Protein AF-0000000072533567 (afdb_homodimer)

Foldseek 3Di:
DDQDDPDDPVVVVLVVVLVVVLVVLVVVLVVVVVPQQQDDDDPVSSLVRDPLQVQLVVLQVVLVVQPPDLRDLSSVLSNLSSQLSSQLSVLSSVLVVLCVVQASVVSVCCVVPQVVQLVVLVVVLSVLSVVLVVLVVVLVVLVVVLPDPPDDNVVSVVVSVVSVVVNVVSVVVSVVSNVSSVVSSVVSVVCVVVNVVSVVSNVVSVVVSVVSSVVSNVVSVVVSVCSVQLRQLAFQFLDALVSNCRSVVHLAHPLLLLLLVLCVPAPLQAACALNDAFDPVLLVVQSVCRRRVNHDCVVCSNPNRSSSNNNLNSQLRHPAFLLGQVLQVQLLVLLPDDLVRSLVSCLVSLVPGDSSSNSNVLSNLLSLLSSQVNCVRRVCHLLNVLLSRQLSRDDHDPDSDDDPVNSSSSSSSSSSCSVPVCVNPPDDDPPSPPPD/DDQDDDDDPVLVVLVVVLVVVLVVLVVVLVVVVVPQQQDDDDPVSSLVRDPLQVQLVVLQVVLVVQPPDLPDLSSVLSNLSSQLSSQLSVLSSVLVVLCVVQASVVSVCCVVPQVVQLVVLVVQLSVLSVVLVVLVVVLVVLVVVLPDPPDDNVVSVVVSVVSVVVNVVSVVVSVVSNVSSSVSSVVSVVCVVVNVVSVVSNVVSVVVSVVSSVVSNVVSVVVSVVSVQLRQLAFQFLDALVSNCRSVVHLAHPLLLLLLVLCVPAPLQAACALNDAFDPVLLVVQSVCRRRVNDDCVVCSNPNNSSSNNNLNSQLRHPAFLLGQVLQVQLLVLLPDDLVRSLVSVLVSLVPGDSSSNSNVLLNLLSLLSSQVNCVRRVCHLLNCLLSRQLSRDDHDPDSDDDPVNSSSSSSSSSSCSVPVCVNPPDDDPPSPPPD

Solvent-accessible surface area (backbone atoms only — not comparable to full-atom values): 44970 Å² total; per-residue (Å²): 130,84,78,79,84,79,71,50,71,66,54,50,54,51,51,52,50,53,51,49,53,51,50,39,53,50,52,48,48,51,44,56,58,69,51,59,66,60,55,66,93,44,72,67,52,15,44,64,57,31,51,39,32,53,39,15,50,50,24,41,50,38,9,56,74,54,30,71,59,95,73,22,71,47,14,40,41,26,38,51,49,15,50,39,26,42,49,41,34,53,42,50,47,52,39,51,51,46,42,47,60,59,28,47,42,59,58,48,42,44,64,71,55,60,45,51,56,40,52,51,32,50,54,50,37,55,53,36,46,52,52,27,52,52,34,47,49,51,36,54,50,40,53,57,56,49,71,41,90,89,56,58,62,69,62,37,50,52,51,38,50,52,38,45,52,51,28,52,50,30,48,53,48,37,53,49,36,48,46,51,31,50,26,47,49,22,49,55,58,32,40,42,65,59,56,36,47,34,56,50,45,45,53,50,48,52,35,52,36,25,50,53,38,29,54,53,38,60,65,43,49,59,57,48,50,49,54,62,70,53,41,55,69,53,45,54,74,58,35,47,66,65,57,54,25,61,39,57,72,42,71,54,54,66,63,56,50,53,34,50,55,50,31,70,74,54,27,51,66,38,65,39,65,59,69,45,77,34,58,65,70,58,30,52,31,52,52,23,22,48,19,40,65,64,65,60,67,75,80,44,53,88,36,41,30,26,41,38,42,42,42,46,48,47,39,52,39,28,74,54,30,59,58,36,57,88,45,41,63,62,52,56,56,33,40,72,45,53,85,84,50,26,56,71,53,42,47,63,58,57,68,66,43,56,67,59,40,35,49,39,48,50,55,49,37,56,51,50,36,58,41,33,74,35,20,91,63,9,64,33,38,48,64,58,46,12,62,61,48,22,74,30,34,47,59,57,86,90,48,84,70,80,49,75,76,54,45,55,40,39,17,50,44,40,21,49,44,36,73,38,37,58,76,75,51,67,72,75,76,72,64,80,69,73,80,121,130,84,78,79,83,82,72,50,73,67,55,49,53,50,52,50,49,51,52,49,52,52,50,38,53,50,51,48,47,52,46,55,58,69,52,58,65,61,55,66,95,44,72,67,53,15,46,64,57,30,53,38,34,52,39,15,51,51,24,40,50,38,9,56,74,54,30,71,58,95,74,23,72,45,15,40,43,27,38,51,50,14,49,37,27,41,51,41,34,52,44,51,48,50,40,52,52,47,42,46,60,60,28,46,42,59,57,49,43,44,64,73,52,59,46,51,57,43,52,52,32,51,52,49,36,54,53,38,46,52,50,26,53,53,34,49,51,52,37,54,52,41,54,58,57,51,70,40,90,90,56,59,60,71,62,36,52,52,51,39,50,53,38,45,52,50,29,53,51,30,49,51,48,35,53,51,36,48,45,52,33,50,27,46,49,22,49,55,57,33,40,42,64,58,56,37,48,36,55,50,45,46,54,50,48,51,34,50,35,26,50,53,36,29,53,52,36,61,66,43,49,60,57,49,50,48,52,62,70,52,41,58,68,53,46,53,72,57,33,47,66,65,57,54,25,61,40,58,72,41,72,54,54,67,64,57,49,56,35,50,55,50,31,70,74,57,27,50,62,41,66,39,65,59,69,46,78,34,56,66,70,57,30,52,31,54,52,22,22,48,18,40,67,66,64,59,68,75,81,46,52,88,34,42,31,25,42,40,42,42,42,46,48,45,38,52,39,27,74,55,31,58,58,36,57,87,44,40,64,61,53,56,57,32,38,71,45,55,86,85,49,25,56,71,53,42,47,64,58,57,69,64,43,55,67,60,38,35,49,39,47,50,56,50,36,54,51,52,35,57,40,32,73,35,20,92,64,10,63,33,38,47,63,59,45,12,62,60,47,24,73,30,33,48,58,57,85,90,47,83,70,82,49,74,76,55,44,54,39,37,18,50,45,41,22,50,45,36,72,40,36,58,75,74,52,68,72,75,75,70,62,81,68,72,81,122

Organism: Lottia gigantea (NCBI:txid225164)

InterPro domains:
  IPR000198 Rho GTPase-activating protein domain [PF00620] (255-397)
  IPR000198 Rho GTPase-activating protein domain [PS50238] (239-425)
  IPR000198 Rho GTPase-activating protein domain [SM00324] (250-422)
  IPR004148 BAR domain [PF03114] (2-225)
  IPR004148 BAR domain [PS51021] (1-233)
  IPR004148 BAR domain [SM00721] (1-226)
  IPR008936 Rho GTPase activation protein [G3DSA:1.10.555.10] (231-426)
  IPR008936 Rho GTPase activation protein [SSF48350] (233-425)
  IPR027267 AH/BAR domain superfamily [G3DSA:1.20.1270.60] (2-230)
  IPR027267 AH/BAR domain superfamily [SSF103657] (2-225)
  IPR047165 Rho GTPase-activating protein 17/44/SH3BP1-like [PTHR14130] (1-428)

Nearest PDB structures (foldseek):
  2ngr-assembly1_B  TM=9.290E-01  e=1.891E-09  Homo sapiens
  1tx4-assembly1_A  TM=9.270E-01  e=2.424E-09  Homo sapiens
  5m6x-assembly1_A  TM=9.356E-01  e=3.375E-09  Homo sapiens
  1ow3-assembly1_A  TM=9.213E-01  e=3.982E-09  Homo sapiens
  1rgp-assembly1_A  TM=8.751E-01  e=3.238E-09  Homo sapiens

Structure (mmCIF, N/CA/C/O backbone):
data_AF-0000000072533567-model_v1
#
loop_
_entity.id
_entity.type
_entity.pdbx_description
1 polymer 'Rho-GAP domain-containing protein'
#
loop_
_atom_site.group_PDB
_atom_site.id
_atom_site.type_symbol
_atom_site.label_atom_id
_atom_site.label_alt_id
_atom_site.label_comp_id
_atom_site.label_asym_id
_atom_site.label_entity_id
_atom_site.label_seq_id
_atom_site.pdbx_PDB_ins_code
_atom_site.Cartn_x
_atom_site.Cartn_y
_atom_site.Cartn_z
_atom_site.occupancy
_atom_site.B_iso_or_equiv
_atom_site.auth_seq_id
_atom_site.auth_comp_id
_atom_site.auth_asym_id
_atom_site.auth_atom_id
_atom_site.pdbx_PDB_model_num
ATOM 1 N N . SER A 1 1 ? 29.344 36.969 39.281 1 41.91 1 SER A N 1
ATOM 2 C CA . SER A 1 1 ? 28.188 37.875 39.344 1 41.91 1 SER A CA 1
ATOM 3 C C . SER A 1 1 ? 26.906 37.156 38.906 1 41.91 1 SER A C 1
ATOM 5 O O . SER A 1 1 ? 26.891 36.5 37.875 1 41.91 1 SER A O 1
ATOM 7 N N . GLU A 1 2 ? 26.125 36.844 39.75 1 60.03 2 GLU A N 1
ATOM 8 C CA . GLU A 1 2 ? 24.922 36.031 39.594 1 60.03 2 GLU A CA 1
ATOM 9 C C . GLU A 1 2 ? 23.984 36.625 38.562 1 60.03 2 GLU A C 1
ATOM 11 O O . GLU A 1 2 ? 23.609 37.812 38.656 1 60.03 2 GLU A O 1
ATOM 16 N N . LYS A 1 3 ? 23.891 36.031 37.438 1 68.88 3 LYS A N 1
ATOM 17 C CA . LYS A 1 3 ? 23.078 36.469 36.312 1 68.88 3 LYS A CA 1
ATOM 18 C C . LYS A 1 3 ? 21.625 36.656 36.719 1 68.88 3 LYS A C 1
ATOM 20 O O . LYS A 1 3 ? 21 35.75 37.25 1 68.88 3 LYS A O 1
ATOM 25 N N . SER A 1 4 ? 21.219 37.969 36.656 1 78.12 4 SER A N 1
ATOM 26 C CA . SER A 1 4 ? 19.828 38.281 37 1 78.12 4 SER A CA 1
ATOM 27 C C . SER A 1 4 ? 18.844 37.5 36.125 1 78.12 4 SER A C 1
ATOM 29 O O . SER A 1 4 ? 19.109 37.25 34.969 1 78.12 4 SER A O 1
ATOM 31 N N . GLU A 1 5 ? 17.797 37 36.844 1 78.94 5 GLU A N 1
ATOM 32 C CA . GLU A 1 5 ? 16.719 36.344 36.125 1 78.94 5 GLU A CA 1
ATOM 33 C C . GLU A 1 5 ? 15.703 37.344 35.594 1 78.94 5 GLU A C 1
ATOM 35 O O . GLU A 1 5 ? 15 38 36.375 1 78.94 5 GLU A O 1
ATOM 40 N N . VAL A 1 6 ? 15.758 37.5 34.281 1 85.38 6 VAL A N 1
ATOM 41 C CA . VAL A 1 6 ? 14.977 38.594 33.688 1 85.38 6 VAL A CA 1
ATOM 42 C C . VAL A 1 6 ? 13.695 38.031 33.094 1 85.38 6 VAL A C 1
ATOM 44 O O . VAL A 1 6 ? 12.742 38.75 32.844 1 85.38 6 VAL A O 1
ATOM 47 N N . LEU A 1 7 ? 13.633 36.75 32.906 1 85.94 7 LEU A N 1
ATOM 48 C CA . LEU A 1 7 ? 12.438 36.188 32.281 1 85.94 7 LEU A CA 1
ATOM 49 C C . LEU A 1 7 ? 11.359 35.906 33.312 1 85.94 7 LEU A C 1
ATOM 51 O O . LEU A 1 7 ? 11.664 35.438 34.406 1 85.94 7 LEU A O 1
ATOM 55 N N . THR A 1 8 ? 10.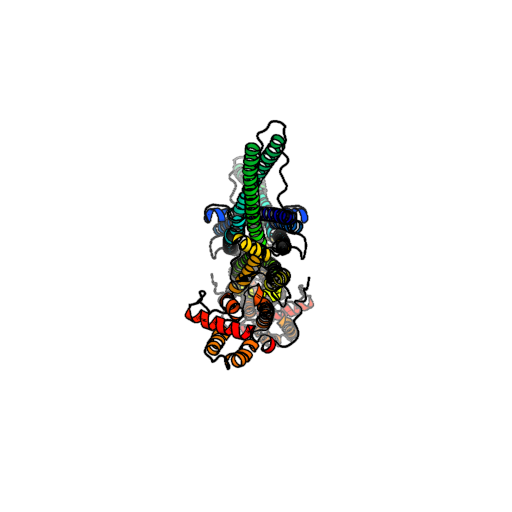141 36.219 32.938 1 84.12 8 THR A N 1
ATOM 56 C CA . THR A 1 8 ? 9 35.875 33.781 1 84.12 8 THR A CA 1
ATOM 57 C C . THR A 1 8 ? 8.75 34.375 33.75 1 84.12 8 THR A C 1
ATOM 59 O O . THR A 1 8 ? 9.258 33.656 32.875 1 84.12 8 THR A O 1
ATOM 62 N N . GLU A 1 9 ? 8.047 33.844 34.688 1 84.75 9 GLU A N 1
ATOM 63 C CA . GLU A 1 9 ? 7.703 32.438 34.75 1 84.75 9 GLU A CA 1
ATOM 64 C C . GLU A 1 9 ? 6.957 31.984 33.5 1 84.75 9 GLU A C 1
ATOM 66 O O . GLU A 1 9 ? 7.176 30.875 33 1 84.75 9 GLU A O 1
ATOM 71 N N . ASP A 1 10 ? 6.152 32.844 32.969 1 84.44 10 ASP A N 1
ATOM 72 C CA . ASP A 1 10 ? 5.379 32.531 31.766 1 84.44 10 ASP A CA 1
ATOM 73 C C . ASP A 1 10 ? 6.285 32.375 30.547 1 84.44 10 ASP A C 1
ATOM 75 O O . ASP A 1 10 ? 6.109 31.484 29.75 1 84.44 10 ASP A O 1
ATOM 79 N N . LEU A 1 11 ? 7.207 33.281 30.469 1 87.44 11 LEU A N 1
ATOM 80 C CA . LEU A 1 11 ? 8.133 33.219 29.344 1 87.44 11 LEU A CA 1
ATOM 81 C C . LEU A 1 11 ? 9.031 32 29.422 1 87.44 11 LEU A C 1
ATOM 83 O O . LEU A 1 11 ? 9.414 31.438 28.391 1 87.44 11 LEU A O 1
ATOM 87 N N . LEU A 1 12 ? 9.32 31.625 30.641 1 91.12 12 LEU A N 1
ATOM 88 C CA . LEU A 1 12 ? 10.117 30.422 30.828 1 91.12 12 LEU A CA 1
ATOM 89 C C . LEU A 1 12 ? 9.352 29.172 30.375 1 91.12 12 LEU A C 1
ATOM 91 O O . LEU A 1 12 ? 9.938 28.266 29.781 1 91.12 12 LEU A O 1
ATOM 95 N N . THR A 1 13 ? 8.102 29.156 30.672 1 90 13 THR A N 1
ATOM 96 C CA . THR A 1 13 ? 7.254 28.047 30.25 1 90 13 THR A CA 1
ATOM 97 C C . THR A 1 13 ? 7.184 27.969 28.734 1 90 13 THR A C 1
ATOM 99 O O . THR A 1 13 ? 7.227 26.875 28.156 1 90 13 THR A O 1
ATOM 102 N N . ILE A 1 14 ? 7.113 29.094 28.109 1 90.69 14 ILE A N 1
ATOM 103 C CA . ILE A 1 14 ? 7.047 29.156 26.656 1 90.69 14 ILE A CA 1
ATOM 104 C C . ILE A 1 14 ? 8.375 28.703 26.062 1 90.69 14 ILE A C 1
ATOM 106 O O . ILE A 1 14 ? 8.398 27.984 25.047 1 90.69 14 ILE A O 1
ATOM 110 N N . GLU A 1 15 ? 9.43 29.141 26.641 1 92.56 15 GLU A N 1
ATOM 111 C CA . GLU A 1 15 ? 10.75 28.734 26.172 1 92.56 15 GLU A CA 1
ATOM 112 C C . GLU A 1 15 ? 10.922 27.219 26.25 1 92.56 15 GLU A C 1
ATOM 114 O O . GLU A 1 15 ? 11.492 26.609 25.344 1 92.56 15 GLU A O 1
ATOM 119 N N . LYS A 1 16 ? 10.477 26.672 27.297 1 93.25 16 LYS A N 1
ATOM 120 C CA . LYS A 1 16 ? 10.531 25.219 27.453 1 93.25 16 LYS A CA 1
ATOM 121 C C . LYS A 1 16 ? 9.719 24.531 26.359 1 93.25 16 LYS A C 1
ATOM 123 O O . LYS A 1 16 ? 10.141 23.5 25.828 1 93.25 16 LYS A O 1
ATOM 128 N N . ARG A 1 17 ? 8.586 25.031 26.047 1 91.5 17 ARG A N 1
ATOM 129 C CA . ARG A 1 17 ? 7.738 24.469 25 1 91.5 17 ARG A CA 1
ATOM 130 C C . ARG A 1 17 ? 8.438 24.531 23.656 1 91.5 17 ARG A C 1
ATOM 132 O O . ARG A 1 17 ? 8.344 23.578 22.859 1 91.5 17 ARG A O 1
ATOM 139 N N . VAL A 1 18 ? 9.062 25.656 23.406 1 94.19 18 VAL A N 1
ATOM 140 C CA . VAL A 1 18 ? 9.805 25.812 22.172 1 94.19 18 VAL A CA 1
ATOM 141 C C . VAL A 1 18 ? 10.883 24.734 22.062 1 94.19 18 VAL A C 1
ATOM 143 O O . VAL A 1 18 ? 11.047 24.109 21.016 1 94.19 18 VAL A O 1
ATOM 146 N N . ASP A 1 19 ? 11.586 24.469 23.125 1 95.06 19 ASP A N 1
ATOM 147 C CA . ASP A 1 19 ? 12.656 23.484 23.141 1 95.06 19 ASP A CA 1
ATOM 148 C C . ASP A 1 19 ? 12.102 22.078 22.938 1 95.06 19 ASP A C 1
ATOM 150 O O . ASP A 1 19 ? 12.727 21.25 22.25 1 95.06 19 ASP A O 1
ATOM 154 N N . ILE A 1 20 ? 11 21.797 23.516 1 95.12 20 ILE A N 1
ATOM 155 C CA . ILE A 1 20 ? 10.367 20.5 23.359 1 95.12 20 ILE A CA 1
ATOM 156 C C . ILE A 1 20 ? 9.969 20.281 21.906 1 95.12 20 ILE A C 1
ATOM 158 O O . ILE A 1 20 ? 10.227 19.219 21.344 1 95.12 20 ILE A O 1
ATOM 162 N N . VAL A 1 21 ? 9.312 21.25 21.297 1 94.44 21 VAL A N 1
ATOM 163 C CA . VAL A 1 21 ? 8.875 21.141 19.906 1 94.44 21 VAL A CA 1
ATOM 164 C C . VAL A 1 21 ? 10.086 20.953 19 1 94.44 21 VAL A C 1
ATOM 166 O O . VAL A 1 21 ? 10.039 20.156 18.047 1 94.44 21 VAL A O 1
ATOM 169 N N . LYS A 1 22 ? 11.133 21.719 19.297 1 95.25 22 LYS A N 1
ATOM 170 C CA . LYS A 1 22 ? 12.383 21.562 18.547 1 95.25 22 LYS A CA 1
ATOM 171 C C . LYS A 1 22 ? 12.891 20.125 18.625 1 95.25 22 LYS A C 1
ATOM 173 O O . LYS A 1 22 ? 13.211 19.516 17.609 1 95.25 22 LYS A O 1
ATOM 178 N N . GLN A 1 23 ? 12.961 19.609 19.766 1 96.31 23 GLN A N 1
ATOM 179 C CA . GLN A 1 23 ? 13.453 18.25 20 1 96.31 23 GLN A CA 1
ATOM 180 C C . GLN A 1 23 ? 12.578 17.219 19.297 1 96.31 23 GLN A C 1
ATOM 182 O O . GLN A 1 23 ? 13.094 16.297 18.641 1 96.31 23 GLN A O 1
ATOM 187 N N . VAL A 1 24 ? 11.312 17.375 19.438 1 95.75 24 VAL A N 1
ATOM 188 C CA . VAL A 1 24 ? 10.344 16.438 18.859 1 95.75 24 VAL A CA 1
ATOM 189 C C . VAL A 1 24 ? 10.492 16.453 17.328 1 95.75 24 VAL A C 1
ATOM 191 O O . VAL A 1 24 ? 10.555 15.383 16.703 1 95.75 24 VAL A O 1
ATOM 194 N N . CYS A 1 25 ? 10.531 17.594 16.719 1 96.5 25 CYS A N 1
ATOM 195 C CA . CYS A 1 25 ? 10.641 17.703 15.266 1 96.5 25 CYS A CA 1
ATOM 196 C C . CYS A 1 25 ? 11.953 17.109 14.773 1 96.5 25 CYS A C 1
ATOM 198 O O . CYS A 1 25 ? 11.984 16.453 13.727 1 96.5 25 CYS A O 1
ATOM 200 N N . GLN A 1 26 ? 12.953 17.328 15.531 1 96.75 26 GLN A N 1
ATOM 201 C CA . GLN A 1 26 ? 14.258 16.781 15.172 1 96.75 26 GLN A CA 1
ATOM 202 C C . GLN A 1 26 ? 14.242 15.25 15.211 1 96.75 26 GLN A C 1
ATOM 204 O O . GLN A 1 26 ? 14.742 14.602 14.289 1 96.75 26 GLN A O 1
ATOM 209 N N . ASN A 1 27 ? 13.727 14.688 16.25 1 97.56 27 ASN A N 1
ATOM 210 C CA . ASN A 1 27 ? 13.648 13.242 16.406 1 97.56 27 ASN A CA 1
ATOM 211 C C . ASN A 1 27 ? 12.805 12.609 15.297 1 97.56 27 ASN A C 1
ATOM 213 O O . ASN A 1 27 ? 13.188 11.586 14.727 1 97.56 27 ASN A O 1
ATOM 217 N N . ILE A 1 28 ? 11.672 13.195 15.047 1 97.5 28 ILE A N 1
ATOM 218 C CA . ILE A 1 28 ? 10.766 12.672 14.023 1 97.5 28 ILE A CA 1
ATOM 219 C C . ILE A 1 28 ? 11.453 12.703 12.664 1 97.5 28 ILE A C 1
ATOM 221 O O . ILE A 1 28 ? 11.406 11.719 11.914 1 97.5 28 ILE A O 1
ATOM 225 N N . SER A 1 29 ? 12.07 13.852 12.352 1 97.62 29 SER A N 1
ATOM 226 C CA . SER A 1 29 ? 12.766 13.992 11.078 1 97.62 29 SER A CA 1
ATOM 227 C C . SER A 1 29 ? 13.859 12.938 10.922 1 97.62 29 SER A C 1
ATOM 229 O O . SER A 1 29 ? 14 12.336 9.859 1 97.62 29 SER A O 1
ATOM 231 N N . LYS A 1 30 ? 14.586 12.742 11.953 1 97.06 30 LYS A N 1
ATOM 232 C CA . LYS A 1 30 ? 15.68 11.773 11.93 1 97.06 30 LYS A CA 1
ATOM 233 C C . LYS A 1 30 ? 15.156 10.359 11.727 1 97.06 30 LYS A C 1
ATOM 235 O O . LYS A 1 30 ? 15.672 9.617 10.883 1 97.06 30 LYS A O 1
ATOM 240 N N . LYS A 1 31 ? 14.195 9.961 12.453 1 96.81 31 LYS A N 1
ATOM 241 C CA . LYS A 1 31 ? 13.633 8.617 12.352 1 96.81 31 LYS A CA 1
ATOM 242 C C . LYS A 1 31 ? 12.992 8.391 10.992 1 96.81 31 LYS A C 1
ATOM 244 O O . LYS A 1 31 ? 13.109 7.305 10.414 1 96.81 31 LYS A O 1
ATOM 249 N N . LEU A 1 32 ? 12.219 9.383 10.547 1 96.5 32 LEU A N 1
ATOM 250 C CA . LEU A 1 32 ? 11.578 9.289 9.242 1 96.5 32 LEU A CA 1
ATOM 251 C C . LEU A 1 32 ? 12.617 9.133 8.133 1 96.5 32 LEU A C 1
ATOM 253 O O . LEU A 1 32 ? 12.461 8.289 7.242 1 96.5 32 LEU A O 1
ATOM 257 N N . SER A 1 33 ? 13.688 9.883 8.195 1 96.25 33 SER A N 1
ATOM 258 C CA . SER A 1 33 ? 14.75 9.828 7.199 1 96.25 33 SER A CA 1
ATOM 259 C C . SER A 1 33 ? 15.453 8.484 7.215 1 96.25 33 SER A C 1
ATOM 261 O O . SER A 1 33 ? 15.828 7.957 6.16 1 96.25 33 SER A O 1
ATOM 263 N N . SER A 1 34 ? 15.641 7.926 8.352 1 94.56 34 SER A N 1
ATOM 264 C CA . SER A 1 34 ? 16.328 6.652 8.492 1 94.56 34 SER A CA 1
ATOM 265 C C . SER A 1 34 ? 15.5 5.504 7.938 1 94.56 34 SER A C 1
ATOM 267 O O . SER A 1 34 ? 16.031 4.445 7.602 1 94.56 34 SER A O 1
ATOM 269 N N . GLY A 1 35 ? 14.219 5.75 7.84 1 93 35 GLY A N 1
ATOM 270 C CA . GLY A 1 35 ? 13.328 4.711 7.355 1 93 35 GLY A CA 1
ATOM 271 C C . GLY A 1 35 ? 13.219 4.676 5.84 1 93 35 GLY A C 1
ATOM 272 O O . GLY A 1 35 ? 12.641 3.746 5.277 1 93 35 GLY A O 1
ATOM 273 N N . LEU A 1 36 ? 13.719 5.652 5.191 1 93.56 36 LEU A N 1
ATOM 274 C CA . LEU A 1 36 ? 13.695 5.699 3.732 1 93.56 36 LEU A CA 1
ATOM 275 C C . LEU A 1 36 ? 14.727 4.738 3.143 1 93.56 36 LEU A C 1
ATOM 277 O O . LEU A 1 36 ? 15.828 4.598 3.68 1 93.56 36 LEU A O 1
ATOM 281 N N . GLN A 1 37 ? 14.383 4.098 2.059 1 91.38 37 GLN A N 1
ATOM 282 C CA . GLN A 1 37 ? 15.211 3.021 1.523 1 91.38 37 GLN A CA 1
ATOM 283 C C . GLN A 1 37 ? 15.977 3.477 0.282 1 91.38 37 GLN A C 1
ATOM 285 O O . GLN A 1 37 ? 17.094 3.021 0.031 1 91.38 37 GLN A O 1
ATOM 290 N N . ALA A 1 38 ? 15.359 4.355 -0.533 1 90 38 ALA A N 1
ATOM 291 C CA . ALA A 1 38 ? 15.93 4.754 -1.815 1 90 38 ALA A CA 1
ATOM 292 C C . ALA A 1 38 ? 16.969 5.859 -1.633 1 90 38 ALA A C 1
ATOM 294 O O . ALA A 1 38 ? 16.625 7.047 -1.668 1 90 38 ALA A O 1
ATOM 295 N N . GLN A 1 39 ? 18.156 5.473 -1.413 1 86.06 39 GLN A N 1
ATOM 296 C CA . GLN A 1 39 ? 19.234 6.445 -1.218 1 86.06 39 GLN A CA 1
ATOM 297 C C . GLN A 1 39 ? 20.031 6.645 -2.498 1 86.06 39 GLN A C 1
ATOM 299 O O . GLN A 1 39 ? 20.234 5.699 -3.264 1 86.06 39 GLN A O 1
ATOM 304 N N . GLY A 1 40 ? 20.344 7.84 -2.773 1 87 40 GLY A N 1
ATOM 305 C CA . GLY A 1 40 ? 21.172 8.094 -3.943 1 87 40 GLY A CA 1
ATOM 306 C C . GLY A 1 40 ? 20.953 9.469 -4.543 1 87 40 GLY A C 1
ATOM 307 O O . GLY A 1 40 ? 19.984 10.156 -4.191 1 87 40 GLY A O 1
ATOM 308 N N . ASP A 1 41 ? 21.859 9.773 -5.492 1 89.75 41 ASP A N 1
ATOM 309 C CA . ASP A 1 41 ? 21.844 11.109 -6.074 1 89.75 41 ASP A CA 1
ATOM 310 C C . ASP A 1 41 ? 21.016 11.148 -7.355 1 89.75 41 ASP A C 1
ATOM 312 O O . ASP A 1 41 ? 20.641 12.227 -7.824 1 89.75 41 ASP A O 1
ATOM 316 N N . THR A 1 42 ? 20.953 9.922 -7.961 1 93.19 42 THR A N 1
ATOM 317 C CA . THR A 1 42 ? 20.172 9.836 -9.195 1 93.19 42 THR A CA 1
ATOM 318 C C . THR A 1 42 ? 18.984 8.906 -9.031 1 93.19 42 THR A C 1
ATOM 320 O O . THR A 1 42 ? 18.953 8.094 -8.102 1 93.19 42 THR A O 1
ATOM 323 N N . VAL A 1 43 ? 18.109 9.109 -9.898 1 93.69 43 VAL A N 1
ATOM 324 C CA . VAL A 1 43 ? 16.906 8.289 -9.891 1 93.69 43 VAL A CA 1
ATOM 325 C C . VAL A 1 43 ? 17.281 6.816 -10.055 1 93.69 43 VAL A C 1
ATOM 327 O O . VAL A 1 43 ? 16.75 5.949 -9.359 1 93.69 43 VAL A O 1
ATOM 330 N N . GLU A 1 44 ? 18.188 6.539 -10.906 1 94.25 44 GLU A N 1
ATOM 331 C CA . GLU A 1 44 ? 18.609 5.172 -11.203 1 94.25 44 GLU A CA 1
ATOM 332 C C . GLU A 1 44 ? 19.281 4.531 -9.992 1 94.25 44 GLU A C 1
ATOM 334 O O . GLU A 1 44 ? 19.031 3.369 -9.672 1 94.25 44 GLU A O 1
ATOM 339 N N . LYS A 1 45 ? 20.156 5.219 -9.391 1 95.19 45 LYS A N 1
ATOM 340 C CA . LYS A 1 45 ? 20.859 4.711 -8.219 1 95.19 45 LYS A CA 1
ATOM 341 C C . LYS A 1 45 ? 19.891 4.465 -7.062 1 95.19 45 LYS A C 1
ATOM 343 O O . LYS A 1 45 ? 20.031 3.49 -6.32 1 95.19 45 LYS A O 1
ATOM 348 N N . ARG A 1 46 ? 18.891 5.328 -6.957 1 96.19 46 ARG A N 1
ATOM 349 C CA . ARG A 1 46 ? 17.906 5.176 -5.898 1 96.19 46 ARG A CA 1
ATOM 350 C C . ARG A 1 46 ? 17.047 3.936 -6.129 1 96.19 46 ARG A C 1
ATOM 352 O O . ARG A 1 46 ? 16.781 3.172 -5.199 1 96.19 46 ARG A O 1
ATOM 359 N N . LEU A 1 47 ? 16.672 3.744 -7.344 1 96.44 47 LEU A N 1
ATOM 360 C CA . LEU A 1 47 ? 15.867 2.586 -7.691 1 96.44 47 LEU A CA 1
ATOM 361 C C . LEU A 1 47 ? 16.625 1.289 -7.426 1 96.44 47 LEU A C 1
ATOM 363 O O . LEU A 1 47 ? 16.031 0.304 -6.973 1 96.44 47 LEU A O 1
ATOM 367 N N . LYS A 1 48 ? 17.906 1.226 -7.691 1 95.12 48 LYS A N 1
ATOM 368 C CA . LYS A 1 48 ? 18.719 0.026 -7.555 1 95.12 48 LYS A CA 1
ATOM 369 C C . LYS A 1 48 ? 18.828 -0.411 -6.098 1 95.12 48 LYS A C 1
ATOM 371 O O . LYS A 1 48 ? 19.109 -1.575 -5.809 1 95.12 48 LYS A O 1
ATOM 376 N N . LYS A 1 49 ? 18.609 0.456 -5.203 1 94.69 49 LYS A N 1
ATOM 377 C CA . LYS A 1 49 ? 18.734 0.159 -3.777 1 94.69 49 LYS A CA 1
ATOM 378 C C . LYS A 1 49 ? 17.453 -0.494 -3.248 1 94.69 49 LYS A C 1
ATOM 380 O O . LYS A 1 49 ? 17.453 -1.056 -2.15 1 94.69 49 LYS A O 1
ATOM 385 N N . LEU A 1 50 ? 16.375 -0.447 -4.023 1 95.94 50 LEU A N 1
ATOM 386 C CA . LEU A 1 50 ? 15.086 -0.991 -3.596 1 95.94 50 LEU A CA 1
ATOM 387 C C . LEU A 1 50 ? 15.023 -2.494 -3.848 1 95.94 50 LEU A C 1
ATOM 389 O O . LEU A 1 50 ? 15.383 -2.963 -4.93 1 95.94 50 LEU A O 1
ATOM 393 N N . PRO A 1 51 ? 14.617 -3.264 -2.857 1 95.12 51 PRO A N 1
ATOM 394 C CA . PRO A 1 51 ? 14.516 -4.715 -3.012 1 95.12 51 PRO A CA 1
ATOM 395 C C . PRO A 1 51 ? 13.625 -5.125 -4.184 1 95.12 51 PRO A C 1
ATOM 397 O O . PRO A 1 51 ? 13.883 -6.137 -4.836 1 95.12 51 PRO A O 1
ATOM 400 N N . GLU A 1 52 ? 12.555 -4.379 -4.445 1 96.31 52 GLU A N 1
ATOM 401 C CA . GLU A 1 52 ? 11.648 -4.688 -5.547 1 96.31 52 GLU A CA 1
ATOM 402 C C . GLU A 1 52 ? 12.375 -4.652 -6.887 1 96.31 52 GLU A C 1
ATOM 404 O O . GLU A 1 52 ? 12.07 -5.438 -7.785 1 96.31 52 GLU A O 1
ATOM 409 N N . THR A 1 53 ? 13.312 -3.721 -7.008 1 97.25 53 THR A N 1
ATOM 410 C CA . THR A 1 53 ? 14.078 -3.625 -8.25 1 97.25 53 THR A CA 1
ATOM 411 C C . THR A 1 53 ? 14.953 -4.863 -8.445 1 97.25 53 THR A C 1
ATOM 413 O O . THR A 1 53 ? 15.031 -5.406 -9.547 1 97.25 53 THR A O 1
ATOM 416 N N . SER A 1 54 ? 15.641 -5.258 -7.418 1 97.12 54 SER A N 1
ATOM 417 C CA . SER A 1 54 ? 16.469 -6.453 -7.492 1 97.12 54 SER A CA 1
ATOM 418 C C . SER A 1 54 ? 15.648 -7.688 -7.82 1 97.12 54 SER A C 1
ATOM 420 O O . SER A 1 54 ? 16.062 -8.531 -8.625 1 97.12 54 SER A O 1
ATOM 422 N N . LEU A 1 55 ? 14.539 -7.797 -7.211 1 97.81 55 LEU A N 1
ATOM 423 C CA . LEU A 1 55 ? 13.641 -8.914 -7.492 1 97.81 55 LEU A CA 1
ATOM 424 C C . LEU A 1 55 ? 13.148 -8.859 -8.938 1 97.81 55 LEU A C 1
ATOM 426 O O . LEU A 1 55 ? 13.07 -9.898 -9.602 1 97.81 55 LEU A O 1
ATOM 430 N N . ALA A 1 56 ? 12.781 -7.707 -9.391 1 98 56 ALA A N 1
ATOM 431 C CA . ALA A 1 56 ? 12.344 -7.539 -10.773 1 98 56 ALA A CA 1
ATOM 432 C C . ALA A 1 56 ? 13.422 -8.008 -11.75 1 98 56 ALA A C 1
ATOM 434 O O . ALA A 1 56 ? 13.125 -8.719 -12.719 1 98 56 ALA A O 1
ATOM 435 N N . HIS A 1 57 ? 14.625 -7.609 -11.453 1 97.69 57 HIS A N 1
ATOM 436 C CA . HIS A 1 57 ? 15.742 -8.016 -12.297 1 97.69 57 HIS A CA 1
ATOM 437 C C . HIS A 1 57 ? 15.891 -9.539 -12.312 1 97.69 57 HIS A C 1
ATOM 439 O O . HIS A 1 57 ? 16.094 -10.133 -13.367 1 97.69 57 HIS A O 1
ATOM 445 N N . CYS A 1 58 ? 15.82 -10.117 -11.172 1 97.94 58 CYS A N 1
ATOM 446 C CA . CYS A 1 58 ? 15.914 -11.562 -11.031 1 97.94 58 CYS A CA 1
ATOM 447 C C . CYS A 1 58 ? 14.82 -12.258 -11.836 1 97.94 58 CYS A C 1
ATOM 449 O O . CYS A 1 58 ? 15.086 -13.234 -12.547 1 97.94 58 CYS A O 1
ATOM 451 N N . LEU A 1 59 ? 13.648 -11.766 -11.781 1 97.62 59 LEU A N 1
ATOM 452 C CA . LEU A 1 59 ? 12.5 -12.328 -12.484 1 97.62 59 LEU A CA 1
ATOM 453 C C . LEU A 1 59 ? 12.648 -12.164 -13.992 1 97.62 59 LEU A C 1
ATOM 455 O O . LEU A 1 59 ? 12.336 -13.078 -14.758 1 97.62 59 LEU A O 1
ATOM 459 N N . ASN A 1 60 ? 13.102 -11.047 -14.375 1 96.62 60 ASN A N 1
ATOM 460 C CA . ASN A 1 60 ? 13.328 -10.82 -15.805 1 96.62 60 ASN A CA 1
ATOM 461 C C . ASN A 1 60 ? 14.414 -11.742 -16.359 1 96.62 60 ASN A C 1
ATOM 463 O O . ASN A 1 60 ? 14.297 -12.242 -17.469 1 96.62 60 ASN A O 1
ATOM 467 N N . GLU A 1 61 ? 15.391 -11.922 -15.57 1 96.56 61 GLU A N 1
ATOM 468 C CA . GLU A 1 61 ? 16.438 -12.867 -15.969 1 96.56 61 GLU A CA 1
ATOM 469 C C . GLU A 1 61 ? 15.875 -14.281 -16.062 1 96.56 61 GLU A C 1
ATOM 471 O O . GLU A 1 61 ? 16.219 -15.031 -16.984 1 96.56 61 GLU A O 1
ATOM 476 N N . ALA A 1 62 ? 15.102 -14.617 -15.094 1 95.88 62 ALA A N 1
ATOM 477 C CA . ALA A 1 62 ? 14.445 -15.93 -15.109 1 95.88 62 ALA A CA 1
ATOM 478 C C . ALA A 1 62 ? 13.602 -16.109 -16.375 1 95.88 62 ALA A C 1
ATOM 480 O O . ALA A 1 62 ? 13.656 -17.156 -17.016 1 95.88 62 ALA A O 1
ATOM 481 N N . SER A 1 63 ? 12.852 -15.094 -16.719 1 95.56 63 SER A N 1
ATOM 482 C CA . SER A 1 63 ? 12.031 -15.125 -17.922 1 95.56 63 SER A CA 1
ATOM 483 C C . SER A 1 63 ? 12.883 -15.359 -19.172 1 95.56 63 SER A C 1
ATOM 485 O O . SER A 1 63 ? 12.508 -16.156 -20.031 1 95.56 63 SER A O 1
ATOM 487 N N . ALA A 1 64 ? 14.031 -14.766 -19.234 1 93.88 64 ALA A N 1
ATOM 488 C CA . ALA A 1 64 ? 14.93 -14.906 -20.375 1 93.88 64 ALA A CA 1
ATOM 489 C C . ALA A 1 64 ? 15.5 -16.312 -20.453 1 93.88 64 ALA A C 1
ATOM 491 O O . ALA A 1 64 ? 15.641 -16.875 -21.531 1 93.88 64 ALA A O 1
ATOM 492 N N . LEU A 1 65 ? 15.812 -16.906 -19.328 1 93.62 65 LEU A N 1
ATOM 493 C CA . LEU A 1 65 ? 16.375 -18.25 -19.281 1 93.62 65 LEU A CA 1
ATOM 494 C C . LEU A 1 65 ? 15.336 -19.281 -19.703 1 93.62 65 LEU A C 1
ATOM 496 O O . LEU A 1 65 ? 15.68 -20.297 -20.312 1 93.62 65 LEU A O 1
ATOM 500 N N . LEU A 1 66 ? 14.086 -19.062 -19.359 1 91.62 66 LEU A N 1
ATOM 501 C CA . LEU A 1 66 ? 13.016 -20.016 -19.625 1 91.62 66 LEU A CA 1
ATOM 502 C C . LEU A 1 66 ? 12.453 -19.844 -21.016 1 91.62 66 LEU A C 1
ATOM 504 O O . LEU A 1 66 ? 11.719 -20.703 -21.516 1 91.62 66 LEU A O 1
ATOM 508 N N . GLY A 1 67 ? 12.914 -18.906 -21.734 1 78.25 67 GLY A N 1
ATOM 509 C CA . GLY A 1 67 ? 12.422 -18.609 -23.078 1 78.25 67 GLY A CA 1
ATOM 510 C C . GLY A 1 67 ? 11.391 -17.5 -23.094 1 78.25 67 GLY A C 1
ATOM 511 O O . GLY A 1 67 ? 10.719 -17.234 -22.094 1 78.25 67 GLY A O 1
ATOM 512 N N . THR A 1 68 ? 11.711 -16.438 -23.812 1 63.19 68 THR A N 1
ATOM 513 C CA . THR A 1 68 ? 10.859 -15.242 -23.891 1 63.19 68 THR A CA 1
ATOM 514 C C . THR A 1 68 ? 9.609 -15.531 -24.703 1 63.19 68 THR A C 1
ATOM 516 O O . THR A 1 68 ? 9.625 -16.359 -25.609 1 63.19 68 THR A O 1
ATOM 519 N N . GLY A 1 69 ? 8.406 -15.164 -24.25 1 55.28 69 GLY A N 1
ATOM 520 C CA . GLY A 1 69 ? 7.176 -15.203 -25.016 1 55.28 69 GLY A CA 1
ATOM 521 C C . GLY A 1 69 ? 6.348 -16.438 -24.75 1 55.28 69 GLY A C 1
ATOM 522 O O . GLY A 1 69 ? 6.23 -16.891 -23.609 1 55.28 69 GLY A O 1
ATOM 523 N N . THR A 1 70 ? 5.812 -17.156 -25.906 1 59.12 70 THR A N 1
ATOM 524 C CA . THR A 1 70 ? 4.805 -18.203 -25.984 1 59.12 70 THR A CA 1
ATOM 525 C C . THR A 1 70 ? 5.441 -19.578 -25.781 1 59.12 70 THR A C 1
ATOM 527 O O . THR A 1 70 ? 4.75 -20.594 -25.781 1 59.12 70 THR A O 1
ATOM 530 N N . GLU A 1 71 ? 6.801 -19.484 -25.234 1 73.25 71 GLU A N 1
ATOM 531 C CA . GLU A 1 71 ? 7.418 -20.812 -25.219 1 73.25 71 GLU A CA 1
ATOM 532 C C . GLU A 1 71 ? 7.188 -21.516 -23.875 1 73.25 71 GLU A C 1
ATOM 534 O O . GLU A 1 71 ? 7.004 -22.734 -23.828 1 73.25 71 GLU A O 1
ATOM 539 N N . SER A 1 72 ? 7.207 -20.578 -22.781 1 87.81 72 SER A N 1
ATOM 540 C CA . SER A 1 72 ? 7.008 -21.172 -21.453 1 87.81 72 SER A CA 1
ATOM 541 C C . SER A 1 72 ? 6.062 -20.328 -20.609 1 87.81 72 SER A C 1
ATOM 543 O O . SER A 1 72 ? 6.176 -19.109 -20.578 1 87.81 72 SER A O 1
ATOM 545 N N . LEU A 1 73 ? 5.055 -20.922 -20.047 1 93.25 73 LEU A N 1
ATOM 546 C CA . LEU A 1 73 ? 4.137 -20.234 -19.156 1 93.25 73 LEU A CA 1
ATOM 547 C C . LEU A 1 73 ? 4.891 -19.578 -18 1 93.25 73 LEU A C 1
ATOM 549 O O . LEU A 1 73 ? 4.664 -18.422 -17.672 1 93.25 73 LEU A O 1
ATOM 553 N N . LEU A 1 74 ? 5.789 -20.328 -17.453 1 94.75 74 LEU A N 1
ATOM 554 C CA . LEU A 1 74 ? 6.547 -19.828 -16.312 1 94.75 74 LEU A CA 1
ATOM 555 C C . LEU A 1 74 ? 7.371 -18.609 -16.688 1 94.75 74 LEU A C 1
ATOM 557 O O . LEU A 1 74 ? 7.484 -17.656 -15.914 1 94.75 74 LEU A O 1
ATOM 561 N N . GLY A 1 75 ? 7.957 -18.688 -17.875 1 95.06 75 GLY A N 1
ATOM 562 C CA . GLY A 1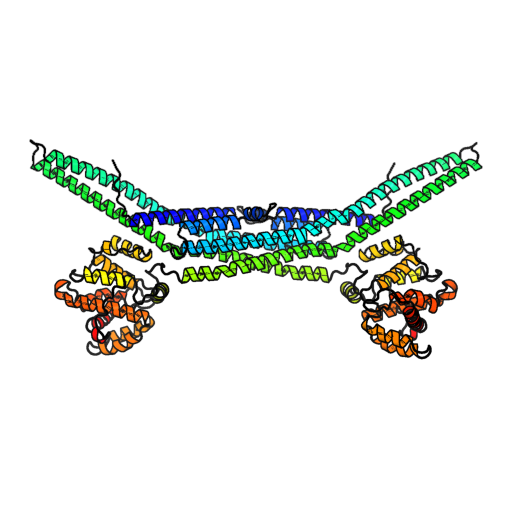 75 ? 8.688 -17.531 -18.359 1 95.06 75 GLY A CA 1
ATOM 563 C C . GLY A 1 75 ? 7.828 -16.297 -18.5 1 95.06 75 GLY A C 1
ATOM 564 O O . GLY A 1 75 ? 8.25 -15.195 -18.125 1 95.06 75 GLY A O 1
ATOM 565 N N . GLN A 1 76 ? 6.656 -16.453 -19 1 95.19 76 GLN A N 1
ATOM 566 C CA . GLN A 1 76 ? 5.711 -15.359 -19.156 1 95.19 76 GLN A CA 1
ATOM 567 C C . GLN A 1 76 ? 5.301 -14.797 -17.797 1 95.19 76 GLN A C 1
ATOM 569 O O . GLN A 1 76 ? 5.234 -13.578 -17.625 1 95.19 76 GLN A O 1
ATOM 574 N N . ILE A 1 77 ? 5.051 -15.641 -16.906 1 97.06 77 ILE A N 1
ATOM 575 C CA . ILE A 1 77 ? 4.613 -15.227 -15.578 1 97.06 77 ILE A CA 1
ATOM 576 C C . ILE A 1 77 ? 5.75 -14.492 -14.867 1 97.06 77 ILE A C 1
ATOM 578 O O . ILE A 1 77 ? 5.52 -13.5 -14.18 1 97.06 77 ILE A O 1
ATOM 582 N N . CYS A 1 78 ? 6.977 -14.984 -15.039 1 97.06 78 CYS A N 1
ATOM 583 C CA . CYS A 1 78 ? 8.133 -14.289 -14.492 1 97.06 78 CYS A CA 1
ATOM 584 C C . CYS A 1 78 ? 8.234 -12.875 -15.055 1 97.06 78 CYS A C 1
ATOM 586 O O . CYS A 1 78 ? 8.523 -11.93 -14.32 1 97.06 78 CYS A O 1
ATOM 588 N N . GLN A 1 79 ? 7.973 -12.766 -16.281 1 96.5 79 GLN A N 1
ATOM 589 C CA . GLN A 1 79 ? 8.039 -11.461 -16.922 1 96.5 79 GLN A CA 1
ATOM 590 C C . GLN A 1 79 ? 6.992 -10.508 -16.359 1 96.5 79 GLN A C 1
ATOM 592 O O . GLN A 1 79 ? 7.297 -9.359 -16.031 1 96.5 79 GLN A O 1
ATOM 597 N N . LEU A 1 80 ? 5.781 -11 -16.234 1 97.31 80 LEU A N 1
ATOM 598 C CA . LEU A 1 80 ? 4.695 -10.188 -15.711 1 97.31 80 LEU A CA 1
ATOM 599 C C . LEU A 1 80 ? 4.945 -9.828 -14.25 1 97.31 80 LEU A C 1
ATOM 601 O O . LEU A 1 80 ? 4.691 -8.695 -13.836 1 97.31 80 LEU A O 1
ATOM 605 N N . CYS A 1 81 ? 5.422 -10.766 -13.547 1 97.56 81 CYS A N 1
ATOM 606 C CA . CYS A 1 81 ? 5.762 -10.516 -12.148 1 97.56 81 CYS A CA 1
ATOM 607 C C . CYS A 1 81 ? 6.871 -9.477 -12.039 1 97.56 81 CYS A C 1
ATOM 609 O O . CYS A 1 81 ? 6.832 -8.609 -11.164 1 97.56 81 CYS A O 1
ATOM 611 N N . GLY A 1 82 ? 7.867 -9.656 -12.891 1 97.69 82 GLY A N 1
ATOM 612 C CA . GLY A 1 82 ? 8.93 -8.664 -12.93 1 97.69 82 GLY A CA 1
ATOM 613 C C . GLY A 1 82 ? 8.422 -7.262 -13.203 1 97.69 82 GLY A C 1
ATOM 614 O O . GLY A 1 82 ? 8.891 -6.297 -12.594 1 97.69 82 GLY A O 1
ATOM 615 N N . GLU A 1 83 ? 7.512 -7.164 -14.07 1 97.38 83 GLU A N 1
ATOM 616 C CA . GLU A 1 83 ? 6.879 -5.879 -14.367 1 97.38 83 GLU A CA 1
ATOM 617 C C . GLU A 1 83 ? 6.188 -5.309 -13.133 1 97.38 83 GLU A C 1
ATOM 619 O O . GLU A 1 83 ? 6.301 -4.117 -12.844 1 97.38 83 GLU A O 1
ATOM 624 N N . ALA A 1 84 ? 5.457 -6.133 -12.469 1 98.19 84 ALA A N 1
ATOM 625 C CA . ALA A 1 84 ? 4.77 -5.711 -11.258 1 98.19 84 ALA A CA 1
ATOM 626 C C . ALA A 1 84 ? 5.754 -5.164 -10.227 1 98.19 84 ALA A C 1
ATOM 628 O O . ALA A 1 84 ? 5.523 -4.109 -9.633 1 98.19 84 ALA A O 1
ATOM 629 N N . GLN A 1 85 ? 6.871 -5.867 -10.062 1 98.38 85 GLN A N 1
ATOM 630 C CA . GLN A 1 85 ? 7.875 -5.445 -9.094 1 98.38 85 GLN A CA 1
ATOM 631 C C . GLN A 1 85 ? 8.523 -4.129 -9.508 1 98.38 85 GLN A C 1
ATOM 633 O O . GLN A 1 85 ? 8.812 -3.275 -8.664 1 98.38 85 GLN A O 1
ATOM 638 N N . ASN A 1 86 ? 8.758 -3.99 -10.75 1 97.94 86 ASN A N 1
ATOM 639 C CA . ASN A 1 86 ? 9.305 -2.734 -11.258 1 97.94 86 ASN A CA 1
ATOM 640 C C . ASN A 1 86 ? 8.367 -1.563 -10.984 1 97.94 86 ASN A C 1
ATOM 642 O O . ASN A 1 86 ? 8.812 -0.479 -10.609 1 97.94 86 ASN A O 1
ATOM 646 N N . ASN A 1 87 ? 7.137 -1.785 -11.25 1 98 87 ASN A N 1
ATOM 647 C CA . ASN A 1 87 ? 6.145 -0.749 -10.984 1 98 87 ASN A CA 1
ATOM 648 C C . ASN A 1 87 ? 6.102 -0.383 -9.5 1 98 87 ASN A C 1
ATOM 650 O O . ASN A 1 87 ? 6.008 0.795 -9.148 1 98 87 ASN A O 1
ATOM 654 N N . LEU A 1 88 ? 6.141 -1.372 -8.688 1 97.94 88 LEU A N 1
ATOM 655 C CA . LEU A 1 88 ? 6.141 -1.141 -7.246 1 97.94 88 LEU A CA 1
ATOM 656 C C . LEU A 1 88 ? 7.371 -0.344 -6.824 1 97.94 88 LEU A C 1
ATOM 658 O O . LEU A 1 88 ? 7.277 0.552 -5.98 1 97.94 88 LEU A O 1
ATOM 662 N N . ALA A 1 89 ? 8.5 -0.668 -7.395 1 97.69 89 ALA A N 1
ATOM 663 C CA . ALA A 1 89 ? 9.734 0.054 -7.102 1 97.69 89 ALA A CA 1
ATOM 664 C C . ALA A 1 89 ? 9.617 1.527 -7.48 1 97.69 89 ALA A C 1
ATOM 666 O O . ALA A 1 89 ? 10.047 2.406 -6.73 1 97.69 89 ALA A O 1
ATOM 667 N N . ARG A 1 90 ? 9.039 1.803 -8.57 1 97.69 90 ARG A N 1
ATOM 668 C CA . ARG A 1 90 ? 8.867 3.178 -9.031 1 97.69 90 ARG A CA 1
ATOM 669 C C . ARG A 1 90 ? 7.941 3.953 -8.102 1 97.69 90 ARG A C 1
ATOM 671 O O . ARG A 1 90 ? 8.195 5.117 -7.785 1 97.69 90 ARG A O 1
ATOM 678 N N . GLU A 1 91 ? 6.848 3.301 -7.723 1 98 91 GLU A N 1
ATOM 679 C CA . GLU A 1 91 ? 5.918 3.945 -6.797 1 98 91 GLU A CA 1
ATOM 680 C C . GLU A 1 91 ? 6.574 4.195 -5.441 1 98 91 GLU A C 1
ATOM 682 O O . GLU A 1 91 ? 6.332 5.227 -4.812 1 98 91 GLU A O 1
ATOM 687 N N . GLN A 1 92 ? 7.375 3.262 -5.012 1 97.56 92 GLN A N 1
ATOM 688 C CA . GLN A 1 92 ? 8.109 3.436 -3.76 1 97.56 92 GLN A CA 1
ATOM 689 C C . GLN A 1 92 ? 9.07 4.617 -3.846 1 97.56 92 GLN A C 1
ATOM 691 O O . GLN A 1 92 ? 9.18 5.402 -2.902 1 97.56 92 GLN A O 1
ATOM 696 N N . LEU A 1 93 ? 9.766 4.719 -4.902 1 97.69 93 LEU A N 1
ATOM 697 C CA . LEU A 1 93 ? 10.688 5.836 -5.098 1 97.69 93 LEU A CA 1
ATOM 698 C C . LEU A 1 93 ? 9.938 7.164 -5.082 1 97.69 93 LEU A C 1
ATOM 700 O O . LEU A 1 93 ? 10.359 8.117 -4.426 1 97.69 93 LEU A O 1
ATOM 704 N N . GLN A 1 94 ? 8.82 7.227 -5.824 1 97.56 94 GLN A N 1
ATOM 705 C CA . GLN A 1 94 ? 8.023 8.445 -5.863 1 97.56 94 GLN A CA 1
ATOM 706 C C . GLN A 1 94 ? 7.516 8.812 -4.469 1 97.56 94 GLN A C 1
ATOM 708 O O . GLN A 1 94 ? 7.5 9.992 -4.098 1 97.56 94 GLN A O 1
ATOM 713 N N . TYR A 1 95 ? 7.098 7.855 -3.773 1 97.81 95 TYR A N 1
ATOM 714 C CA . TYR A 1 95 ? 6.676 8.055 -2.393 1 97.81 95 TYR A CA 1
ATOM 715 C C . TYR A 1 95 ? 7.777 8.703 -1.571 1 97.81 95 TYR A C 1
ATOM 717 O O . TYR A 1 95 ? 7.535 9.68 -0.854 1 97.81 95 TYR A O 1
ATOM 725 N N . GLU A 1 96 ? 8.953 8.211 -1.649 1 97.62 96 GLU A N 1
ATOM 726 C CA . GLU A 1 96 ? 10.062 8.734 -0.858 1 97.62 96 GLU A CA 1
ATOM 727 C C . GLU A 1 96 ? 10.43 10.156 -1.291 1 97.62 96 GLU A C 1
ATOM 729 O O . GLU A 1 96 ? 10.773 10.992 -0.457 1 97.62 96 GLU A O 1
ATOM 734 N N . ILE A 1 97 ? 10.344 10.406 -2.525 1 97.19 97 ILE A N 1
ATOM 735 C CA . ILE A 1 97 ? 10.562 11.758 -3.031 1 97.19 97 ILE A CA 1
ATOM 736 C C . ILE A 1 97 ? 9.523 12.711 -2.434 1 97.19 97 ILE A C 1
ATOM 738 O O . ILE A 1 97 ? 9.859 13.812 -2.006 1 97.19 97 ILE A O 1
ATOM 742 N N . ASN A 1 98 ? 8.234 12.297 -2.406 1 97.25 98 ASN A N 1
ATOM 743 C CA . ASN A 1 98 ? 7.168 13.102 -1.824 1 97.25 98 ASN A CA 1
ATOM 744 C C . ASN A 1 98 ? 7.402 13.359 -0.339 1 97.25 98 ASN A C 1
ATOM 746 O O . ASN A 1 98 ? 7.137 14.453 0.156 1 97.25 98 ASN A O 1
ATOM 750 N N . ILE A 1 99 ? 7.875 12.367 0.336 1 97.62 99 ILE A N 1
ATOM 751 C CA . ILE A 1 99 ? 8.164 12.508 1.759 1 97.62 99 ILE A CA 1
ATOM 752 C C . ILE A 1 99 ? 9.266 13.547 1.963 1 97.62 99 ILE A C 1
ATOM 754 O O . ILE A 1 99 ? 9.164 14.398 2.846 1 97.62 99 ILE A O 1
ATOM 758 N N . GLU A 1 100 ? 10.32 13.469 1.186 1 96.81 100 GLU A N 1
ATOM 759 C CA . GLU A 1 100 ? 11.43 14.406 1.279 1 96.81 100 GLU A CA 1
ATOM 760 C C . GLU A 1 100 ? 10.969 15.836 1.014 1 96.81 100 GLU A C 1
ATOM 762 O O . GLU A 1 100 ? 11.336 16.766 1.742 1 96.81 100 GLU A O 1
ATOM 767 N N . LYS A 1 101 ? 10.125 15.977 0.069 1 96.56 101 LYS A N 1
ATOM 768 C CA . LYS A 1 101 ? 9.688 17.297 -0.373 1 96.56 101 LYS A CA 1
ATOM 769 C C . LYS A 1 101 ? 8.594 17.859 0.544 1 96.56 101 LYS A C 1
ATOM 771 O O . LYS A 1 101 ? 8.664 19 0.97 1 96.56 101 LYS A O 1
ATOM 776 N N . ASP A 1 102 ? 7.637 17.047 0.932 1 96.88 102 ASP A N 1
ATOM 777 C CA . ASP A 1 102 ? 6.406 17.547 1.544 1 96.88 102 ASP A CA 1
ATOM 778 C C . ASP A 1 102 ? 6.453 17.406 3.062 1 96.88 102 ASP A C 1
ATOM 780 O O . ASP A 1 102 ? 5.645 18 3.773 1 96.88 102 ASP A O 1
ATOM 784 N N . VAL A 1 103 ? 7.336 16.641 3.578 1 97.62 103 VAL A N 1
ATOM 785 C CA . VAL A 1 103 ? 7.355 16.406 5.02 1 97.62 103 VAL A CA 1
ATOM 786 C C . VAL A 1 103 ? 8.719 16.781 5.582 1 97.62 103 VAL A C 1
ATOM 788 O O . VAL A 1 103 ? 8.844 17.75 6.348 1 97.62 103 VAL A O 1
ATOM 791 N N . LEU A 1 104 ? 9.781 16.172 5.102 1 97.5 104 LEU A N 1
ATOM 792 C CA . LEU A 1 104 ? 11.117 16.391 5.648 1 97.5 104 LEU A CA 1
ATOM 793 C C . LEU A 1 104 ? 11.586 17.812 5.348 1 97.5 104 LEU A C 1
ATOM 795 O O . LEU A 1 104 ? 12.219 18.453 6.195 1 97.5 104 LEU A O 1
ATOM 799 N N . GLY A 1 105 ? 11.328 18.297 4.129 1 97 105 GLY A N 1
ATOM 800 C CA . GLY A 1 105 ? 11.664 19.672 3.795 1 97 105 GLY A CA 1
ATOM 801 C C . GLY A 1 105 ? 11.055 20.688 4.746 1 97 105 GLY A C 1
ATOM 802 O O . GLY A 1 105 ? 11.773 21.438 5.406 1 97 105 GLY A O 1
ATOM 803 N N . PRO A 1 106 ? 9.742 20.656 4.832 1 97.12 106 PRO A N 1
ATOM 804 C CA . PRO A 1 106 ? 9.055 21.562 5.75 1 97.12 106 PRO A CA 1
ATOM 805 C C . PRO A 1 106 ? 9.516 21.406 7.195 1 97.12 106 PRO A C 1
ATOM 807 O O . PRO A 1 106 ? 9.656 22.391 7.918 1 97.12 106 PRO A O 1
ATOM 810 N N . LEU A 1 107 ? 9.758 20.203 7.676 1 96.44 107 LEU A N 1
ATOM 811 C CA . LEU A 1 107 ? 10.281 20 9.023 1 96.44 107 LEU A CA 1
ATOM 812 C C . LEU A 1 107 ? 11.656 20.625 9.172 1 96.44 107 LEU A C 1
ATOM 814 O O . LEU A 1 107 ? 11.961 21.25 10.203 1 96.44 107 LEU A O 1
ATOM 818 N N . GLN A 1 108 ? 12.469 20.516 8.156 1 95.5 108 GLN A N 1
ATOM 819 C CA . GLN A 1 108 ? 13.812 21.078 8.188 1 95.5 108 GLN A CA 1
ATOM 820 C C . GLN A 1 108 ? 13.766 22.609 8.219 1 95.5 108 GLN A C 1
ATOM 822 O O . GLN A 1 108 ? 14.641 23.234 8.805 1 95.5 108 GLN A O 1
ATOM 827 N N . SER A 1 109 ? 12.773 23.188 7.629 1 95.12 109 SER A N 1
ATOM 828 C CA . SER A 1 109 ? 12.625 24.641 7.605 1 95.12 109 SER A CA 1
ATOM 829 C C . SER A 1 109 ? 12.461 25.203 9.016 1 95.12 109 SER A C 1
ATOM 831 O O . SER A 1 109 ? 12.82 26.359 9.273 1 95.12 109 SER A O 1
ATOM 833 N N . ILE A 1 110 ? 11.906 24.359 9.93 1 94.81 110 ILE A N 1
ATOM 834 C CA . ILE A 1 110 ? 11.789 24.781 11.32 1 94.81 110 ILE A CA 1
ATOM 835 C C . ILE A 1 110 ? 13.172 25.094 11.891 1 94.81 110 ILE A C 1
ATOM 837 O O . ILE A 1 110 ? 13.359 26.094 12.57 1 94.81 110 ILE A O 1
ATOM 841 N N . PHE A 1 111 ? 14.148 24.391 11.523 1 94.62 111 PHE A N 1
ATOM 842 C CA . PHE A 1 111 ? 15.5 24.5 12.055 1 94.62 111 PHE A CA 1
ATOM 843 C C . PHE A 1 111 ? 16.297 25.547 11.289 1 94.62 111 PHE A C 1
ATOM 845 O O . PHE A 1 111 ? 17.188 26.188 11.852 1 94.62 111 PHE A O 1
ATOM 852 N N . ASP A 1 112 ? 15.961 25.703 10.078 1 95.06 112 ASP A N 1
ATOM 853 C CA . ASP A 1 112 ? 16.75 26.594 9.234 1 95.06 112 ASP A CA 1
ATOM 854 C C . ASP A 1 112 ? 16.234 28.031 9.297 1 95.06 112 ASP A C 1
ATOM 856 O O . ASP A 1 112 ? 16.984 28.984 9.086 1 95.06 112 ASP A O 1
ATOM 860 N N . VAL A 1 113 ? 14.945 28.141 9.609 1 91.5 113 VAL A N 1
ATOM 861 C CA . VAL A 1 113 ? 14.336 29.469 9.469 1 91.5 113 VAL A CA 1
ATOM 862 C C . VAL A 1 113 ? 13.742 29.906 10.805 1 91.5 113 VAL A C 1
ATOM 864 O O . VAL A 1 113 ? 14.125 30.938 11.352 1 91.5 113 VAL A O 1
ATOM 867 N N . ASP A 1 114 ? 12.922 29.125 11.484 1 91.12 114 ASP A N 1
ATOM 868 C CA . ASP A 1 114 ? 12.148 29.531 12.648 1 91.12 114 ASP A CA 1
ATOM 869 C C . ASP A 1 114 ? 13.016 29.594 13.898 1 91.12 114 ASP A C 1
ATOM 871 O O . ASP A 1 114 ? 12.961 30.578 14.648 1 91.12 114 ASP A O 1
ATOM 875 N N . LEU A 1 115 ? 13.859 28.656 14.117 1 94.44 115 LEU A N 1
ATOM 876 C CA . LEU A 1 115 ? 14.57 28.516 15.375 1 94.44 115 LEU A CA 1
ATOM 877 C C . LEU A 1 115 ? 15.758 29.469 15.453 1 94.44 115 LEU A C 1
ATOM 879 O O . LEU A 1 115 ? 16.062 30.016 16.516 1 94.44 115 LEU A O 1
ATOM 883 N N . PRO A 1 116 ? 16.438 29.766 14.352 1 95.25 116 PRO A N 1
ATOM 884 C CA . PRO A 1 116 ? 17.578 30.688 14.422 1 95.25 116 PRO A CA 1
ATOM 885 C C . PRO A 1 116 ? 17.188 32.062 14.93 1 95.25 116 PRO A C 1
ATOM 887 O O . PRO A 1 116 ? 17.953 32.719 15.664 1 95.25 116 PRO A O 1
ATOM 890 N N . ALA A 1 117 ? 16 32.562 14.602 1 92.44 117 ALA A N 1
ATOM 891 C CA . ALA A 1 117 ? 15.531 33.844 15.078 1 92.44 117 ALA A CA 1
ATOM 892 C C . ALA A 1 117 ? 15.383 33.844 16.594 1 92.44 117 ALA A C 1
ATOM 894 O O . ALA A 1 117 ? 15.742 34.844 17.266 1 92.44 117 ALA A O 1
ATOM 895 N N . ILE A 1 118 ? 14.867 32.844 17.156 1 95.12 118 ILE A N 1
ATOM 896 C CA . ILE A 1 118 ? 14.672 32.719 18.594 1 95.12 118 ILE A CA 1
ATOM 897 C C . ILE A 1 118 ? 16.031 32.625 19.297 1 95.12 118 ILE A C 1
ATOM 899 O O . ILE A 1 118 ? 16.266 33.281 20.312 1 95.12 118 ILE A O 1
ATOM 903 N N . LEU A 1 119 ? 16.953 31.859 18.719 1 94.56 119 LEU A N 1
ATOM 904 C CA . LEU A 1 119 ? 18.281 31.672 19.297 1 94.56 119 LEU A CA 1
ATOM 905 C C . LEU A 1 119 ? 19.062 33 19.297 1 94.56 119 LEU A C 1
ATOM 907 O O . LEU A 1 119 ? 19.75 33.281 20.281 1 94.56 119 LEU A O 1
ATOM 911 N N . LYS A 1 120 ? 18.922 33.719 18.25 1 95.19 120 LYS A N 1
ATOM 912 C CA . LYS A 1 120 ? 19.578 35 18.188 1 95.19 120 LYS A CA 1
ATOM 913 C C . LYS A 1 120 ? 19.031 35.938 19.266 1 95.19 120 LYS A C 1
ATOM 915 O O . LYS A 1 120 ? 19.812 36.656 19.922 1 95.19 120 LYS A O 1
ATOM 920 N N . ALA A 1 121 ? 17.672 35.969 19.406 1 94.06 121 ALA A N 1
ATOM 921 C CA . ALA A 1 121 ? 17.047 36.812 20.438 1 94.06 121 ALA A CA 1
ATOM 922 C C . ALA A 1 121 ? 17.469 36.375 21.828 1 94.06 121 ALA A C 1
ATOM 924 O O . ALA A 1 121 ? 17.688 37.219 22.703 1 94.06 121 ALA A O 1
ATOM 925 N N . ARG A 1 122 ? 17.594 35.125 22.062 1 93.75 122 ARG A N 1
ATOM 926 C CA . ARG A 1 122 ? 18.031 34.594 23.359 1 93.75 122 ARG A CA 1
ATOM 927 C C . ARG A 1 122 ? 19.453 35.031 23.672 1 93.75 122 ARG A C 1
ATOM 929 O O . ARG A 1 122 ? 19.75 35.406 24.797 1 93.75 122 ARG A O 1
ATOM 936 N N . LYS A 1 123 ? 20.359 34.938 22.766 1 95.38 123 LYS A N 1
ATOM 937 C CA . LYS A 1 123 ? 21.75 35.375 22.938 1 95.38 123 LYS A CA 1
ATOM 938 C C . LYS A 1 123 ? 21.844 36.875 23.219 1 95.38 123 LYS A C 1
ATOM 940 O O . LYS A 1 123 ? 22.625 37.281 24.078 1 95.38 123 LYS A O 1
ATOM 945 N N . HIS A 1 124 ? 21.047 37.594 22.469 1 95.56 124 HIS A N 1
ATOM 946 C CA . HIS A 1 124 ? 21.016 39.031 22.672 1 95.56 124 HIS A CA 1
ATOM 947 C C . HIS A 1 124 ? 20.531 39.375 24.078 1 95.56 124 HIS A C 1
ATOM 949 O O . HIS A 1 124 ? 21.062 40.281 24.719 1 95.56 124 HIS A O 1
ATOM 955 N N . LEU A 1 125 ? 19.531 38.656 24.547 1 94.94 125 LEU A N 1
ATOM 956 C CA . LEU A 1 125 ? 19 38.875 25.891 1 94.94 125 LEU A CA 1
ATOM 957 C C . LEU A 1 125 ? 20.062 38.594 26.953 1 94.94 125 LEU A C 1
ATOM 959 O O . LEU A 1 125 ? 20.203 39.344 27.922 1 94.94 125 LEU A O 1
ATOM 963 N N . THR A 1 126 ? 20.797 37.562 26.797 1 94.44 126 THR A N 1
ATOM 964 C CA . THR A 1 126 ? 21.859 37.219 27.734 1 94.44 126 THR A CA 1
ATOM 965 C C . THR A 1 126 ? 22.906 38.312 27.781 1 94.44 126 THR A C 1
ATOM 967 O O . THR A 1 126 ? 23.344 38.719 28.859 1 94.44 126 THR A O 1
ATOM 970 N N . LYS A 1 127 ? 23.297 38.781 26.641 1 95.19 127 LYS A N 1
ATOM 971 C CA . LYS A 1 127 ? 24.312 39.844 26.547 1 95.19 127 LYS A CA 1
ATOM 972 C C . LYS A 1 127 ? 23.844 41.125 27.203 1 95.19 127 LYS A C 1
ATOM 974 O O . LYS A 1 127 ? 24.562 41.75 27.969 1 95.19 127 LYS A O 1
ATOM 979 N N . THR A 1 128 ? 22.625 41.5 26.844 1 95.56 128 THR A N 1
ATOM 980 C CA . THR A 1 128 ? 22.078 42.75 27.359 1 95.56 128 THR A CA 1
ATOM 981 C C . THR A 1 128 ? 21.875 42.688 28.859 1 95.56 128 THR A C 1
ATOM 983 O O . THR A 1 128 ? 22 43.656 29.578 1 95.56 128 THR A O 1
ATOM 986 N N . THR A 1 129 ? 21.484 41.5 29.375 1 94.81 129 THR A N 1
ATOM 987 C CA . THR A 1 129 ? 21.312 41.312 30.797 1 94.81 129 THR A CA 1
ATOM 988 C C . THR A 1 129 ? 22.656 41.469 31.531 1 94.81 129 THR A C 1
ATOM 990 O O . THR A 1 129 ? 22.703 42.062 32.594 1 94.81 129 THR A O 1
ATOM 993 N N . LEU A 1 130 ? 23.719 41 30.938 1 94.5 130 LEU A N 1
ATOM 994 C CA . LEU A 1 130 ? 25.062 41.156 31.516 1 94.5 130 LEU A CA 1
ATOM 995 C C . LEU A 1 130 ? 25.453 42.625 31.562 1 94.5 130 LEU A C 1
ATOM 997 O O . LEU A 1 130 ? 26.062 43.094 32.531 1 94.5 130 LEU A O 1
ATOM 1001 N N . ASP A 1 131 ? 25.125 43.312 30.531 1 94.5 131 ASP A N 1
ATOM 1002 C CA . ASP A 1 131 ? 25.406 44.75 30.484 1 94.5 131 ASP A CA 1
ATOM 1003 C C . ASP A 1 131 ? 24.641 45.5 31.562 1 94.5 131 ASP A C 1
ATOM 1005 O O . ASP A 1 131 ? 25.172 46.406 32.188 1 94.5 131 ASP A O 1
ATOM 1009 N N . MET A 1 132 ? 23.359 45.125 31.719 1 94.56 132 MET A N 1
ATOM 1010 C CA . MET A 1 132 ? 22.516 45.75 32.75 1 94.56 132 MET A CA 1
ATOM 1011 C C . MET A 1 132 ? 23.078 45.469 34.125 1 94.56 132 MET A C 1
ATOM 1013 O O . MET A 1 132 ? 23.125 46.375 34.969 1 94.56 132 MET A O 1
ATOM 1017 N N . ASP A 1 133 ? 23.516 44.25 34.375 1 94.56 133 ASP A N 1
ATOM 1018 C CA . ASP A 1 133 ? 24.094 43.906 35.656 1 94.56 133 ASP A CA 1
ATOM 1019 C C . ASP A 1 133 ? 25.375 44.688 35.938 1 94.56 133 ASP A C 1
ATOM 1021 O O . ASP A 1 133 ? 25.625 45.094 37.062 1 94.56 133 ASP A O 1
ATOM 1025 N N . SER A 1 134 ? 26.234 44.875 34.938 1 94.44 134 SER A N 1
ATOM 1026 C CA . SER A 1 134 ? 27.453 45.688 35.062 1 94.44 134 SER A CA 1
ATOM 1027 C C . SER A 1 134 ? 27.141 47.125 35.438 1 94.44 134 SER A C 1
ATOM 1029 O O . SER A 1 134 ? 27.781 47.719 36.281 1 94.44 134 SER A O 1
ATOM 1031 N N . ALA A 1 135 ? 26.125 47.656 34.719 1 94.06 135 ALA A N 1
ATOM 1032 C CA . ALA A 1 135 ? 25.703 49.031 34.969 1 94.06 135 ALA A CA 1
ATOM 1033 C C . ALA A 1 135 ? 25.141 49.156 36.375 1 94.06 135 ALA A C 1
ATOM 1035 O O . ALA A 1 135 ? 25.344 50.188 37.062 1 94.06 135 ALA A O 1
ATOM 1036 N N . LYS A 1 136 ? 24.375 48.188 36.812 1 93.81 136 LYS A N 1
ATOM 1037 C CA . LYS A 1 136 ? 23.828 48.188 38.156 1 93.81 136 LYS A CA 1
ATOM 1038 C C . LYS A 1 136 ? 24.938 48.188 39.188 1 93.81 136 LYS A C 1
ATOM 1040 O O . LYS A 1 136 ? 24.844 48.875 40.219 1 93.81 136 LYS A O 1
ATOM 1045 N N . GLY A 1 137 ? 25.953 47.438 39 1 93.38 137 GLY A N 1
ATOM 1046 C CA . GLY A 1 137 ? 27.109 47.438 39.875 1 93.38 137 GLY A CA 1
ATOM 1047 C C . GLY A 1 137 ? 27.828 48.75 39.938 1 93.38 137 GLY A C 1
ATOM 1048 O O . GLY A 1 137 ? 28.219 49.219 41.031 1 93.38 137 GLY A O 1
ATOM 1049 N N . ARG A 1 138 ? 28.047 49.406 38.844 1 94.06 138 ARG A N 1
ATOM 1050 C CA . ARG A 1 138 ? 28.703 50.719 38.781 1 94.06 138 ARG A CA 1
ATOM 1051 C C . ARG A 1 138 ? 27.875 51.75 39.531 1 94.06 138 ARG A C 1
ATOM 1053 O O . ARG A 1 138 ? 28.438 52.625 40.219 1 94.06 138 ARG A O 1
ATOM 1060 N N . HIS A 1 139 ? 26.562 51.656 39.312 1 94.31 139 HIS A N 1
ATOM 1061 C CA . HIS A 1 139 ? 25.672 52.594 39.969 1 94.31 139 HIS A CA 1
ATOM 1062 C C . HIS A 1 139 ? 25.75 52.438 41.5 1 94.31 139 HIS A C 1
ATOM 1064 O O . HIS A 1 139 ? 25.844 53.438 42.219 1 94.31 139 HIS A O 1
ATOM 1070 N N . THR A 1 140 ? 25.703 51.188 41.938 1 93.38 140 THR A N 1
ATOM 1071 C CA . THR A 1 140 ? 25.781 50.938 43.375 1 93.38 140 THR A CA 1
ATOM 1072 C C . THR A 1 140 ? 27.094 51.438 43.938 1 93.38 140 THR A C 1
ATOM 1074 O O . THR A 1 140 ? 27.109 52.031 45.031 1 93.38 140 THR A O 1
ATOM 1077 N N . THR A 1 141 ? 28.141 51.25 43.219 1 92.38 141 THR A N 1
ATOM 1078 C CA . THR A 1 141 ? 29.453 51.719 43.656 1 92.38 141 THR A CA 1
ATOM 1079 C C . THR A 1 141 ? 29.531 53.219 43.688 1 92.38 141 THR A C 1
ATOM 1081 O O . THR A 1 141 ? 30.094 53.812 44.594 1 92.38 141 THR A O 1
ATOM 1084 N N . ALA A 1 142 ? 28.969 53.906 42.719 1 92 142 ALA A N 1
ATOM 1085 C CA . ALA A 1 142 ? 28.984 55.344 42.625 1 92 142 ALA A CA 1
ATOM 1086 C C . ALA A 1 142 ? 28.172 55.969 43.781 1 92 142 ALA A C 1
ATOM 1088 O O . ALA A 1 142 ? 28.547 57 44.344 1 92 142 ALA A O 1
ATOM 1089 N N . VAL A 1 143 ? 27 55.344 44.062 1 92.12 143 VAL A N 1
ATOM 1090 C CA . VAL A 1 143 ? 26.156 55.844 45.156 1 92.12 143 VAL A CA 1
ATOM 1091 C C . VAL A 1 143 ? 26.906 55.688 46.469 1 92.12 143 VAL A C 1
ATOM 1093 O O . VAL A 1 143 ? 26.875 56.625 47.312 1 92.12 143 VAL A O 1
ATOM 1096 N N . ARG A 1 144 ? 27.656 54.688 46.75 1 91.81 144 ARG A N 1
ATOM 1097 C CA . ARG A 1 144 ? 28.422 54.438 47.969 1 91.81 144 ARG A CA 1
ATOM 1098 C C . ARG A 1 144 ? 29.562 55.438 48.094 1 91.81 144 ARG A C 1
ATOM 1100 O O . ARG A 1 144 ? 29.828 55.969 49.188 1 91.81 144 ARG A O 1
ATOM 1107 N N . GLN A 1 145 ? 30.219 55.781 46.969 1 89.12 145 GLN A N 1
ATOM 1108 C CA . GLN A 1 145 ? 31.359 56.719 46.969 1 89.12 145 GLN A CA 1
ATOM 1109 C C . GLN A 1 145 ? 30.906 58.156 47.188 1 89.12 145 GLN A C 1
ATOM 1111 O O . GLN A 1 145 ? 31.656 58.969 47.75 1 89.12 145 GLN A O 1
ATOM 1116 N N . SER A 1 146 ? 29.672 58.406 46.781 1 88.25 146 SER A N 1
ATOM 1117 C CA . SER A 1 146 ? 29.156 59.781 46.938 1 88.25 146 SER A CA 1
ATOM 1118 C C . SER A 1 146 ? 28.812 60.062 48.375 1 88.25 146 SER A C 1
ATOM 1120 O O . SER A 1 146 ? 28.75 61.219 48.781 1 88.25 146 SER A O 1
ATOM 1122 N N . GLN A 1 147 ? 28.625 59.062 49.219 1 85.5 147 GLN A N 1
ATOM 1123 C CA . GLN A 1 147 ? 28.266 59.219 50.625 1 85.5 147 GLN A CA 1
ATOM 1124 C C . GLN A 1 147 ? 29.5 59.312 51.5 1 85.5 147 GLN A C 1
ATOM 1126 O O . GLN A 1 147 ? 29.391 59.531 52.719 1 85.5 147 GLN A O 1
ATOM 1131 N N . LEU A 1 148 ? 30.672 59.188 50.875 1 84.25 148 LEU A N 1
ATOM 1132 C CA . LEU A 1 148 ? 31.906 59.219 51.656 1 84.25 148 LEU A CA 1
ATOM 1133 C C . LEU A 1 148 ? 32.219 60.656 52.094 1 84.25 148 LEU A C 1
ATOM 1135 O O . LEU A 1 148 ? 32 61.594 51.312 1 84.25 148 LEU A O 1
ATOM 1139 N N . PRO A 1 149 ? 32.719 60.906 53.25 1 84.12 149 PRO A N 1
ATOM 1140 C CA . PRO A 1 149 ? 33.062 62.25 53.75 1 84.12 149 PRO A CA 1
ATOM 1141 C C . PRO A 1 149 ? 34.219 62.875 52.969 1 84.12 149 PRO A C 1
ATOM 1143 O O . PRO A 1 149 ? 35.188 62.188 52.625 1 84.12 149 PRO A O 1
ATOM 1146 N N . GLY A 1 150 ? 34.125 64.188 52.438 1 83.5 150 GLY A N 1
ATOM 1147 C CA . GLY A 1 150 ? 35.188 64.875 51.75 1 83.5 150 GLY A CA 1
ATOM 1148 C C . GLY A 1 150 ? 34.969 65 50.25 1 83.5 150 GLY A C 1
ATOM 1149 O O . GLY A 1 150 ? 35.719 65.688 49.531 1 83.5 150 GLY A O 1
ATOM 1150 N N . THR A 1 151 ? 34 64.25 49.844 1 76.31 151 THR A N 1
ATOM 1151 C CA . THR A 1 151 ? 33.75 64.188 48.406 1 76.31 151 THR A CA 1
ATOM 1152 C C . THR A 1 151 ? 32.969 65.438 48 1 76.31 151 THR A C 1
ATOM 1154 O O . THR A 1 151 ? 32.156 65.938 48.75 1 76.31 151 THR A O 1
ATOM 1157 N N . ASN A 1 152 ? 33.312 66.125 46.875 1 86.12 152 ASN A N 1
ATOM 1158 C CA . ASN A 1 152 ? 32.562 67.188 46.312 1 86.12 152 ASN A CA 1
ATOM 1159 C C . ASN A 1 152 ? 31.141 66.75 45.938 1 86.12 152 ASN A C 1
ATOM 1161 O O . ASN A 1 152 ? 30.938 66.062 44.969 1 86.12 152 ASN A O 1
ATOM 1165 N N . ILE A 1 153 ? 30.219 67.25 46.656 1 82.81 153 ILE A N 1
ATOM 1166 C CA . ILE A 1 153 ? 28.828 66.812 46.594 1 82.81 153 ILE A CA 1
ATOM 1167 C C . ILE A 1 153 ? 28.266 67.062 45.188 1 82.81 153 ILE A C 1
ATOM 1169 O O . ILE A 1 153 ? 27.562 66.188 44.656 1 82.81 153 ILE A O 1
ATOM 1173 N N . ALA A 1 154 ? 28.578 68.188 44.625 1 88.88 154 ALA A N 1
ATOM 1174 C CA . ALA A 1 154 ? 28.031 68.5 43.312 1 88.88 154 ALA A CA 1
ATOM 1175 C C . ALA A 1 154 ? 28.562 67.562 42.219 1 88.88 154 ALA A C 1
ATOM 1177 O O . ALA A 1 154 ? 27.797 67.125 41.375 1 88.88 154 ALA A O 1
ATOM 1178 N N . ASN A 1 155 ? 29.859 67.375 42.281 1 85.81 155 ASN A N 1
ATOM 1179 C CA . ASN A 1 155 ? 30.484 66.5 41.281 1 85.81 155 ASN A CA 1
ATOM 1180 C C . ASN A 1 155 ? 30.078 65.062 41.438 1 85.81 155 ASN A C 1
ATOM 1182 O O . ASN A 1 155 ? 29.875 64.312 40.438 1 85.81 155 ASN A O 1
ATOM 1186 N N . ALA A 1 156 ? 29.891 64.625 42.656 1 85.75 156 ALA A N 1
ATOM 1187 C CA . ALA A 1 156 ? 29.484 63.25 42.969 1 85.75 156 ALA A CA 1
ATOM 1188 C C . ALA A 1 156 ? 28.031 63 42.562 1 85.75 156 ALA A C 1
ATOM 1190 O O . ALA A 1 156 ? 27.719 61.938 42 1 85.75 156 ALA A O 1
ATOM 1191 N N . SER A 1 157 ? 27.25 63.969 42.781 1 87.88 157 SER A N 1
ATOM 1192 C CA . SER A 1 157 ? 25.844 63.844 42.406 1 87.88 157 SER A CA 1
ATOM 1193 C C . SER A 1 157 ? 25.688 63.812 40.875 1 87.88 157 SER A C 1
ATOM 1195 O O . SER A 1 157 ? 24.859 63.062 40.375 1 87.88 157 SER A O 1
ATOM 1197 N N . ALA A 1 158 ? 26.469 64.625 40.219 1 90.75 158 ALA A N 1
ATOM 1198 C CA . ALA A 1 158 ? 26.422 64.625 38.75 1 90.75 158 ALA A CA 1
ATOM 1199 C C . ALA A 1 158 ? 26.875 63.281 38.156 1 90.75 158 ALA A C 1
ATOM 1201 O O . ALA A 1 158 ? 26.297 62.812 37.188 1 90.75 158 ALA A O 1
ATOM 1202 N N . LYS A 1 159 ? 27.875 62.719 38.781 1 89.94 159 LYS A N 1
ATOM 1203 C CA . LYS A 1 159 ? 28.375 61.438 38.312 1 89.94 159 LYS A CA 1
ATOM 1204 C C . LYS A 1 159 ? 27.344 60.312 38.562 1 89.94 159 LYS A C 1
ATOM 1206 O O . LYS A 1 159 ? 27.141 59.469 37.719 1 89.94 159 LYS A O 1
ATOM 1211 N N . VAL A 1 160 ? 26.703 60.281 39.625 1 91.69 160 VAL A N 1
ATOM 1212 C CA . VAL A 1 160 ? 25.688 59.281 40 1 91.69 160 VAL A CA 1
ATOM 1213 C C . VAL A 1 160 ? 24.5 59.406 39.031 1 91.69 160 VAL A C 1
ATOM 1215 O O . VAL A 1 160 ? 23.938 58.375 38.594 1 91.69 160 VAL A O 1
ATOM 1218 N N . ASP A 1 161 ? 24.172 60.594 38.688 1 93.12 161 ASP A N 1
ATOM 1219 C CA . ASP A 1 161 ? 23.062 60.812 37.75 1 93.12 161 ASP A CA 1
ATOM 1220 C C . ASP A 1 161 ? 23.375 60.281 36.375 1 93.12 161 ASP A C 1
ATOM 1222 O O . ASP A 1 161 ? 22.5 59.719 35.719 1 93.12 161 ASP A O 1
ATOM 1226 N N . GLN A 1 162 ? 24.578 60.5 36 1 93.12 162 GLN A N 1
ATOM 1227 C CA . GLN A 1 162 ? 25 60 34.688 1 93.12 162 GLN A CA 1
ATOM 1228 C C . GLN A 1 162 ? 24.953 58.5 34.656 1 93.12 162 GLN A C 1
ATOM 1230 O O . GLN A 1 162 ? 24.484 57.906 33.688 1 93.12 162 GLN A O 1
ATOM 1235 N N . ILE A 1 163 ? 25.391 57.844 35.688 1 93.44 163 ILE A N 1
ATOM 1236 C CA . ILE A 1 163 ? 25.422 56.406 35.75 1 93.44 163 ILE A CA 1
ATOM 1237 C C . ILE A 1 163 ? 24 55.844 35.875 1 93.44 163 ILE A C 1
ATOM 1239 O O . ILE A 1 163 ? 23.688 54.781 35.312 1 93.44 163 ILE A O 1
ATOM 1243 N N . LYS A 1 164 ? 23.219 56.594 36.531 1 93.88 164 LYS A N 1
ATOM 1244 C CA . LYS A 1 164 ? 21.812 56.219 36.656 1 93.88 164 LYS A CA 1
ATOM 1245 C C . LYS A 1 164 ? 21.125 56.219 35.281 1 93.88 164 LYS A C 1
ATOM 1247 O O . LYS A 1 164 ? 20.328 55.312 35 1 93.88 164 LYS A O 1
ATOM 1252 N N . GLU A 1 165 ? 21.453 57.156 34.531 1 94.69 165 GLU A N 1
ATOM 1253 C CA . GLU A 1 165 ? 20.906 57.219 33.156 1 94.69 165 GLU A CA 1
ATOM 1254 C C . GLU A 1 165 ? 21.375 56.031 32.312 1 94.69 165 GLU A C 1
ATOM 1256 O O . GLU A 1 165 ? 20.594 55.5 31.531 1 94.69 165 GLU A O 1
ATOM 1261 N N . GLU A 1 166 ? 22.578 55.688 32.562 1 93.94 166 GLU A N 1
ATOM 1262 C CA . GLU A 1 166 ? 23.109 54.531 31.859 1 93.94 166 GLU A CA 1
ATOM 1263 C C . GLU A 1 166 ? 22.406 53.25 32.281 1 93.94 166 GLU A C 1
ATOM 1265 O O . GLU A 1 166 ? 22.125 52.375 31.453 1 93.94 166 GLU A O 1
ATOM 1270 N N . LEU A 1 167 ? 22.156 53.156 33.531 1 94.19 167 LEU A N 1
ATOM 1271 C CA . LEU A 1 167 ? 21.453 52 34.062 1 94.19 167 LEU A CA 1
ATOM 1272 C C . LEU A 1 167 ? 20.031 51.938 33.5 1 94.19 167 LEU A C 1
ATOM 1274 O O . LEU A 1 167 ? 19.547 50.844 33.125 1 94.19 167 LEU A O 1
ATOM 1278 N N . GLU A 1 168 ? 19.375 53.031 33.469 1 95 168 GLU A N 1
ATOM 1279 C CA . GLU A 1 168 ? 18.016 53.094 32.938 1 95 168 GLU A CA 1
ATOM 1280 C C . GLU A 1 168 ? 17.969 52.719 31.453 1 95 168 GLU A C 1
ATOM 1282 O O . GLU A 1 168 ? 17.047 52.031 31.016 1 95 168 GLU A O 1
ATOM 1287 N N . GLU A 1 169 ? 18.953 53.125 30.781 1 95.12 169 GLU A N 1
ATOM 1288 C CA . GLU A 1 169 ? 19.047 52.781 29.375 1 95.12 169 GLU A CA 1
ATOM 1289 C C . GLU A 1 169 ? 19.281 51.281 29.203 1 95.12 169 GLU A C 1
ATOM 1291 O O . GLU A 1 169 ? 18.688 50.656 28.312 1 95.12 169 GLU A O 1
ATOM 1296 N N . ALA A 1 170 ? 20.109 50.75 30 1 94.56 170 ALA A N 1
ATOM 1297 C CA . ALA A 1 170 ? 20.391 49.312 29.938 1 94.56 170 ALA A CA 1
ATOM 1298 C C . ALA A 1 170 ? 19.156 48.5 30.297 1 94.56 170 ALA A C 1
ATOM 1300 O O . ALA A 1 170 ? 18.891 47.438 29.703 1 94.56 170 ALA A O 1
ATOM 1301 N N . GLU A 1 171 ? 18.422 48.969 31.281 1 94.12 171 GLU A N 1
ATOM 1302 C CA . GLU A 1 171 ? 17.188 48.312 31.688 1 94.12 171 GLU A CA 1
ATOM 1303 C C . GLU A 1 171 ? 16.141 48.344 30.578 1 94.12 171 GLU A C 1
ATOM 1305 O O . GLU A 1 171 ? 15.438 47.344 30.359 1 94.12 171 GLU A O 1
ATOM 1310 N N . SER A 1 172 ? 16.078 49.469 29.953 1 93.81 172 SER A N 1
ATOM 1311 C CA . SER A 1 172 ? 15.141 49.625 28.844 1 93.81 172 SER A CA 1
ATOM 1312 C C . SER A 1 172 ? 15.5 48.719 27.688 1 93.81 172 SER A C 1
ATOM 1314 O O . SER A 1 172 ? 14.609 48.188 27.016 1 93.81 172 SER A O 1
ATOM 1316 N N . LYS A 1 173 ? 16.766 48.562 27.516 1 94.56 173 LYS A N 1
ATOM 1317 C CA . LYS A 1 173 ? 17.219 47.688 26.438 1 94.56 173 LYS A CA 1
ATOM 1318 C C . LYS A 1 173 ? 16.875 46.219 26.75 1 94.56 173 LYS A C 1
ATOM 1320 O O . LYS A 1 173 ? 16.484 45.469 25.859 1 94.56 173 LYS A O 1
ATOM 1325 N N . VAL A 1 174 ? 17.078 45.812 27.953 1 94.75 174 VAL A N 1
ATOM 1326 C CA . VAL A 1 174 ? 16.75 44.438 28.359 1 94.75 174 VAL A CA 1
ATOM 1327 C C . VAL A 1 174 ? 15.258 44.188 28.141 1 94.75 174 VAL A C 1
ATOM 1329 O O . VAL A 1 174 ? 14.875 43.125 27.641 1 94.75 174 VAL A O 1
ATOM 1332 N N . GLU A 1 175 ? 14.445 45.188 28.469 1 91.88 175 GLU A N 1
ATOM 1333 C CA . GLU A 1 175 ? 13.008 45.031 28.297 1 91.88 175 GLU A CA 1
ATOM 1334 C C . GLU A 1 175 ? 12.633 44.906 26.828 1 91.88 175 GLU A C 1
ATOM 1336 O O . GLU A 1 175 ? 11.695 44.188 26.469 1 91.88 175 GLU A O 1
ATOM 1341 N N . TYR A 1 176 ? 13.328 45.656 26.078 1 92.38 176 TYR A N 1
ATOM 1342 C CA . TYR A 1 176 ? 13.086 45.594 24.641 1 92.38 176 TYR A CA 1
ATOM 1343 C C . TYR A 1 176 ? 13.43 44.25 24.062 1 92.38 176 TYR A C 1
ATOM 1345 O O . TYR A 1 176 ? 12.656 43.656 23.281 1 92.38 176 TYR A O 1
ATOM 1353 N N . VAL A 1 177 ? 14.586 43.75 24.422 1 94.44 177 VAL A N 1
ATOM 1354 C CA . VAL A 1 177 ? 15.047 42.469 23.891 1 94.44 177 VAL A CA 1
ATOM 1355 C C . VAL A 1 177 ? 14.164 41.344 24.438 1 94.44 177 VAL A C 1
ATOM 1357 O O . VAL A 1 177 ? 13.906 40.344 23.734 1 94.44 177 VAL A O 1
ATOM 1360 N N . LYS A 1 178 ? 13.758 41.469 25.641 1 93.19 178 LYS A N 1
ATOM 1361 C CA . LYS A 1 178 ? 12.844 40.5 26.25 1 93.19 178 LYS A CA 1
ATOM 1362 C C . LYS A 1 178 ? 11.539 40.406 25.453 1 93.19 178 LYS A C 1
ATOM 1364 O O . LYS A 1 178 ? 11.039 39.312 25.188 1 93.19 178 LYS A O 1
ATOM 1369 N N . ASP A 1 179 ? 11.023 41.562 25.062 1 92.31 179 ASP A N 1
ATOM 1370 C CA . ASP A 1 179 ? 9.797 41.594 24.266 1 92.31 179 ASP A CA 1
ATOM 1371 C C . ASP A 1 179 ? 10.008 40.969 22.906 1 92.31 179 ASP A C 1
ATOM 1373 O O . ASP A 1 179 ? 9.133 40.25 22.406 1 92.31 179 ASP A O 1
ATOM 1377 N N . SER A 1 180 ? 11.117 41.281 22.375 1 94.5 180 SER A N 1
ATOM 1378 C CA . SER A 1 180 ? 11.43 40.688 21.078 1 94.5 180 SER A CA 1
ATOM 1379 C C . SER A 1 180 ? 11.484 39.188 21.141 1 94.5 180 SER A C 1
ATOM 1381 O O . SER A 1 180 ? 10.969 38.5 20.25 1 94.5 180 SER A O 1
ATOM 1383 N N . LEU A 1 181 ? 12.117 38.656 22.172 1 95 181 LEU A N 1
ATOM 1384 C CA . LEU A 1 181 ? 12.18 37.219 22.359 1 95 181 LEU A CA 1
ATOM 1385 C C . LEU A 1 181 ? 10.789 36.625 22.547 1 95 181 LEU A C 1
ATOM 1387 O O . LEU A 1 181 ? 10.461 35.594 21.969 1 95 181 LEU A O 1
ATOM 1391 N N . ALA A 1 182 ? 9.961 37.281 23.344 1 94 182 ALA A N 1
ATOM 1392 C CA . ALA A 1 182 ? 8.594 36.844 23.594 1 94 182 ALA A CA 1
ATOM 1393 C C . ALA A 1 182 ? 7.797 36.781 22.297 1 94 182 ALA A C 1
ATOM 1395 O O . ALA A 1 182 ? 7.02 35.844 22.078 1 94 182 ALA A O 1
ATOM 1396 N N . ILE A 1 183 ? 8.016 37.75 21.469 1 95.19 183 ILE A N 1
ATOM 1397 C CA . ILE A 1 183 ? 7.328 37.781 20.188 1 95.19 183 ILE A CA 1
ATOM 1398 C C . ILE A 1 183 ? 7.723 36.594 19.328 1 95.19 183 ILE A C 1
ATOM 1400 O O . ILE A 1 183 ? 6.863 35.875 18.797 1 95.19 183 ILE A O 1
ATOM 1404 N N . GLU A 1 184 ? 9.023 36.344 19.203 1 95.56 184 GLU A N 1
ATOM 1405 C CA . GLU A 1 184 ? 9.523 35.25 18.375 1 95.56 184 GLU A CA 1
ATOM 1406 C C . GLU A 1 184 ? 9.023 33.906 18.891 1 95.56 184 GLU A C 1
ATOM 1408 O O . GLU A 1 184 ? 8.609 33.062 18.109 1 95.56 184 GLU A O 1
ATOM 1413 N N . MET A 1 185 ? 9.094 33.719 20.172 1 95.44 185 MET A N 1
ATOM 1414 C CA . MET A 1 185 ? 8.664 32.469 20.766 1 95.44 185 MET A CA 1
ATOM 1415 C C . MET A 1 185 ? 7.16 32.281 20.594 1 95.44 185 MET A C 1
ATOM 1417 O O . MET A 1 185 ? 6.703 31.188 20.266 1 95.44 185 MET A O 1
ATOM 1421 N N . SER A 1 186 ? 6.375 33.344 20.797 1 94.69 186 SER A N 1
ATOM 1422 C CA . SER A 1 186 ? 4.926 33.281 20.625 1 94.69 186 SER A CA 1
ATOM 1423 C C . SER A 1 186 ? 4.559 32.938 19.188 1 94.69 186 SER A C 1
ATOM 1425 O O . SER A 1 186 ? 3.666 32.125 18.953 1 94.69 186 SER A O 1
ATOM 1427 N N . ASN A 1 187 ? 5.242 33.562 18.297 1 95.25 187 ASN A N 1
ATOM 1428 C CA . ASN A 1 187 ? 5.012 33.281 16.875 1 95.25 187 ASN A CA 1
ATOM 1429 C C . ASN A 1 187 ? 5.293 31.812 16.562 1 95.25 187 ASN A C 1
ATOM 1431 O O . ASN A 1 187 ? 4.582 31.203 15.766 1 95.25 187 ASN A O 1
ATOM 1435 N N . PHE A 1 188 ? 6.305 31.312 17.156 1 95.56 188 PHE A N 1
ATOM 1436 C CA . PHE A 1 188 ? 6.684 29.906 16.938 1 95.56 188 PHE A CA 1
ATOM 1437 C C . PHE A 1 188 ? 5.609 28.969 17.469 1 95.56 188 PHE A C 1
ATOM 1439 O O . PHE A 1 188 ? 5.215 28.031 16.781 1 95.56 188 PHE A O 1
ATOM 1446 N N . ILE A 1 189 ? 5.16 29.25 18.625 1 91.88 189 ILE A N 1
ATOM 1447 C CA . ILE A 1 189 ? 4.156 28.406 19.266 1 91.88 189 ILE A CA 1
ATOM 1448 C C . ILE A 1 189 ? 2.85 28.469 18.484 1 91.88 189 ILE A C 1
ATOM 1450 O O . ILE A 1 189 ? 2.131 27.469 18.391 1 91.88 189 ILE A O 1
ATOM 1454 N N . ALA A 1 190 ? 2.555 29.609 17.891 1 93.56 190 ALA A N 1
ATOM 1455 C CA . ALA A 1 190 ? 1.328 29.812 17.125 1 93.56 190 ALA A CA 1
ATOM 1456 C C . ALA A 1 190 ? 1.316 28.938 15.875 1 93.56 190 ALA A C 1
ATOM 1458 O O . ALA A 1 190 ? 0.26 28.703 15.281 1 93.56 190 ALA A O 1
ATOM 1459 N N . LYS A 1 191 ? 2.449 28.359 15.516 1 94.31 191 LYS A N 1
ATOM 1460 C CA . LYS A 1 191 ? 2.566 27.562 14.297 1 94.31 191 LYS A CA 1
ATOM 1461 C C . LYS A 1 191 ? 2.291 26.094 14.578 1 94.31 191 LYS A C 1
ATOM 1463 O O . LYS A 1 191 ? 2.602 25.234 13.758 1 94.31 191 LYS A O 1
ATOM 1468 N N . GLU A 1 192 ? 1.773 25.75 15.656 1 92.25 192 GLU A N 1
ATOM 1469 C CA . GLU A 1 192 ? 1.506 24.375 16.047 1 92.25 192 GLU A CA 1
ATOM 1470 C C . GLU A 1 192 ? 0.593 23.672 15.047 1 92.25 192 GLU A C 1
ATOM 1472 O O . GLU A 1 192 ? 0.799 22.5 14.719 1 92.25 192 GLU A O 1
ATOM 1477 N N . THR A 1 193 ? -0.4 24.422 14.555 1 93.88 193 THR A N 1
ATOM 1478 C CA . THR A 1 193 ? -1.302 23.859 13.555 1 93.88 193 THR A CA 1
ATOM 1479 C C . THR A 1 193 ? -0.538 23.5 12.281 1 93.88 193 THR A C 1
ATOM 1481 O O . THR A 1 193 ? -0.763 22.438 11.703 1 93.88 193 THR A O 1
ATOM 1484 N N . GLU A 1 194 ? 0.342 24.312 11.906 1 95.06 194 GLU A N 1
ATOM 1485 C CA . GLU A 1 194 ? 1.159 24.062 10.727 1 95.06 194 GLU A CA 1
ATOM 1486 C C . GLU A 1 194 ? 2.033 22.828 10.906 1 95.06 194 GLU A C 1
ATOM 1488 O O . GLU A 1 194 ? 2.182 22.016 9.984 1 95.06 194 GLU A O 1
ATOM 1493 N N . HIS A 1 195 ? 2.633 22.719 12.047 1 95 195 HIS A N 1
ATOM 1494 C CA . HIS A 1 195 ? 3.455 21.562 12.344 1 95 195 HIS A CA 1
ATOM 1495 C C . HIS A 1 195 ? 2.627 20.281 12.305 1 95 195 HIS A C 1
ATOM 1497 O O . HIS A 1 195 ? 3.092 19.25 11.812 1 95 195 HIS A O 1
ATOM 1503 N N . SER A 1 196 ? 1.442 20.359 12.82 1 96.25 196 SER A N 1
ATOM 1504 C CA . SER A 1 196 ? 0.534 19.219 12.797 1 96.25 196 SER A CA 1
ATOM 1505 C C . SER A 1 196 ? 0.16 18.844 11.375 1 96.25 196 SER A C 1
ATOM 1507 O O . SER A 1 196 ? 0.034 17.656 11.055 1 96.25 196 SER A O 1
ATOM 1509 N N . GLN A 1 197 ? 0.025 19.828 10.539 1 97.31 197 GLN A N 1
ATOM 1510 C CA . GLN A 1 197 ? -0.313 19.594 9.141 1 97.31 197 GLN A CA 1
ATOM 1511 C C . GLN A 1 197 ? 0.797 18.828 8.43 1 97.31 197 GLN A C 1
ATOM 1513 O O . GLN A 1 197 ? 0.529 18.031 7.516 1 97.31 197 GLN A O 1
ATOM 1518 N N . LYS A 1 198 ? 1.999 19.062 8.805 1 97.69 198 LYS A N 1
ATOM 1519 C CA . LYS A 1 198 ? 3.125 18.344 8.219 1 97.69 198 LYS A CA 1
ATOM 1520 C C . LYS A 1 198 ? 3.033 16.844 8.5 1 97.69 198 LYS A C 1
ATOM 1522 O O . LYS A 1 198 ? 3.359 16.031 7.641 1 97.69 198 LYS A O 1
ATOM 1527 N N . LEU A 1 199 ? 2.588 16.484 9.703 1 97.81 199 LEU A N 1
ATOM 1528 C CA . LEU A 1 199 ? 2.414 15.07 10.062 1 97.81 199 LEU A CA 1
ATOM 1529 C C . LEU A 1 199 ? 1.225 14.469 9.32 1 97.81 199 LEU A C 1
ATOM 1531 O O . LEU A 1 199 ? 1.26 13.297 8.938 1 97.81 199 LEU A O 1
ATOM 1535 N N . LEU A 1 200 ? 0.197 15.305 9.18 1 98.19 200 LEU A N 1
ATOM 1536 C CA . LEU A 1 200 ? -0.924 14.844 8.367 1 98.19 200 LEU A CA 1
ATOM 1537 C C . LEU A 1 200 ? -0.477 14.57 6.934 1 98.19 200 LEU A C 1
ATOM 1539 O O . LEU A 1 200 ? -0.909 13.586 6.324 1 98.19 200 LEU A O 1
ATOM 1543 N N . ALA A 1 201 ? 0.365 15.422 6.438 1 98.31 201 ALA A N 1
ATOM 1544 C CA . ALA A 1 201 ? 0.899 15.242 5.09 1 98.31 201 ALA A CA 1
ATOM 1545 C C . ALA A 1 201 ? 1.647 13.914 4.969 1 98.31 201 ALA A C 1
ATOM 1547 O O . ALA A 1 201 ? 1.62 13.273 3.918 1 98.31 201 ALA A O 1
ATOM 1548 N N . LEU A 1 202 ? 2.318 13.531 6.008 1 98.31 202 LEU A N 1
ATOM 1549 C CA . LEU A 1 202 ? 3.02 12.25 6.035 1 98.31 202 LEU A CA 1
ATOM 1550 C C . LEU A 1 202 ? 2.047 11.094 5.836 1 98.31 202 LEU A C 1
ATOM 1552 O O . LEU A 1 202 ? 2.252 10.25 4.961 1 98.31 202 LEU A O 1
ATOM 1556 N N . VAL A 1 203 ? 1.017 11.062 6.625 1 98.38 203 VAL A N 1
ATOM 1557 C CA . VAL A 1 203 ? 0.05 9.969 6.59 1 98.38 203 VAL A CA 1
ATOM 1558 C C . VAL A 1 203 ? -0.698 9.984 5.258 1 98.38 203 VAL A C 1
ATOM 1560 O O . VAL A 1 203 ? -1.021 8.93 4.707 1 98.38 203 VAL A O 1
ATOM 1563 N N . GLU A 1 204 ? -0.943 11.18 4.781 1 98.25 204 GLU A N 1
ATOM 1564 C CA . GLU A 1 204 ? -1.598 11.297 3.482 1 98.25 204 GLU A CA 1
ATOM 1565 C C . GLU A 1 204 ? -0.693 10.789 2.361 1 98.25 204 GLU A C 1
ATOM 1567 O O . GLU A 1 204 ? -1.165 10.164 1.412 1 98.25 204 GLU A O 1
ATOM 1572 N N . ALA A 1 205 ? 0.548 11.117 2.459 1 98.12 205 ALA A N 1
ATOM 1573 C CA . ALA A 1 205 ? 1.509 10.609 1.483 1 98.12 205 ALA A CA 1
ATOM 1574 C C . ALA A 1 205 ? 1.585 9.086 1.528 1 98.12 205 ALA A C 1
ATOM 1576 O O . ALA A 1 205 ? 1.688 8.438 0.488 1 98.12 205 ALA A O 1
ATOM 1577 N N . GLN A 1 206 ? 1.583 8.508 2.68 1 98.12 206 GLN A N 1
ATOM 1578 C CA . GLN A 1 206 ? 1.582 7.059 2.838 1 98.12 206 GLN A CA 1
ATOM 1579 C C . GLN A 1 206 ? 0.332 6.441 2.219 1 98.12 206 GLN A C 1
ATOM 1581 O O . GLN A 1 206 ? 0.413 5.414 1.538 1 98.12 206 GLN A O 1
ATOM 1586 N N . ALA A 1 207 ? -0.813 7.062 2.48 1 98.31 207 ALA A N 1
ATOM 1587 C CA . ALA A 1 207 ? -2.055 6.582 1.881 1 98.31 207 ALA A CA 1
ATOM 1588 C C . ALA A 1 207 ? -1.974 6.602 0.358 1 98.31 207 ALA A C 1
ATOM 1590 O O . ALA A 1 207 ? -2.365 5.641 -0.306 1 98.31 207 ALA A O 1
ATOM 1591 N N . ALA A 1 208 ? -1.453 7.691 -0.15 1 98.38 208 ALA A N 1
ATOM 1592 C CA . ALA A 1 208 ? -1.321 7.82 -1.6 1 98.38 208 ALA A CA 1
ATOM 1593 C C . ALA A 1 208 ? -0.403 6.742 -2.166 1 98.38 208 ALA A C 1
ATOM 1595 O O . ALA A 1 208 ? -0.669 6.191 -3.236 1 98.38 208 ALA A O 1
ATOM 1596 N N . TYR A 1 209 ? 0.637 6.441 -1.507 1 98.25 209 TYR A N 1
ATOM 1597 C CA . TYR A 1 209 ? 1.568 5.398 -1.928 1 98.25 209 TYR A CA 1
ATOM 1598 C C . TYR A 1 209 ? 0.864 4.055 -2.045 1 98.25 209 TYR A C 1
ATOM 1600 O O . TYR A 1 209 ? 0.966 3.379 -3.072 1 98.25 209 TYR A O 1
ATOM 1608 N N . HIS A 1 210 ? 0.251 3.641 -0.993 1 98.56 210 HIS A N 1
ATOM 1609 C CA . HIS A 1 210 ? -0.399 2.334 -0.989 1 98.56 210 HIS A CA 1
ATOM 1610 C C . HIS A 1 210 ? -1.505 2.266 -2.037 1 98.56 210 HIS A C 1
ATOM 1612 O O . HIS A 1 210 ? -1.739 1.211 -2.631 1 98.56 210 HIS A O 1
ATOM 1618 N N . GLU A 1 211 ? -2.174 3.373 -2.209 1 98.5 211 GLU A N 1
ATOM 1619 C CA . GLU A 1 211 ? -3.201 3.418 -3.242 1 98.5 211 GLU A CA 1
ATOM 1620 C C . GLU A 1 211 ? -2.6 3.209 -4.629 1 98.5 211 GLU A C 1
ATOM 1622 O O . GLU A 1 211 ? -3.104 2.402 -5.414 1 98.5 211 GLU A O 1
ATOM 1627 N N . LYS A 1 212 ? -1.568 3.908 -4.93 1 98.5 212 LYS A N 1
ATOM 1628 C CA . LYS A 1 212 ? -0.921 3.818 -6.234 1 98.5 212 LYS A CA 1
ATOM 1629 C C . LYS A 1 212 ? -0.27 2.453 -6.434 1 98.5 212 LYS A C 1
ATOM 1631 O O . LYS A 1 212 ? -0.332 1.881 -7.523 1 98.5 212 LYS A O 1
ATOM 1636 N N . ALA A 1 213 ? 0.366 1.958 -5.434 1 98.38 213 ALA A N 1
ATOM 1637 C CA . ALA A 1 213 ? 0.975 0.632 -5.496 1 98.38 213 ALA A CA 1
ATOM 1638 C C . ALA A 1 213 ? -0.075 -0.442 -5.762 1 98.38 213 ALA A C 1
ATOM 1640 O O . ALA A 1 213 ? 0.132 -1.329 -6.594 1 98.38 213 ALA A O 1
ATOM 1641 N N . LEU A 1 214 ? -1.167 -0.354 -5.039 1 98.25 214 LEU A N 1
ATOM 1642 C CA . LEU A 1 214 ? -2.258 -1.305 -5.223 1 98.25 214 LEU A CA 1
ATOM 1643 C C . LEU A 1 214 ? -2.781 -1.263 -6.652 1 98.25 214 LEU A C 1
ATOM 1645 O O . LEU A 1 214 ? -3.006 -2.309 -7.27 1 98.25 214 LEU A O 1
ATOM 1649 N N . GLN A 1 215 ? -2.943 -0.071 -7.191 1 98.38 215 GLN A N 1
ATOM 1650 C CA . GLN A 1 215 ? -3.414 0.091 -8.562 1 98.38 215 GLN A CA 1
ATOM 1651 C C . GLN A 1 215 ? -2.443 -0.545 -9.555 1 98.38 215 GLN A C 1
ATOM 1653 O O . GLN A 1 215 ? -2.863 -1.212 -10.5 1 98.38 215 GLN A O 1
ATOM 1658 N N . ALA A 1 216 ? -1.203 -0.349 -9.305 1 97.62 216 ALA A N 1
ATOM 1659 C CA . ALA A 1 216 ? -0.169 -0.878 -10.195 1 97.62 216 ALA A CA 1
ATOM 1660 C C . ALA A 1 216 ? -0.181 -2.404 -10.203 1 97.62 216 ALA A C 1
ATOM 1662 O O . ALA A 1 216 ? -0.089 -3.027 -11.258 1 97.62 216 ALA A O 1
ATOM 1663 N N . ILE A 1 217 ? -0.325 -3.051 -9.078 1 97.25 217 ILE A N 1
ATOM 1664 C CA . ILE A 1 217 ? -0.278 -4.504 -8.953 1 97.25 217 ILE A CA 1
ATOM 1665 C C . ILE A 1 217 ? -1.562 -5.113 -9.508 1 97.25 217 ILE A C 1
ATOM 1667 O O . ILE A 1 217 ? -1.529 -6.172 -10.141 1 97.25 217 ILE A O 1
ATOM 1671 N N . GLN A 1 218 ? -2.668 -4.434 -9.242 1 97.38 218 GLN A N 1
ATOM 1672 C CA . GLN A 1 218 ? -3.967 -4.934 -9.688 1 97.38 218 GLN A CA 1
ATOM 1673 C C . GLN A 1 218 ? -4.078 -4.922 -11.203 1 97.38 218 GLN A C 1
ATOM 1675 O O . GLN A 1 218 ? -4.891 -5.645 -11.781 1 97.38 218 GLN A O 1
ATOM 1680 N N . ALA A 1 219 ? -3.262 -4.121 -11.828 1 97.69 219 ALA A N 1
ATOM 1681 C CA . ALA A 1 219 ? -3.248 -4.074 -13.289 1 97.69 219 ALA A CA 1
ATOM 1682 C C . ALA A 1 219 ? -2.572 -5.312 -13.875 1 97.69 219 ALA A C 1
ATOM 1684 O O . ALA A 1 219 ? -2.873 -5.719 -15 1 97.69 219 ALA A O 1
ATOM 1685 N N . VAL A 1 220 ? -1.767 -6 -13.141 1 98.06 220 VAL A N 1
ATOM 1686 C CA . VAL A 1 220 ? -0.957 -7.105 -13.648 1 98.06 220 VAL A CA 1
ATOM 1687 C C . VAL A 1 220 ? -1.616 -8.438 -13.289 1 98.06 220 VAL A C 1
ATOM 1689 O O . VAL A 1 220 ? -1.503 -9.414 -14.031 1 98.06 220 VAL A O 1
ATOM 1692 N N . ILE A 1 221 ? -2.367 -8.5 -12.203 1 98.25 221 ILE A N 1
ATOM 1693 C CA . ILE A 1 221 ? -2.912 -9.734 -11.641 1 98.25 221 ILE A CA 1
ATOM 1694 C C . ILE A 1 221 ? -3.83 -10.406 -12.656 1 98.25 221 ILE A C 1
ATOM 1696 O O . ILE A 1 221 ? -3.676 -11.594 -12.953 1 98.25 221 ILE A O 1
ATOM 1700 N N . PRO A 1 222 ? -4.734 -9.602 -13.297 1 98.25 222 PRO A N 1
ATOM 1701 C CA . PRO A 1 222 ? -5.613 -10.258 -14.273 1 98.25 222 PRO A CA 1
ATOM 1702 C C . PRO A 1 222 ? -4.855 -10.82 -15.469 1 98.25 222 PRO A C 1
ATOM 1704 O O . PRO A 1 222 ? -5.254 -11.844 -16.031 1 98.25 222 PRO A O 1
ATOM 1707 N N . LYS A 1 223 ? -3.803 -10.219 -15.906 1 97.81 223 LYS A N 1
ATOM 1708 C CA . LYS A 1 223 ? -2.982 -10.719 -17 1 97.81 223 LYS A CA 1
ATOM 1709 C C . LYS A 1 223 ? -2.334 -12.055 -16.641 1 97.81 223 LYS A C 1
ATOM 1711 O O . LYS A 1 223 ? -2.318 -12.984 -17.438 1 97.81 223 LYS A O 1
ATOM 1716 N N . MET A 1 224 ? -1.82 -12.156 -15.422 1 97.38 224 MET A N 1
ATOM 1717 C CA . MET A 1 224 ? -1.206 -13.391 -14.938 1 97.38 224 MET A CA 1
ATOM 1718 C C . MET A 1 224 ? -2.238 -14.516 -14.844 1 97.38 224 MET A C 1
ATOM 1720 O O . MET A 1 224 ? -1.982 -15.633 -15.281 1 97.38 224 MET A O 1
ATOM 1724 N N . GLN A 1 225 ? -3.375 -14.133 -14.289 1 97.88 225 GLN A N 1
ATOM 1725 C CA . GLN A 1 225 ? -4.445 -15.109 -14.133 1 97.88 225 GLN A CA 1
ATOM 1726 C C . GLN A 1 225 ? -4.898 -15.641 -15.492 1 97.88 225 GLN A C 1
ATOM 1728 O O . GLN A 1 225 ? -5.082 -16.859 -15.656 1 97.88 225 GLN A O 1
ATOM 1733 N N . ARG A 1 226 ? -5.07 -14.75 -16.422 1 97 226 ARG A N 1
ATOM 1734 C CA . ARG A 1 226 ? -5.5 -15.133 -17.766 1 97 226 ARG A CA 1
ATOM 1735 C C . ARG A 1 226 ? -4.465 -16.031 -18.438 1 97 226 ARG A C 1
ATOM 1737 O O . ARG A 1 226 ? -4.82 -17.016 -19.078 1 97 226 ARG A O 1
ATOM 1744 N N . SER A 1 227 ? -3.184 -15.695 -18.312 1 95.25 227 SER A N 1
ATOM 1745 C CA . SER A 1 227 ? -2.119 -16.5 -18.891 1 95.25 227 SER A CA 1
ATOM 1746 C C . SER A 1 227 ? -2.107 -17.906 -18.297 1 95.25 227 SER A C 1
ATOM 1748 O O . SER A 1 227 ? -1.915 -18.891 -19.016 1 95.25 227 SER A O 1
ATOM 1750 N N . ILE A 1 228 ? -2.342 -18.016 -17.016 1 95.88 228 ILE A N 1
ATOM 1751 C CA . ILE A 1 228 ? -2.336 -19.297 -16.328 1 95.88 228 ILE A CA 1
ATOM 1752 C C . ILE A 1 228 ? -3.578 -20.094 -16.734 1 95.88 228 ILE A C 1
ATOM 1754 O O . ILE A 1 228 ? -3.488 -21.281 -17.047 1 95.88 228 ILE A O 1
ATOM 1758 N N . GLU A 1 229 ? -4.688 -19.406 -16.781 1 94.75 229 GLU A N 1
ATOM 1759 C CA . GLU A 1 229 ? -5.965 -20.047 -17.078 1 94.75 229 GLU A CA 1
ATOM 1760 C C . GLU A 1 229 ? -6 -20.547 -18.516 1 94.75 229 GLU A C 1
ATOM 1762 O O . GLU A 1 229 ? -6.574 -21.594 -18.797 1 94.75 229 GLU A O 1
ATOM 1767 N N . ASN A 1 230 ? -5.371 -19.859 -19.406 1 94.38 230 ASN A N 1
ATOM 1768 C CA . ASN A 1 230 ? -5.473 -20.172 -20.828 1 94.38 230 ASN A CA 1
ATOM 1769 C C . ASN A 1 230 ? -4.223 -20.891 -21.328 1 94.38 230 ASN A C 1
ATOM 1771 O O . ASN A 1 230 ? -3.979 -20.938 -22.531 1 94.38 230 ASN A O 1
ATOM 1775 N N . ASN A 1 231 ? -3.482 -21.422 -20.406 1 92.12 231 ASN A N 1
ATOM 1776 C CA . ASN A 1 231 ? -2.271 -22.141 -20.781 1 92.12 231 ASN A CA 1
ATOM 1777 C C . ASN A 1 231 ? -2.598 -23.453 -21.5 1 92.12 231 ASN A C 1
ATOM 1779 O O . ASN A 1 231 ? -3.234 -24.344 -20.906 1 92.12 231 ASN A O 1
ATOM 1783 N N . PRO A 1 232 ? -2.121 -23.672 -22.703 1 91.44 232 PRO A N 1
ATOM 1784 C CA . PRO A 1 232 ? -2.424 -24.891 -23.453 1 91.44 232 PRO A CA 1
ATOM 1785 C C . PRO A 1 232 ? -1.569 -26.078 -23.016 1 91.44 232 PRO A C 1
ATOM 1787 O O . PRO A 1 232 ? -1.844 -27.219 -23.391 1 91.44 232 PRO A O 1
ATOM 1790 N N . THR A 1 233 ? -0.623 -25.859 -22.203 1 89.06 233 THR A N 1
ATOM 1791 C CA . THR A 1 233 ? 0.301 -26.922 -21.828 1 89.06 233 THR A CA 1
ATOM 1792 C C . THR A 1 233 ? -0.017 -27.453 -20.438 1 89.06 233 THR A C 1
ATOM 1794 O O . THR A 1 233 ? 0.843 -28.047 -19.781 1 89.06 233 THR A O 1
ATOM 1797 N N . LYS A 1 234 ? -1.228 -27.281 -19.984 1 91.62 234 LYS A N 1
ATOM 1798 C CA . LYS A 1 234 ? -1.666 -27.891 -18.734 1 91.62 234 LYS A CA 1
ATOM 1799 C C . LYS A 1 234 ? -1.646 -29.422 -18.828 1 91.62 234 LYS A C 1
ATOM 1801 O O . LYS A 1 234 ? -1.795 -29.984 -19.906 1 91.62 234 LYS A O 1
ATOM 1806 N N . PRO A 1 235 ? -1.431 -29.953 -17.641 1 94 235 PRO A N 1
ATOM 1807 C CA . PRO A 1 235 ? -1.534 -31.406 -17.656 1 94 235 PRO A CA 1
ATOM 1808 C C . PRO A 1 235 ? -2.879 -31.906 -18.188 1 94 235 PRO A C 1
ATOM 1810 O O . PRO A 1 235 ? -3.916 -31.297 -17.922 1 94 235 PRO A O 1
ATOM 1813 N N . VAL A 1 236 ? -2.82 -32.938 -18.922 1 95.12 236 VAL A N 1
ATOM 1814 C CA . VAL A 1 236 ? -4.008 -33.406 -19.641 1 95.12 236 VAL A CA 1
ATOM 1815 C C . VAL A 1 236 ? -4.805 -34.375 -18.766 1 95.12 236 VAL A C 1
ATOM 1817 O O . VAL A 1 236 ? -6.035 -34.312 -18.719 1 95.12 236 VAL A O 1
ATOM 1820 N N . PHE A 1 237 ? -4.078 -35.344 -18.062 1 97.19 237 PHE A N 1
ATOM 1821 C CA . PHE A 1 237 ? -4.77 -36.344 -17.234 1 97.19 237 PHE A CA 1
ATOM 1822 C C . PHE A 1 237 ? -5.395 -35.688 -16.016 1 97.19 237 PHE A C 1
ATOM 1824 O O . PHE A 1 237 ? -4.77 -34.844 -15.367 1 97.19 237 PHE A O 1
ATOM 1831 N N . GLY A 1 238 ? -6.648 -35.969 -15.727 1 94.88 238 GLY A N 1
ATOM 1832 C CA . GLY A 1 238 ? -7.344 -35.438 -14.57 1 94.88 238 GLY A CA 1
ATOM 1833 C C . GLY A 1 238 ? -7.961 -34.062 -14.82 1 94.88 238 GLY A C 1
ATOM 1834 O O . GLY A 1 238 ? -8.586 -33.5 -13.938 1 94.88 238 GLY A O 1
ATOM 1835 N N . ASN A 1 239 ? -7.742 -33.562 -15.961 1 94.81 239 ASN A N 1
ATOM 1836 C CA . ASN A 1 239 ? -8.328 -32.281 -16.344 1 94.81 239 ASN A CA 1
ATOM 1837 C C . ASN A 1 239 ? -9.664 -32.469 -17.062 1 94.81 239 ASN A C 1
ATOM 1839 O O . ASN A 1 239 ? -9.852 -33.469 -17.781 1 94.81 239 ASN A O 1
ATOM 1843 N N . CYS A 1 240 ? -10.492 -31.531 -16.891 1 95.44 240 CYS A N 1
ATOM 1844 C CA . CYS A 1 240 ? -11.797 -31.578 -17.531 1 95.44 240 CYS A CA 1
ATOM 1845 C C . CYS A 1 240 ? -11.641 -31.562 -19.062 1 95.44 240 CYS A C 1
ATOM 1847 O O . CYS A 1 240 ? -10.852 -30.781 -19.594 1 95.44 240 CYS A O 1
ATOM 1849 N N . LEU A 1 241 ? -12.422 -32.438 -19.734 1 97.31 241 LEU A N 1
ATOM 1850 C CA . LEU A 1 241 ? -12.352 -32.562 -21.188 1 97.31 241 LEU A CA 1
ATOM 1851 C C . LEU A 1 241 ? -12.617 -31.219 -21.859 1 97.31 241 LEU A C 1
ATOM 1853 O O . LEU A 1 241 ? -11.844 -30.781 -22.719 1 97.31 241 LEU A O 1
ATOM 1857 N N . GLU A 1 242 ? -13.648 -30.531 -21.391 1 96.56 242 GLU A N 1
ATOM 1858 C CA . GLU A 1 242 ? -14.031 -29.266 -21.984 1 96.56 242 GLU A CA 1
ATOM 1859 C C . GLU A 1 242 ? -12.922 -28.219 -21.844 1 96.56 242 GLU A C 1
ATOM 1861 O O . GLU A 1 242 ? -12.617 -27.5 -22.797 1 96.56 242 GLU A O 1
ATOM 1866 N N . GLU A 1 243 ? -12.336 -28.219 -20.734 1 95.56 243 GLU A N 1
ATOM 1867 C CA . GLU A 1 243 ? -11.266 -27.266 -20.469 1 95.56 243 GLU A CA 1
ATOM 1868 C C . GLU A 1 243 ? -10.031 -27.578 -21.312 1 95.56 243 GLU A C 1
ATOM 1870 O O . GLU A 1 243 ? -9.422 -26.672 -21.891 1 95.56 243 GLU A O 1
ATOM 1875 N N . HIS A 1 244 ? -9.68 -28.844 -21.359 1 96.31 244 HIS A N 1
ATOM 1876 C CA . HIS A 1 244 ? -8.547 -29.266 -22.172 1 96.31 244 HIS A CA 1
ATOM 1877 C C . HIS A 1 244 ? -8.75 -28.891 -23.641 1 96.31 244 HIS A C 1
ATOM 1879 O O . HIS A 1 244 ? -7.844 -28.344 -24.281 1 96.31 244 HIS A O 1
ATOM 1885 N N . LEU A 1 245 ? -9.906 -29.078 -24.141 1 97.06 245 LEU A N 1
ATOM 1886 C CA . LEU A 1 245 ? -10.195 -28.766 -25.531 1 97.06 245 LEU A CA 1
ATOM 1887 C C . LEU A 1 245 ? -10.203 -27.266 -25.766 1 97.06 245 LEU A C 1
ATOM 1889 O O . LEU A 1 245 ? -9.727 -26.781 -26.781 1 97.06 245 LEU A O 1
ATOM 1893 N N . ARG A 1 246 ? -10.734 -26.516 -24.828 1 96.31 246 ARG A N 1
ATOM 1894 C CA . ARG A 1 246 ? -10.797 -25.062 -24.922 1 96.31 246 ARG A CA 1
ATOM 1895 C C . ARG A 1 246 ? -9.406 -24.453 -25 1 96.31 246 ARG A C 1
ATOM 1897 O O . ARG A 1 246 ? -9.109 -23.672 -25.906 1 96.31 246 ARG A O 1
ATOM 1904 N N . VAL A 1 247 ? -8.508 -24.859 -24.156 1 94.62 247 VAL A N 1
ATOM 1905 C CA . VAL A 1 247 ? -7.199 -24.219 -24.047 1 94.62 247 VAL A CA 1
ATOM 1906 C C . VAL A 1 247 ? -6.305 -24.672 -25.188 1 94.62 247 VAL A C 1
ATOM 1908 O O . VAL A 1 247 ? -5.406 -23.953 -25.609 1 94.62 247 VAL A O 1
ATOM 1911 N N . THR A 1 248 ? -6.523 -25.906 -25.688 1 94.38 248 THR A N 1
ATOM 1912 C CA . THR A 1 248 ? -5.695 -26.422 -26.766 1 94.38 248 THR A CA 1
ATOM 1913 C C . THR A 1 248 ? -6.312 -26.094 -28.125 1 94.38 248 THR A C 1
ATOM 1915 O O . THR A 1 248 ? -5.668 -26.266 -29.156 1 94.38 248 THR A O 1
ATOM 1918 N N . GLY A 1 249 ? -7.547 -25.641 -28.156 1 94.75 249 GLY A N 1
ATOM 1919 C CA . GLY A 1 249 ? -8.227 -25.328 -29.406 1 94.75 249 GLY A CA 1
ATOM 1920 C C . GLY A 1 249 ? -8.492 -26.562 -30.266 1 94.75 249 GLY A C 1
ATOM 1921 O O . GLY A 1 249 ? -8.367 -26.5 -31.484 1 94.75 249 GLY A O 1
ATOM 1922 N N . ARG A 1 250 ? -8.727 -27.688 -29.516 1 94.88 250 ARG A N 1
ATOM 1923 C CA . ARG A 1 250 ? -8.922 -28.953 -30.219 1 94.88 250 ARG A CA 1
ATOM 1924 C C . ARG A 1 250 ? -10.359 -29.438 -30.062 1 94.88 250 ARG A C 1
ATOM 1926 O O . ARG A 1 250 ? -11.062 -29.047 -29.125 1 94.88 250 ARG A O 1
ATOM 1933 N N . ASP A 1 251 ? -10.758 -30.297 -31.047 1 95.31 251 ASP A N 1
ATOM 1934 C CA . ASP A 1 251 ? -12.062 -30.938 -30.953 1 95.31 251 ASP A CA 1
ATOM 1935 C C . ASP A 1 251 ? -11.961 -32.312 -30.312 1 95.31 251 ASP A C 1
ATOM 1937 O O . ASP A 1 251 ? -12.914 -32.812 -29.688 1 95.31 251 ASP A O 1
ATOM 1941 N N . ILE A 1 252 ? -10.781 -32.938 -30.531 1 97.06 252 ILE A N 1
ATOM 1942 C CA . ILE A 1 252 ? -10.508 -34.25 -29.984 1 97.06 252 ILE A CA 1
ATOM 1943 C C . ILE A 1 252 ? -9.336 -34.156 -29 1 97.06 252 ILE A C 1
ATOM 1945 O O . ILE A 1 252 ? -8.328 -33.531 -29.297 1 97.06 252 ILE A O 1
ATOM 1949 N N . ALA A 1 253 ? -9.539 -34.75 -27.875 1 97 253 ALA A N 1
ATOM 1950 C CA . ALA A 1 253 ? -8.484 -34.75 -26.875 1 97 253 ALA A CA 1
ATOM 1951 C C . ALA A 1 253 ? -7.172 -35.281 -27.438 1 97 253 ALA A C 1
ATOM 1953 O O . ALA A 1 253 ? -7.172 -36.25 -28.188 1 97 253 ALA A O 1
ATOM 1954 N N . VAL A 1 254 ? -6.113 -34.688 -27.047 1 96.38 254 VAL A N 1
ATOM 1955 C CA . VAL A 1 254 ? -4.797 -35 -27.594 1 96.38 254 VAL A CA 1
ATOM 1956 C C . VAL A 1 254 ? -4.461 -36.469 -27.281 1 96.38 254 VAL A C 1
ATOM 1958 O O . VAL A 1 254 ? -3.922 -37.188 -28.125 1 96.38 254 VAL A O 1
ATOM 1961 N N . VAL A 1 255 ? -4.754 -36.906 -26.062 1 97.44 255 VAL A N 1
ATOM 1962 C CA . VAL A 1 255 ? -4.434 -38.281 -25.641 1 97.44 255 VAL A CA 1
ATOM 1963 C C . VAL A 1 255 ? -5.234 -39.281 -26.484 1 97.44 255 VAL A C 1
ATOM 1965 O O . VAL A 1 255 ? -4.684 -40.281 -26.969 1 97.44 255 VAL A O 1
ATOM 1968 N N . LEU A 1 256 ? -6.48 -39.031 -26.688 1 97.38 256 LEU A N 1
ATOM 1969 C CA . LEU A 1 256 ? -7.363 -39.875 -27.469 1 97.38 256 LEU A CA 1
ATOM 1970 C C . LEU A 1 256 ? -6.879 -40 -28.906 1 97.38 256 LEU A C 1
ATOM 1972 O O . LEU A 1 256 ? -6.715 -41.094 -29.438 1 97.38 256 LEU A O 1
ATOM 1976 N N . GLU A 1 257 ? -6.621 -38.906 -29.438 1 96.56 257 GLU A N 1
ATOM 1977 C CA . GLU A 1 257 ? -6.199 -38.875 -30.828 1 96.56 257 GLU A CA 1
ATOM 1978 C C . GLU A 1 257 ? -4.855 -39.594 -31.016 1 96.56 257 GLU A C 1
ATOM 1980 O O . GLU A 1 257 ? -4.707 -40.438 -31.906 1 96.56 257 GLU A O 1
ATOM 1985 N N . ALA A 1 258 ? -3.887 -39.25 -30.203 1 96.56 258 ALA A N 1
ATOM 1986 C CA . ALA A 1 258 ? -2.545 -39.812 -30.328 1 96.56 258 ALA A CA 1
ATOM 1987 C C . ALA A 1 258 ? -2.566 -41.312 -30.141 1 96.56 258 ALA A C 1
ATOM 1989 O O . ALA A 1 258 ? -1.917 -42.031 -30.906 1 96.56 258 ALA A O 1
ATOM 1990 N N . CYS A 1 259 ? -3.297 -41.781 -29.156 1 97.44 259 CYS A N 1
ATOM 1991 C CA . CYS A 1 259 ? -3.352 -43.219 -28.891 1 97.44 259 CYS A CA 1
ATOM 1992 C C . CYS A 1 259 ? -4.078 -43.938 -30 1 97.44 259 CYS A C 1
ATOM 1994 O O . CYS A 1 259 ? -3.607 -45 -30.469 1 97.44 259 CYS A O 1
ATOM 1996 N N . VAL A 1 260 ? -5.176 -43.406 -30.484 1 96.5 260 VAL A N 1
ATOM 1997 C CA . VAL A 1 260 ? -5.969 -44.062 -31.531 1 96.5 260 VAL A CA 1
ATOM 1998 C C . VAL A 1 260 ? -5.152 -44.156 -32.812 1 96.5 260 VAL A C 1
ATOM 2000 O O . VAL A 1 260 ? -5.094 -45.188 -33.438 1 96.5 260 VAL A O 1
ATOM 2003 N N . VAL A 1 261 ? -4.535 -43.062 -33.125 1 95.38 261 VAL A N 1
ATOM 2004 C CA . VAL A 1 261 ? -3.738 -43.031 -34.344 1 95.38 261 VAL A CA 1
ATOM 2005 C C . VAL A 1 261 ? -2.615 -44.062 -34.25 1 95.38 261 VAL A C 1
ATOM 2007 O O . VAL A 1 261 ? -2.359 -44.812 -35.219 1 95.38 261 VAL A O 1
ATOM 2010 N N . THR A 1 262 ? -1.981 -44.125 -33.156 1 96.06 262 THR A N 1
ATOM 2011 C CA . THR A 1 262 ? -0.891 -45.062 -32.969 1 96.06 262 THR A CA 1
ATOM 2012 C C . THR A 1 262 ? -1.4 -46.5 -33.062 1 96.06 262 THR A C 1
ATOM 2014 O O . THR A 1 262 ? -0.773 -47.344 -33.688 1 96.06 262 THR A O 1
ATOM 2017 N N . LEU A 1 263 ? -2.529 -46.812 -32.5 1 95.81 263 LEU A N 1
ATOM 2018 C CA . LEU A 1 263 ? -3.086 -48.156 -32.469 1 95.81 263 LEU A CA 1
ATOM 2019 C C . LEU A 1 263 ? -3.559 -48.562 -33.875 1 95.81 263 LEU A C 1
ATOM 2021 O O . LEU A 1 263 ? -3.488 -49.75 -34.219 1 95.81 263 LEU A O 1
ATOM 2025 N N . LEU A 1 264 ? -4.031 -47.625 -34.656 1 93.94 264 LEU A N 1
ATOM 2026 C CA . LEU A 1 264 ? -4.461 -47.906 -36 1 93.94 264 LEU A CA 1
ATOM 2027 C C . LEU A 1 264 ? -3.295 -48.406 -36.875 1 93.94 264 LEU A C 1
ATOM 2029 O O . LEU A 1 264 ? -3.467 -49.281 -37.719 1 93.94 264 LEU A O 1
ATOM 2033 N N . TYR A 1 265 ? -2.17 -47.906 -36.469 1 91.81 265 TYR A N 1
ATOM 2034 C CA . TYR A 1 265 ? -1 -48.25 -37.25 1 91.81 265 TYR A CA 1
ATOM 2035 C C . TYR A 1 265 ? -0.285 -49.469 -36.719 1 91.81 265 TYR A C 1
ATOM 2037 O O . TYR A 1 265 ? 0.317 -50.25 -37.469 1 91.81 265 TYR A O 1
ATOM 2045 N N . THR A 1 266 ? -0.446 -49.656 -35.438 1 92 266 THR A N 1
ATOM 2046 C CA . THR A 1 266 ? 0.459 -50.656 -34.875 1 92 266 THR A CA 1
ATOM 2047 C C . THR A 1 266 ? -0.318 -51.719 -34.094 1 92 266 THR A C 1
ATOM 2049 O O . THR A 1 266 ? 0.216 -52.781 -33.781 1 92 266 THR A O 1
ATOM 2052 N N . GLY A 1 267 ? -1.57 -51.531 -33.844 1 92.62 267 GLY A N 1
ATOM 2053 C CA . GLY A 1 267 ? -2.191 -52.375 -32.812 1 92.62 267 GLY A CA 1
ATOM 2054 C C . GLY A 1 267 ? -3.426 -53.094 -33.312 1 92.62 267 GLY A C 1
ATOM 2055 O O . GLY A 1 267 ? -4.059 -53.844 -32.562 1 92.62 267 GLY A O 1
ATOM 2056 N N . MET A 1 268 ? -3.791 -53.031 -34.531 1 93 268 MET A N 1
ATOM 2057 C CA . MET A 1 268 ? -5.07 -53.562 -35.031 1 93 268 MET A CA 1
ATOM 2058 C C . MET A 1 268 ? -5.094 -55.062 -35 1 93 268 MET A C 1
ATOM 2060 O O . MET A 1 268 ? -6.152 -55.688 -34.812 1 93 268 MET A O 1
ATOM 2064 N N . ASN A 1 269 ? -3.955 -55.656 -35.125 1 93.62 269 ASN A N 1
ATOM 2065 C CA . ASN A 1 269 ? -3.898 -57.094 -35.219 1 93.62 269 ASN A CA 1
ATOM 2066 C C . ASN A 1 269 ? -3.396 -57.719 -33.906 1 93.62 269 ASN A C 1
ATOM 2068 O O . ASN A 1 269 ? -3.271 -58.938 -33.781 1 93.62 269 ASN A O 1
ATOM 2072 N N . GLU A 1 270 ? -3.227 -56.906 -32.969 1 94.5 270 GLU A N 1
ATOM 2073 C CA . GLU A 1 270 ? -2.707 -57.375 -31.688 1 94.5 270 GLU A CA 1
ATOM 2074 C C . GLU A 1 270 ? -3.793 -58.094 -30.875 1 94.5 270 GLU A C 1
ATOM 2076 O O . GLU A 1 270 ? -4.895 -57.562 -30.703 1 94.5 270 GLU A O 1
ATOM 2081 N N . GLU A 1 271 ? -3.496 -59.219 -30.422 1 95.19 271 GLU A N 1
ATOM 2082 C CA . GLU A 1 271 ? -4.469 -60 -29.672 1 95.19 271 GLU A CA 1
ATOM 2083 C C . GLU A 1 271 ? -4.727 -59.406 -28.297 1 95.19 271 GLU A C 1
ATOM 2085 O O . GLU A 1 271 ? -3.785 -59.062 -27.578 1 95.19 271 GLU A O 1
ATOM 2090 N N . GLY A 1 272 ? -5.977 -59.25 -28.016 1 95.25 272 GLY A N 1
ATOM 2091 C CA . GLY A 1 272 ? -6.387 -58.844 -26.672 1 95.25 272 GLY A CA 1
ATOM 2092 C C . GLY A 1 272 ? -6.133 -57.375 -26.406 1 95.25 272 GLY A C 1
ATOM 2093 O O . GLY A 1 272 ? -5.844 -57 -25.266 1 95.25 272 GLY A O 1
ATOM 2094 N N . LEU A 1 273 ? -6.117 -56.625 -27.438 1 94.56 273 LEU A N 1
ATOM 2095 C CA . LEU A 1 273 ? -5.941 -55.188 -27.25 1 94.56 273 LEU A CA 1
ATOM 2096 C C . LEU A 1 273 ? -6.953 -54.656 -26.25 1 94.56 273 LEU A C 1
ATOM 2098 O O . LEU A 1 273 ? -8.133 -55 -26.297 1 94.56 273 LEU A O 1
ATOM 2102 N N . PHE A 1 274 ? -6.566 -53.875 -25.188 1 95 274 PHE A N 1
ATOM 2103 C CA . PHE A 1 274 ? -7.336 -53.281 -24.109 1 95 274 PHE A CA 1
ATOM 2104 C C . PHE A 1 274 ? -7.57 -54.281 -22.984 1 95 274 PHE A C 1
ATOM 2106 O O . PHE A 1 274 ? -7.887 -53.906 -21.859 1 95 274 PHE A O 1
ATOM 2113 N N . ARG A 1 275 ? -7.539 -55.5 -23.281 1 94.44 275 ARG A N 1
ATOM 2114 C CA . ARG A 1 275 ? -7.734 -56.531 -22.266 1 94.44 275 ARG A CA 1
ATOM 2115 C C . ARG A 1 275 ? -6.418 -56.875 -21.578 1 94.44 275 ARG A C 1
ATOM 2117 O O . ARG A 1 275 ? -6.363 -56.969 -20.344 1 94.44 275 ARG A O 1
ATOM 2124 N N . ILE A 1 276 ? -5.406 -57.062 -22.359 1 95.12 276 ILE A N 1
ATOM 2125 C CA . ILE A 1 276 ? -4.07 -57.312 -21.828 1 95.12 276 ILE A CA 1
ATOM 2126 C C . ILE A 1 276 ? -3.428 -56.031 -21.375 1 95.12 276 ILE A C 1
ATOM 2128 O O . ILE A 1 276 ? -3.414 -55.031 -22.109 1 95.12 276 ILE A O 1
ATOM 2132 N N . ALA A 1 277 ? -2.969 -56.094 -20.219 1 93.5 277 ALA A N 1
ATOM 2133 C CA . ALA A 1 277 ? -2.381 -54.906 -19.641 1 93.5 277 ALA A CA 1
ATOM 2134 C C . ALA A 1 277 ? -0.957 -54.688 -20.141 1 93.5 277 ALA A C 1
ATOM 2136 O O . ALA A 1 277 ? -0.19 -55.656 -20.281 1 93.5 277 ALA A O 1
ATOM 2137 N N . GLY A 1 278 ? -0.704 -53.469 -20.547 1 91.88 278 GLY A N 1
ATOM 2138 C CA . GLY A 1 278 ? 0.679 -53.156 -20.844 1 91.88 278 GLY A CA 1
ATOM 2139 C C . GLY A 1 278 ? 1.54 -53.031 -19.594 1 91.88 278 GLY A C 1
ATOM 2140 O O . GLY A 1 278 ? 1.037 -53.125 -18.469 1 91.88 278 GLY A O 1
ATOM 2141 N N . ALA A 1 279 ? 2.799 -52.875 -19.797 1 91 279 ALA A N 1
ATOM 2142 C CA . ALA A 1 279 ? 3.732 -52.719 -18.688 1 91 279 ALA A CA 1
ATOM 2143 C C . ALA A 1 279 ? 3.42 -51.438 -17.891 1 91 279 ALA A C 1
ATOM 2145 O O . ALA A 1 279 ? 3.33 -50.344 -18.453 1 91 279 ALA A O 1
ATOM 2146 N N . ALA A 1 280 ? 3.357 -51.594 -16.594 1 92.44 280 ALA A N 1
ATOM 2147 C CA . ALA A 1 280 ? 2.955 -50.5 -15.703 1 92.44 280 ALA A CA 1
ATOM 2148 C C . ALA A 1 280 ? 3.922 -49.344 -15.805 1 92.44 280 ALA A C 1
ATOM 2150 O O . ALA A 1 280 ? 3.498 -48.188 -15.805 1 92.44 280 ALA A O 1
ATOM 2151 N N . SER A 1 281 ? 5.141 -49.594 -15.805 1 92.06 281 SER A N 1
ATOM 2152 C CA . SER A 1 281 ? 6.164 -48.562 -15.867 1 92.06 281 SER A CA 1
ATOM 2153 C C . SER A 1 281 ? 6.055 -47.75 -17.141 1 92.06 281 SER A C 1
ATOM 2155 O O . SER A 1 281 ? 6.195 -46.531 -17.125 1 92.06 281 SER A O 1
ATOM 2157 N N . LYS A 1 282 ? 5.742 -48.406 -18.266 1 94.25 282 LYS A N 1
ATOM 2158 C CA . LYS A 1 282 ? 5.617 -47.719 -19.562 1 94.25 282 LYS A CA 1
ATOM 2159 C C . LYS A 1 282 ? 4.344 -46.906 -19.609 1 94.25 282 LYS A C 1
ATOM 2161 O O . LYS A 1 282 ? 4.328 -45.812 -20.219 1 94.25 282 LYS A O 1
ATOM 2166 N N . LEU A 1 283 ? 3.336 -47.438 -18.969 1 96 283 LEU A N 1
ATOM 2167 C CA . LEU A 1 283 ? 2.092 -46.688 -18.875 1 96 283 LEU A CA 1
ATOM 2168 C C . LEU A 1 283 ? 2.303 -45.375 -18.109 1 96 283 LEU A C 1
ATOM 2170 O O . LEU A 1 283 ? 1.841 -44.312 -18.531 1 96 283 LEU A O 1
ATOM 2174 N N . LYS A 1 284 ? 3.006 -45.5 -17.016 1 96.06 284 LYS A N 1
ATOM 2175 C CA . LYS A 1 284 ? 3.312 -44.344 -16.188 1 96.06 284 LYS A CA 1
ATOM 2176 C C . LYS A 1 284 ? 4.141 -43.312 -16.969 1 96.06 284 LYS A C 1
ATOM 2178 O O . LYS A 1 284 ? 3.906 -42.125 -16.875 1 96.06 284 LYS A O 1
ATOM 2183 N N . LYS A 1 285 ? 5.078 -43.812 -17.656 1 95.31 285 LYS A N 1
ATOM 2184 C CA . LYS A 1 285 ? 5.938 -42.938 -18.469 1 95.31 285 LYS A CA 1
ATOM 2185 C C . LYS A 1 285 ? 5.133 -42.188 -19.531 1 95.31 285 LYS A C 1
ATOM 2187 O O . LYS A 1 285 ? 5.27 -41 -19.688 1 95.31 285 LYS A O 1
ATOM 2192 N N . LEU A 1 286 ? 4.305 -42.906 -20.312 1 96.75 286 LEU A N 1
ATOM 2193 C CA . LEU A 1 286 ? 3.51 -42.312 -21.375 1 96.75 286 LEU A CA 1
ATOM 2194 C C . LEU A 1 286 ? 2.566 -41.25 -20.812 1 96.75 286 LEU A C 1
ATOM 2196 O O . LEU A 1 286 ? 2.434 -40.156 -21.375 1 96.75 286 LEU A O 1
ATOM 2200 N N . LYS A 1 287 ? 1.938 -41.562 -19.688 1 97.38 287 LYS A N 1
ATOM 2201 C CA . LYS A 1 287 ? 1.074 -40.594 -19.016 1 97.38 287 LYS A CA 1
ATOM 2202 C C . LYS A 1 287 ? 1.846 -39.344 -18.656 1 97.38 287 LYS A C 1
ATOM 2204 O O . LYS A 1 287 ? 1.389 -38.219 -18.922 1 97.38 287 LYS A O 1
ATOM 2209 N N . ALA A 1 288 ? 2.998 -39.531 -18.047 1 96.19 288 ALA A N 1
ATOM 2210 C CA . ALA A 1 288 ? 3.832 -38.406 -17.625 1 96.19 288 ALA A CA 1
ATOM 2211 C C . ALA A 1 288 ? 4.238 -37.531 -18.828 1 96.19 288 ALA A C 1
ATOM 2213 O O . ALA A 1 288 ? 4.27 -36.312 -18.734 1 96.19 288 ALA A O 1
ATOM 2214 N N . CYS A 1 289 ? 4.535 -38.219 -19.906 1 95 289 CYS A N 1
ATOM 2215 C CA . CYS A 1 289 ? 4.941 -37.5 -21.109 1 95 289 CYS A CA 1
ATOM 2216 C C . CYS A 1 289 ? 3.789 -36.688 -21.672 1 95 289 CYS A C 1
ATOM 2218 O O . CYS A 1 289 ? 3.994 -35.562 -22.141 1 95 289 CYS A O 1
ATOM 2220 N N . PHE A 1 290 ? 2.586 -37.188 -21.641 1 96.5 290 PHE A N 1
ATOM 2221 C CA . PHE A 1 290 ? 1.419 -36.406 -22.078 1 96.5 290 PHE A CA 1
ATOM 2222 C C . PHE A 1 290 ? 1.218 -35.188 -21.203 1 96.5 290 PHE A C 1
ATOM 2224 O O . PHE A 1 290 ? 0.988 -34.094 -21.703 1 96.5 290 PHE A O 1
ATOM 2231 N N . ASP A 1 291 ? 1.354 -35.438 -19.922 1 95.81 291 ASP A N 1
ATOM 2232 C CA . ASP A 1 291 ? 1.129 -34.344 -18.969 1 95.81 291 ASP A CA 1
ATOM 2233 C C . ASP A 1 291 ? 2.191 -33.25 -19.109 1 95.81 291 ASP A C 1
ATOM 2235 O O . ASP A 1 291 ? 1.926 -32.094 -18.859 1 95.81 291 ASP A O 1
ATOM 2239 N N . ALA A 1 292 ? 3.359 -33.625 -19.516 1 92.94 292 ALA A N 1
ATOM 2240 C CA . ALA A 1 292 ? 4.457 -32.688 -19.703 1 92.94 292 ALA A CA 1
ATOM 2241 C C . ALA A 1 292 ? 4.449 -32.125 -21.109 1 92.94 292 ALA A C 1
ATOM 2243 O O . ALA A 1 292 ? 5.223 -31.203 -21.422 1 92.94 292 ALA A O 1
ATOM 2244 N N . ASN A 1 293 ? 3.588 -32.656 -22 1 90.25 293 ASN A N 1
ATOM 2245 C CA . ASN A 1 293 ? 3.451 -32.219 -23.375 1 90.25 293 ASN A CA 1
ATOM 2246 C C . ASN A 1 293 ? 4.723 -32.5 -24.188 1 90.25 293 ASN A C 1
ATOM 2248 O O . ASN A 1 293 ? 5.164 -31.625 -24.953 1 90.25 293 ASN A O 1
ATOM 2252 N N . ILE A 1 294 ? 5.363 -33.562 -23.953 1 88.31 294 ILE A N 1
ATOM 2253 C CA . ILE A 1 294 ? 6.57 -33.938 -24.672 1 88.31 294 ILE A CA 1
ATOM 2254 C C . ILE A 1 294 ? 6.438 -35.344 -25.219 1 88.31 294 ILE A C 1
ATOM 2256 O O . ILE A 1 294 ? 7.438 -36.062 -25.391 1 88.31 294 ILE A O 1
ATOM 2260 N N . VAL A 1 295 ? 5.352 -35.75 -25.5 1 90.62 295 VAL A N 1
ATOM 2261 C CA . VAL A 1 295 ? 5.09 -37.156 -25.859 1 90.62 295 VAL A CA 1
ATOM 2262 C C . VAL A 1 295 ? 5.625 -37.406 -27.266 1 90.62 295 VAL A C 1
ATOM 2264 O O . VAL A 1 295 ? 5.508 -36.562 -28.156 1 90.62 295 VAL A O 1
ATOM 2267 N N . ASP A 1 296 ? 6.359 -38.406 -27.344 1 90.31 296 ASP A N 1
ATOM 2268 C CA . ASP A 1 296 ? 6.758 -39 -28.625 1 90.31 296 ASP A CA 1
ATOM 2269 C C . ASP A 1 296 ? 6.191 -40.438 -28.766 1 90.31 296 ASP A C 1
ATOM 2271 O O . ASP A 1 296 ? 6.762 -41.375 -28.25 1 90.31 296 ASP A O 1
ATOM 2275 N N . MET A 1 297 ? 5.227 -40.594 -29.578 1 92.81 297 MET A N 1
ATOM 2276 C CA . MET A 1 297 ? 4.504 -41.844 -29.688 1 92.81 297 MET A CA 1
ATOM 2277 C C . MET A 1 297 ? 5.352 -42.906 -30.391 1 92.81 297 MET A C 1
ATOM 2279 O O . MET A 1 297 ? 5.074 -44.094 -30.281 1 92.81 297 MET A O 1
ATOM 2283 N N . GLU A 1 298 ? 6.414 -42.438 -31.078 1 90.94 298 GLU A N 1
ATOM 2284 C CA . GLU A 1 298 ? 7.293 -43.375 -31.766 1 90.94 298 GLU A CA 1
ATOM 2285 C C . GLU A 1 298 ? 7.977 -44.312 -30.781 1 90.94 298 GLU A C 1
ATOM 2287 O O . GLU A 1 298 ? 8.242 -45.469 -31.094 1 90.94 298 GLU A O 1
ATOM 2292 N N . GLU A 1 299 ? 8.148 -43.812 -29.688 1 89.25 299 GLU A N 1
ATOM 2293 C CA . GLU A 1 299 ? 8.797 -44.625 -28.656 1 89.25 299 GLU A CA 1
ATOM 2294 C C . GLU A 1 299 ? 7.91 -45.781 -28.219 1 89.25 299 GLU A C 1
ATOM 2296 O O . GLU A 1 299 ? 8.406 -46.781 -27.703 1 89.25 299 GLU A O 1
ATOM 2301 N N . PHE A 1 300 ? 6.645 -45.656 -28.438 1 92.69 300 PHE A N 1
ATOM 2302 C CA . PHE A 1 300 ? 5.699 -46.625 -27.938 1 92.69 300 PHE A CA 1
ATOM 2303 C C . PHE A 1 300 ? 5.066 -47.406 -29.078 1 92.69 300 PHE A C 1
ATOM 2305 O O . PHE A 1 300 ? 4.086 -48.125 -28.891 1 92.69 300 PHE A O 1
ATOM 2312 N N . ARG A 1 301 ? 5.629 -47.312 -30.219 1 90.31 301 ARG A N 1
ATOM 2313 C CA . ARG A 1 301 ? 5.074 -47.906 -31.422 1 90.31 301 ARG A CA 1
ATOM 2314 C C . ARG A 1 301 ? 5.012 -49.438 -31.281 1 90.31 301 ARG A C 1
ATOM 2316 O O . ARG A 1 301 ? 4.125 -50.094 -31.844 1 90.31 301 ARG A O 1
ATOM 2323 N N . HIS A 1 302 ? 5.891 -50 -30.531 1 91.62 302 HIS A N 1
ATOM 2324 C CA . HIS A 1 302 ? 5.969 -51.469 -30.422 1 91.62 302 HIS A CA 1
ATOM 2325 C C . HIS A 1 302 ? 5.277 -51.969 -29.156 1 91.62 302 HIS A C 1
ATOM 2327 O O . HIS A 1 302 ? 5.398 -53.125 -28.797 1 91.62 302 HIS A O 1
ATOM 2333 N N . ASP A 1 303 ? 4.605 -51.125 -28.562 1 94.31 303 ASP A N 1
ATOM 2334 C CA . ASP A 1 303 ? 3.914 -51.5 -27.344 1 94.31 303 ASP A CA 1
ATOM 2335 C C . ASP A 1 303 ? 2.445 -51.094 -27.391 1 94.31 303 ASP A C 1
ATOM 2337 O O . ASP A 1 303 ? 1.995 -50.25 -26.594 1 94.31 303 ASP A O 1
ATOM 2341 N N . PRO A 1 304 ? 1.718 -51.719 -28.234 1 96.5 304 PRO A N 1
ATOM 2342 C CA . PRO A 1 304 ? 0.316 -51.344 -28.406 1 96.5 304 PRO A CA 1
ATOM 2343 C C . PRO A 1 304 ? -0.501 -51.5 -27.125 1 96.5 304 PRO A C 1
ATOM 2345 O O . PRO A 1 304 ? -1.439 -50.75 -26.891 1 96.5 304 PRO A O 1
ATOM 2348 N N . HIS A 1 305 ? -0.138 -52.469 -26.281 1 97.25 305 HIS A N 1
ATOM 2349 C CA . HIS A 1 305 ? -0.876 -52.688 -25.047 1 97.25 305 HIS A CA 1
ATOM 2350 C C . HIS A 1 305 ? -0.717 -51.531 -24.094 1 97.25 305 HIS A C 1
ATOM 2352 O O . HIS A 1 305 ? -1.665 -51.156 -23.391 1 97.25 305 HIS A O 1
ATOM 2358 N N . THR A 1 306 ? 0.447 -50.938 -24.047 1 97.25 306 THR A N 1
ATOM 2359 C CA . THR A 1 306 ? 0.683 -49.75 -23.234 1 97.25 306 THR A CA 1
ATOM 2360 C C . THR A 1 306 ? -0.139 -48.562 -23.75 1 97.25 306 THR A C 1
ATOM 2362 O O . THR A 1 306 ? -0.74 -47.844 -22.969 1 97.25 306 THR A O 1
ATOM 2365 N N . VAL A 1 307 ? -0.171 -48.406 -25.047 1 97.94 307 VAL A N 1
ATOM 2366 C CA . VAL A 1 307 ? -0.915 -47.312 -25.656 1 97.94 307 VAL A CA 1
ATOM 2367 C C . VAL A 1 307 ? -2.404 -47.469 -25.359 1 97.94 307 VAL A C 1
ATOM 2369 O O . VAL A 1 307 ? -3.068 -46.5 -24.969 1 97.94 307 VAL A O 1
ATOM 2372 N N . ALA A 1 308 ? -2.881 -48.688 -25.516 1 97.88 308 ALA A N 1
ATOM 2373 C CA . ALA A 1 308 ? -4.285 -48.969 -25.219 1 97.88 308 ALA A CA 1
ATOM 2374 C C . ALA A 1 308 ? -4.602 -48.719 -23.75 1 97.88 308 ALA A C 1
ATOM 2376 O O . ALA A 1 308 ? -5.645 -48.125 -23.422 1 97.88 308 ALA A O 1
ATOM 2377 N N . GLY A 1 309 ? -3.709 -49.188 -22.922 1 97.5 309 GLY A N 1
ATOM 2378 C CA . GLY A 1 309 ? -3.885 -48.969 -21.5 1 97.5 309 GLY A CA 1
ATOM 2379 C C . GLY A 1 309 ? -3.908 -47.5 -21.125 1 97.5 309 GLY A C 1
ATOM 2380 O O . GLY A 1 309 ? -4.672 -47.062 -20.266 1 97.5 309 GLY A O 1
ATOM 2381 N N . THR A 1 310 ? -3.029 -46.719 -21.734 1 98 310 THR A N 1
ATOM 2382 C CA . THR A 1 310 ? -2.967 -45.281 -21.484 1 98 310 THR A CA 1
ATOM 2383 C C . THR A 1 310 ? -4.273 -44.625 -21.906 1 98 310 THR A C 1
ATOM 2385 O O . THR A 1 310 ? -4.785 -43.75 -21.188 1 98 310 THR A O 1
ATOM 2388 N N . LEU A 1 311 ? -4.816 -45 -23.047 1 97.94 311 LEU A N 1
ATOM 2389 C CA . LEU A 1 311 ? -6.094 -44.469 -23.516 1 97.94 311 LEU A CA 1
ATOM 2390 C C . LEU A 1 311 ? -7.199 -44.75 -22.5 1 97.94 311 LEU A C 1
ATOM 2392 O O . LEU A 1 311 ? -7.961 -43.844 -22.141 1 97.94 311 LEU A O 1
ATOM 2396 N N . LYS A 1 312 ? -7.238 -45.938 -22.031 1 97.31 312 LYS A N 1
ATOM 2397 C CA . LYS A 1 312 ? -8.227 -46.312 -21.016 1 97.31 312 LYS A CA 1
ATOM 2398 C C . LYS A 1 312 ? -8.078 -45.5 -19.75 1 97.31 312 LYS A C 1
ATOM 2400 O O . LYS A 1 312 ? -9.062 -45 -19.203 1 97.31 312 LYS A O 1
ATOM 2405 N N . GLN A 1 313 ? -6.859 -45.438 -19.375 1 97.12 313 GLN A N 1
ATOM 2406 C CA . GLN A 1 313 ? -6.57 -44.688 -18.156 1 97.12 313 GLN A CA 1
ATOM 2407 C C . GLN A 1 313 ? -7.004 -43.219 -18.281 1 97.12 313 GLN A C 1
ATOM 2409 O O . GLN A 1 313 ? -7.539 -42.656 -17.344 1 97.12 313 GLN A O 1
ATOM 2414 N N . TYR A 1 314 ? -6.742 -42.594 -19.406 1 98 314 TYR A N 1
ATOM 2415 C CA . TYR A 1 314 ? -7.148 -41.188 -19.641 1 98 314 TYR A CA 1
ATOM 2416 C C . TYR A 1 314 ? -8.656 -41.031 -19.469 1 98 314 TYR A C 1
ATOM 2418 O O . TYR A 1 314 ? -9.117 -40.125 -18.781 1 98 314 TYR A O 1
ATOM 2426 N N . LEU A 1 315 ? -9.367 -41.969 -20.078 1 97.75 315 LEU A N 1
ATOM 2427 C CA . LEU A 1 315 ? -10.828 -41.906 -20 1 97.75 315 LEU A CA 1
ATOM 2428 C C . LEU A 1 315 ? -11.312 -42.094 -18.578 1 97.75 315 LEU A C 1
ATOM 2430 O O . LEU A 1 315 ? -12.242 -41.438 -18.141 1 97.75 315 LEU A O 1
ATOM 2434 N N . ARG A 1 316 ? -10.625 -42.906 -17.812 1 95.69 316 ARG A N 1
ATOM 2435 C CA . ARG A 1 316 ? -11.008 -43.219 -16.438 1 95.69 316 ARG A CA 1
ATOM 2436 C C . ARG A 1 316 ? -10.703 -42.031 -15.516 1 95.69 316 ARG A C 1
ATOM 2438 O O . ARG A 1 316 ? -11.391 -41.844 -14.508 1 95.69 316 ARG A O 1
ATOM 2445 N N . GLU A 1 317 ? -9.734 -41.281 -15.867 1 96.19 317 GLU A N 1
ATOM 2446 C CA . GLU A 1 317 ? -9.258 -40.25 -14.977 1 96.19 317 GLU A CA 1
ATOM 2447 C C . GLU A 1 317 ? -9.953 -38.906 -15.273 1 96.19 317 GLU A C 1
ATOM 2449 O O . GLU A 1 317 ? -9.695 -37.906 -14.609 1 96.19 317 GLU A O 1
ATOM 2454 N N . LEU A 1 318 ? -10.836 -38.906 -16.281 1 96.44 318 LEU A N 1
ATOM 2455 C CA . LEU A 1 318 ? -11.625 -37.719 -16.516 1 96.44 318 LEU A CA 1
ATOM 2456 C C . LEU A 1 318 ? -12.453 -37.375 -15.273 1 96.44 318 LEU A C 1
ATOM 2458 O O . LEU A 1 318 ? -13.062 -38.25 -14.664 1 96.44 318 LEU A O 1
ATOM 2462 N N . PRO A 1 319 ? -12.43 -36.125 -14.828 1 95.5 319 PRO A N 1
ATOM 2463 C CA . PRO A 1 319 ? -13.227 -35.75 -13.656 1 95.5 319 PRO A CA 1
ATOM 2464 C C . PRO A 1 319 ? -14.703 -36.062 -13.812 1 95.5 319 PRO A C 1
ATOM 2466 O O . PRO A 1 319 ? -15.375 -36.406 -12.836 1 95.5 319 PRO A O 1
ATOM 2469 N N . GLU A 1 320 ? -15.156 -35.875 -14.977 1 95.38 320 GLU A N 1
ATOM 2470 C CA . GLU A 1 320 ? -16.484 -36.344 -15.391 1 95.38 320 GLU A CA 1
ATOM 2471 C C . GLU A 1 320 ? -16.375 -37.344 -16.547 1 95.38 320 GLU A C 1
ATOM 2473 O O . GLU A 1 320 ? -15.617 -37.125 -17.5 1 95.38 320 GLU A O 1
ATOM 2478 N N . PRO A 1 321 ? -17.094 -38.5 -16.312 1 95.69 321 PRO A N 1
ATOM 2479 C CA . PRO A 1 321 ? -17 -39.5 -17.375 1 95.69 321 PRO A CA 1
ATOM 2480 C C . PRO A 1 321 ? -17.359 -38.906 -18.75 1 95.69 321 PRO A C 1
ATOM 2482 O O . PRO A 1 321 ? -18.125 -37.938 -18.828 1 95.69 321 PRO A O 1
ATOM 2485 N N . LEU A 1 322 ? -16.797 -39.562 -19.781 1 97.62 322 LEU A N 1
ATOM 2486 C CA . LEU A 1 322 ? -17 -39.094 -21.141 1 97.62 322 LEU A CA 1
ATOM 2487 C C . LEU A 1 322 ? -18.484 -39.031 -21.469 1 97.62 322 LEU A C 1
ATOM 2489 O O . LEU A 1 322 ? -18.922 -38.125 -22.203 1 97.62 322 LEU A O 1
ATOM 2493 N N . LEU A 1 323 ? -19.266 -39.938 -20.906 1 97.19 323 LEU A N 1
ATOM 2494 C CA . LEU A 1 323 ? -20.703 -39.969 -21.172 1 97.19 323 LEU A CA 1
ATOM 2495 C C . LEU A 1 323 ? -21.469 -39.156 -20.125 1 97.19 323 LEU A C 1
ATOM 2497 O O . LEU A 1 323 ? -22.688 -39.281 -20.016 1 97.19 323 LEU A O 1
ATOM 2501 N N . THR A 1 324 ? -20.938 -38.375 -19.234 1 95.81 324 THR A N 1
ATOM 2502 C CA . THR A 1 324 ? -21.422 -37.375 -18.312 1 95.81 324 THR A CA 1
ATOM 2503 C C . THR A 1 324 ? -22.172 -38 -17.156 1 95.81 324 THR A C 1
ATOM 2505 O O . THR A 1 324 ? -22.703 -39.125 -17.297 1 95.81 324 THR A O 1
ATOM 2508 N N . TYR A 1 325 ? -22.281 -37.375 -16.062 1 93.88 325 TYR A N 1
ATOM 2509 C CA . TYR A 1 325 ? -23.078 -37.781 -14.906 1 93.88 325 TYR A CA 1
ATOM 2510 C C . TYR A 1 325 ? -24.562 -37.562 -15.164 1 93.88 325 TYR A C 1
ATOM 2512 O O . TYR A 1 325 ? -25.391 -38.406 -14.75 1 93.88 325 TYR A O 1
ATOM 2520 N N . HIS A 1 326 ? -24.797 -36.531 -15.812 1 94.12 326 HIS A N 1
ATOM 2521 C CA . HIS A 1 326 ? -26.172 -36.094 -16.016 1 94.12 326 HIS A CA 1
ATOM 2522 C C . HIS A 1 326 ? -26.984 -37.156 -16.781 1 94.12 326 HIS A C 1
ATOM 2524 O O . HIS A 1 326 ? -28.188 -37.281 -16.562 1 94.12 326 HIS A O 1
ATOM 2530 N N . LEU A 1 327 ? -26.375 -37.875 -17.656 1 95.88 327 LEU A N 1
ATOM 2531 C CA . LEU A 1 327 ? -27.078 -38.812 -18.516 1 95.88 327 LEU A CA 1
ATOM 2532 C C . LEU A 1 327 ? -26.953 -40.219 -18 1 95.88 327 LEU A C 1
ATOM 2534 O O . LEU A 1 327 ? -27.422 -41.156 -18.641 1 95.88 327 LEU A O 1
ATOM 2538 N N . TYR A 1 328 ? -26.375 -40.375 -16.875 1 94.38 328 TYR A N 1
ATOM 2539 C CA . TYR A 1 328 ? -26.094 -41.688 -16.328 1 94.38 328 TYR A CA 1
ATOM 2540 C C . TYR A 1 328 ? -27.359 -42.531 -16.188 1 94.38 328 TYR A C 1
ATOM 2542 O O . TYR A 1 328 ? -27.438 -43.656 -16.641 1 94.38 328 TYR A O 1
ATOM 2550 N N . VAL A 1 329 ? -28.344 -41.938 -15.617 1 93.75 329 VAL A N 1
ATOM 2551 C CA . VAL A 1 329 ? -29.594 -42.625 -15.312 1 93.75 329 VAL A CA 1
ATOM 2552 C C . VAL A 1 329 ? -30.281 -43.031 -16.609 1 93.75 329 VAL A C 1
ATOM 2554 O O . VAL A 1 329 ? -30.797 -44.156 -16.734 1 93.75 329 VAL A O 1
ATOM 2557 N N . GLU A 1 330 ? -30.281 -42.188 -17.531 1 96.44 330 GLU A N 1
ATOM 2558 C CA . GLU A 1 330 ? -30.922 -42.469 -18.812 1 96.44 330 GLU A CA 1
ATOM 2559 C C . GLU A 1 330 ? -30.219 -43.625 -19.531 1 96.44 330 GLU A C 1
ATOM 2561 O O . GLU A 1 330 ? -30.875 -44.5 -20.109 1 96.44 330 GLU A O 1
ATOM 2566 N N . PHE A 1 331 ? -28.922 -43.625 -19.469 1 96.06 331 PHE A N 1
ATOM 2567 C CA . PHE A 1 331 ? -28.156 -44.719 -20.078 1 96.06 331 PHE A CA 1
ATOM 2568 C C . PHE A 1 331 ? -28.469 -46.062 -19.391 1 96.06 331 PHE A C 1
ATOM 2570 O O . PHE A 1 331 ? -28.688 -47.062 -20.062 1 96.06 331 PHE A O 1
ATOM 2577 N N . MET A 1 332 ? -28.547 -46.031 -18.109 1 93.62 332 MET A N 1
ATOM 2578 C CA . MET A 1 332 ? -28.781 -47.25 -17.344 1 93.62 332 MET A CA 1
ATOM 2579 C C . MET A 1 332 ? -30.203 -47.75 -17.609 1 93.62 332 MET A C 1
ATOM 2581 O O . MET A 1 332 ? -30.422 -48.969 -17.672 1 93.62 332 MET A O 1
ATOM 2585 N N . GLN A 1 333 ? -31.062 -46.875 -17.734 1 95 333 GLN A N 1
ATOM 2586 C CA . GLN A 1 333 ? -32.438 -47.281 -18.047 1 95 333 GLN A CA 1
ATOM 2587 C C . GLN A 1 333 ? -32.531 -47.906 -19.438 1 95 333 GLN A C 1
ATOM 2589 O O . GLN A 1 333 ? -33.219 -48.906 -19.625 1 95 333 GLN A O 1
ATOM 2594 N N . ALA A 1 334 ? -31.781 -47.344 -20.328 1 95.75 334 ALA A N 1
ATOM 2595 C CA . ALA A 1 334 ? -31.781 -47.875 -21.688 1 95.75 334 ALA A CA 1
ATOM 2596 C C . ALA A 1 334 ? -31.172 -49.281 -21.688 1 95.75 334 ALA A C 1
ATOM 2598 O O . ALA A 1 334 ? -31.594 -50.125 -22.484 1 95.75 334 ALA A O 1
ATOM 2599 N N . ALA A 1 335 ? -30.234 -49.531 -20.844 1 93.75 335 ALA A N 1
ATOM 2600 C CA . ALA A 1 335 ? -29.516 -50.812 -20.781 1 93.75 335 ALA A CA 1
ATOM 2601 C C . ALA A 1 335 ? -30.453 -51.938 -20.359 1 93.75 335 ALA A C 1
ATOM 2603 O O . ALA A 1 335 ? -30.156 -53.094 -20.594 1 93.75 335 ALA A O 1
ATOM 2604 N N . THR A 1 336 ? -31.547 -51.625 -19.734 1 92.81 336 THR A N 1
ATOM 2605 C CA . THR A 1 336 ? -32.5 -52.625 -19.25 1 92.81 336 THR A CA 1
ATOM 2606 C C . THR A 1 336 ? -33.469 -53.031 -20.344 1 92.81 336 THR A C 1
ATOM 2608 O O . THR A 1 336 ? -34.188 -54.031 -20.203 1 92.81 336 THR A O 1
ATOM 2611 N N . LEU A 1 337 ? -33.469 -52.406 -21.406 1 93.62 337 LEU A N 1
ATOM 2612 C CA . LEU A 1 337 ? -34.375 -52.719 -22.5 1 93.62 337 LEU A CA 1
ATOM 2613 C C . LEU A 1 337 ? -33.906 -53.938 -23.281 1 93.62 337 LEU A C 1
ATOM 2615 O O . LEU A 1 337 ? -32.75 -54.375 -23.141 1 93.62 337 LEU A O 1
ATOM 2619 N N . SER A 1 338 ? -34.75 -54.531 -24.109 1 90.19 338 SER A N 1
ATOM 2620 C CA . SER A 1 338 ? -34.406 -55.656 -24.953 1 90.19 338 SER A CA 1
ATOM 2621 C C . SER A 1 338 ? -33.406 -55.281 -26.047 1 90.19 338 SER A C 1
ATOM 2623 O O . SER A 1 338 ? -33.25 -54.094 -26.344 1 90.19 338 SER A O 1
ATOM 2625 N N . LYS A 1 339 ? -32.75 -56.188 -26.594 1 86.38 339 LYS A N 1
ATOM 2626 C CA . LYS A 1 339 ? -31.703 -56 -27.594 1 86.38 339 LYS A CA 1
ATOM 2627 C C . LYS A 1 339 ? -32.219 -55.219 -28.781 1 86.38 339 LYS A C 1
ATOM 2629 O O . LYS A 1 339 ? -31.453 -54.438 -29.406 1 86.38 339 LYS A O 1
ATOM 2634 N N . GLU A 1 340 ? -33.531 -55.375 -29.125 1 88.19 340 GLU A N 1
ATOM 2635 C CA . GLU A 1 340 ? -34.125 -54.719 -30.281 1 88.19 340 GLU A CA 1
ATOM 2636 C C . GLU A 1 340 ? -34.469 -53.25 -29.969 1 88.19 340 GLU A C 1
ATOM 2638 O O . GLU A 1 340 ? -34.5 -52.406 -30.859 1 88.19 340 GLU A O 1
ATOM 2643 N N . LYS A 1 341 ? -34.625 -53 -28.688 1 95.31 341 LYS A N 1
ATOM 2644 C CA . LYS A 1 341 ? -35.125 -51.688 -28.312 1 95.31 341 LYS A CA 1
ATOM 2645 C C . LYS A 1 341 ? -34 -50.781 -27.797 1 95.31 341 LYS A C 1
ATOM 2647 O O . LYS A 1 341 ? -34.156 -49.562 -27.719 1 95.31 341 LYS A O 1
ATOM 2652 N N . ILE A 1 342 ? -32.938 -51.344 -27.469 1 95.75 342 ILE A N 1
ATOM 2653 C CA . ILE A 1 342 ? -31.859 -50.594 -26.812 1 95.75 342 ILE A CA 1
ATOM 2654 C C . ILE A 1 342 ? -31.25 -49.594 -27.812 1 95.75 342 ILE A C 1
ATOM 2656 O O . ILE A 1 342 ? -30.969 -48.438 -27.453 1 95.75 342 ILE A O 1
ATOM 2660 N N . VAL A 1 343 ? -31.078 -49.938 -29.016 1 96.12 343 VAL A N 1
ATOM 2661 C CA . VAL A 1 343 ? -30.391 -49.125 -30.016 1 96.12 343 VAL A CA 1
ATOM 2662 C C . VAL A 1 343 ? -31.188 -47.844 -30.281 1 96.12 343 VAL A C 1
ATOM 2664 O O . VAL A 1 343 ? -30.656 -46.75 -30.156 1 96.12 343 VAL A O 1
ATOM 2667 N N . PRO A 1 344 ? -32.531 -47.969 -30.547 1 96.5 344 PRO A N 1
ATOM 2668 C CA . PRO A 1 344 ? -33.312 -46.719 -30.75 1 96.5 344 PRO A CA 1
ATOM 2669 C C . PRO A 1 344 ? -33.406 -45.875 -29.484 1 96.5 344 PRO A C 1
ATOM 2671 O O . PRO A 1 344 ? -33.5 -44.656 -29.578 1 96.5 344 PRO A O 1
ATOM 2674 N N . ALA A 1 345 ? -33.312 -46.5 -28.344 1 97.31 345 ALA A N 1
ATOM 2675 C CA . ALA A 1 345 ? -33.406 -45.781 -27.078 1 97.31 345 ALA A CA 1
ATOM 2676 C C . ALA A 1 345 ? -32.125 -44.969 -26.797 1 97.31 345 ALA A C 1
ATOM 2678 O O . ALA A 1 345 ? -32.188 -43.906 -26.172 1 97.31 345 ALA A O 1
ATOM 2679 N N . LEU A 1 346 ? -31.047 -45.438 -27.234 1 97.94 346 LEU A N 1
ATOM 2680 C CA . LEU A 1 346 ? -29.75 -44.812 -26.953 1 97.94 346 LEU A CA 1
ATOM 2681 C C . LEU A 1 346 ? -29.516 -43.594 -27.859 1 97.94 346 LEU A C 1
ATOM 2683 O O . LEU A 1 346 ? -28.797 -42.688 -27.484 1 97.94 346 LEU A O 1
ATOM 2687 N N . LYS A 1 347 ? -30.094 -43.625 -29.016 1 96.56 347 LYS A N 1
ATOM 2688 C CA . LYS A 1 347 ? -29.828 -42.594 -30 1 96.56 347 LYS A CA 1
ATOM 2689 C C . LYS A 1 347 ? -30.125 -41.188 -29.453 1 96.56 347 LYS A C 1
ATOM 2691 O O . LYS A 1 347 ? -29.25 -40.312 -29.453 1 96.56 347 LYS A O 1
ATOM 2696 N N . PRO A 1 348 ? -31.375 -40.969 -28.859 1 97.25 348 PRO A N 1
ATOM 2697 C CA . PRO A 1 348 ? -31.656 -39.625 -28.312 1 97.25 348 PRO A CA 1
ATOM 2698 C C . PRO A 1 348 ? -30.766 -39.281 -27.125 1 97.25 348 PRO A C 1
ATOM 2700 O O . PRO A 1 348 ? -30.438 -38.094 -26.922 1 97.25 348 PRO A O 1
ATOM 2703 N N . ILE A 1 349 ? -30.344 -40.25 -26.328 1 97.94 349 ILE A N 1
ATOM 2704 C CA . ILE A 1 349 ? -29.5 -40 -25.156 1 97.94 349 ILE A CA 1
ATOM 2705 C C . ILE A 1 349 ? -28.125 -39.5 -25.609 1 97.94 349 ILE A C 1
ATOM 2707 O O . ILE A 1 349 ? -27.594 -38.531 -25.078 1 97.94 349 ILE A O 1
ATOM 2711 N N . ILE A 1 350 ? -27.516 -40.156 -26.625 1 97.81 350 ILE A N 1
ATOM 2712 C CA . ILE A 1 350 ? -26.203 -39.812 -27.156 1 97.81 350 ILE A CA 1
ATOM 2713 C C . ILE A 1 350 ? -26.25 -38.438 -27.812 1 97.81 350 ILE A C 1
ATOM 2715 O O . ILE A 1 350 ? -25.281 -37.656 -27.719 1 97.81 350 ILE A O 1
ATOM 2719 N N . GLU A 1 351 ? -27.359 -38.094 -28.375 1 96.44 351 GLU A N 1
ATOM 2720 C CA . GLU A 1 351 ? -27.516 -36.781 -29.031 1 96.44 351 GLU A CA 1
ATOM 2721 C C . GLU A 1 351 ? -27.625 -35.656 -28.016 1 96.44 351 GLU A C 1
ATOM 2723 O O . GLU A 1 351 ? -27.438 -34.5 -28.344 1 96.44 351 GLU A O 1
ATOM 2728 N N . LYS A 1 352 ? -27.844 -36 -26.781 1 97.75 352 LYS A N 1
ATOM 2729 C CA . LYS A 1 352 ? -27.953 -35.031 -25.703 1 97.75 352 LYS A CA 1
ATOM 2730 C C . LYS A 1 352 ? -26.578 -34.688 -25.156 1 97.75 352 LYS A C 1
ATOM 2732 O O . LYS A 1 352 ? -26.422 -33.719 -24.406 1 97.75 352 LYS A O 1
ATOM 2737 N N . LEU A 1 353 ? -25.547 -35.469 -25.484 1 97.56 353 LEU A N 1
ATOM 2738 C CA . LEU A 1 353 ? -24.203 -35.219 -25 1 97.56 353 LEU A CA 1
ATOM 2739 C C . LEU A 1 353 ? -23.719 -33.844 -25.422 1 97.56 353 LEU A C 1
ATOM 2741 O O . LEU A 1 353 ? -23.969 -33.406 -26.562 1 97.56 353 LEU A O 1
ATOM 2745 N N . PRO A 1 354 ? -23.031 -33.125 -24.484 1 97.12 354 PRO A N 1
ATOM 2746 C CA . PRO A 1 354 ? -22.391 -31.906 -24.938 1 97.12 354 PRO A CA 1
ATOM 2747 C C . PRO A 1 354 ? -21.453 -32.125 -26.141 1 97.12 354 PRO A C 1
ATOM 2749 O O . PRO A 1 354 ? -20.875 -33.188 -26.281 1 97.12 354 PRO A O 1
ATOM 2752 N N . PRO A 1 355 ? -21.234 -31.125 -26.938 1 96.5 355 PRO A N 1
ATOM 2753 C CA . PRO A 1 355 ? -20.469 -31.297 -28.188 1 96.5 355 PRO A CA 1
ATOM 2754 C C . PRO A 1 355 ? -19.078 -31.875 -27.938 1 96.5 355 PRO A C 1
ATOM 2756 O O . PRO A 1 355 ? -18.672 -32.812 -28.641 1 96.5 355 PRO A O 1
ATOM 2759 N N . PRO A 1 356 ? -18.328 -31.375 -26.969 1 97.12 356 PRO A N 1
ATOM 2760 C CA . PRO A 1 356 ? -17.016 -31.984 -26.734 1 97.12 356 PRO A CA 1
ATOM 2761 C C . PRO A 1 356 ? -17.109 -33.469 -26.406 1 97.12 356 PRO A C 1
ATOM 2763 O O . PRO A 1 356 ? -16.312 -34.281 -26.922 1 97.12 356 PRO A O 1
ATOM 2766 N N . ASN A 1 357 ? -18.047 -33.844 -25.594 1 97.62 357 ASN A N 1
ATOM 2767 C CA . ASN A 1 357 ? -18.234 -35.25 -25.219 1 97.62 357 ASN A CA 1
ATOM 2768 C C . ASN A 1 357 ? -18.703 -36.094 -26.406 1 97.62 357 ASN A C 1
ATOM 2770 O O . ASN A 1 357 ? -18.188 -37.188 -26.609 1 97.62 357 ASN A O 1
ATOM 2774 N N . TYR A 1 358 ? -19.609 -35.531 -27.141 1 96.81 358 TYR A N 1
ATOM 2775 C CA . TYR A 1 358 ? -20.156 -36.219 -28.312 1 96.81 358 TYR A CA 1
ATOM 2776 C C . TYR A 1 358 ? -19.047 -36.5 -29.328 1 96.81 358 TYR A C 1
ATOM 2778 O O . TYR A 1 358 ? -18.906 -37.625 -29.781 1 96.81 358 TYR A O 1
ATOM 2786 N N . ASN A 1 359 ? -18.297 -35.5 -29.641 1 96.19 359 ASN A N 1
ATOM 2787 C CA . ASN A 1 359 ? -17.266 -35.625 -30.656 1 96.19 359 ASN A CA 1
ATOM 2788 C C . ASN A 1 359 ? -16.203 -36.656 -30.25 1 96.19 359 ASN A C 1
ATOM 2790 O O . ASN A 1 359 ? -15.742 -37.438 -31.062 1 96.19 359 ASN A O 1
ATOM 2794 N N . ASN A 1 360 ? -15.742 -36.562 -29.062 1 97.5 360 ASN A N 1
ATOM 2795 C CA . ASN A 1 360 ? -14.711 -37.5 -28.578 1 97.5 360 ASN A CA 1
ATOM 2796 C C . ASN A 1 360 ? -15.25 -38.906 -28.453 1 97.5 360 ASN A C 1
ATOM 2798 O O . ASN A 1 360 ? -14.531 -39.875 -28.719 1 97.5 360 ASN A O 1
ATOM 2802 N N . PHE A 1 361 ? -16.516 -39.062 -28.094 1 97.31 361 PHE A N 1
ATOM 2803 C CA . PHE A 1 361 ? -17.156 -40.375 -28.031 1 97.31 361 PHE A CA 1
ATOM 2804 C C . PHE A 1 361 ? -17.281 -40.969 -29.438 1 97.31 361 PHE A C 1
ATOM 2806 O O . PHE A 1 361 ? -16.969 -42.125 -29.641 1 97.31 361 PHE A O 1
ATOM 2813 N N . ARG A 1 362 ? -17.734 -40.156 -30.266 1 96.62 362 ARG A N 1
ATOM 2814 C CA . ARG A 1 362 ? -17.844 -40.562 -31.656 1 96.62 362 ARG A CA 1
ATOM 2815 C C . ARG A 1 362 ? -16.5 -41.031 -32.188 1 96.62 362 ARG A C 1
ATOM 2817 O O . ARG A 1 362 ? -16.406 -42.094 -32.812 1 96.62 362 ARG A O 1
ATOM 2824 N N . TYR A 1 363 ? -15.469 -40.25 -31.922 1 96.06 363 TYR A N 1
ATOM 2825 C CA . TYR A 1 363 ? -14.117 -40.594 -32.375 1 96.06 363 TYR A CA 1
ATOM 2826 C C . TYR A 1 363 ? -13.672 -41.938 -31.828 1 96.06 363 TYR A C 1
ATOM 2828 O O . TYR A 1 363 ? -13.133 -42.75 -32.562 1 96.06 363 TYR A O 1
ATOM 2836 N N . LEU A 1 364 ? -13.922 -42.156 -30.625 1 97 364 LEU A N 1
ATOM 2837 C CA . LEU A 1 364 ? -13.555 -43.406 -29.969 1 97 364 LEU A CA 1
ATOM 2838 C C . LEU A 1 364 ? -14.328 -44.562 -30.547 1 97 364 LEU A C 1
ATOM 2840 O O . LEU A 1 364 ? -13.75 -45.625 -30.859 1 97 364 LEU A O 1
ATOM 2844 N N . ILE A 1 365 ? -15.641 -44.438 -30.719 1 96.56 365 ILE A N 1
ATOM 2845 C CA . ILE A 1 365 ? -16.516 -45.531 -31.172 1 96.56 365 ILE A CA 1
ATOM 2846 C C . ILE A 1 365 ? -16.141 -45.938 -32.594 1 96.56 365 ILE A C 1
ATOM 2848 O O . ILE A 1 365 ? -16.125 -47.125 -32.938 1 96.56 365 ILE A O 1
ATOM 2852 N N . LYS A 1 366 ? -15.852 -44.969 -33.375 1 94.88 366 LYS A N 1
ATOM 2853 C CA . LYS A 1 366 ? -15.469 -45.25 -34.75 1 94.88 366 LYS A CA 1
ATOM 2854 C C . LYS A 1 366 ? -14.172 -46.062 -34.812 1 94.88 366 LYS A C 1
ATOM 2856 O O . LYS A 1 366 ? -14.031 -46.969 -35.625 1 94.88 366 LYS A O 1
ATOM 2861 N N . PHE A 1 367 ? -13.281 -45.75 -33.969 1 95.19 367 PHE A N 1
ATOM 2862 C CA . PHE A 1 367 ? -12.055 -46.531 -33.875 1 95.19 367 PHE A CA 1
ATOM 2863 C C . PHE A 1 367 ? -12.359 -47.938 -33.406 1 95.19 367 PHE A C 1
ATOM 2865 O O . PHE A 1 367 ? -11.844 -48.906 -33.969 1 95.19 367 PHE A O 1
ATOM 2872 N N . LEU A 1 368 ? -13.203 -48.094 -32.375 1 96.06 368 LEU A N 1
ATOM 2873 C CA . LEU A 1 368 ? -13.531 -49.406 -31.828 1 96.06 368 LEU A CA 1
ATOM 2874 C C . LEU A 1 368 ? -14.258 -50.25 -32.875 1 96.06 368 LEU A C 1
ATOM 2876 O O . LEU A 1 368 ? -14.07 -51.469 -32.906 1 96.06 368 LEU A O 1
ATOM 2880 N N . GLU A 1 369 ? -15.062 -49.594 -33.625 1 94.19 369 GLU A N 1
ATOM 2881 C CA . GLU A 1 369 ? -15.734 -50.281 -34.719 1 94.19 369 GLU A CA 1
ATOM 2882 C C . GLU A 1 369 ? -14.727 -50.906 -35.688 1 94.19 369 GLU A C 1
ATOM 2884 O O . GLU A 1 369 ? -14.883 -52.062 -36.094 1 94.19 369 GLU A O 1
ATOM 2889 N N . LYS A 1 370 ? -13.75 -50.156 -36.031 1 93.19 370 LYS A N 1
ATOM 2890 C CA . LYS A 1 370 ? -12.695 -50.625 -36.938 1 93.19 370 LYS A CA 1
ATOM 2891 C C . LYS A 1 370 ? -11.922 -51.781 -36.281 1 93.19 370 LYS A C 1
ATOM 2893 O O . LYS A 1 370 ? -11.57 -52.75 -36.969 1 93.19 370 LYS A O 1
ATOM 2898 N N . LEU A 1 371 ? -11.688 -51.625 -35.062 1 94.81 371 LEU A N 1
ATOM 2899 C CA . LEU A 1 371 ? -10.977 -52.656 -34.344 1 94.81 371 LEU A CA 1
ATOM 2900 C C . LEU A 1 371 ? -11.75 -53.969 -34.344 1 94.81 371 LEU A C 1
ATOM 2902 O O . LEU A 1 371 ? -11.156 -55.031 -34.5 1 94.81 371 LEU A O 1
ATOM 2906 N N . CYS A 1 372 ? -13.078 -53.938 -34.25 1 94.56 372 CYS A N 1
ATOM 2907 C CA . CYS A 1 372 ? -13.945 -55.094 -34.219 1 94.56 372 CYS A CA 1
ATOM 2908 C C . CYS A 1 372 ? -13.945 -55.844 -35.562 1 94.56 372 CYS A C 1
ATOM 2910 O O . CYS A 1 372 ? -14.164 -57.031 -35.625 1 94.56 372 CYS A O 1
ATOM 2912 N N . LYS A 1 373 ? -13.695 -55.125 -36.594 1 92.38 373 LYS A N 1
ATOM 2913 C CA . LYS A 1 373 ? -13.688 -55.719 -37.906 1 92.38 373 LYS A CA 1
ATOM 2914 C C . LYS A 1 373 ? -12.523 -56.688 -38.062 1 92.38 373 LYS A C 1
ATOM 2916 O O . LYS A 1 373 ? -12.562 -57.562 -38.906 1 92.38 373 LYS A O 1
ATOM 2921 N N . SER A 1 374 ? -11.523 -56.5 -37.25 1 93.12 374 SER A N 1
ATOM 2922 C CA . SER A 1 374 ? -10.375 -57.375 -37.281 1 93.12 374 SER A CA 1
ATOM 2923 C C . SER A 1 374 ? -10.422 -58.406 -36.125 1 93.12 374 SER A C 1
ATOM 2925 O O . SER A 1 374 ? -9.383 -58.875 -35.688 1 93.12 374 SER A O 1
ATOM 2927 N N . SER A 1 375 ? -11.578 -58.781 -35.688 1 93.5 375 SER A N 1
ATOM 2928 C CA . SER A 1 375 ? -11.75 -59.625 -34.5 1 93.5 375 SER A CA 1
ATOM 2929 C C . SER A 1 375 ? -11.234 -61.031 -34.75 1 93.5 375 SER A C 1
ATOM 2931 O O . SER A 1 375 ? -10.875 -61.719 -33.812 1 93.5 375 SER A O 1
ATOM 2933 N N . ASP A 1 376 ? -11.156 -61.5 -35.969 1 94.44 376 ASP A N 1
ATOM 2934 C CA . ASP A 1 376 ? -10.641 -62.812 -36.312 1 94.44 376 ASP A CA 1
ATOM 2935 C C . ASP A 1 376 ? -9.18 -62.969 -35.875 1 94.44 376 ASP A C 1
ATOM 2937 O O . ASP A 1 376 ? -8.742 -64.062 -35.5 1 94.44 376 ASP A O 1
ATOM 2941 N N . GLN A 1 377 ? -8.523 -61.906 -35.906 1 93.88 377 GLN A N 1
ATOM 2942 C CA . GLN A 1 377 ? -7.105 -61.906 -35.594 1 93.88 377 GLN A CA 1
ATOM 2943 C C . GLN A 1 377 ? -6.863 -61.406 -34.156 1 93.88 377 GLN A C 1
ATOM 2945 O O . GLN A 1 377 ? -6.188 -62.094 -33.375 1 93.88 377 GLN A O 1
ATOM 2950 N N . ASN A 1 378 ? -7.484 -60.312 -33.75 1 94.44 378 ASN A N 1
ATOM 2951 C CA . ASN A 1 378 ? -7.184 -59.688 -32.469 1 94.44 378 ASN A CA 1
ATOM 2952 C C . ASN A 1 378 ? -8.109 -60.219 -31.375 1 94.44 378 ASN A C 1
ATOM 2954 O O . ASN A 1 378 ? -7.887 -59.938 -30.203 1 94.44 378 ASN A O 1
ATOM 2958 N N . LYS A 1 379 ? -9.203 -60.906 -31.734 1 94.5 379 LYS A N 1
ATOM 2959 C CA . LYS A 1 379 ? -10.148 -61.562 -30.828 1 94.5 379 LYS A CA 1
ATOM 2960 C C . LYS A 1 379 ? -10.984 -60.531 -30.078 1 94.5 379 LYS A C 1
ATOM 2962 O O . LYS A 1 379 ? -11.531 -60.812 -29.016 1 94.5 379 LYS A O 1
ATOM 2967 N N . MET A 1 380 ? -10.992 -59.406 -30.672 1 94.69 380 MET A N 1
ATOM 2968 C CA . MET A 1 380 ? -11.727 -58.312 -30.016 1 94.69 380 MET A CA 1
ATOM 2969 C C . MET A 1 380 ? -13.094 -58.125 -30.656 1 94.69 380 MET A C 1
ATOM 2971 O O . MET A 1 380 ? -13.266 -57.219 -31.5 1 94.69 380 MET A O 1
ATOM 2975 N N . THR A 1 381 ? -14.086 -58.906 -30.188 1 96.19 381 THR A N 1
ATOM 2976 C CA . THR A 1 381 ? -15.469 -58.781 -30.609 1 96.19 381 THR A CA 1
ATOM 2977 C C . THR A 1 381 ? -16.141 -57.594 -29.922 1 96.19 381 THR A C 1
ATOM 2979 O O . THR A 1 381 ? -15.625 -57.062 -28.938 1 96.19 381 THR A O 1
ATOM 2982 N N . PRO A 1 382 ? -17.219 -57.156 -30.484 1 96.06 382 PRO A N 1
ATOM 2983 C CA . PRO A 1 382 ? -17.906 -56.062 -29.828 1 96.06 382 PRO A CA 1
ATOM 2984 C C . PRO A 1 382 ? -18.188 -56.312 -28.359 1 96.06 382 PRO A C 1
ATOM 2986 O O . PRO A 1 382 ? -18.078 -55.406 -27.531 1 96.06 382 PRO A O 1
ATOM 2989 N N . THR A 1 383 ? -18.484 -57.469 -28.047 1 95.44 383 THR A N 1
ATOM 2990 C CA . THR A 1 383 ? -18.766 -57.875 -26.656 1 95.44 383 THR A CA 1
ATOM 2991 C C . THR A 1 383 ? -17.5 -57.75 -25.812 1 95.44 383 THR A C 1
ATOM 2993 O O . THR A 1 383 ? -17.531 -57.156 -24.734 1 95.44 383 THR A O 1
ATOM 2996 N N . ASN A 1 384 ? -16.406 -58.281 -26.266 1 95.38 384 ASN A N 1
ATOM 2997 C CA . ASN A 1 384 ? -15.141 -58.219 -25.547 1 95.38 384 ASN A CA 1
ATOM 2998 C C . ASN A 1 384 ? -14.672 -56.781 -25.328 1 95.38 384 ASN A C 1
ATOM 3000 O O . ASN A 1 384 ? -14.195 -56.438 -24.25 1 95.38 384 ASN A O 1
ATOM 3004 N N . ILE A 1 385 ? -14.859 -56 -26.344 1 96 385 ILE A N 1
ATOM 3005 C CA . ILE A 1 385 ? -14.453 -54.594 -26.281 1 96 385 ILE A CA 1
ATOM 3006 C C . ILE A 1 385 ? -15.312 -53.844 -25.25 1 96 385 ILE A C 1
ATOM 3008 O O . ILE A 1 385 ? -14.797 -53.094 -24.438 1 96 385 ILE A O 1
ATOM 3012 N N . ALA A 1 386 ? -16.578 -54.062 -25.297 1 96.38 386 ALA A N 1
ATOM 3013 C CA . ALA A 1 386 ? -17.516 -53.375 -24.406 1 96.38 386 ALA A CA 1
ATOM 3014 C C . ALA A 1 386 ? -17.188 -53.688 -22.938 1 96.38 386 ALA A C 1
ATOM 3016 O O . ALA A 1 386 ? -17.234 -52.781 -22.094 1 96.38 386 ALA A O 1
ATOM 3017 N N . ILE A 1 387 ? -16.797 -54.844 -22.609 1 94.25 387 ILE A N 1
ATOM 3018 C CA . ILE A 1 387 ? -16.516 -55.281 -21.234 1 94.25 387 ILE A CA 1
ATOM 3019 C C . ILE A 1 387 ? -15.32 -54.5 -20.688 1 94.25 387 ILE A C 1
ATOM 3021 O O . ILE A 1 387 ? -15.32 -54.125 -19.516 1 94.25 387 ILE A O 1
ATOM 3025 N N . VAL A 1 388 ? -14.352 -54.281 -21.547 1 94.81 388 VAL A N 1
ATOM 3026 C CA . VAL A 1 388 ? -13.102 -53.719 -21.062 1 94.81 388 VAL A CA 1
ATOM 3027 C C . VAL A 1 388 ? -13.156 -52.188 -21.125 1 94.81 388 VAL A C 1
ATOM 3029 O O . VAL A 1 388 ? -12.445 -51.531 -20.375 1 94.81 388 VAL A O 1
ATOM 3032 N N . ILE A 1 389 ? -13.938 -51.594 -21.969 1 95.75 389 ILE A N 1
ATOM 3033 C CA . ILE A 1 389 ? -13.891 -50.156 -22.219 1 95.75 389 ILE A CA 1
ATOM 3034 C C . ILE A 1 389 ? -15.031 -49.469 -21.469 1 95.75 389 ILE A C 1
ATOM 3036 O O . ILE A 1 389 ? -14.883 -48.312 -21 1 95.75 389 ILE A O 1
ATOM 3040 N N . ALA A 1 390 ? -16.141 -50.125 -21.281 1 95.56 390 ALA A N 1
ATOM 3041 C CA . ALA A 1 390 ? -17.375 -49.531 -20.812 1 95.56 390 ALA A CA 1
ATOM 3042 C C . ALA A 1 390 ? -17.188 -48.875 -19.438 1 95.56 390 ALA A C 1
ATOM 3044 O O . ALA A 1 390 ? -17.594 -47.75 -19.203 1 95.56 390 ALA A O 1
ATOM 3045 N N . PRO A 1 391 ? -16.469 -49.531 -18.5 1 93.5 391 PRO A N 1
ATOM 3046 C CA . PRO A 1 391 ? -16.312 -48.969 -17.156 1 93.5 391 PRO A CA 1
ATOM 3047 C C . PRO A 1 391 ? -15.523 -47.656 -17.172 1 93.5 391 PRO A C 1
ATOM 3049 O O . PRO A 1 391 ? -15.555 -46.906 -16.188 1 93.5 391 PRO A O 1
ATOM 3052 N N . ASN A 1 392 ? -14.797 -47.375 -18.25 1 95.19 392 ASN A N 1
ATOM 3053 C CA . ASN A 1 392 ? -13.969 -46.156 -18.344 1 95.19 392 ASN A CA 1
ATOM 3054 C C . ASN A 1 392 ? -14.734 -45 -19 1 95.19 392 ASN A C 1
ATOM 3056 O O . ASN A 1 392 ? -14.234 -43.906 -19.062 1 95.19 392 ASN A O 1
ATOM 3060 N N . LEU A 1 393 ? -16 -45.25 -19.422 1 96.31 393 LEU A N 1
ATOM 3061 C CA . LEU A 1 393 ? -16.734 -44.25 -20.172 1 96.31 393 LEU A CA 1
ATOM 3062 C C . LEU A 1 393 ? -17.891 -43.688 -19.359 1 96.31 393 LEU A C 1
ATOM 3064 O O . LEU A 1 393 ? -18.406 -42.594 -19.656 1 96.31 393 LEU A O 1
ATOM 3068 N N . LEU A 1 394 ? -18.375 -44.438 -18.422 1 93.5 394 LEU A N 1
ATOM 3069 C CA . LEU A 1 394 ? -19.562 -44.062 -17.672 1 93.5 394 LEU A CA 1
ATOM 3070 C C . LEU A 1 394 ? -19.516 -44.594 -16.25 1 93.5 394 LEU A C 1
ATOM 3072 O O . LEU A 1 394 ? -19.234 -45.781 -16.047 1 93.5 394 LEU A O 1
ATOM 3076 N N . TRP A 1 395 ? -19.703 -43.781 -15.242 1 89.69 395 TRP A N 1
ATOM 3077 C CA . TRP A 1 395 ? -19.812 -44.156 -13.836 1 89.69 395 TRP A CA 1
ATOM 3078 C C . TRP A 1 395 ? -20.609 -43.094 -13.062 1 89.69 395 TRP A C 1
ATOM 3080 O O . TRP A 1 395 ? -20.828 -42 -13.57 1 89.69 395 TRP A O 1
ATOM 3090 N N . SER A 1 396 ? -21.141 -43.469 -11.93 1 85.31 396 SER A N 1
ATOM 3091 C CA . SER A 1 396 ? -21.969 -42.562 -11.133 1 85.31 396 SER A CA 1
ATOM 3092 C C . SER A 1 396 ? -21.109 -41.625 -10.289 1 85.31 396 SER A C 1
ATOM 3094 O O . SER A 1 396 ? -19.938 -41.938 -10.016 1 85.31 396 SER A O 1
ATOM 3096 N N . ASP A 1 397 ? -21.781 -40.469 -10.008 1 77.94 397 ASP A N 1
ATOM 3097 C CA . ASP A 1 397 ? -21.125 -39.469 -9.164 1 77.94 397 ASP A CA 1
ATOM 3098 C C . ASP A 1 397 ? -20.891 -40.031 -7.758 1 77.94 397 ASP A C 1
ATOM 3100 O O . ASP A 1 397 ? -21.797 -40.594 -7.137 1 77.94 397 ASP A O 1
ATOM 3104 N N . GLY A 1 398 ? -19.703 -40.094 -7.219 1 67.38 398 GLY A N 1
ATOM 3105 C CA . GLY A 1 398 ? -19.375 -40.625 -5.906 1 67.38 398 GLY A CA 1
ATOM 3106 C C . GLY A 1 398 ? -18.875 -42.031 -5.945 1 67.38 398 GLY A C 1
ATOM 3107 O O . GLY A 1 398 ? -18.281 -42.531 -4.977 1 67.38 398 GLY A O 1
ATOM 3108 N N . GLU A 1 399 ? -19.422 -42.969 -6.871 1 60.34 399 GLU A N 1
ATOM 3109 C CA . GLU A 1 399 ? -19.047 -44.375 -6.898 1 60.34 399 GLU A CA 1
ATOM 3110 C C . GLU A 1 399 ? -17.938 -44.625 -7.918 1 60.34 399 GLU A C 1
ATOM 3112 O O . GLU A 1 399 ? -18.109 -44.406 -9.117 1 60.34 399 GLU A O 1
ATOM 3117 N N . ASN A 1 400 ? -16.797 -44.438 -7.613 1 56.16 400 ASN A N 1
ATOM 3118 C CA . ASN A 1 400 ? -15.719 -44.594 -8.578 1 56.16 400 ASN A CA 1
ATOM 3119 C C . ASN A 1 400 ? -15.688 -46.031 -9.141 1 56.16 400 ASN A C 1
ATOM 3121 O O . ASN A 1 400 ? -15.125 -46.25 -10.211 1 56.16 400 ASN A O 1
ATOM 3125 N N . ALA A 1 401 ? -15.82 -47.125 -8.328 1 54.81 401 ALA A N 1
ATOM 3126 C CA . ALA A 1 401 ? -15.531 -48.469 -8.781 1 54.81 401 ALA A CA 1
ATOM 3127 C C . ALA A 1 401 ? -16.797 -49.156 -9.289 1 54.81 401 ALA A C 1
ATOM 3129 O O . ALA A 1 401 ? -17.844 -49.062 -8.664 1 54.81 401 ALA A O 1
ATOM 3130 N N . PRO A 1 402 ? -16.766 -49.719 -10.531 1 55.34 402 PRO A N 1
ATOM 3131 C CA . PRO A 1 402 ? -17.906 -50.438 -11.109 1 55.34 402 PRO A CA 1
ATOM 3132 C C . PRO A 1 402 ? -18.422 -51.531 -10.211 1 55.34 402 PRO A C 1
ATOM 3134 O O . PRO A 1 402 ? -17.641 -52.25 -9.562 1 55.34 402 PRO A O 1
ATOM 3137 N N . ASN A 1 403 ? -19.656 -51.438 -9.633 1 58.75 403 ASN A N 1
ATOM 3138 C CA . ASN A 1 403 ? -20.344 -52.594 -9.086 1 58.75 403 ASN A CA 1
ATOM 3139 C C . ASN A 1 403 ? -20.656 -53.625 -10.172 1 58.75 403 ASN A C 1
ATOM 3141 O O . ASN A 1 403 ? -20.844 -53.281 -11.336 1 58.75 403 ASN A O 1
ATOM 3145 N N . MET A 1 404 ? -20.375 -54.906 -9.891 1 55.53 404 MET A N 1
ATOM 3146 C CA . MET A 1 404 ? -20.562 -56.031 -10.82 1 55.53 404 MET A CA 1
ATOM 3147 C C . MET A 1 404 ? -21.859 -55.875 -11.602 1 55.53 404 MET A C 1
ATOM 3149 O O . MET A 1 404 ? -21.891 -56.156 -12.805 1 55.53 404 MET A O 1
ATOM 3153 N N . LEU A 1 405 ? -22.938 -55.562 -10.906 1 56.41 405 LEU A N 1
ATOM 3154 C CA . LEU A 1 405 ? -24.25 -55.438 -11.547 1 56.41 405 LEU A CA 1
ATOM 3155 C C . LEU A 1 405 ? -24.266 -54.312 -12.562 1 56.41 405 LEU A C 1
ATOM 3157 O O . LEU A 1 405 ? -24.828 -54.438 -13.648 1 56.41 405 LEU A O 1
ATOM 3161 N N . THR A 1 406 ? -23.5 -53.344 -12.297 1 75.44 406 THR A N 1
ATOM 3162 C CA . THR A 1 406 ? -23.5 -52.156 -13.156 1 75.44 406 THR A CA 1
ATOM 3163 C C . THR A 1 406 ? -22.562 -52.344 -14.344 1 75.44 406 THR A C 1
ATOM 3165 O O . THR A 1 406 ? -22.781 -51.812 -15.422 1 75.44 406 THR A O 1
ATOM 3168 N N . THR A 1 407 ? -21.766 -53.344 -14.133 1 79.19 407 THR A N 1
ATOM 3169 C CA . THR A 1 407 ? -20.797 -53.562 -15.188 1 79.19 407 THR A CA 1
ATOM 3170 C C . THR A 1 407 ? -21.453 -54.219 -16.406 1 79.19 407 THR A C 1
ATOM 3172 O O . THR A 1 407 ? -21.141 -53.875 -17.547 1 79.19 407 THR A O 1
ATOM 3175 N N . GLY A 1 408 ? -22.391 -55.062 -16.172 1 87.62 408 GLY A N 1
ATOM 3176 C CA . GLY A 1 408 ? -23.094 -55.719 -17.281 1 87.62 408 GLY A CA 1
ATOM 3177 C C . GLY A 1 408 ? -23.922 -54.719 -18.094 1 87.62 408 GLY A C 1
ATOM 3178 O O . GLY A 1 408 ? -23.875 -54.75 -19.328 1 87.62 408 GLY A O 1
ATOM 3179 N N . SER A 1 409 ? -24.625 -53.906 -17.422 1 91.38 409 SER A N 1
ATOM 3180 C CA . SER A 1 409 ? -25.438 -52.875 -18.094 1 91.38 409 SER A CA 1
ATOM 3181 C C . SER A 1 409 ? -24.562 -51.938 -18.938 1 91.38 409 SER A C 1
ATOM 3183 O O . SER A 1 409 ? -24.938 -51.594 -20.062 1 91.38 409 SER A O 1
ATOM 3185 N N . LEU A 1 410 ? -23.453 -51.625 -18.391 1 93.56 410 LEU A N 1
ATOM 3186 C CA . LEU A 1 410 ? -22.547 -50.719 -19.109 1 93.56 410 LEU A CA 1
ATOM 3187 C C . LEU A 1 410 ? -22.031 -51.375 -20.391 1 93.56 410 LEU A C 1
ATOM 3189 O O . LEU A 1 410 ? -21.984 -50.719 -21.438 1 93.56 410 LEU A O 1
ATOM 3193 N N . SER A 1 411 ? -21.656 -52.625 -20.219 1 94.75 411 SER A N 1
ATOM 3194 C CA . SER A 1 411 ? -21.141 -53.344 -21.359 1 94.75 411 SER A CA 1
ATOM 3195 C C . SER A 1 411 ? -22.188 -53.469 -22.453 1 94.75 411 SER A C 1
ATOM 3197 O O . SER A 1 411 ? -21.859 -53.406 -23.641 1 94.75 411 SER A O 1
ATOM 3199 N N . THR A 1 412 ? -23.422 -53.656 -22.016 1 95.38 412 THR A N 1
ATOM 3200 C CA . THR A 1 412 ? -24.516 -53.781 -22.969 1 95.38 412 THR A CA 1
ATOM 3201 C C . THR A 1 412 ? -24.703 -52.5 -23.766 1 95.38 412 THR A C 1
ATOM 3203 O O . THR A 1 412 ? -24.953 -52.531 -24.969 1 95.38 412 THR A O 1
ATOM 3206 N N . ILE A 1 413 ? -24.562 -51.438 -23.141 1 96.19 413 ILE A N 1
ATOM 3207 C CA . ILE A 1 413 ? -24.719 -50.156 -23.766 1 96.19 413 ILE A CA 1
ATOM 3208 C C . ILE A 1 413 ? -23.641 -49.969 -24.828 1 96.19 413 ILE A C 1
ATOM 3210 O O . ILE A 1 413 ? -23.953 -49.656 -25.984 1 96.19 413 ILE A O 1
ATOM 3214 N N . ILE A 1 414 ? -22.391 -50.125 -24.453 1 96.81 414 ILE A N 1
ATOM 3215 C CA . ILE A 1 414 ? -21.266 -49.875 -25.344 1 96.81 414 ILE A CA 1
ATOM 3216 C C . ILE A 1 414 ? -21.266 -50.875 -26.484 1 96.81 414 ILE A C 1
ATOM 3218 O O . ILE A 1 414 ? -20.938 -50.531 -27.625 1 96.81 414 ILE A O 1
ATOM 3222 N N . GLU A 1 415 ? -21.594 -52.125 -26.172 1 96.88 415 GLU A N 1
ATOM 3223 C CA . GLU A 1 415 ? -21.719 -53.125 -27.219 1 96.88 415 GLU A CA 1
ATOM 3224 C C . GLU A 1 415 ? -22.734 -52.719 -28.281 1 96.88 415 GLU A C 1
ATOM 3226 O O . GLU A 1 415 ? -22.469 -52.844 -29.469 1 96.88 415 GLU A O 1
ATOM 3231 N N . ALA A 1 416 ? -23.844 -52.25 -27.812 1 97.12 416 ALA A N 1
ATOM 3232 C CA . ALA A 1 416 ? -24.891 -51.812 -28.719 1 97.12 416 ALA A CA 1
ATOM 3233 C C . ALA A 1 416 ? -24.406 -50.656 -29.609 1 97.12 416 ALA A C 1
ATOM 3235 O O . ALA A 1 416 ? -24.688 -50.625 -30.812 1 97.12 416 ALA A O 1
ATOM 3236 N N . VAL A 1 417 ? -23.672 -49.781 -29.047 1 97.25 417 VAL A N 1
ATOM 3237 C CA . VAL A 1 417 ? -23.219 -48.594 -29.781 1 97.25 417 VAL A CA 1
ATOM 3238 C C . VAL A 1 417 ? -22.141 -49 -30.781 1 97.25 417 VAL A C 1
ATOM 3240 O O . VAL A 1 417 ? -22.172 -48.594 -31.953 1 97.25 417 VAL A O 1
ATOM 3243 N N . VAL A 1 418 ? -21.141 -49.781 -30.344 1 96.62 418 VAL A N 1
ATOM 3244 C CA . VAL A 1 418 ? -20.031 -50.188 -31.203 1 96.62 418 VAL A CA 1
ATOM 3245 C C . VAL A 1 418 ? -20.547 -51.031 -32.375 1 96.62 418 VAL A C 1
ATOM 3247 O O . VAL A 1 418 ? -20.094 -50.844 -33.5 1 96.62 418 VAL A O 1
ATOM 3250 N N . SER A 1 419 ? -21.516 -51.906 -32.125 1 96.12 419 SER A N 1
ATOM 3251 C CA . SER A 1 419 ? -22.062 -52.812 -33.156 1 96.12 419 SER A CA 1
ATOM 3252 C C . SER A 1 419 ? -22.891 -52.062 -34.188 1 96.12 419 SER A C 1
ATOM 3254 O O . SER A 1 419 ? -23.109 -52.531 -35.281 1 96.12 419 SER A O 1
ATOM 3256 N N . ASN A 1 420 ? -23.406 -50.938 -33.781 1 95.5 420 ASN A N 1
ATOM 3257 C CA . ASN A 1 420 ? -24.234 -50.125 -34.656 1 95.5 420 ASN A CA 1
ATOM 3258 C C . ASN A 1 420 ? -23.672 -48.719 -34.844 1 95.5 420 ASN A C 1
ATOM 3260 O O . ASN A 1 420 ? -24.406 -47.719 -34.781 1 95.5 420 ASN A O 1
ATOM 3264 N N . ALA A 1 421 ? -22.344 -48.625 -34.938 1 94.62 421 ALA A N 1
ATOM 3265 C CA . ALA A 1 421 ? -21.641 -47.344 -34.938 1 94.62 421 ALA A CA 1
ATOM 3266 C C . ALA A 1 421 ? -22.141 -46.438 -36.062 1 94.62 421 ALA A C 1
ATOM 3268 O O . ALA A 1 421 ? -22.312 -45.25 -35.875 1 94.62 421 ALA A O 1
ATOM 3269 N N . GLU A 1 422 ? -22.453 -47 -37.25 1 91.94 422 GLU A N 1
ATOM 3270 C CA . GLU A 1 422 ? -22.906 -46.219 -38.375 1 91.94 422 GLU A CA 1
ATOM 3271 C C . GLU A 1 422 ? -24.281 -45.594 -38.125 1 91.94 422 GLU A C 1
ATOM 3273 O O . GLU A 1 422 ? -24.578 -44.5 -38.594 1 91.94 422 GLU A O 1
ATOM 3278 N N . TYR A 1 423 ? -25.047 -46.312 -37.406 1 93.81 423 TYR A N 1
ATOM 3279 C CA . TYR A 1 423 ? -26.375 -45.812 -37.062 1 93.81 423 TYR A CA 1
ATOM 3280 C C . TYR A 1 423 ? -26.297 -44.625 -36.125 1 93.81 423 TYR A C 1
ATOM 3282 O O . TYR A 1 423 ? -26.984 -43.625 -36.344 1 93.81 423 TYR A O 1
ATOM 3290 N N . PHE A 1 424 ? -25.469 -44.656 -35.188 1 95.25 424 PHE A N 1
ATOM 3291 C CA . PHE A 1 424 ? -25.359 -43.625 -34.188 1 95.25 424 PHE A CA 1
ATOM 3292 C C . PHE A 1 424 ? -24.562 -42.438 -34.719 1 95.25 424 PHE A C 1
ATOM 3294 O O . PHE A 1 424 ? -24.844 -41.281 -34.375 1 95.25 424 PHE A O 1
ATOM 3301 N N . PHE A 1 425 ? -23.578 -42.75 -35.469 1 94.38 425 PHE A N 1
ATOM 3302 C CA . PHE A 1 425 ? -22.672 -41.75 -36 1 94.38 425 PHE A CA 1
ATOM 3303 C C . PHE A 1 425 ? -22.516 -41.906 -37.5 1 94.38 425 PHE A C 1
ATOM 3305 O O . PHE A 1 425 ? -21.516 -42.438 -38 1 94.38 425 PHE A O 1
ATOM 3312 N N . PRO A 1 426 ? -23.703 -41.375 -38.281 1 85.62 426 PRO A N 1
ATOM 3313 C CA . PRO A 1 426 ? -23.625 -41.5 -39.719 1 85.62 426 PRO A CA 1
ATOM 3314 C C . PRO A 1 426 ? -22.516 -40.656 -40.344 1 85.62 426 PRO A C 1
ATOM 3316 O O . PRO A 1 426 ? -22.172 -39.594 -39.812 1 85.62 426 PRO A O 1
ATOM 3319 N N . GLY A 1 427 ? -22.156 -41 -41.656 1 72.44 427 GLY A N 1
ATOM 3320 C CA . GLY A 1 427 ? -21.172 -40.219 -42.375 1 72.44 427 GLY A CA 1
ATOM 3321 C C . GLY A 1 427 ? -19.766 -40.781 -42.25 1 72.44 427 GLY A C 1
ATOM 3322 O O . GLY A 1 427 ? -19.484 -41.562 -41.344 1 72.44 427 GLY A O 1
ATOM 3323 N N . GLY A 1 428 ? -19.109 -40.938 -43.469 1 57.28 428 GLY A N 1
ATOM 3324 C CA . GLY A 1 428 ? -17.828 -41.594 -43.719 1 57.28 428 GLY A CA 1
ATOM 3325 C C . GLY A 1 428 ? -16.859 -41.469 -42.562 1 57.28 428 GLY A C 1
ATOM 3326 O O . GLY A 1 428 ? -17.094 -40.688 -41.625 1 57.28 428 GLY A O 1
ATOM 3327 N N . SER A 1 429 ? -15.945 -42.375 -42.562 1 49.66 429 SER A N 1
ATOM 3328 C CA . SER A 1 429 ? -14.766 -42.562 -41.719 1 49.66 429 SER A CA 1
ATOM 3329 C C . SER A 1 429 ? -14.141 -41.25 -41.312 1 49.66 429 SER A C 1
ATOM 3331 O O . SER A 1 429 ? -13.68 -40.469 -42.156 1 49.66 429 SER A O 1
ATOM 3333 N N . TYR A 1 430 ? -14.836 -40.375 -40.656 1 48.97 430 TYR A N 1
ATOM 3334 C CA . TYR A 1 430 ? -14.008 -39.281 -40.156 1 48.97 430 TYR A CA 1
ATOM 3335 C C . TYR A 1 430 ? -12.531 -39.656 -40.188 1 48.97 430 TYR A C 1
ATOM 3337 O O . TYR A 1 430 ? -12.117 -40.625 -39.531 1 48.97 430 TYR A O 1
ATOM 3345 N N . MET A 1 431 ? -12.078 -39.688 -41.406 1 48.06 431 MET A N 1
ATOM 3346 C CA . MET A 1 431 ? -10.625 -39.812 -41.531 1 48.06 431 MET A CA 1
ATOM 3347 C C . MET A 1 431 ? -9.93 -39.188 -40.312 1 48.06 431 MET A C 1
ATOM 3349 O O . MET A 1 431 ? -10.281 -38.094 -39.875 1 48.06 431 MET A O 1
ATOM 3353 N N . PHE A 1 432 ? -9.648 -40.031 -39.219 1 49.03 432 PHE A N 1
ATOM 3354 C CA . PHE A 1 432 ? -8.578 -39.625 -38.312 1 49.03 432 PHE A CA 1
ATOM 3355 C C . PHE A 1 432 ? -7.707 -38.562 -38.969 1 49.03 432 PHE A C 1
ATOM 3357 O O . PHE A 1 432 ? -6.859 -38.844 -39.812 1 49.03 432 PHE A O 1
ATOM 3364 N N . ILE A 1 433 ? -8.336 -37.594 -39.531 1 42.09 433 ILE A N 1
ATOM 3365 C CA . ILE A 1 433 ? -7.531 -36.5 -40.094 1 42.09 433 ILE A CA 1
ATOM 3366 C C . ILE A 1 433 ? -6.406 -36.156 -39.094 1 42.09 433 ILE A C 1
ATOM 3368 O O . ILE A 1 433 ? -6.664 -35.812 -37.938 1 42.09 433 ILE A O 1
ATOM 3372 N N . PHE A 1 434 ? -5.312 -36.75 -39.219 1 39.72 434 PHE A N 1
ATOM 3373 C CA . PHE A 1 434 ? -4.031 -36.531 -38.562 1 39.72 434 PHE A CA 1
ATOM 3374 C C . PHE A 1 434 ? -3.676 -35.031 -38.562 1 39.72 434 PHE A C 1
ATOM 3376 O O . PHE A 1 434 ? -3.59 -34.438 -39.656 1 39.72 434 PHE A O 1
ATOM 3383 N N . TYR A 1 435 ? -4.285 -34.25 -37.906 1 34.97 435 TYR A N 1
ATOM 3384 C CA . TYR A 1 435 ? -3.711 -32.906 -37.781 1 34.97 435 TYR A CA 1
ATOM 3385 C C . TYR A 1 435 ? -2.289 -32.969 -37.219 1 34.97 435 TYR A C 1
ATOM 3387 O O . TYR A 1 435 ? -2.082 -33.25 -36.062 1 34.97 435 TYR A O 1
ATOM 3395 N N . PHE A 1 436 ? -1.335 -33.719 -37.781 1 30.39 436 PHE A N 1
ATOM 3396 C CA . PHE A 1 436 ? 0.044 -33.375 -37.438 1 30.39 436 PHE A CA 1
ATOM 3397 C C . PHE A 1 436 ? 0.374 -31.953 -37.875 1 30.39 436 PHE A C 1
ATOM 3399 O O . PHE A 1 436 ? -0.107 -31.484 -38.906 1 30.39 436 PHE A O 1
ATOM 3406 N N . SER B 1 1 ? 37.469 -45.25 -19.281 1 41.81 1 SER B N 1
ATOM 3407 C CA . SER B 1 1 ? 36.406 -45.875 -20.031 1 41.81 1 SER B CA 1
ATOM 3408 C C . SER B 1 1 ? 35.281 -44.875 -20.328 1 41.81 1 SER B C 1
ATOM 3410 O O . SER B 1 1 ? 34.844 -44.156 -19.438 1 41.81 1 SER B O 1
ATOM 3412 N N . GLU B 1 2 ? 35.188 -44.5 -21.469 1 60.47 2 GLU B N 1
ATOM 3413 C CA . GLU B 1 2 ? 34.312 -43.438 -21.953 1 60.47 2 GLU B CA 1
ATOM 3414 C C . GLU B 1 2 ? 32.844 -43.75 -21.641 1 60.47 2 GLU B C 1
ATOM 3416 O O . GLU B 1 2 ? 32.344 -44.812 -22.016 1 60.47 2 GLU B O 1
ATOM 3421 N N . LYS B 1 3 ? 32.312 -43.062 -20.734 1 69.31 3 LYS B N 1
ATOM 3422 C CA . LYS B 1 3 ? 30.938 -43.219 -20.266 1 69.31 3 LYS B CA 1
ATOM 3423 C C . LYS B 1 3 ? 29.938 -43.125 -21.422 1 69.31 3 LYS B C 1
ATOM 3425 O O . LYS B 1 3 ? 29.922 -42.125 -22.141 1 69.31 3 LYS B O 1
ATOM 3430 N N . SER B 1 4 ? 29.266 -44.281 -21.688 1 78.81 4 SER B N 1
ATOM 3431 C CA . SER B 1 4 ? 28.266 -44.312 -22.75 1 78.81 4 SER B CA 1
ATOM 3432 C C . SER B 1 4 ? 27.172 -43.281 -22.516 1 78.81 4 SER B C 1
ATOM 3434 O O . SER B 1 4 ? 26.781 -43.031 -21.375 1 78.81 4 SER B O 1
ATOM 3436 N N . GLU B 1 5 ? 26.781 -42.656 -23.656 1 79.25 5 GLU B N 1
ATOM 3437 C CA . GLU B 1 5 ? 25.656 -41.719 -23.609 1 79.25 5 GLU B CA 1
ATOM 3438 C C . GLU B 1 5 ? 24.328 -42.469 -23.781 1 79.25 5 GLU B C 1
ATOM 3440 O O . GLU B 1 5 ? 24.047 -43 -24.859 1 79.25 5 GLU B O 1
ATOM 3445 N N . VAL B 1 6 ? 23.625 -42.531 -22.672 1 85.62 6 VAL B N 1
ATOM 3446 C CA . VAL B 1 6 ? 22.453 -43.375 -22.688 1 85.62 6 VAL B CA 1
ATOM 3447 C C . VAL B 1 6 ? 21.188 -42.531 -22.844 1 85.62 6 VAL B C 1
ATOM 3449 O O . VAL B 1 6 ? 20.125 -43.031 -23.219 1 85.62 6 VAL B O 1
ATOM 3452 N N . LEU B 1 7 ? 21.297 -41.25 -22.641 1 86.06 7 LEU B N 1
ATOM 3453 C CA . LEU B 1 7 ? 20.109 -40.438 -22.734 1 86.06 7 LEU B CA 1
ATOM 3454 C C . LEU B 1 7 ? 19.875 -39.969 -24.172 1 86.06 7 LEU B C 1
ATOM 3456 O O . LEU B 1 7 ? 20.812 -39.656 -24.891 1 86.06 7 LEU B O 1
ATOM 3460 N N . THR B 1 8 ? 18.609 -39.969 -24.547 1 84.31 8 THR B N 1
ATOM 3461 C CA . THR B 1 8 ? 18.234 -39.438 -25.844 1 84.31 8 THR B CA 1
ATOM 3462 C C . THR B 1 8 ? 18.344 -37.938 -25.875 1 84.31 8 THR B C 1
ATOM 3464 O O . THR B 1 8 ? 18.422 -37.281 -24.828 1 84.31 8 THR B O 1
ATOM 3467 N N . GLU B 1 9 ? 18.406 -37.344 -27.016 1 84.88 9 GLU B N 1
ATOM 3468 C CA . GLU B 1 9 ? 18.469 -35.906 -27.172 1 84.88 9 GLU B CA 1
ATOM 3469 C C . GLU B 1 9 ? 17.266 -35.219 -26.5 1 84.88 9 GLU B C 1
ATOM 3471 O O . GLU B 1 9 ? 17.406 -34.156 -25.891 1 84.88 9 GLU B O 1
ATOM 3476 N N . ASP B 1 10 ? 16.156 -35.844 -26.562 1 84.5 10 ASP B N 1
ATOM 3477 C CA . ASP B 1 10 ? 14.93 -35.312 -25.969 1 84.5 10 ASP B CA 1
ATOM 3478 C C . ASP B 1 10 ? 15.031 -35.281 -24.453 1 84.5 10 ASP B C 1
ATOM 3480 O O . ASP B 1 10 ? 14.648 -34.312 -23.812 1 84.5 10 ASP B O 1
ATOM 3484 N N . LEU B 1 11 ? 15.531 -36.344 -23.922 1 87.5 11 LEU B N 1
ATOM 3485 C CA . LEU B 1 11 ? 15.664 -36.438 -22.469 1 87.5 11 LEU B CA 1
ATOM 3486 C C . LEU B 1 11 ? 16.703 -35.438 -21.969 1 87.5 11 LEU B C 1
ATOM 3488 O O . LEU B 1 11 ? 16.562 -34.906 -20.859 1 87.5 11 LEU B O 1
ATOM 3492 N N . LEU B 1 12 ? 17.688 -35.188 -22.797 1 91.06 12 LEU B N 1
ATOM 3493 C CA . LEU B 1 12 ? 18.703 -34.219 -22.422 1 91.06 12 LEU B CA 1
ATOM 3494 C C . LEU B 1 12 ? 18.109 -32.812 -22.391 1 91.06 12 LEU B C 1
ATOM 3496 O O . LEU B 1 12 ? 18.438 -32 -21.5 1 91.06 12 LEU B O 1
ATOM 3500 N N . THR B 1 13 ? 17.266 -32.531 -23.328 1 90.06 13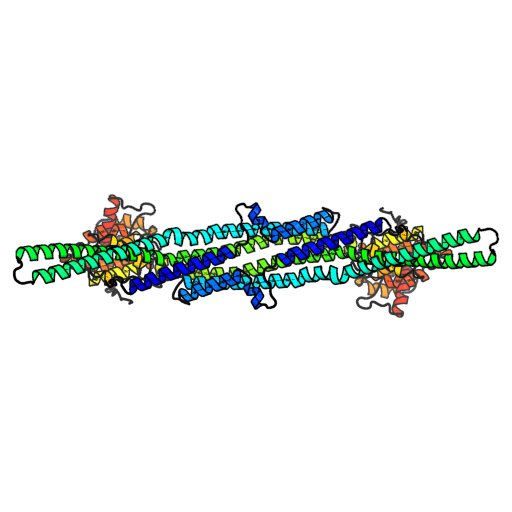 THR B N 1
ATOM 3501 C CA . THR B 1 13 ? 16.594 -31.234 -23.359 1 90.06 13 THR B CA 1
ATOM 3502 C C . THR B 1 13 ? 15.711 -31.047 -22.141 1 90.06 13 THR B C 1
ATOM 3504 O O . THR B 1 13 ? 15.664 -29.953 -21.547 1 90.06 13 THR B O 1
ATOM 3507 N N . ILE B 1 14 ? 15.07 -32.094 -21.734 1 90.62 14 ILE B N 1
ATOM 3508 C CA . ILE B 1 14 ? 14.203 -32.031 -20.562 1 90.62 14 ILE B CA 1
ATOM 3509 C C . ILE B 1 14 ? 15.047 -31.844 -19.297 1 90.62 14 ILE B C 1
ATOM 3511 O O . ILE B 1 14 ? 14.656 -31.094 -18.391 1 90.62 14 ILE B O 1
ATOM 3515 N N . GLU B 1 15 ? 16.109 -32.531 -19.234 1 92.56 15 GLU B N 1
ATOM 3516 C CA . GLU B 1 15 ? 17 -32.406 -18.094 1 92.56 15 GLU B CA 1
ATOM 3517 C C . GLU B 1 15 ? 17.516 -30.969 -17.953 1 92.56 15 GLU B C 1
ATOM 3519 O O . GLU B 1 15 ? 17.594 -30.438 -16.844 1 92.56 15 GLU B O 1
ATOM 3524 N N . LYS B 1 16 ? 17.844 -30.406 -19.047 1 93.25 16 LYS B N 1
ATOM 3525 C CA . LYS B 1 16 ? 18.281 -29.016 -19.047 1 93.25 16 LYS B CA 1
ATOM 3526 C C . LYS B 1 16 ? 17.188 -28.094 -18.531 1 93.25 16 LYS B C 1
ATOM 3528 O O . LYS B 1 16 ? 17.453 -27.156 -17.781 1 93.25 16 LYS B O 1
ATOM 3533 N N . ARG B 1 17 ? 15.992 -28.328 -18.938 1 91.5 17 ARG B N 1
ATOM 3534 C CA . ARG B 1 17 ? 14.852 -27.531 -18.484 1 91.5 17 ARG B CA 1
ATOM 3535 C C . ARG B 1 17 ? 14.656 -27.641 -16.984 1 91.5 17 ARG B C 1
ATOM 3537 O O . ARG B 1 17 ? 14.359 -26.656 -16.312 1 91.5 17 ARG B O 1
ATOM 3544 N N . VAL B 1 18 ? 14.789 -28.859 -16.516 1 94.25 18 VAL B N 1
ATOM 3545 C CA . VAL B 1 18 ? 14.664 -29.094 -15.078 1 94.25 18 VAL B CA 1
ATOM 3546 C C . VAL B 1 18 ? 15.711 -28.266 -14.32 1 94.25 18 VAL B C 1
ATOM 3548 O O . VAL B 1 18 ? 15.391 -27.609 -13.32 1 94.25 18 VAL B O 1
ATOM 3551 N N . ASP B 1 19 ? 16.922 -28.234 -14.805 1 95.06 19 ASP B N 1
ATOM 3552 C CA . ASP B 1 19 ? 18 -27.5 -14.156 1 95.06 19 ASP B CA 1
ATOM 3553 C C . ASP B 1 19 ? 17.75 -25.984 -14.195 1 95.06 19 ASP B C 1
ATOM 3555 O O . ASP B 1 19 ? 18.047 -25.281 -13.227 1 95.06 19 ASP B O 1
ATOM 3559 N N . ILE B 1 20 ? 17.219 -25.531 -15.266 1 95.12 20 ILE B N 1
ATOM 3560 C CA . ILE B 1 20 ? 16.922 -24.109 -15.398 1 95.12 20 ILE B CA 1
ATOM 3561 C C . ILE B 1 20 ? 15.836 -23.719 -14.398 1 95.12 20 ILE B C 1
ATOM 3563 O O . ILE B 1 20 ? 15.953 -22.703 -13.711 1 95.12 20 ILE B O 1
ATOM 3567 N N . VAL B 1 21 ? 14.758 -24.5 -14.32 1 94.44 21 VAL B N 1
ATOM 3568 C CA . VAL B 1 21 ? 13.664 -24.203 -13.398 1 94.44 21 VAL B CA 1
ATOM 3569 C C . VAL B 1 21 ? 14.18 -24.219 -11.961 1 94.44 21 VAL B C 1
ATOM 3571 O O . VAL B 1 21 ? 13.805 -23.359 -11.148 1 94.44 21 VAL B O 1
ATOM 3574 N N . LYS B 1 22 ? 15.023 -25.203 -11.68 1 95.31 22 LYS B N 1
ATOM 3575 C CA . LYS B 1 22 ? 15.648 -25.281 -10.367 1 95.31 22 LYS B CA 1
ATOM 3576 C C . LYS B 1 22 ? 16.406 -23.984 -10.055 1 95.31 22 LYS B C 1
ATOM 3578 O O . LYS B 1 22 ? 16.234 -23.391 -8.992 1 95.31 22 LYS B O 1
ATOM 3583 N N . GLN B 1 23 ? 17.203 -23.562 -10.93 1 96.31 23 GLN B N 1
ATOM 3584 C CA . GLN B 1 23 ? 18.016 -22.359 -10.758 1 96.31 23 GLN B CA 1
ATOM 3585 C C . GLN B 1 23 ? 17.156 -21.125 -10.586 1 96.31 23 GLN B C 1
ATOM 3587 O O . GLN B 1 23 ? 17.406 -20.297 -9.711 1 96.31 23 GLN B O 1
ATOM 3592 N N . VAL B 1 24 ? 16.172 -21.016 -11.414 1 95.69 24 VAL B N 1
ATOM 3593 C CA . VAL B 1 24 ? 15.266 -19.859 -11.398 1 95.69 24 VAL B CA 1
ATOM 3594 C C . VAL B 1 24 ? 14.547 -19.797 -10.055 1 95.69 24 VAL B C 1
ATOM 3596 O O . VAL B 1 24 ? 14.484 -18.734 -9.422 1 95.69 24 VAL B O 1
ATOM 3599 N N . CYS B 1 25 ? 14 -20.891 -9.594 1 96.5 25 CYS B N 1
ATOM 3600 C CA . CYS B 1 25 ? 13.266 -20.922 -8.336 1 96.5 25 CYS B CA 1
ATOM 3601 C C . CYS B 1 25 ? 14.188 -20.594 -7.16 1 96.5 25 CYS B C 1
ATOM 3603 O O . CYS B 1 25 ? 13.773 -19.891 -6.227 1 96.5 25 CYS B O 1
ATOM 3605 N N . GLN B 1 26 ? 15.359 -21.062 -7.258 1 96.75 26 GLN B N 1
ATOM 3606 C CA . GLN B 1 26 ? 16.328 -20.781 -6.207 1 96.75 26 GLN B CA 1
ATOM 3607 C C . GLN B 1 26 ? 16.656 -19.297 -6.145 1 96.75 26 GLN B C 1
ATOM 3609 O O . GLN B 1 26 ? 16.703 -18.719 -5.062 1 96.75 26 GLN B O 1
ATOM 3614 N N . ASN B 1 27 ? 16.938 -18.719 -7.25 1 97.5 27 ASN B N 1
ATOM 3615 C CA . ASN B 1 27 ? 17.266 -17.297 -7.324 1 97.5 27 ASN B CA 1
ATOM 3616 C C . ASN B 1 27 ? 16.109 -16.422 -6.828 1 97.5 27 ASN B C 1
ATOM 3618 O O . ASN B 1 27 ? 16.328 -15.477 -6.07 1 97.5 27 ASN B O 1
ATOM 3622 N N . ILE B 1 28 ? 14.938 -16.734 -7.273 1 97.5 28 ILE B N 1
ATOM 3623 C CA . ILE B 1 28 ? 13.758 -15.969 -6.891 1 97.5 28 ILE B CA 1
ATOM 3624 C C . ILE B 1 28 ? 13.555 -16.062 -5.379 1 97.5 28 ILE B C 1
ATOM 3626 O O . ILE B 1 28 ? 13.32 -15.047 -4.719 1 97.5 28 ILE B O 1
ATOM 3630 N N . SER B 1 29 ? 13.648 -17.281 -4.863 1 97.62 29 SER B N 1
ATOM 3631 C CA . SER B 1 29 ? 13.477 -17.5 -3.43 1 97.62 29 SER B CA 1
ATOM 3632 C C . SER B 1 29 ? 14.5 -16.703 -2.629 1 97.62 29 SER B C 1
ATOM 3634 O O . SER B 1 29 ? 14.164 -16.078 -1.622 1 97.62 29 SER B O 1
ATOM 3636 N N . LYS B 1 30 ? 15.688 -16.734 -3.076 1 97.06 30 LYS B N 1
ATOM 3637 C CA . LYS B 1 30 ? 16.766 -16.016 -2.393 1 97.06 30 LYS B CA 1
ATOM 3638 C C . LYS B 1 30 ? 16.531 -14.516 -2.41 1 97.06 30 LYS B C 1
ATOM 3640 O O . LYS B 1 30 ? 16.656 -13.852 -1.378 1 97.06 30 LYS B O 1
ATOM 3645 N N . LYS B 1 31 ? 16.234 -13.961 -3.523 1 96.75 31 LYS B N 1
ATOM 3646 C CA . LYS B 1 31 ? 16.031 -12.523 -3.66 1 96.75 31 LYS B CA 1
ATOM 3647 C C . LYS B 1 31 ? 14.805 -12.07 -2.867 1 96.75 31 LYS B C 1
ATOM 3649 O O . LYS B 1 31 ? 14.812 -11.008 -2.248 1 96.75 31 LYS B O 1
ATOM 3654 N N . LEU B 1 32 ? 13.734 -12.844 -2.979 1 96.5 32 LEU B N 1
ATOM 3655 C CA . 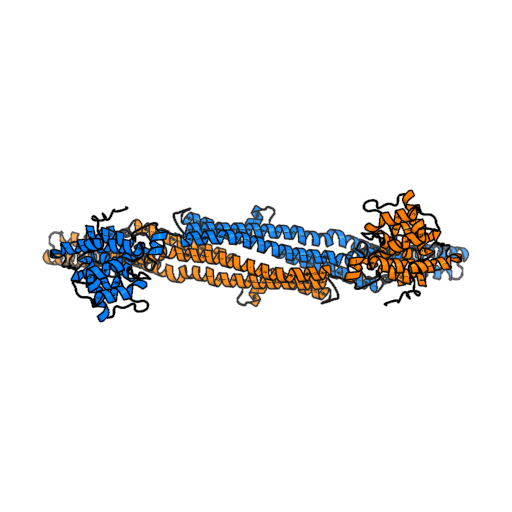LEU B 1 32 ? 12.516 -12.531 -2.238 1 96.5 32 LEU B CA 1
ATOM 3656 C C . LEU B 1 32 ? 12.781 -12.523 -0.735 1 96.5 32 LEU B C 1
ATOM 3658 O O . LEU B 1 32 ? 12.344 -11.617 -0.027 1 96.5 32 LEU B O 1
ATOM 3662 N N . SER B 1 33 ? 13.508 -13.492 -0.249 1 96.25 33 SER B N 1
ATOM 3663 C CA . SER B 1 33 ? 13.828 -13.609 1.171 1 96.25 33 SER B CA 1
ATOM 3664 C C . SER B 1 33 ? 14.695 -12.438 1.637 1 96.25 33 SER B C 1
ATOM 3666 O O . SER B 1 33 ? 14.516 -11.93 2.746 1 96.25 33 SER B O 1
ATOM 3668 N N . SER B 1 34 ? 15.586 -12.023 0.815 1 94.56 34 SER B N 1
ATOM 3669 C CA . SER B 1 34 ? 16.5 -10.938 1.167 1 94.56 34 SER B CA 1
ATOM 3670 C C . SER B 1 34 ? 15.766 -9.602 1.244 1 94.56 34 SER B C 1
ATOM 3672 O O . SER B 1 34 ? 16.234 -8.664 1.887 1 94.56 34 SER B O 1
ATOM 3674 N N . GLY B 1 35 ? 14.617 -9.562 0.593 1 92.94 35 GLY B N 1
ATOM 3675 C CA . GLY B 1 35 ? 13.859 -8.328 0.578 1 92.94 35 GLY B CA 1
ATOM 3676 C C . GLY B 1 35 ? 12.945 -8.172 1.78 1 92.94 35 GLY B C 1
ATOM 3677 O O . GLY B 1 35 ? 12.359 -7.105 1.992 1 92.94 35 GLY B O 1
ATOM 3678 N N . LEU B 1 36 ? 12.797 -9.188 2.547 1 93.56 36 LEU B N 1
ATOM 3679 C CA . LEU B 1 36 ? 11.969 -9.133 3.746 1 93.56 36 LEU B CA 1
ATOM 3680 C C . LEU B 1 36 ? 12.672 -8.375 4.863 1 93.56 36 LEU B C 1
ATOM 3682 O O . LEU B 1 36 ? 13.891 -8.508 5.031 1 93.56 36 LEU B O 1
ATOM 3686 N N . GLN B 1 37 ? 11.938 -7.605 5.613 1 91.19 37 GLN B N 1
ATOM 3687 C CA . GLN B 1 37 ? 12.539 -6.691 6.582 1 91.19 37 GLN B CA 1
ATOM 3688 C C . GLN B 1 37 ? 12.383 -7.219 8.008 1 91.19 37 GLN B C 1
ATOM 3690 O O . GLN B 1 37 ? 13.258 -7.004 8.852 1 91.19 37 GLN B O 1
ATOM 3695 N N . ALA B 1 38 ? 11.258 -7.895 8.289 1 89.88 38 ALA B N 1
ATOM 3696 C CA . ALA B 1 38 ? 10.938 -8.312 9.656 1 89.88 38 ALA B CA 1
ATOM 3697 C C . ALA B 1 38 ? 11.633 -9.625 10 1 89.88 38 ALA B C 1
ATOM 3699 O O . ALA B 1 38 ? 11.086 -10.711 9.773 1 89.88 38 ALA B O 1
ATOM 3700 N N . GLN B 1 39 ? 12.812 -9.531 10.492 1 86.12 39 GLN B N 1
ATOM 3701 C CA . GLN B 1 39 ? 13.562 -10.727 10.859 1 86.12 39 GLN B CA 1
ATOM 3702 C C . GLN B 1 39 ? 13.461 -11.008 12.359 1 86.12 39 GLN B C 1
ATOM 3704 O O . GLN B 1 39 ? 13.398 -10.078 13.164 1 86.12 39 GLN B O 1
ATOM 3709 N N . GLY B 1 40 ? 13.305 -12.219 12.672 1 87 40 GLY B N 1
ATOM 3710 C CA . GLY B 1 40 ? 13.266 -12.555 14.086 1 87 40 GLY B CA 1
ATOM 3711 C C . GLY B 1 40 ? 12.469 -13.812 14.367 1 87 40 GLY B C 1
ATOM 3712 O O . GLY B 1 40 ? 11.734 -14.305 13.508 1 87 40 GLY B O 1
ATOM 3713 N N . ASP B 1 41 ? 12.609 -14.25 15.641 1 89.88 41 ASP B N 1
ATOM 3714 C CA . ASP B 1 41 ? 12 -15.523 16.031 1 89.88 41 ASP B CA 1
ATOM 3715 C C . ASP B 1 41 ? 10.617 -15.305 16.641 1 89.88 41 ASP B C 1
ATOM 3717 O O . ASP B 1 41 ? 9.828 -16.234 16.75 1 89.88 41 ASP B O 1
ATOM 3721 N N . THR B 1 42 ? 10.469 -14.047 17.188 1 93.19 42 THR B N 1
ATOM 3722 C CA . THR B 1 42 ? 9.188 -13.719 17.797 1 93.19 42 THR B CA 1
ATOM 3723 C C . THR B 1 42 ? 8.508 -12.57 17.047 1 93.19 42 THR B C 1
ATOM 3725 O O . THR B 1 42 ? 9.172 -11.82 16.328 1 93.19 42 THR B O 1
ATOM 3728 N N . VAL B 1 43 ? 7.285 -12.523 17.281 1 93.75 43 VAL B N 1
ATOM 3729 C CA . VAL B 1 43 ? 6.492 -11.469 16.672 1 93.75 43 VAL B CA 1
ATOM 3730 C C . VAL B 1 43 ? 7.02 -10.102 17.109 1 93.75 43 VAL B C 1
ATOM 3732 O O . VAL B 1 43 ? 7.156 -9.188 16.281 1 93.75 43 VAL B O 1
ATOM 3735 N N . GLU B 1 44 ? 7.324 -9.969 18.328 1 94.19 44 GLU B N 1
ATOM 3736 C CA . GLU B 1 44 ? 7.793 -8.703 18.906 1 94.19 44 GLU B CA 1
ATOM 3737 C C . GLU B 1 44 ? 9.141 -8.297 18.312 1 94.19 44 GLU B C 1
ATOM 3739 O O . GLU B 1 44 ? 9.352 -7.133 17.984 1 94.19 44 GLU B O 1
ATOM 3744 N N . LYS B 1 45 ? 10.031 -9.188 18.25 1 95.19 45 LYS B N 1
ATOM 3745 C CA . LYS B 1 45 ? 11.352 -8.914 17.688 1 95.19 45 LYS B CA 1
ATOM 3746 C C . LYS B 1 45 ? 11.258 -8.539 16.219 1 95.19 45 LYS B C 1
ATOM 3748 O O . LYS B 1 45 ? 11.992 -7.672 15.742 1 95.19 45 LYS B O 1
ATOM 3753 N N . ARG B 1 46 ? 10.336 -9.172 15.523 1 96.25 46 ARG B N 1
ATOM 3754 C CA . ARG B 1 46 ? 10.148 -8.883 14.109 1 96.25 46 ARG B CA 1
ATOM 3755 C C . ARG B 1 46 ? 9.594 -7.477 13.906 1 96.25 46 ARG B C 1
ATOM 3757 O O . ARG B 1 46 ? 10.055 -6.734 13.039 1 96.25 46 ARG B O 1
ATOM 3764 N N . LEU B 1 47 ? 8.664 -7.129 14.727 1 96.44 47 LEU B N 1
ATOM 3765 C CA . LEU B 1 47 ? 8.062 -5.805 14.648 1 96.44 47 LEU B CA 1
ATOM 3766 C C . LEU B 1 47 ? 9.094 -4.719 14.93 1 96.44 47 LEU B C 1
ATOM 3768 O O . LEU B 1 47 ? 9.086 -3.664 14.289 1 96.44 47 LEU B O 1
ATOM 3772 N N . LYS B 1 48 ? 10.008 -4.918 15.859 1 95.12 48 LYS B N 1
ATOM 3773 C CA . LYS B 1 48 ? 11 -3.93 16.281 1 95.12 48 LYS B CA 1
ATOM 3774 C C . LYS B 1 48 ? 11.977 -3.621 15.148 1 95.12 48 LYS B C 1
ATOM 3776 O O . LYS B 1 48 ? 12.617 -2.564 15.148 1 95.12 48 LYS B O 1
ATOM 3781 N N . LYS B 1 49 ? 12.102 -4.477 14.234 1 94.75 49 LYS B N 1
ATOM 3782 C CA . LYS B 1 49 ? 13.047 -4.305 13.133 1 94.75 49 LYS B CA 1
ATOM 3783 C C . LYS B 1 49 ? 12.453 -3.43 12.031 1 94.75 49 LYS B C 1
ATOM 3785 O O . LYS B 1 49 ? 13.172 -2.953 11.148 1 94.75 49 LYS B O 1
ATOM 3790 N N . LEU B 1 50 ? 11.141 -3.188 12.086 1 95.94 50 LEU B N 1
ATOM 3791 C CA . LEU B 1 50 ? 10.453 -2.412 11.055 1 95.94 50 LEU B CA 1
ATOM 3792 C C . LEU B 1 50 ? 10.586 -0.917 11.328 1 95.94 50 LEU B C 1
ATOM 3794 O O . LEU B 1 50 ? 10.391 -0.467 12.453 1 95.94 50 LEU B O 1
ATOM 3798 N N . PRO B 1 51 ? 10.969 -0.138 10.328 1 95.19 51 PRO B N 1
ATOM 3799 C CA . PRO B 1 51 ? 11.109 1.311 10.492 1 95.19 51 PRO B CA 1
ATOM 3800 C C . PRO B 1 51 ? 9.836 1.974 11 1 95.19 51 PRO B C 1
ATOM 3802 O O . PRO B 1 51 ? 9.898 2.947 11.758 1 95.19 51 PRO B O 1
ATOM 3805 N N . GLU B 1 52 ? 8.664 1.471 10.594 1 96.38 52 GLU B N 1
ATOM 3806 C CA . GLU B 1 52 ? 7.391 2.033 11.023 1 96.38 52 GLU B CA 1
ATOM 3807 C C . GLU B 1 52 ? 7.227 1.931 12.539 1 96.38 52 GLU B C 1
ATOM 3809 O O . GLU B 1 52 ? 6.652 2.822 13.172 1 96.38 52 GLU B O 1
ATOM 3814 N N . THR B 1 53 ? 7.727 0.837 13.094 1 97.31 53 THR B N 1
ATOM 3815 C CA . THR B 1 53 ? 7.637 0.663 14.539 1 97.31 53 THR B CA 1
ATOM 3816 C C . THR B 1 53 ? 8.5 1.694 15.266 1 97.31 53 THR B C 1
ATOM 3818 O O . THR B 1 53 ? 8.078 2.277 16.266 1 97.31 53 THR B O 1
ATOM 3821 N N . SER B 1 54 ? 9.695 1.88 14.812 1 97.12 54 SER B N 1
ATOM 3822 C CA . SER B 1 54 ? 10.586 2.871 15.406 1 97.12 54 SER B CA 1
ATOM 3823 C C . SER B 1 54 ? 10 4.273 15.305 1 97.12 54 SER B C 1
ATOM 3825 O O . SER B 1 54 ? 10.078 5.055 16.25 1 97.12 54 SER B O 1
ATOM 3827 N N . LEU B 1 55 ? 9.461 4.57 14.195 1 97.81 55 LEU B N 1
ATOM 3828 C CA . LEU B 1 55 ? 8.82 5.867 14.008 1 97.81 55 LEU B CA 1
ATOM 3829 C C . LEU B 1 55 ? 7.617 6.016 14.93 1 97.81 55 LEU B C 1
ATOM 3831 O O . LEU B 1 55 ? 7.402 7.086 15.508 1 97.81 55 LEU B O 1
ATOM 3835 N N . ALA B 1 56 ? 6.832 4.996 15.055 1 98.06 56 ALA B N 1
ATOM 3836 C CA . ALA B 1 56 ? 5.684 5.012 15.953 1 98.06 56 ALA B CA 1
ATOM 3837 C C . ALA B 1 56 ? 6.113 5.305 17.391 1 98.06 56 ALA B C 1
ATOM 3839 O O . ALA B 1 56 ? 5.496 6.121 18.078 1 98.06 56 ALA B O 1
ATOM 3840 N N . HIS B 1 57 ? 7.172 4.656 17.766 1 97.75 57 HIS B N 1
ATOM 3841 C CA . HIS B 1 57 ? 7.691 4.875 19.125 1 97.75 57 HIS B CA 1
ATOM 3842 C C . HIS B 1 57 ? 8.133 6.32 19.312 1 97.75 57 HIS B C 1
ATOM 3844 O O . HIS B 1 57 ? 7.852 6.93 20.344 1 97.75 57 HIS B O 1
ATOM 3850 N N . CYS B 1 58 ? 8.82 6.824 18.344 1 98 58 CYS B N 1
ATOM 3851 C CA . CYS B 1 58 ? 9.281 8.211 18.375 1 98 58 CYS B CA 1
ATOM 3852 C C . CYS B 1 58 ? 8.102 9.172 18.484 1 98 58 CYS B C 1
ATOM 3854 O O . CYS B 1 58 ? 8.133 10.109 19.281 1 98 58 CYS B O 1
ATOM 3856 N N . LEU B 1 59 ? 7.074 8.922 17.766 1 97.62 59 LEU B N 1
ATOM 3857 C CA . LEU B 1 59 ? 5.883 9.766 17.75 1 97.62 59 LEU B CA 1
ATOM 3858 C C . LEU B 1 59 ? 5.137 9.672 19.078 1 97.62 59 LEU B C 1
ATOM 3860 O O . LEU B 1 59 ? 4.652 10.68 19.594 1 97.62 59 LEU B O 1
ATOM 3864 N N . ASN B 1 60 ? 5.066 8.516 19.594 1 96.69 60 ASN B N 1
ATOM 3865 C CA . ASN B 1 60 ? 4.414 8.344 20.891 1 96.69 60 ASN B CA 1
ATOM 3866 C C . ASN B 1 60 ? 5.184 9.039 22 1 96.69 60 ASN B C 1
ATOM 3868 O O . ASN B 1 60 ? 4.582 9.625 22.906 1 96.69 60 ASN B O 1
ATOM 3872 N N . GLU B 1 61 ? 6.445 8.961 21.891 1 96.62 61 GLU B N 1
ATOM 3873 C CA . GLU B 1 61 ? 7.273 9.695 22.844 1 96.62 61 GLU B CA 1
ATOM 3874 C C . GLU B 1 61 ? 7.066 11.195 22.719 1 96.62 61 GLU B C 1
ATOM 3876 O O . GLU B 1 61 ? 7.008 11.914 23.719 1 96.62 61 GLU B O 1
ATOM 3881 N N . ALA B 1 62 ? 7.039 11.617 21.5 1 95.94 62 ALA B N 1
ATOM 3882 C CA . ALA B 1 62 ? 6.777 13.031 21.234 1 95.94 62 ALA B CA 1
ATOM 3883 C C . ALA B 1 62 ? 5.441 13.461 21.828 1 95.94 62 ALA B C 1
ATOM 3885 O O . ALA B 1 62 ? 5.348 14.523 22.453 1 95.94 62 ALA B O 1
ATOM 3886 N N . SER B 1 63 ? 4.434 12.664 21.656 1 95.62 63 SER B N 1
ATOM 3887 C CA . SER B 1 63 ? 3.111 12.945 22.219 1 95.62 63 SER B CA 1
ATOM 3888 C C . SER B 1 63 ? 3.166 13.078 23.734 1 95.62 63 SER B C 1
ATOM 3890 O O . SER B 1 63 ? 2.549 13.969 24.312 1 95.62 63 SER B O 1
ATOM 3892 N N . ALA B 1 64 ? 3.938 12.25 24.375 1 93.94 64 ALA B N 1
ATOM 3893 C CA . ALA B 1 64 ? 4.07 12.266 25.828 1 93.94 64 ALA B CA 1
ATOM 3894 C C . ALA B 1 64 ? 4.793 13.531 26.297 1 93.94 64 ALA B C 1
ATOM 3896 O O . ALA B 1 64 ? 4.43 14.117 27.328 1 93.94 64 ALA B O 1
ATOM 3897 N N . LEU B 1 65 ? 5.785 13.953 25.578 1 93.69 65 LEU B N 1
ATOM 3898 C CA . LEU B 1 65 ? 6.555 15.148 25.922 1 93.69 65 LEU B CA 1
ATOM 3899 C C . LEU B 1 65 ? 5.703 16.406 25.766 1 93.69 65 LEU B C 1
ATOM 3901 O O . LEU B 1 65 ? 5.852 17.344 26.547 1 93.69 65 LEU B O 1
ATOM 3905 N N . LEU B 1 66 ? 4.84 16.438 24.797 1 91.62 66 LEU B N 1
ATOM 3906 C CA . LEU B 1 66 ? 4.039 17.609 24.484 1 91.62 66 LEU B CA 1
ATOM 3907 C C . LEU B 1 66 ? 2.77 17.641 25.328 1 91.62 66 LEU B C 1
ATOM 3909 O O . LEU B 1 66 ? 2.096 18.672 25.391 1 91.62 66 LEU B O 1
ATOM 3913 N N . GLY B 1 67 ? 2.564 16.656 26.125 1 78.38 67 GLY B N 1
ATOM 3914 C CA . GLY B 1 67 ? 1.365 16.562 26.938 1 78.38 67 GLY B CA 1
ATOM 3915 C C . GLY B 1 67 ? 0.268 15.742 26.297 1 78.38 67 GLY B C 1
ATOM 3916 O O . GLY B 1 67 ? 0.198 15.648 25.062 1 78.38 67 GLY B O 1
ATOM 3917 N N . THR B 1 68 ? -0.101 14.656 26.969 1 63.31 68 THR B N 1
ATOM 3918 C CA . THR B 1 68 ? -1.083 13.703 26.453 1 63.31 68 THR B CA 1
ATOM 3919 C C . THR B 1 68 ? -2.486 14.305 26.484 1 63.31 68 THR B C 1
ATOM 3921 O O . THR B 1 68 ? -2.783 15.156 27.328 1 63.31 68 THR B O 1
ATOM 3924 N N . GLY B 1 69 ? -3.289 14.227 25.438 1 55.22 69 GLY B N 1
ATOM 3925 C CA . GLY B 1 69 ? -4.699 14.578 25.422 1 55.22 69 GLY B CA 1
ATOM 3926 C C . GLY B 1 69 ? -4.969 15.953 24.844 1 55.22 69 GLY B C 1
ATOM 3927 O O . GLY B 1 69 ? -4.328 16.359 23.859 1 55.22 69 GLY B O 1
ATOM 3928 N N . THR B 1 70 ? -5.883 16.797 25.531 1 59 70 THR B N 1
ATOM 3929 C CA . THR B 1 70 ? -6.512 18.047 25.109 1 59 70 THR B CA 1
ATOM 3930 C C . THR B 1 70 ? -5.594 19.234 25.375 1 59 70 THR B C 1
ATOM 3932 O O . THR B 1 70 ? -5.938 20.375 25.062 1 59 70 THR B O 1
ATOM 3935 N N . GLU B 1 71 ? -4.215 18.828 25.688 1 73.06 71 GLU B N 1
ATOM 3936 C CA . GLU B 1 71 ? -3.424 19.984 26.078 1 73.06 71 GLU B CA 1
ATOM 3937 C C . GLU B 1 71 ? -2.709 20.609 24.891 1 73.06 71 GLU B C 1
ATOM 3939 O O . GLU B 1 71 ? -2.562 21.844 24.812 1 73.06 71 GLU B O 1
ATOM 3944 N N . SER B 1 72 ? -2.305 19.625 23.922 1 87.75 72 SER B N 1
ATOM 3945 C CA . SER B 1 72 ? -1.599 20.156 22.766 1 87.75 72 SER B CA 1
ATOM 3946 C C . SER B 1 72 ? -2.076 19.469 21.484 1 87.75 72 SER B C 1
ATOM 3948 O O . SER B 1 72 ? -2.221 18.25 21.438 1 87.75 72 SER B O 1
ATOM 3950 N N . LEU B 1 73 ? -2.453 20.234 20.516 1 93.25 73 LEU B N 1
ATOM 3951 C CA . LEU B 1 73 ? -2.852 19.688 19.219 1 93.25 73 LEU B CA 1
ATOM 3952 C C . LEU B 1 73 ? -1.743 18.828 18.625 1 93.25 73 LEU B C 1
ATOM 3954 O O . LEU B 1 73 ? -2 17.703 18.156 1 93.25 73 LEU B O 1
ATOM 3958 N N . LEU B 1 74 ? -0.561 19.312 18.719 1 94.75 74 LEU B N 1
ATOM 3959 C CA . LEU B 1 74 ? 0.573 18.594 18.156 1 94.75 74 LEU B CA 1
ATOM 3960 C C . LEU B 1 74 ? 0.766 17.25 18.844 1 94.75 74 LEU B C 1
ATOM 3962 O O . LEU B 1 74 ? 1.083 16.25 18.203 1 94.75 74 LEU B O 1
ATOM 3966 N N . GLY B 1 75 ? 0.616 17.297 20.156 1 95.06 75 GLY B N 1
ATOM 3967 C CA . GLY B 1 75 ? 0.695 16.047 20.906 1 95.06 75 GLY B CA 1
ATOM 3968 C C . GLY B 1 75 ? -0.337 15.031 20.453 1 95.06 75 GLY B C 1
ATOM 3969 O O . GLY B 1 75 ? -0.024 13.844 20.312 1 95.06 75 GLY B O 1
ATOM 3970 N N . GLN B 1 76 ? -1.529 15.469 20.25 1 95.19 76 GLN B N 1
ATOM 3971 C CA . GLN B 1 76 ? -2.607 14.602 19.781 1 95.19 76 GLN B CA 1
ATOM 3972 C C . GLN B 1 76 ? -2.314 14.055 18.391 1 95.19 76 GLN B C 1
ATOM 3974 O O . GLN B 1 76 ? -2.537 12.867 18.125 1 95.19 76 GLN B O 1
ATOM 3979 N N . ILE B 1 77 ? -1.853 14.875 17.562 1 97.12 77 ILE B N 1
ATOM 3980 C CA . ILE B 1 77 ? -1.567 14.477 16.188 1 97.12 77 ILE B CA 1
ATOM 3981 C C . ILE B 1 77 ? -0.415 13.477 16.172 1 97.12 77 ILE B C 1
ATOM 3983 O O . ILE B 1 77 ? -0.435 12.508 15.406 1 97.12 77 ILE B O 1
ATOM 3987 N N . CYS B 1 78 ? 0.598 13.703 17.016 1 97.12 78 CYS B N 1
ATOM 3988 C CA . CYS B 1 78 ? 1.684 12.734 17.156 1 97.12 78 CYS B CA 1
ATOM 3989 C C . CYS B 1 78 ? 1.155 11.375 17.594 1 97.12 78 CYS B C 1
ATOM 3991 O O . CYS B 1 78 ? 1.585 10.344 17.062 1 97.12 78 CYS B O 1
ATOM 3993 N N . GLN B 1 79 ? 0.246 11.406 18.453 1 96.56 79 GLN B N 1
ATOM 3994 C CA . GLN B 1 79 ? -0.333 10.156 18.953 1 96.56 79 GLN B CA 1
ATOM 3995 C C . GLN B 1 79 ? -1.068 9.422 17.844 1 96.56 79 GLN B C 1
ATOM 3997 O O . GLN B 1 79 ? -0.89 8.211 17.656 1 96.56 79 GLN B O 1
ATOM 4002 N N . LEU B 1 80 ? -1.887 10.141 17.109 1 97.38 80 LEU B N 1
ATOM 4003 C CA . LEU B 1 80 ? -2.648 9.539 16.031 1 97.38 80 LEU B CA 1
ATOM 4004 C C . LEU B 1 80 ? -1.718 9.039 14.93 1 97.38 80 LEU B C 1
ATOM 4006 O O . LEU B 1 80 ? -1.934 7.961 14.367 1 97.38 80 LEU B O 1
ATOM 4010 N N . CYS B 1 81 ? -0.745 9.812 14.656 1 97.62 81 CYS B N 1
ATOM 4011 C CA . CYS B 1 81 ? 0.243 9.398 13.664 1 97.62 81 CYS B CA 1
ATOM 4012 C C . CYS B 1 81 ? 0.979 8.141 14.117 1 97.62 81 CYS B C 1
ATOM 4014 O O . CYS B 1 81 ? 1.244 7.246 13.312 1 97.62 81 CYS B O 1
ATOM 4016 N N . GLY B 1 82 ? 1.358 8.172 15.383 1 97.75 82 GLY B N 1
ATOM 4017 C CA . GLY B 1 82 ? 1.981 6.98 15.938 1 97.75 82 GLY B CA 1
ATOM 4018 C C . GLY B 1 82 ? 1.122 5.738 15.789 1 97.75 82 GLY B C 1
ATOM 4019 O O . GLY B 1 82 ? 1.629 4.66 15.484 1 97.75 82 GLY B O 1
ATOM 4020 N N . GLU B 1 83 ? -0.104 5.891 16.016 1 97.38 83 GLU B N 1
ATOM 4021 C CA . GLU B 1 83 ? -1.049 4.793 15.828 1 97.38 83 GLU B CA 1
ATOM 4022 C C . GLU B 1 83 ? -1.048 4.301 14.383 1 97.38 83 GLU B C 1
ATOM 4024 O O . GLU B 1 83 ? -1.056 3.096 14.133 1 97.38 83 GLU B O 1
ATOM 4029 N N . ALA B 1 84 ? -1.116 5.215 13.484 1 98.25 84 ALA B N 1
ATOM 4030 C CA . ALA B 1 84 ? -1.095 4.867 12.062 1 98.25 84 ALA B CA 1
ATOM 4031 C C . ALA B 1 84 ? 0.152 4.059 11.719 1 98.25 84 ALA B C 1
ATOM 4033 O O . ALA B 1 84 ? 0.066 3.043 11.023 1 98.25 84 ALA B O 1
ATOM 4034 N N . GLN B 1 85 ? 1.299 4.504 12.234 1 98.38 85 GLN B N 1
ATOM 4035 C CA . GLN B 1 85 ? 2.553 3.814 11.945 1 98.38 85 GLN B CA 1
ATOM 4036 C C . GLN B 1 85 ? 2.566 2.42 12.57 1 98.38 85 GLN B C 1
ATOM 4038 O O . GLN B 1 85 ? 3.08 1.474 11.969 1 98.38 85 GLN B O 1
ATOM 4043 N N . ASN B 1 86 ? 2.053 2.307 13.719 1 97.94 86 ASN B N 1
ATOM 4044 C CA . ASN B 1 86 ? 1.953 0.998 14.359 1 97.94 86 ASN B CA 1
ATOM 4045 C C . ASN B 1 86 ? 1.094 0.039 13.539 1 97.94 86 ASN B C 1
ATOM 4047 O O . ASN B 1 86 ? 1.433 -1.137 13.398 1 97.94 86 ASN B O 1
ATOM 4051 N N . ASN B 1 87 ? -0.002 0.526 13.102 1 98.06 87 ASN B N 1
ATOM 4052 C CA . ASN B 1 87 ? -0.877 -0.292 12.273 1 98.06 87 ASN B CA 1
ATOM 4053 C C . ASN B 1 87 ? -0.179 -0.734 10.984 1 98.06 87 ASN B C 1
ATOM 4055 O O . ASN B 1 87 ? -0.311 -1.886 10.57 1 98.06 87 ASN B O 1
ATOM 4059 N N . LEU B 1 88 ? 0.495 0.176 10.391 1 98 88 LEU B N 1
ATOM 4060 C CA . LEU B 1 88 ? 1.236 -0.143 9.172 1 98 88 LEU B CA 1
ATOM 4061 C C . LEU B 1 88 ? 2.291 -1.211 9.445 1 98 88 LEU B C 1
ATOM 4063 O O . LEU B 1 88 ? 2.486 -2.117 8.633 1 98 88 LEU B O 1
ATOM 4067 N N . ALA B 1 89 ? 2.982 -1.099 10.57 1 97.75 89 ALA B N 1
ATOM 4068 C CA . ALA B 1 89 ? 3.99 -2.086 10.945 1 97.75 89 ALA B CA 1
ATOM 4069 C C . ALA B 1 89 ? 3.371 -3.471 11.102 1 97.75 89 ALA B C 1
ATOM 4071 O O . ALA B 1 89 ? 3.947 -4.469 10.656 1 97.75 89 ALA B O 1
ATOM 4072 N N . ARG B 1 90 ? 2.246 -3.547 11.688 1 97.69 90 ARG B N 1
ATOM 4073 C CA . ARG B 1 90 ? 1.562 -4.82 11.883 1 97.69 90 ARG B CA 1
ATOM 4074 C C . ARG B 1 90 ? 1.159 -5.441 10.555 1 97.69 90 ARG B C 1
ATOM 4076 O O . ARG B 1 90 ? 1.296 -6.648 10.352 1 97.69 90 ARG B O 1
ATOM 4083 N N . GLU B 1 91 ? 0.613 -4.598 9.672 1 98 91 GLU B N 1
ATOM 4084 C CA . GLU B 1 91 ? 0.234 -5.09 8.352 1 98 91 GLU B CA 1
ATOM 4085 C C . GLU B 1 91 ? 1.455 -5.559 7.57 1 98 91 GLU B C 1
ATOM 4087 O O . GLU B 1 91 ? 1.387 -6.555 6.844 1 98 91 GLU B O 1
ATOM 4092 N N . GLN B 1 92 ? 2.543 -4.844 7.707 1 97.56 92 GLN B N 1
ATOM 4093 C CA . GLN B 1 92 ? 3.783 -5.25 7.055 1 97.56 92 GLN B CA 1
ATOM 4094 C C . GLN B 1 92 ? 4.262 -6.602 7.574 1 97.56 92 GLN B C 1
ATOM 4096 O O . GLN B 1 92 ? 4.703 -7.453 6.797 1 97.56 92 GLN B O 1
ATOM 4101 N N . LEU B 1 93 ? 4.23 -6.773 8.836 1 97.69 93 LEU B N 1
ATOM 4102 C CA . LEU B 1 93 ? 4.625 -8.047 9.422 1 97.69 93 LEU B CA 1
ATOM 4103 C C . LEU B 1 93 ? 3.746 -9.18 8.914 1 97.69 93 LEU B C 1
ATOM 4105 O O . LEU B 1 93 ? 4.25 -10.242 8.539 1 97.69 93 LEU B O 1
ATOM 4109 N N . GLN B 1 94 ? 2.424 -8.961 8.922 1 97.56 94 GLN B N 1
ATOM 4110 C CA . GLN B 1 94 ? 1.503 -9.984 8.438 1 97.56 94 GLN B CA 1
ATOM 4111 C C . GLN B 1 94 ? 1.78 -10.32 6.973 1 97.56 94 GLN B C 1
ATOM 4113 O O . GLN B 1 94 ? 1.726 -11.492 6.582 1 97.56 94 GLN B O 1
ATOM 4118 N N . TYR B 1 95 ? 2.02 -9.352 6.223 1 97.81 95 TYR B N 1
ATOM 4119 C CA . TYR B 1 95 ? 2.395 -9.547 4.824 1 97.81 95 TYR B CA 1
ATOM 4120 C C . TYR B 1 95 ? 3.602 -10.469 4.707 1 97.81 95 TYR B C 1
ATOM 4122 O O . TYR B 1 95 ? 3.594 -11.414 3.914 1 97.81 95 TYR B O 1
ATOM 4130 N N . GLU B 1 96 ? 4.625 -10.227 5.453 1 97.62 96 GLU B N 1
ATOM 4131 C CA . GLU B 1 96 ? 5.844 -11.023 5.371 1 97.62 96 GLU B CA 1
ATOM 4132 C C . GLU B 1 96 ? 5.598 -12.461 5.84 1 97.62 96 GLU B C 1
ATOM 4134 O O . GLU B 1 96 ? 6.156 -13.406 5.277 1 97.62 96 GLU B O 1
ATOM 4139 N N . ILE B 1 97 ? 4.801 -12.609 6.809 1 97.19 97 ILE B N 1
ATOM 4140 C CA . ILE B 1 97 ? 4.414 -13.938 7.262 1 97.19 97 ILE B CA 1
ATOM 4141 C C . ILE B 1 97 ? 3.703 -14.68 6.129 1 97.19 97 ILE B C 1
ATOM 4143 O O . ILE B 1 97 ? 3.977 -15.859 5.883 1 97.19 97 ILE B O 1
ATOM 4147 N N . ASN B 1 98 ? 2.766 -14.016 5.43 1 97.31 98 ASN B N 1
ATOM 4148 C CA . ASN B 1 98 ? 2.053 -14.609 4.305 1 97.31 98 ASN B CA 1
ATOM 4149 C C . ASN B 1 98 ? 3.006 -15 3.18 1 97.31 98 ASN B C 1
ATOM 4151 O O . ASN B 1 98 ? 2.83 -16.047 2.549 1 97.31 98 ASN B O 1
ATOM 4155 N N . ILE B 1 99 ? 3.955 -14.172 2.932 1 97.69 99 ILE B N 1
ATOM 4156 C CA . ILE B 1 99 ? 4.945 -14.461 1.898 1 97.69 99 ILE B CA 1
ATOM 4157 C C . ILE B 1 99 ? 5.723 -15.727 2.266 1 97.69 99 ILE B C 1
ATOM 4159 O O . ILE B 1 99 ? 5.941 -16.594 1.42 1 97.69 99 ILE B O 1
ATOM 4163 N N . GLU B 1 100 ? 6.168 -15.82 3.498 1 96.88 100 GLU B N 1
ATOM 4164 C CA . GLU B 1 100 ? 6.918 -16.984 3.967 1 96.88 100 GLU B CA 1
ATOM 4165 C C . GLU B 1 100 ? 6.094 -18.25 3.836 1 96.88 100 GLU B C 1
ATOM 4167 O O . GLU B 1 100 ? 6.594 -19.281 3.367 1 96.88 100 GLU B O 1
ATOM 4172 N N . LYS B 1 101 ? 4.863 -18.156 4.148 1 96.62 101 LYS B N 1
ATOM 4173 C CA . LYS B 1 101 ? 3.988 -19.312 4.188 1 96.62 101 LYS B CA 1
ATOM 4174 C C . LYS B 1 101 ? 3.496 -19.688 2.791 1 96.62 101 LYS B C 1
ATOM 4176 O O . LYS B 1 101 ? 3.549 -20.844 2.395 1 96.62 101 LYS B O 1
ATOM 4181 N N . ASP B 1 102 ? 3.098 -18.734 2.004 1 96.94 102 ASP B N 1
ATOM 4182 C CA . ASP B 1 102 ? 2.336 -19 0.787 1 96.94 102 ASP B CA 1
ATOM 4183 C C . ASP B 1 102 ? 3.238 -18.953 -0.444 1 96.94 102 ASP B C 1
ATOM 4185 O O . ASP B 1 102 ? 2.85 -19.422 -1.519 1 96.94 102 ASP B O 1
ATOM 4189 N N . VAL B 1 103 ? 4.391 -18.438 -0.341 1 97.69 103 VAL B N 1
ATOM 4190 C CA . VAL B 1 103 ? 5.25 -18.312 -1.513 1 97.69 103 VAL B CA 1
ATOM 4191 C C . VAL B 1 103 ? 6.582 -19.016 -1.256 1 97.69 103 VAL B C 1
ATOM 4193 O O . VAL B 1 103 ? 6.891 -20.031 -1.884 1 97.69 103 VAL B O 1
ATOM 4196 N N . LEU B 1 104 ? 7.312 -18.594 -0.234 1 97.56 104 LEU B N 1
ATOM 4197 C CA . LEU B 1 104 ? 8.641 -19.141 0.024 1 97.56 104 LEU B CA 1
ATOM 4198 C C . LEU B 1 104 ? 8.547 -20.594 0.442 1 97.56 104 LEU B C 1
ATOM 4200 O O . LEU B 1 104 ? 9.383 -21.422 0.041 1 97.56 104 LEU B O 1
ATOM 4204 N N . GLY B 1 105 ? 7.566 -20.922 1.291 1 97.06 105 GLY B N 1
ATOM 4205 C CA . GLY B 1 105 ? 7.363 -22.312 1.664 1 97.06 105 GLY B CA 1
ATOM 4206 C C . GLY B 1 105 ? 7.172 -23.234 0.469 1 97.06 105 GLY B C 1
ATOM 4207 O O . GLY B 1 105 ? 7.953 -24.172 0.266 1 97.06 105 GLY B O 1
ATOM 4208 N N . PRO B 1 106 ? 6.176 -22.938 -0.313 1 97.19 106 PRO B N 1
ATOM 4209 C CA . PRO B 1 106 ? 5.93 -23.734 -1.514 1 97.19 106 PRO B CA 1
ATOM 4210 C C . PRO B 1 106 ? 7.133 -23.781 -2.455 1 97.19 106 PRO B C 1
ATOM 4212 O O . PRO B 1 106 ? 7.426 -24.828 -3.045 1 97.19 106 PRO B O 1
ATOM 4215 N N . LEU B 1 107 ? 7.84 -22.703 -2.656 1 96.5 107 LEU B N 1
ATOM 4216 C CA . LEU B 1 107 ? 9.047 -22.703 -3.48 1 96.5 107 LEU B CA 1
ATOM 4217 C C . LEU B 1 107 ? 10.109 -23.625 -2.889 1 96.5 107 LEU B C 1
ATOM 4219 O O . LEU B 1 107 ? 10.781 -24.344 -3.621 1 96.5 107 LEU B O 1
ATOM 4223 N N . GLN B 1 108 ? 10.227 -23.594 -1.601 1 95.5 108 GLN B N 1
ATOM 4224 C CA . GLN B 1 108 ? 11.211 -24.438 -0.921 1 95.5 108 GLN B CA 1
ATOM 4225 C C . GLN B 1 108 ? 10.867 -25.922 -1.081 1 95.5 108 GLN B C 1
ATOM 4227 O O . GLN B 1 108 ? 11.758 -26.766 -1.13 1 95.5 108 GLN B O 1
ATOM 4232 N N . SER B 1 109 ? 9.617 -26.25 -1.165 1 95.12 109 SER B N 1
ATOM 4233 C CA . SER B 1 109 ? 9.18 -27.625 -1.323 1 95.12 109 SER B CA 1
ATOM 4234 C C . SER B 1 109 ? 9.703 -28.234 -2.623 1 95.12 109 SER B C 1
ATOM 4236 O O . SER B 1 109 ? 9.891 -29.438 -2.721 1 95.12 109 SER B O 1
ATOM 4238 N N . ILE B 1 110 ? 9.922 -27.359 -3.631 1 94.81 110 ILE B N 1
ATOM 4239 C CA . ILE B 1 110 ? 10.508 -27.828 -4.883 1 94.81 110 ILE B CA 1
ATOM 4240 C C . ILE B 1 110 ? 11.875 -28.453 -4.617 1 94.81 110 ILE B C 1
ATOM 4242 O O . ILE B 1 110 ? 12.188 -29.516 -5.148 1 94.81 110 ILE B O 1
ATOM 4246 N N . PHE B 1 111 ? 12.617 -27.953 -3.742 1 94.56 111 PHE B N 1
ATOM 4247 C CA . PHE B 1 111 ? 13.984 -28.375 -3.447 1 94.56 111 PHE B CA 1
ATOM 4248 C C . PHE B 1 111 ? 13.984 -29.516 -2.443 1 94.56 111 PHE B C 1
ATOM 4250 O O . PHE B 1 111 ? 14.875 -30.375 -2.461 1 94.56 111 PHE B O 1
ATOM 4257 N N . ASP B 1 112 ? 13 -29.547 -1.637 1 95 112 ASP B N 1
ATOM 4258 C CA . ASP B 1 112 ? 12.984 -30.531 -0.56 1 95 112 ASP B CA 1
ATOM 4259 C C . ASP B 1 112 ? 12.297 -31.812 -1.006 1 95 112 ASP B C 1
ATOM 4261 O O . ASP B 1 112 ? 12.586 -32.906 -0.48 1 95 112 ASP B O 1
ATOM 4265 N N . VAL B 1 113 ? 11.414 -31.672 -1.979 1 91.5 113 VAL B N 1
ATOM 4266 C CA . VAL B 1 113 ? 10.57 -32.812 -2.289 1 91.5 113 VAL B CA 1
ATOM 4267 C C . VAL B 1 113 ? 10.734 -33.219 -3.758 1 91.5 113 VAL B C 1
ATOM 4269 O O . VAL B 1 113 ? 11.148 -34.312 -4.07 1 91.5 113 VAL B O 1
ATOM 4272 N N . ASP B 1 114 ? 10.602 -32.312 -4.711 1 91.12 114 ASP B N 1
ATOM 4273 C CA . ASP B 1 114 ? 10.539 -32.625 -6.133 1 91.12 114 ASP B CA 1
ATOM 4274 C C . ASP B 1 114 ? 11.922 -32.969 -6.691 1 91.12 114 ASP B C 1
ATOM 4276 O O . ASP B 1 114 ? 12.094 -33.938 -7.402 1 91.12 114 ASP B O 1
ATOM 4280 N N . LEU B 1 115 ? 12.906 -32.219 -6.355 1 94.44 115 LEU B N 1
ATOM 4281 C CA . LEU B 1 115 ? 14.219 -32.312 -7.004 1 94.44 115 LEU B CA 1
ATOM 4282 C C . LEU B 1 115 ? 15.008 -33.5 -6.469 1 94.44 115 LEU B C 1
ATOM 4284 O O . LEU B 1 115 ? 15.719 -34.156 -7.227 1 94.44 115 LEU B O 1
ATOM 4288 N N . PRO B 1 116 ? 14.898 -33.875 -5.199 1 95.25 116 PRO B N 1
ATOM 4289 C CA . PRO B 1 116 ? 15.656 -35 -4.691 1 95.25 116 PRO B CA 1
ATOM 4290 C C . PRO B 1 116 ? 15.32 -36.312 -5.418 1 95.25 116 PRO B C 1
ATOM 4292 O O . PRO B 1 116 ? 16.203 -37.125 -5.652 1 95.25 116 PRO B O 1
ATOM 4295 N N . ALA B 1 117 ? 14.078 -36.5 -5.812 1 92.56 117 ALA B N 1
ATOM 4296 C CA . ALA B 1 117 ? 13.68 -37.688 -6.559 1 92.56 117 ALA B CA 1
ATOM 4297 C C . ALA B 1 117 ? 14.391 -37.781 -7.906 1 92.56 117 ALA B C 1
ATOM 4299 O O . ALA B 1 117 ? 14.844 -38.844 -8.32 1 92.56 117 ALA B O 1
ATOM 4300 N N . ILE B 1 118 ? 14.5 -36.719 -8.578 1 95.19 118 ILE B N 1
ATOM 4301 C CA . ILE B 1 118 ? 15.156 -36.656 -9.883 1 95.19 118 ILE B CA 1
ATOM 4302 C C . ILE B 1 118 ? 16.656 -36.875 -9.711 1 95.19 118 ILE B C 1
ATOM 4304 O O . ILE B 1 118 ? 17.266 -37.625 -10.469 1 95.19 118 ILE B O 1
ATOM 4308 N N . LEU B 1 119 ? 17.25 -36.281 -8.68 1 94.62 119 LEU B N 1
ATOM 4309 C CA . LEU B 1 119 ? 18.688 -36.438 -8.422 1 94.62 119 LEU B CA 1
ATOM 4310 C C . LEU B 1 119 ? 19.031 -37.875 -8.094 1 94.62 119 LEU B C 1
ATOM 4312 O O . LEU B 1 119 ? 20.047 -38.406 -8.562 1 94.62 119 LEU B O 1
ATOM 4316 N N . LYS B 1 120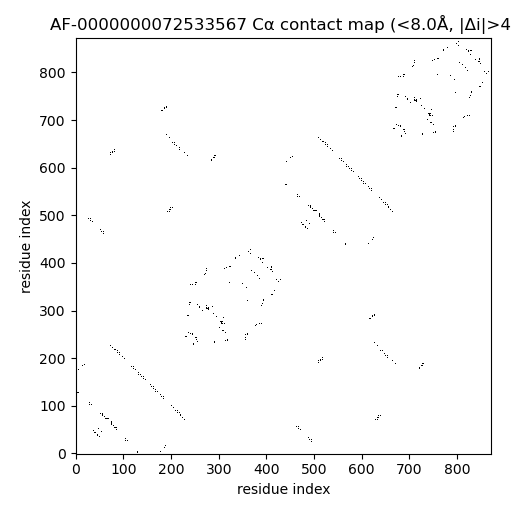 ? 18.188 -38.469 -7.332 1 95.25 120 LYS B N 1
ATOM 4317 C CA . LYS B 1 120 ? 18.391 -39.906 -7.008 1 95.25 120 LYS B CA 1
ATOM 4318 C C . LYS B 1 120 ? 18.359 -40.75 -8.266 1 95.25 120 LYS B C 1
ATOM 4320 O O . LYS B 1 120 ? 19.188 -41.656 -8.438 1 95.25 120 LYS B O 1
ATOM 4325 N N . ALA B 1 121 ? 17.328 -40.5 -9.141 1 94.19 121 ALA B N 1
ATOM 4326 C CA . ALA B 1 121 ? 17.203 -41.25 -10.391 1 94.19 121 ALA B CA 1
ATOM 4327 C C . ALA B 1 121 ? 18.406 -41 -11.289 1 94.19 121 ALA B C 1
ATOM 4329 O O . ALA B 1 121 ? 18.875 -41.938 -11.961 1 94.19 121 ALA B O 1
ATOM 4330 N N . ARG B 1 122 ? 18.906 -39.812 -11.344 1 93.75 122 ARG B N 1
ATOM 4331 C CA . ARG B 1 122 ? 20.078 -39.469 -12.148 1 93.75 122 ARG B CA 1
ATOM 4332 C C . ARG B 1 122 ? 21.312 -40.219 -11.656 1 93.75 122 ARG B C 1
ATOM 4334 O O . ARG B 1 122 ? 22.078 -40.75 -12.461 1 93.75 122 ARG B O 1
ATOM 4341 N N . LYS B 1 123 ? 21.547 -40.312 -10.383 1 95.31 123 LYS B N 1
ATOM 4342 C CA . LYS B 1 123 ? 22.672 -41.031 -9.797 1 95.31 123 LYS B CA 1
ATOM 4343 C C . LYS B 1 123 ? 22.594 -42.5 -10.086 1 95.31 123 LYS B C 1
ATOM 4345 O O . LYS B 1 123 ? 23.594 -43.156 -10.391 1 95.31 123 LYS B O 1
ATOM 4350 N N . HIS B 1 124 ? 21.391 -43 -9.93 1 95.5 124 HIS B N 1
ATOM 4351 C CA . HIS B 1 124 ? 21.156 -44.406 -10.219 1 95.5 124 HIS B CA 1
ATOM 4352 C C . HIS B 1 124 ? 21.469 -44.719 -11.68 1 95.5 124 HIS B C 1
ATOM 4354 O O . HIS B 1 124 ? 22.047 -45.781 -11.977 1 95.5 124 HIS B O 1
ATOM 4360 N N . LEU B 1 125 ? 21.078 -43.844 -12.578 1 94.88 125 LEU B N 1
ATOM 4361 C CA . LEU B 1 125 ? 21.344 -44.031 -14 1 94.88 125 LEU B CA 1
ATOM 4362 C C . LEU B 1 125 ? 22.844 -44.062 -14.273 1 94.88 125 LEU B C 1
ATOM 4364 O O . LEU B 1 125 ? 23.328 -44.875 -15.055 1 94.88 125 LEU B O 1
ATOM 4368 N N . THR B 1 126 ? 23.562 -43.188 -13.68 1 94.38 126 THR B N 1
ATOM 4369 C CA . THR B 1 126 ? 25.016 -43.156 -13.844 1 94.38 126 THR B CA 1
ATOM 4370 C C . THR B 1 126 ? 25.656 -44.438 -13.383 1 94.38 126 THR B C 1
ATOM 4372 O O . THR B 1 126 ? 26.5 -45 -14.078 1 94.38 126 THR B O 1
ATOM 4375 N N . LYS B 1 127 ? 25.234 -44.938 -12.25 1 95.19 127 LYS B N 1
ATOM 4376 C CA . LYS B 1 127 ? 25.781 -46.156 -11.688 1 95.19 127 LYS B CA 1
ATOM 4377 C C . LYS B 1 127 ? 25.469 -47.344 -12.586 1 95.19 127 LYS B C 1
ATOM 4379 O O . LYS B 1 127 ? 26.359 -48.156 -12.867 1 95.19 127 LYS B O 1
ATOM 4384 N N . THR B 1 128 ? 24.203 -47.438 -12.977 1 95.56 128 THR B N 1
ATOM 4385 C CA . THR B 1 128 ? 23.781 -48.594 -13.789 1 95.56 128 THR B CA 1
ATOM 4386 C C . THR B 1 128 ? 24.469 -48.562 -15.156 1 95.56 128 THR B C 1
ATOM 4388 O O . THR B 1 128 ? 24.75 -49.594 -15.742 1 95.56 128 THR B O 1
ATOM 4391 N N . THR B 1 129 ? 24.688 -47.344 -15.711 1 94.69 129 THR B N 1
ATOM 4392 C CA . THR B 1 129 ? 25.375 -47.219 -16.984 1 94.69 129 THR B CA 1
ATOM 4393 C C . THR B 1 129 ? 26.828 -47.719 -16.859 1 94.69 129 THR B C 1
ATOM 4395 O O . THR B 1 129 ? 27.328 -48.375 -17.766 1 94.69 129 THR B O 1
ATOM 4398 N N . LEU B 1 130 ? 27.469 -47.469 -15.75 1 94.38 130 LEU B N 1
ATOM 4399 C CA . LEU B 1 130 ? 28.828 -47.938 -15.508 1 94.38 130 LEU B CA 1
ATOM 4400 C C . LEU B 1 130 ? 28.859 -49.438 -15.422 1 94.38 130 LEU B C 1
ATOM 4402 O O . LEU B 1 130 ? 29.781 -50.094 -15.938 1 94.38 130 LEU B O 1
ATOM 4406 N N . ASP B 1 131 ? 27.891 -49.969 -14.805 1 94.5 131 ASP B N 1
ATOM 4407 C CA . ASP B 1 131 ? 27.781 -51.438 -14.703 1 94.5 131 ASP B CA 1
ATOM 4408 C C . ASP B 1 131 ? 27.594 -52.062 -16.078 1 94.5 131 ASP B C 1
ATOM 4410 O O . ASP B 1 131 ? 28.188 -53.125 -16.359 1 94.5 131 ASP B O 1
ATOM 4414 N N . MET B 1 132 ? 26.719 -51.438 -16.875 1 94.5 132 MET B N 1
ATOM 4415 C CA . MET B 1 132 ? 26.469 -51.938 -18.234 1 94.5 132 MET B CA 1
ATOM 4416 C C . MET B 1 132 ? 27.75 -51.875 -19.062 1 94.5 132 MET B C 1
ATOM 4418 O O . MET B 1 132 ? 28.062 -52.812 -19.797 1 94.5 132 MET B O 1
ATOM 4422 N N . ASP B 1 133 ? 28.484 -50.781 -18.938 1 94.5 133 ASP B N 1
ATOM 4423 C CA . ASP B 1 133 ? 29.734 -50.625 -19.672 1 94.5 133 ASP B CA 1
ATOM 4424 C C . ASP B 1 133 ? 30.766 -51.688 -19.25 1 94.5 133 ASP B C 1
ATOM 4426 O O . ASP B 1 133 ? 31.484 -52.219 -20.094 1 94.5 133 ASP B O 1
ATOM 4430 N N . SER B 1 134 ? 30.875 -52 -17.984 1 94.44 134 SER B N 1
ATOM 4431 C CA . SER B 1 134 ? 31.75 -53.062 -17.469 1 94.44 134 SER B CA 1
ATOM 4432 C C . SER B 1 134 ? 31.375 -54.406 -18.031 1 94.44 134 SER B C 1
ATOM 4434 O O . SER B 1 134 ? 32.25 -55.188 -18.438 1 94.44 134 SER B O 1
ATOM 4436 N N . ALA B 1 135 ? 30.047 -54.656 -18.016 1 94.06 135 ALA B N 1
ATOM 4437 C CA . ALA B 1 135 ? 29.562 -55.938 -18.562 1 94.06 135 ALA B CA 1
ATOM 4438 C C . ALA B 1 135 ? 29.859 -56.031 -20.062 1 94.06 135 ALA B C 1
ATOM 4440 O O . ALA B 1 135 ? 30.188 -57.125 -20.562 1 94.06 135 ALA B O 1
ATOM 4441 N N . LYS B 1 136 ? 29.672 -54.938 -20.766 1 93.75 136 LYS B N 1
ATOM 4442 C CA . LYS B 1 136 ? 29.984 -54.906 -22.188 1 93.75 136 LYS B CA 1
ATOM 4443 C C . LYS B 1 136 ? 31.453 -55.219 -22.453 1 93.75 136 LYS B C 1
ATOM 4445 O O . LYS B 1 136 ? 31.781 -55.938 -23.391 1 93.75 136 LYS B O 1
ATOM 4450 N N . GLY B 1 137 ? 32.312 -54.688 -21.672 1 93.31 137 GLY B N 1
ATOM 4451 C CA . GLY B 1 137 ? 33.75 -54.969 -21.766 1 93.31 137 GLY B CA 1
ATOM 4452 C C . GLY B 1 137 ? 34.094 -56.438 -21.531 1 93.31 137 GLY B C 1
ATOM 4453 O O . GLY B 1 137 ? 34.875 -57.031 -22.25 1 93.31 137 GLY B O 1
ATOM 4454 N N . ARG B 1 138 ? 33.5 -57.031 -20.531 1 94 138 ARG B N 1
ATOM 4455 C CA . ARG B 1 13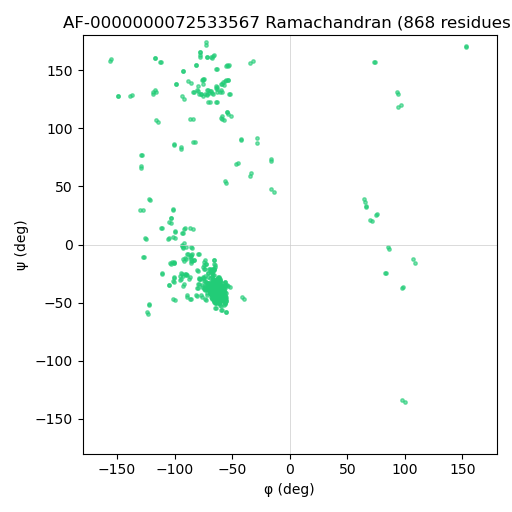8 ? 33.719 -58.438 -20.203 1 94 138 ARG B CA 1
ATOM 4456 C C . ARG B 1 138 ? 33.25 -59.344 -21.344 1 94 138 ARG B C 1
ATOM 4458 O O . ARG B 1 138 ? 33.875 -60.344 -21.672 1 94 138 ARG B O 1
ATOM 4465 N N . HIS B 1 139 ? 32.062 -58.938 -21.875 1 94.19 139 HIS B N 1
ATOM 4466 C CA . HIS B 1 139 ? 31.531 -59.719 -22.984 1 94.19 139 HIS B CA 1
ATOM 4467 C C . HIS B 1 139 ? 32.438 -59.688 -24.203 1 94.19 139 HIS B C 1
ATOM 4469 O O . HIS B 1 139 ? 32.719 -60.719 -24.812 1 94.19 139 HIS B O 1
ATOM 4475 N N . THR B 1 140 ? 32.938 -58.469 -24.5 1 93.31 140 THR B N 1
ATOM 4476 C CA . THR B 1 140 ? 33.844 -58.312 -25.641 1 93.31 140 THR B CA 1
ATOM 4477 C C . THR B 1 140 ? 35.125 -59.125 -25.438 1 93.31 140 THR B C 1
ATOM 4479 O O . THR B 1 140 ? 35.594 -59.781 -26.375 1 93.31 140 THR B O 1
ATOM 4482 N N . THR B 1 141 ? 35.594 -59.125 -24.234 1 92.31 141 THR B N 1
ATOM 4483 C CA . THR B 1 141 ? 36.812 -59.875 -23.922 1 92.31 141 THR B CA 1
ATOM 4484 C C . THR B 1 141 ? 36.562 -61.375 -24.016 1 92.31 141 THR B C 1
ATOM 4486 O O . THR B 1 141 ? 37.406 -62.125 -24.516 1 92.31 141 THR B O 1
ATOM 4489 N N . ALA B 1 142 ? 35.438 -61.844 -23.547 1 92.06 142 ALA B N 1
ATOM 4490 C CA . ALA B 1 142 ? 35.094 -63.281 -23.578 1 92.06 142 ALA B CA 1
ATOM 4491 C C . ALA B 1 142 ? 34.938 -63.781 -25.016 1 92.06 142 ALA B C 1
ATOM 4493 O O . ALA B 1 142 ? 35.312 -64.875 -25.328 1 92.06 142 ALA B O 1
ATOM 4494 N N . VAL B 1 143 ? 34.281 -62.938 -25.859 1 92.06 143 VAL B N 1
ATOM 4495 C CA . VAL B 1 143 ? 34.094 -63.312 -27.25 1 92.06 143 VAL B CA 1
ATOM 4496 C C . VAL B 1 143 ? 35.438 -63.406 -27.953 1 92.06 143 VAL B C 1
ATOM 4498 O O . VAL B 1 143 ? 35.688 -64.375 -28.719 1 92.06 143 VAL B O 1
ATOM 4501 N N . ARG B 1 144 ? 36.406 -62.594 -27.688 1 91.69 144 ARG B N 1
ATOM 4502 C CA . ARG B 1 144 ? 37.75 -62.594 -28.266 1 91.69 144 ARG B CA 1
ATOM 4503 C C . ARG B 1 144 ? 38.531 -63.844 -27.828 1 91.69 144 ARG B C 1
ATOM 4505 O O . ARG B 1 144 ? 39.219 -64.438 -28.625 1 91.69 144 ARG B O 1
ATOM 4512 N N . GLN B 1 145 ? 38.344 -64.25 -26.547 1 89 145 GLN B N 1
ATOM 4513 C CA . GLN B 1 145 ? 39.094 -65.375 -25.984 1 89 145 GLN B CA 1
ATOM 4514 C C . GLN B 1 145 ? 38.531 -66.688 -26.531 1 89 145 GLN B C 1
ATOM 4516 O O . GLN B 1 145 ? 39.281 -67.688 -26.641 1 89 145 GLN B O 1
ATOM 4521 N N . SER B 1 146 ? 37.25 -66.625 -26.859 1 88 146 SER B N 1
ATOM 4522 C CA . SER B 1 146 ? 36.656 -67.875 -27.359 1 88 146 SER B CA 1
ATOM 4523 C C . SER B 1 146 ? 37.094 -68.188 -28.781 1 88 146 SER B C 1
ATOM 4525 O O . SER B 1 146 ? 37.031 -69.312 -29.234 1 88 146 SER B O 1
ATOM 4527 N N . GLN B 1 147 ? 37.625 -67.188 -29.516 1 85.38 147 GLN B N 1
ATOM 4528 C CA . GLN B 1 147 ? 38.062 -67.375 -30.891 1 85.38 147 GLN B CA 1
ATOM 4529 C C . GLN B 1 147 ? 39.531 -67.75 -30.969 1 85.38 147 GLN B C 1
ATOM 4531 O O . GLN B 1 147 ? 40.062 -68.062 -32.031 1 85.38 147 GLN B O 1
ATOM 4536 N N . LEU B 1 148 ? 40.156 -67.875 -29.766 1 84.19 148 LEU B N 1
ATOM 4537 C CA . LEU B 1 148 ? 41.594 -68.25 -29.75 1 84.19 148 LEU B CA 1
ATOM 4538 C C . LEU B 1 148 ? 41.781 -69.688 -30.031 1 84.19 148 LEU B C 1
ATOM 4540 O O . LEU B 1 148 ? 40.969 -70.562 -29.578 1 84.19 148 LEU B O 1
ATOM 4544 N N . PRO B 1 149 ? 42.75 -70.125 -30.75 1 84.06 149 PRO B N 1
ATOM 4545 C CA . PRO B 1 149 ? 43 -71.562 -31.062 1 84.06 149 PRO B CA 1
ATOM 4546 C C . PRO B 1 149 ? 43.406 -72.375 -29.828 1 84.06 149 PRO B C 1
ATOM 4548 O O . PRO B 1 149 ? 44.125 -71.875 -28.984 1 84.06 149 PRO B O 1
ATOM 4551 N N . GLY B 1 150 ? 42.75 -73.625 -29.516 1 83.62 150 GLY B N 1
ATOM 4552 C CA . GLY B 1 150 ? 43.094 -74.5 -28.406 1 83.62 150 GLY B CA 1
ATOM 4553 C C . GLY B 1 150 ? 42.062 -74.5 -27.297 1 83.62 150 GLY B C 1
ATOM 4554 O O . GLY B 1 150 ? 42.156 -75.25 -26.344 1 83.62 150 GLY B O 1
ATOM 4555 N N . THR B 1 151 ? 41.25 -73.438 -27.438 1 76.56 151 THR B N 1
ATOM 4556 C CA . THR B 1 151 ? 40.25 -73.312 -26.375 1 76.56 151 THR B CA 1
ATOM 4557 C C . THR B 1 151 ? 39.125 -74.312 -26.547 1 76.56 151 THR B C 1
ATOM 4559 O O . THR B 1 151 ? 38.781 -74.688 -27.656 1 76.56 151 THR B O 1
ATOM 4562 N N . ASN B 1 152 ? 38.656 -74.938 -25.469 1 86.12 152 ASN B N 1
ATOM 4563 C CA . ASN B 1 152 ? 37.469 -75.812 -25.469 1 86.12 152 ASN B CA 1
ATOM 4564 C C . ASN B 1 152 ? 36.219 -75.062 -25.906 1 86.12 152 ASN B C 1
ATOM 4566 O O . ASN B 1 152 ? 35.688 -74.25 -25.172 1 86.12 152 ASN B O 1
ATOM 4570 N N . ILE B 1 153 ? 35.781 -75.375 -27.047 1 83.12 153 ILE B N 1
ATOM 4571 C CA . ILE B 1 153 ? 34.75 -74.625 -27.734 1 83.12 153 ILE B CA 1
ATOM 4572 C C . ILE B 1 153 ? 33.469 -74.688 -26.891 1 83.12 153 ILE B C 1
ATOM 4574 O O . ILE B 1 153 ? 32.781 -73.688 -26.75 1 83.12 153 ILE B O 1
ATOM 4578 N N . ALA B 1 154 ? 33.156 -75.812 -26.312 1 87.75 154 ALA B N 1
ATOM 4579 C CA . ALA B 1 154 ? 31.906 -76 -25.547 1 87.75 154 ALA B CA 1
ATOM 4580 C C . ALA B 1 154 ? 31.938 -75.125 -24.281 1 87.75 154 ALA B C 1
ATOM 4582 O O . ALA B 1 154 ? 30.969 -74.438 -23.969 1 87.75 154 ALA B O 1
ATOM 4583 N N . ASN B 1 155 ? 33.062 -75.125 -23.609 1 85.75 155 ASN B N 1
ATOM 4584 C CA . ASN B 1 155 ? 33.219 -74.375 -22.359 1 85.75 155 ASN B CA 1
ATOM 4585 C C . ASN B 1 155 ? 33.281 -72.875 -22.625 1 85.75 155 ASN B C 1
ATOM 4587 O O . ASN B 1 155 ? 32.719 -72.062 -21.875 1 85.75 155 ASN B O 1
ATOM 4591 N N . ALA B 1 156 ? 33.875 -72.5 -23.734 1 85.75 156 ALA B N 1
ATOM 4592 C CA . ALA B 1 156 ? 34.031 -71.062 -24.109 1 85.75 156 ALA B CA 1
ATOM 4593 C C . ALA B 1 156 ? 32.688 -70.5 -24.531 1 85.75 156 ALA B C 1
ATOM 4595 O O . ALA B 1 156 ? 32.344 -69.375 -24.188 1 85.75 156 ALA B O 1
ATOM 4596 N N . SER B 1 157 ? 31.953 -71.312 -25.219 1 87.94 157 SER B N 1
ATOM 4597 C CA . SER B 1 157 ? 30.625 -70.875 -25.672 1 87.94 157 SER B CA 1
ATOM 4598 C C . SER B 1 157 ? 29.672 -70.688 -24.484 1 87.94 157 SER B C 1
ATOM 4600 O O . SER B 1 157 ? 28.875 -69.75 -24.453 1 87.94 157 SER B O 1
ATOM 4602 N N . ALA B 1 158 ? 29.766 -71.562 -23.547 1 90.75 158 ALA B N 1
ATOM 4603 C CA . ALA B 1 158 ? 28.922 -71.5 -22.359 1 90.75 158 ALA B CA 1
ATOM 4604 C C . ALA B 1 158 ? 29.234 -70.25 -21.531 1 90.75 158 ALA B C 1
ATOM 4606 O O . ALA B 1 158 ? 28.344 -69.625 -21 1 90.75 158 ALA B O 1
ATOM 4607 N N . LYS B 1 159 ? 30.516 -70 -21.453 1 90.12 159 LYS B N 1
ATOM 4608 C CA . LYS B 1 159 ? 30.938 -68.812 -20.719 1 90.12 159 LYS B CA 1
ATOM 4609 C C . LYS B 1 159 ? 30.484 -67.5 -21.422 1 90.12 159 LYS B C 1
ATOM 4611 O O . LYS B 1 159 ? 30.016 -66.562 -20.766 1 90.12 159 LYS B O 1
ATOM 4616 N N . VAL B 1 160 ? 30.547 -67.375 -22.656 1 91.56 160 VAL B N 1
ATOM 4617 C CA . VAL B 1 160 ? 30.125 -66.25 -23.453 1 91.56 160 VAL B CA 1
ATOM 4618 C C . VAL B 1 160 ? 28.625 -66.062 -23.312 1 91.56 160 VAL B C 1
ATOM 4620 O O . VAL B 1 160 ? 28.141 -64.875 -23.172 1 91.56 160 VAL B O 1
ATOM 4623 N N . ASP B 1 161 ? 27.906 -67.125 -23.266 1 93.06 161 ASP B N 1
ATOM 4624 C CA . ASP B 1 161 ? 26.453 -67.062 -23.141 1 93.06 161 ASP B CA 1
ATOM 4625 C C . ASP B 1 161 ? 26.062 -66.5 -21.766 1 93.06 161 ASP B C 1
ATOM 4627 O O . ASP B 1 161 ? 25.109 -65.688 -21.656 1 93.06 161 ASP B O 1
ATOM 4631 N N . GLN B 1 162 ? 26.781 -66.938 -20.812 1 93.12 162 GLN B N 1
ATOM 4632 C CA . GLN B 1 162 ? 26.5 -66.5 -19.469 1 93.12 162 GLN B CA 1
ATOM 4633 C C . GLN B 1 162 ? 26.766 -65 -19.344 1 93.12 162 GLN B C 1
ATOM 4635 O O . GLN B 1 162 ? 25.984 -64.25 -18.75 1 93.12 162 GLN B O 1
ATOM 4640 N N . ILE B 1 163 ? 27.844 -64.5 -19.938 1 93.44 163 ILE B N 1
ATOM 4641 C CA . ILE B 1 163 ? 28.203 -63.094 -19.859 1 93.44 163 ILE B CA 1
ATOM 4642 C C . ILE B 1 163 ? 27.25 -62.281 -20.719 1 93.44 163 ILE B C 1
ATOM 4644 O O . ILE B 1 163 ? 26.906 -61.156 -20.344 1 93.44 163 ILE B O 1
ATOM 4648 N N . LYS B 1 164 ? 26.812 -62.875 -21.75 1 93.81 164 LYS B N 1
ATOM 4649 C CA . LYS B 1 164 ? 25.828 -62.219 -22.594 1 93.81 164 LYS B CA 1
ATOM 4650 C C . LYS B 1 164 ? 24.531 -61.969 -21.844 1 93.81 164 LYS B C 1
ATOM 4652 O O . LYS B 1 164 ? 23.906 -60.906 -21.969 1 93.81 164 LYS B O 1
ATOM 4657 N N . GLU B 1 165 ? 24.156 -62.938 -21.078 1 94.62 165 GLU B N 1
ATOM 4658 C CA . GLU B 1 165 ? 22.953 -62.812 -20.25 1 94.62 165 GLU B CA 1
ATOM 4659 C C . GLU B 1 165 ? 23.125 -61.688 -19.219 1 94.62 165 GLU B C 1
ATOM 4661 O O . GLU B 1 165 ? 22.188 -60.938 -18.938 1 94.62 165 GLU B O 1
ATOM 4666 N N . GLU B 1 166 ? 24.297 -61.625 -18.734 1 93.94 166 GLU B N 1
ATOM 4667 C CA . GLU B 1 166 ? 24.594 -60.562 -17.781 1 93.94 166 GLU B CA 1
ATOM 4668 C C . GLU B 1 166 ? 24.531 -59.188 -18.438 1 93.94 166 GLU B C 1
ATOM 4670 O O . GLU B 1 166 ? 24.031 -58.25 -17.844 1 93.94 166 GLU B O 1
ATOM 4675 N N . LEU B 1 167 ? 25.047 -59.125 -19.594 1 94.06 167 LEU B N 1
ATOM 4676 C CA . LEU B 1 167 ? 25.016 -57.875 -20.344 1 94.06 167 LEU B CA 1
ATOM 4677 C C . LEU B 1 167 ? 23.578 -57.469 -20.672 1 94.06 167 LEU B C 1
ATOM 4679 O O . LEU B 1 167 ? 23.219 -56.281 -20.531 1 94.06 167 LEU B O 1
ATOM 4683 N N . GLU B 1 168 ? 22.781 -58.406 -21.047 1 94.94 168 GLU B N 1
ATOM 4684 C CA . GLU B 1 168 ? 21.391 -58.125 -21.359 1 94.94 168 GLU B CA 1
ATOM 4685 C C . GLU B 1 168 ? 20.625 -57.656 -20.141 1 94.94 168 GLU B C 1
ATOM 4687 O O . GLU B 1 168 ? 19.781 -56.75 -20.219 1 94.94 168 GLU B O 1
ATOM 4692 N N . GLU B 1 169 ? 20.953 -58.25 -19.062 1 95 169 GLU B N 1
ATOM 4693 C CA . GLU B 1 169 ? 20.328 -57.812 -17.812 1 95 169 GLU B CA 1
ATOM 4694 C C . GLU B 1 169 ? 20.75 -56.406 -17.438 1 95 169 GLU B C 1
ATOM 4696 O O . GLU B 1 169 ? 19.922 -55.594 -16.984 1 95 169 GLU B O 1
ATOM 4701 N N . ALA B 1 170 ? 21.969 -56.094 -17.609 1 94.44 170 ALA B N 1
ATOM 4702 C CA . ALA B 1 170 ? 22.469 -54.75 -17.312 1 94.44 170 ALA B CA 1
ATOM 4703 C C . ALA B 1 170 ? 21.844 -53.719 -18.234 1 94.44 170 ALA B C 1
ATOM 4705 O O . ALA B 1 170 ? 21.516 -52.625 -17.812 1 94.44 170 ALA B O 1
ATOM 4706 N N . GLU B 1 171 ? 21.688 -54.094 -19.484 1 94 171 GLU B N 1
ATOM 4707 C CA . GLU B 1 171 ? 21.062 -53.219 -20.453 1 94 171 GLU B CA 1
ATOM 4708 C C . GLU B 1 171 ? 19.609 -52.938 -20.109 1 94 171 GLU B C 1
ATOM 4710 O O . GLU B 1 171 ? 19.109 -51.812 -20.234 1 94 171 GLU B O 1
ATOM 4715 N N . SER B 1 172 ? 18.969 -54 -19.688 1 93.75 172 SER B N 1
ATOM 4716 C CA . SER B 1 172 ? 17.562 -53.875 -19.297 1 93.75 172 SER B CA 1
ATOM 4717 C C . SER B 1 172 ? 17.422 -52.969 -18.078 1 93.75 172 SER B C 1
ATOM 4719 O O . SER B 1 172 ? 16.438 -52.219 -17.969 1 93.75 172 SER B O 1
ATOM 4721 N N . LYS B 1 173 ? 18.359 -53.094 -17.219 1 94.5 173 LYS B N 1
ATOM 4722 C CA . LYS B 1 173 ? 18.344 -52.281 -16.016 1 94.5 173 LYS B CA 1
ATOM 4723 C C . LYS B 1 173 ? 18.547 -50.812 -16.375 1 94.5 173 LYS B C 1
ATOM 4725 O O . LYS B 1 173 ? 17.891 -49.938 -15.805 1 94.5 173 LYS B O 1
ATOM 4730 N N . VAL B 1 174 ? 19.453 -50.5 -17.219 1 94.75 174 VAL B N 1
ATOM 4731 C CA . VAL B 1 174 ? 19.688 -49.125 -17.656 1 94.75 174 VAL B CA 1
ATOM 4732 C C . VAL B 1 174 ? 18.422 -48.562 -18.281 1 94.75 174 VAL B C 1
ATOM 4734 O O . VAL B 1 174 ? 18.062 -47.406 -18 1 94.75 174 VAL B O 1
ATOM 4737 N N . GLU B 1 175 ? 17.734 -49.375 -19.062 1 91.69 175 GLU B N 1
ATOM 4738 C CA . GLU B 1 175 ? 16.516 -48.906 -19.703 1 91.69 175 GLU B CA 1
ATOM 4739 C C . GLU B 1 175 ? 15.43 -48.625 -18.672 1 91.69 175 GLU B C 1
ATOM 4741 O O . GLU B 1 175 ? 14.664 -47.656 -18.828 1 91.69 175 GLU B O 1
ATOM 4746 N N . TYR B 1 176 ? 15.414 -49.438 -17.719 1 92.31 176 TYR B N 1
ATOM 4747 C CA . TYR B 1 176 ? 14.438 -49.25 -16.641 1 92.31 176 TYR B CA 1
ATOM 4748 C C . TYR B 1 176 ? 14.695 -47.969 -15.883 1 92.31 176 TYR B C 1
ATOM 4750 O O . TYR B 1 176 ? 13.766 -47.188 -15.625 1 92.31 176 TYR B O 1
ATOM 4758 N N . VAL B 1 177 ? 15.93 -47.75 -15.516 1 94.44 177 VAL B N 1
ATOM 4759 C CA . VAL B 1 177 ? 16.281 -46.562 -14.742 1 94.44 177 VAL B CA 1
ATOM 4760 C C . VAL B 1 177 ? 16.109 -45.312 -15.602 1 94.44 177 VAL B C 1
ATOM 4762 O O . VAL B 1 177 ? 15.727 -44.25 -15.102 1 94.44 177 VAL B O 1
ATOM 4765 N N . LYS B 1 178 ? 16.422 -45.438 -16.844 1 93.12 178 LYS B N 1
ATOM 4766 C CA . LYS B 1 178 ? 16.219 -44.312 -17.781 1 93.12 178 LYS B CA 1
ATOM 4767 C C . LYS B 1 178 ? 14.742 -43.906 -17.828 1 93.12 178 LYS B C 1
ATOM 4769 O O . LYS B 1 178 ? 14.43 -42.719 -17.812 1 93.12 178 LYS B O 1
ATOM 4774 N N . ASP B 1 179 ? 13.883 -44.875 -17.875 1 92.25 179 ASP B N 1
ATOM 4775 C CA . ASP B 1 179 ? 12.445 -44.625 -17.891 1 92.25 179 ASP B CA 1
ATOM 4776 C C . ASP B 1 179 ? 12 -43.938 -16.578 1 92.25 179 ASP B C 1
ATOM 4778 O O . ASP B 1 179 ? 11.172 -43.031 -16.609 1 92.25 179 ASP B O 1
ATOM 4782 N N . SER B 1 180 ? 12.539 -44.469 -15.555 1 94.5 180 SER B N 1
ATOM 4783 C CA . SER B 1 180 ? 12.203 -43.875 -14.258 1 94.5 180 SER B CA 1
ATOM 4784 C C . SER B 1 180 ? 12.602 -42.406 -14.18 1 94.5 180 SER B C 1
ATOM 4786 O O . SER B 1 180 ? 11.844 -41.594 -13.68 1 94.5 180 SER B O 1
ATOM 4788 N N . LEU B 1 181 ? 13.781 -42.125 -14.656 1 94.94 181 LEU B N 1
ATOM 4789 C CA . LEU B 1 181 ? 14.25 -40.75 -14.695 1 94.94 181 LEU B CA 1
ATOM 4790 C C . LEU B 1 181 ? 13.352 -39.875 -15.578 1 94.94 181 LEU B C 1
ATOM 4792 O O . LEU B 1 181 ? 12.984 -38.75 -15.203 1 94.94 181 LEU B O 1
ATOM 4796 N N . ALA B 1 182 ? 12.977 -40.406 -16.734 1 94 182 ALA B N 1
ATOM 4797 C CA . ALA B 1 182 ? 12.109 -39.688 -17.656 1 94 182 ALA B CA 1
ATOM 4798 C C . ALA B 1 182 ? 10.766 -39.344 -17.016 1 94 182 ALA B C 1
ATOM 4800 O O . ALA B 1 182 ? 10.227 -38.25 -17.188 1 94 182 ALA B O 1
ATOM 4801 N N . ILE B 1 183 ? 10.289 -40.281 -16.25 1 95.19 183 ILE B N 1
ATOM 4802 C CA . ILE B 1 183 ? 9.016 -40.125 -15.57 1 95.19 183 ILE B CA 1
ATOM 4803 C C . ILE B 1 183 ? 9.125 -38.969 -14.562 1 95.19 183 ILE B C 1
ATOM 4805 O O . ILE B 1 183 ? 8.289 -38.062 -14.555 1 95.19 183 ILE B O 1
ATOM 4809 N N . GLU B 1 184 ? 10.156 -39 -13.742 1 95.56 184 GLU B N 1
ATOM 4810 C CA . GLU B 1 184 ? 10.344 -38 -12.711 1 95.56 184 GLU B CA 1
ATOM 4811 C C . GLU B 1 184 ? 10.508 -36.594 -13.32 1 95.56 184 GLU B C 1
ATOM 4813 O O . GLU B 1 184 ? 9.914 -35.625 -12.844 1 95.56 184 GLU B O 1
ATOM 4818 N N . MET B 1 185 ? 11.297 -36.531 -14.328 1 95.38 185 MET B N 1
ATOM 4819 C CA . MET B 1 185 ? 11.539 -35.25 -14.984 1 95.38 185 MET B CA 1
ATOM 4820 C C . MET B 1 185 ? 10.273 -34.719 -15.648 1 95.38 185 MET B C 1
ATOM 4822 O O . MET B 1 185 ? 9.969 -33.531 -15.562 1 95.38 185 MET B O 1
ATOM 4826 N N . SER B 1 186 ? 9.531 -35.625 -16.328 1 94.69 186 SER B N 1
ATOM 4827 C CA . SER B 1 186 ? 8.281 -35.25 -16.969 1 94.69 186 SER B CA 1
ATOM 4828 C C . SER B 1 186 ? 7.266 -34.719 -15.961 1 94.69 186 SER B C 1
ATOM 4830 O O . SER B 1 186 ? 6.586 -33.719 -16.188 1 94.69 186 SER B O 1
ATOM 4832 N N . ASN B 1 187 ? 7.195 -35.438 -14.867 1 95.19 187 ASN B N 1
ATOM 4833 C CA . ASN B 1 187 ? 6.301 -35 -13.805 1 95.19 187 ASN B CA 1
ATOM 4834 C C . ASN B 1 187 ? 6.668 -33.594 -13.289 1 95.19 187 ASN B C 1
ATOM 4836 O O . ASN B 1 187 ? 5.785 -32.812 -12.984 1 95.19 187 ASN B O 1
ATOM 4840 N N . PHE B 1 188 ? 7.906 -33.375 -13.188 1 95.5 188 PHE B N 1
ATOM 4841 C CA . PHE B 1 188 ? 8.398 -32.094 -12.711 1 95.5 188 PHE B CA 1
ATOM 4842 C C . PHE B 1 188 ? 8.023 -30.969 -13.688 1 95.5 188 PHE B C 1
ATOM 4844 O O . PHE B 1 188 ? 7.535 -29.922 -13.273 1 95.5 188 PHE B O 1
ATOM 4851 N N . ILE B 1 189 ? 8.234 -31.219 -14.922 1 91.88 189 ILE B N 1
ATOM 4852 C CA . ILE B 1 189 ? 7.957 -30.234 -15.945 1 91.88 189 ILE B CA 1
ATOM 4853 C C . ILE B 1 189 ? 6.457 -29.953 -16.016 1 91.88 189 ILE B C 1
ATOM 4855 O O . ILE B 1 189 ? 6.035 -28.828 -16.266 1 91.88 189 ILE B O 1
ATOM 4859 N N . ALA B 1 190 ? 5.652 -30.969 -15.758 1 93.62 190 ALA B N 1
ATOM 4860 C CA . ALA B 1 190 ? 4.195 -30.844 -15.805 1 93.62 190 ALA B CA 1
ATOM 4861 C C . ALA B 1 190 ? 3.684 -29.906 -14.711 1 93.62 190 ALA B C 1
ATOM 4863 O O . ALA B 1 190 ? 2.549 -29.438 -14.773 1 93.62 190 ALA B O 1
ATOM 4864 N N . LYS B 1 191 ? 4.52 -29.578 -13.75 1 94.31 191 LYS B N 1
ATOM 4865 C CA . LYS B 1 191 ? 4.113 -28.75 -12.625 1 94.31 191 LYS B CA 1
ATOM 4866 C C . LYS B 1 191 ? 4.363 -27.281 -12.914 1 94.31 191 LYS B C 1
ATOM 4868 O O . LYS B 1 191 ? 4.348 -26.453 -12 1 94.31 191 LYS B O 1
ATOM 4873 N N . GLU B 1 192 ? 4.602 -26.906 -14.07 1 92.25 192 GLU B N 1
ATOM 4874 C CA . GLU B 1 192 ? 4.895 -25.531 -14.453 1 92.25 192 GLU B CA 1
ATOM 4875 C C . GLU B 1 192 ? 3.756 -24.594 -14.062 1 92.25 192 GLU B C 1
ATOM 4877 O O . GLU B 1 192 ? 3.992 -23.484 -13.602 1 92.25 192 GLU B O 1
ATOM 4882 N N . THR B 1 193 ? 2.531 -25.062 -14.25 1 93.88 193 THR B N 1
ATOM 4883 C CA . THR B 1 193 ? 1.37 -24.266 -13.867 1 93.88 193 THR B CA 1
ATOM 4884 C C . THR B 1 193 ? 1.367 -24 -12.367 1 93.88 193 THR B C 1
ATOM 4886 O O . THR B 1 193 ? 1.098 -22.875 -11.93 1 93.88 193 THR B O 1
ATOM 4889 N N . GLU B 1 194 ? 1.695 -24.953 -11.625 1 95.06 194 GLU B N 1
ATOM 4890 C CA . GLU B 1 194 ? 1.759 -24.812 -10.172 1 95.06 194 GLU B CA 1
ATOM 4891 C C . GLU B 1 194 ? 2.828 -23.797 -9.758 1 95.06 194 GLU B C 1
ATOM 4893 O O . GLU B 1 194 ? 2.609 -23 -8.859 1 95.06 194 GLU B O 1
ATOM 4898 N N . HIS B 1 195 ? 3.957 -23.906 -10.367 1 95 195 HIS B N 1
ATOM 4899 C CA . HIS B 1 195 ? 5.035 -22.969 -10.086 1 95 195 HIS B CA 1
ATOM 4900 C C . HIS B 1 195 ? 4.625 -21.531 -10.43 1 95 195 HIS B C 1
ATOM 4902 O O . HIS B 1 195 ? 4.945 -20.594 -9.695 1 95 195 HIS B O 1
ATOM 4908 N N . SER B 1 196 ? 3.926 -21.391 -11.516 1 96.19 196 SER B N 1
ATOM 4909 C CA . SER B 1 196 ? 3.422 -20.094 -11.922 1 96.19 196 SER B CA 1
ATOM 4910 C C . SER B 1 196 ? 2.418 -19.547 -10.906 1 96.19 196 SER B C 1
ATOM 4912 O O . SER B 1 196 ? 2.396 -18.344 -10.633 1 96.19 196 SER B O 1
ATOM 4914 N N . GLN B 1 197 ? 1.646 -20.438 -10.352 1 97.31 197 GLN B N 1
ATOM 4915 C CA . GLN B 1 197 ? 0.655 -20.031 -9.359 1 97.31 197 GLN B CA 1
ATOM 4916 C C . GLN B 1 197 ? 1.326 -19.469 -8.109 1 97.31 197 GLN B C 1
ATOM 4918 O O . GLN B 1 197 ? 0.776 -18.594 -7.441 1 97.31 197 GLN B O 1
ATOM 4923 N N . LYS B 1 198 ? 2.451 -19.984 -7.781 1 97.69 198 LYS B N 1
ATOM 4924 C CA . LYS B 1 198 ? 3.189 -19.5 -6.621 1 97.69 198 LYS B CA 1
ATOM 4925 C C . LYS B 1 198 ? 3.592 -18.031 -6.809 1 97.69 198 LYS B C 1
ATOM 4927 O O . LYS B 1 198 ? 3.557 -17.25 -5.859 1 97.69 198 LYS B O 1
ATOM 4932 N N . LEU B 1 199 ? 3.965 -17.656 -8.031 1 97.75 199 LEU B N 1
ATOM 4933 C CA . LEU B 1 199 ? 4.32 -16.266 -8.336 1 97.75 199 LEU B CA 1
ATOM 4934 C C . LEU B 1 199 ? 3.084 -15.383 -8.336 1 97.75 199 LEU B C 1
ATOM 4936 O O . LEU B 1 199 ? 3.146 -14.227 -7.91 1 97.75 199 LEU B O 1
ATOM 4940 N N . LEU B 1 200 ? 2.002 -15.961 -8.828 1 98.19 200 LEU B N 1
ATOM 4941 C CA . LEU B 1 200 ? 0.747 -15.227 -8.734 1 98.19 200 LEU B CA 1
ATOM 4942 C C . LEU B 1 200 ? 0.377 -14.961 -7.281 1 98.19 200 LEU B C 1
ATOM 4944 O O . LEU B 1 200 ? -0.096 -13.875 -6.945 1 98.19 200 LEU B O 1
ATOM 4948 N N . ALA B 1 201 ? 0.606 -15.938 -6.465 1 98.31 201 ALA B N 1
ATOM 4949 C CA . ALA B 1 201 ? 0.334 -15.789 -5.039 1 98.31 201 ALA B CA 1
ATOM 4950 C C . ALA B 1 201 ? 1.154 -14.656 -4.438 1 98.31 201 ALA B C 1
ATOM 4952 O O . ALA B 1 201 ? 0.69 -13.953 -3.535 1 98.31 201 ALA B O 1
ATOM 4953 N N . LEU B 1 202 ? 2.346 -14.484 -4.918 1 98.31 202 LEU B N 1
ATOM 4954 C CA . LEU B 1 202 ? 3.199 -13.391 -4.469 1 98.31 202 LEU B CA 1
ATOM 4955 C C . LEU B 1 202 ? 2.553 -12.039 -4.762 1 98.31 202 LEU B C 1
ATOM 4957 O O . LEU B 1 202 ? 2.414 -11.203 -3.867 1 98.31 202 LEU B O 1
ATOM 4961 N N . VAL B 1 203 ? 2.16 -11.844 -5.98 1 98.38 203 VAL B N 1
ATOM 4962 C CA . VAL B 1 203 ? 1.592 -10.57 -6.414 1 98.38 203 VAL B CA 1
ATOM 4963 C C . VAL B 1 203 ? 0.253 -10.336 -5.719 1 98.38 203 VAL B C 1
ATOM 4965 O O . VAL B 1 203 ? -0.084 -9.203 -5.367 1 98.38 203 VAL B O 1
ATOM 4968 N N . GLU B 1 204 ? -0.45 -11.422 -5.527 1 98.31 204 GLU B N 1
ATOM 4969 C CA . GLU B 1 204 ? -1.718 -11.312 -4.812 1 98.31 204 GLU B CA 1
ATOM 4970 C C . GLU B 1 204 ? -1.497 -10.938 -3.348 1 98.31 204 GLU B C 1
ATOM 4972 O O . GLU B 1 204 ? -2.268 -10.164 -2.775 1 98.31 204 GLU B O 1
ATOM 4977 N N . ALA B 1 205 ? -0.516 -11.523 -2.777 1 98.12 205 ALA B N 1
ATOM 4978 C CA . ALA B 1 205 ? -0.169 -11.18 -1.402 1 98.12 205 ALA B CA 1
ATOM 4979 C C . ALA B 1 205 ? 0.241 -9.711 -1.298 1 98.12 205 ALA B C 1
ATOM 4981 O O . ALA B 1 205 ? -0.11 -9.031 -0.332 1 98.12 205 ALA B O 1
ATOM 4982 N N . GLN B 1 206 ? 0.995 -9.219 -2.217 1 98.19 206 GLN B N 1
ATOM 4983 C CA . GLN B 1 206 ? 1.39 -7.816 -2.254 1 98.19 206 GLN B CA 1
ATOM 4984 C C . GLN B 1 206 ? 0.172 -6.906 -2.387 1 98.19 206 GLN B C 1
ATOM 4986 O O . GLN B 1 206 ? 0.081 -5.879 -1.707 1 98.19 206 GLN B O 1
ATOM 4991 N N . ALA B 1 207 ? -0.743 -7.281 -3.264 1 98.38 207 ALA B N 1
ATOM 4992 C CA . ALA B 1 207 ? -1.975 -6.508 -3.418 1 98.38 207 ALA B CA 1
ATOM 4993 C C . ALA B 1 207 ? -2.752 -6.449 -2.105 1 98.38 207 ALA B C 1
ATOM 4995 O O . ALA B 1 207 ? -3.227 -5.387 -1.705 1 98.38 207 ALA B O 1
ATOM 4996 N N . ALA B 1 208 ? -2.834 -7.59 -1.472 1 98.38 208 ALA B N 1
ATOM 4997 C CA . ALA B 1 208 ? -3.555 -7.652 -0.202 1 98.38 208 ALA B CA 1
ATOM 4998 C C . ALA B 1 208 ? -2.898 -6.762 0.847 1 98.38 208 ALA B C 1
ATOM 5000 O O . ALA B 1 208 ? -3.588 -6.098 1.624 1 98.38 208 ALA B O 1
ATOM 5001 N N . TYR B 1 209 ? -1.639 -6.723 0.887 1 98.25 209 TYR B N 1
ATOM 5002 C CA . TYR B 1 209 ? -0.899 -5.879 1.816 1 98.25 209 TYR B CA 1
ATOM 5003 C C . TYR B 1 209 ? -1.246 -4.41 1.612 1 98.25 209 TYR B C 1
ATOM 5005 O O . TYR B 1 209 ? -1.588 -3.707 2.566 1 98.25 209 TYR B O 1
ATOM 5013 N N . HIS B 1 210 ? -1.075 -3.941 0.424 1 98.62 210 HIS B N 1
ATOM 5014 C CA . HIS B 1 210 ? -1.321 -2.531 0.144 1 98.62 210 HIS B CA 1
ATOM 5015 C C . HIS B 1 210 ? -2.775 -2.16 0.415 1 98.62 210 HIS B C 1
ATOM 5017 O O . HIS B 1 210 ? -3.066 -1.045 0.851 1 98.62 210 HIS B O 1
ATOM 5023 N N . GLU B 1 211 ? -3.645 -3.088 0.123 1 98.56 211 GLU B N 1
ATOM 5024 C CA . GLU B 1 211 ? -5.055 -2.848 0.413 1 98.56 211 GLU B CA 1
ATOM 5025 C C . GLU B 1 211 ? -5.289 -2.682 1.911 1 98.56 211 GLU B C 1
ATOM 5027 O O . GLU B 1 211 ? -5.961 -1.739 2.34 1 98.56 211 GLU B O 1
ATOM 5032 N N . LYS B 1 212 ? -4.762 -3.562 2.682 1 98.5 212 LYS B N 1
ATOM 5033 C CA . LYS B 1 212 ? -4.941 -3.529 4.129 1 98.5 212 LYS B CA 1
ATOM 5034 C C . LYS B 1 212 ? -4.234 -2.324 4.742 1 98.5 212 LYS B C 1
ATOM 5036 O O . LYS B 1 212 ? -4.762 -1.686 5.652 1 98.5 212 LYS B O 1
ATOM 5041 N N . ALA B 1 213 ? -3.074 -2.039 4.289 1 98.38 213 ALA B N 1
ATOM 5042 C CA . ALA B 1 213 ? -2.334 -0.871 4.762 1 98.38 213 ALA B CA 1
ATOM 5043 C C . ALA B 1 213 ? -3.1 0.417 4.477 1 98.38 213 ALA B C 1
ATOM 5045 O O . ALA B 1 213 ? -3.203 1.291 5.34 1 98.38 213 ALA B O 1
ATOM 5046 N N . LEU B 1 214 ? -3.605 0.518 3.273 1 98.25 214 LEU B N 1
ATOM 5047 C CA . LEU B 1 214 ? -4.387 1.687 2.885 1 98.25 214 LEU B CA 1
ATOM 5048 C C . LEU B 1 214 ? -5.605 1.849 3.785 1 98.25 214 LEU B C 1
ATOM 5050 O O . LEU B 1 214 ? -5.906 2.955 4.238 1 98.25 214 LEU B O 1
ATOM 5054 N N . GLN B 1 215 ? -6.273 0.755 4.066 1 98.38 215 GLN B N 1
ATOM 5055 C CA . GLN B 1 215 ? -7.445 0.785 4.941 1 98.38 215 GLN B CA 1
ATOM 5056 C C . GLN B 1 215 ? -7.074 1.265 6.34 1 98.38 215 GLN B C 1
ATOM 5058 O O . GLN B 1 215 ? -7.797 2.062 6.941 1 98.38 215 GLN B O 1
ATOM 5063 N N . ALA B 1 216 ? -5.984 0.8 6.805 1 97.62 216 ALA B N 1
ATOM 5064 C CA . ALA B 1 216 ? -5.523 1.154 8.148 1 97.62 216 ALA B CA 1
ATOM 5065 C C . ALA B 1 216 ? -5.207 2.645 8.242 1 97.62 216 ALA B C 1
ATOM 5067 O O . ALA B 1 216 ? -5.582 3.303 9.211 1 97.62 216 ALA B O 1
ATOM 5068 N N . ILE B 1 217 ? -4.578 3.232 7.266 1 97.31 217 ILE B N 1
ATOM 5069 C CA . ILE B 1 217 ? -4.16 4.629 7.273 1 97.31 217 ILE B CA 1
ATOM 5070 C C . ILE B 1 217 ? -5.375 5.531 7.074 1 97.31 217 ILE B C 1
ATOM 5072 O O . ILE B 1 217 ? -5.469 6.598 7.688 1 97.31 217 ILE B O 1
ATOM 5076 N N . GLN B 1 218 ? -6.27 5.086 6.215 1 97.44 218 GLN B N 1
ATOM 5077 C CA . GLN B 1 218 ? -7.453 5.879 5.898 1 97.44 218 GLN B CA 1
ATOM 5078 C C . GLN B 1 218 ? -8.383 5.984 7.105 1 97.44 218 GLN B C 1
ATOM 5080 O O . GLN B 1 218 ? -9.203 6.902 7.18 1 97.44 218 GLN B O 1
ATOM 5085 N N . ALA B 1 219 ? -8.234 5.074 8.023 1 97.69 219 ALA B N 1
ATOM 5086 C CA . ALA B 1 219 ? -9.031 5.121 9.25 1 97.69 219 ALA B CA 1
ATOM 5087 C C . ALA B 1 219 ? -8.547 6.223 10.18 1 97.69 219 ALA B C 1
ATOM 5089 O O . ALA B 1 219 ? -9.32 6.758 10.984 1 97.69 219 ALA B O 1
ATOM 5090 N N . VAL B 1 220 ? -7.336 6.684 10.055 1 98.12 220 VAL B N 1
ATOM 5091 C CA . VAL B 1 220 ? -6.723 7.617 10.992 1 98.12 220 VAL B CA 1
ATOM 5092 C C . VAL B 1 220 ? -6.773 9.031 10.414 1 98.12 220 VAL B C 1
ATOM 5094 O O . VAL B 1 220 ? -6.883 10.008 11.164 1 98.12 220 VAL B O 1
ATOM 5097 N N . ILE B 1 221 ? -6.773 9.188 9.102 1 98.25 221 ILE B N 1
ATOM 5098 C CA . ILE B 1 221 ? -6.641 10.461 8.414 1 98.25 221 ILE B CA 1
ATOM 5099 C C . ILE B 1 221 ? -7.801 11.383 8.797 1 98.25 221 ILE B C 1
ATOM 5101 O O . ILE B 1 221 ? -7.586 12.523 9.203 1 98.25 221 ILE B O 1
ATOM 5105 N N . PRO B 1 222 ? -9.055 10.836 8.789 1 98.25 222 PRO B N 1
ATOM 5106 C CA . PRO B 1 222 ? -10.164 11.719 9.156 1 98.25 222 PRO B CA 1
ATOM 5107 C C . PRO B 1 222 ? -10.086 12.195 10.609 1 98.25 222 PRO B C 1
ATOM 5109 O O . PRO B 1 222 ? -10.5 13.312 10.914 1 98.25 222 PRO B O 1
ATOM 5112 N N . LYS B 1 223 ? -9.609 11.414 11.508 1 97.81 223 LYS B N 1
ATOM 5113 C CA . LYS B 1 223 ? -9.438 11.805 12.898 1 97.81 223 LYS B CA 1
ATOM 5114 C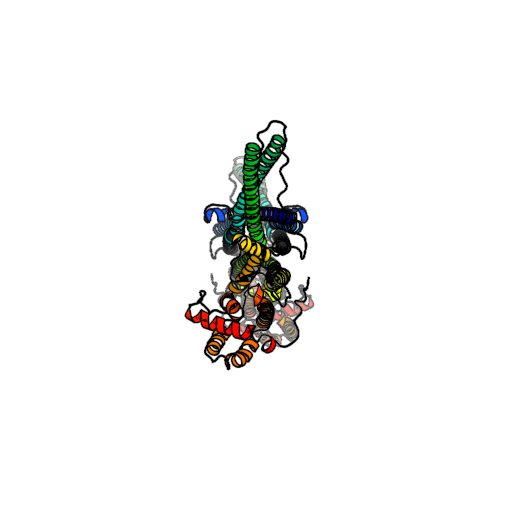 C . LYS B 1 223 ? -8.43 12.938 13.039 1 97.81 223 LYS B C 1
ATOM 5116 O O . LYS B 1 223 ? -8.664 13.891 13.781 1 97.81 223 LYS B O 1
ATOM 5121 N N . MET B 1 224 ? -7.328 12.852 12.312 1 97.44 224 MET B N 1
ATOM 5122 C CA . MET B 1 224 ? -6.305 13.891 12.328 1 97.44 224 MET B CA 1
ATOM 5123 C C . MET B 1 224 ? -6.844 15.195 11.75 1 97.44 224 MET B C 1
ATOM 5125 O O . MET B 1 224 ? -6.637 16.266 12.32 1 97.44 224 MET B O 1
ATOM 5129 N N . GLN B 1 225 ? -7.535 15.023 10.641 1 97.88 225 GLN B N 1
ATOM 5130 C CA . GLN B 1 225 ? -8.109 16.203 9.984 1 97.88 225 GLN B CA 1
ATOM 5131 C C . GLN B 1 225 ? -9.109 16.906 10.898 1 97.88 225 GLN B C 1
ATOM 5133 O O . GLN B 1 225 ? -9.094 18.125 11.008 1 97.88 225 GLN B O 1
ATOM 5138 N N . ARG B 1 226 ? -9.945 16.141 11.531 1 97 226 ARG B N 1
ATOM 5139 C CA . ARG B 1 226 ? -10.953 16.688 12.438 1 97 226 ARG B CA 1
ATOM 5140 C C . ARG B 1 226 ? -10.297 17.391 13.617 1 97 226 ARG B C 1
ATOM 5142 O O . ARG B 1 226 ? -10.727 18.469 14.023 1 97 226 ARG B O 1
ATOM 5149 N N . SER B 1 227 ? -9.266 16.781 14.188 1 95.31 227 SER B N 1
ATOM 5150 C CA . SER B 1 227 ? -8.555 17.391 15.312 1 95.31 227 SER B CA 1
ATOM 5151 C C . SER B 1 227 ? -7.914 18.719 14.914 1 95.31 227 SER B C 1
ATOM 5153 O O . SER B 1 227 ? -7.934 19.672 15.68 1 95.31 227 SER B O 1
ATOM 5155 N N . ILE B 1 228 ? -7.375 18.766 13.727 1 95.88 228 ILE B N 1
ATOM 5156 C CA . ILE B 1 228 ? -6.719 19.984 13.242 1 95.88 228 ILE B CA 1
ATOM 5157 C C . ILE B 1 228 ? -7.766 21.047 12.938 1 95.88 228 ILE B C 1
ATOM 5159 O O . ILE B 1 228 ? -7.613 22.203 13.32 1 95.88 228 ILE B O 1
ATOM 5163 N N . GLU B 1 229 ? -8.844 20.625 12.328 1 94.75 229 GLU B N 1
ATOM 5164 C CA . GLU B 1 229 ? -9.898 21.531 11.922 1 94.75 229 GLU B CA 1
ATOM 5165 C C . GLU B 1 229 ? -10.617 22.125 13.133 1 94.75 229 GLU B C 1
ATOM 5167 O O . GLU B 1 229 ? -11.016 23.297 13.117 1 94.75 229 GLU B O 1
ATOM 5172 N N . ASN B 1 230 ? -10.734 21.391 14.164 1 94.38 230 ASN B N 1
ATOM 5173 C CA . ASN B 1 230 ? -11.531 21.812 15.305 1 94.38 230 ASN B CA 1
ATOM 5174 C C . ASN B 1 230 ? -10.656 22.266 16.469 1 94.38 230 ASN B C 1
ATOM 5176 O O . ASN B 1 230 ? -11.109 22.359 17.609 1 94.38 230 ASN B O 1
ATOM 5180 N N . ASN B 1 231 ? -9.43 22.578 16.141 1 92.12 231 ASN B N 1
ATOM 5181 C CA . ASN B 1 231 ? -8.508 23.031 17.172 1 92.12 231 ASN B CA 1
ATOM 5182 C C . ASN B 1 231 ? -8.875 24.438 17.672 1 92.12 231 ASN B C 1
ATOM 5184 O O . ASN B 1 231 ? -8.883 25.391 16.891 1 92.12 231 ASN B O 1
ATOM 5188 N N . PRO B 1 232 ? -9.117 24.625 18.953 1 91.5 232 PRO B N 1
ATOM 5189 C CA . PRO B 1 232 ? -9.508 25.938 19.484 1 91.5 232 PRO B CA 1
ATOM 5190 C C . PRO B 1 232 ? -8.32 26.875 19.656 1 91.5 232 PRO B C 1
ATOM 5192 O O . PRO B 1 232 ? -8.5 28.078 19.906 1 91.5 232 PRO B O 1
ATOM 5195 N N . THR B 1 233 ? -7.148 26.391 19.484 1 89.06 233 THR B N 1
ATOM 5196 C CA . THR B 1 233 ? -5.969 27.203 19.75 1 89.06 233 THR B CA 1
ATOM 5197 C C . THR B 1 233 ? -5.344 27.703 18.453 1 89.06 233 THR B C 1
ATOM 5199 O O . THR B 1 233 ? -4.16 28.062 18.422 1 89.06 233 THR B O 1
ATOM 5202 N N . LYS B 1 234 ? -6.113 27.766 17.406 1 91.69 234 LYS B N 1
ATOM 5203 C CA . LYS B 1 234 ? -5.645 28.375 16.156 1 91.69 234 LYS B CA 1
ATOM 5204 C C . LYS B 1 234 ? -5.352 29.859 16.344 1 91.69 234 LYS B C 1
ATOM 5206 O O . LYS B 1 234 ? -5.949 30.516 17.203 1 91.69 234 LYS B O 1
ATOM 5211 N N . PRO B 1 235 ? -4.418 30.25 15.523 1 94 235 PRO B N 1
ATOM 5212 C CA . PRO B 1 235 ? -4.199 31.703 15.57 1 94 235 PRO B CA 1
ATOM 5213 C C . PRO B 1 235 ? -5.477 32.5 15.305 1 94 235 PRO B C 1
ATOM 5215 O O . PRO B 1 235 ? -6.289 32.125 14.469 1 94 235 PRO B O 1
ATOM 5218 N N . VAL B 1 236 ? -5.602 33.562 16.016 1 95.19 236 VAL B N 1
ATOM 5219 C CA . VAL B 1 236 ? -6.855 34.312 15.984 1 95.19 236 VAL B CA 1
ATOM 5220 C C . VAL B 1 236 ? -6.812 35.344 14.875 1 95.19 236 VAL B C 1
ATOM 5222 O O . VAL B 1 236 ? -7.797 35.562 14.164 1 95.19 236 VAL B O 1
ATOM 5225 N N . PHE B 1 237 ? -5.621 36.125 14.75 1 97.19 237 PHE B N 1
ATOM 5226 C CA . PHE B 1 237 ? -5.52 37.156 13.75 1 97.19 237 PHE B CA 1
ATOM 5227 C C . PHE B 1 237 ? -5.484 36.594 12.344 1 97.19 237 PHE B C 1
ATOM 5229 O O . PHE B 1 237 ? -4.812 35.594 12.102 1 97.19 237 PHE B O 1
ATOM 5236 N N . GLY B 1 238 ? -6.281 37.125 11.43 1 94.94 238 GLY B N 1
ATOM 5237 C CA . GLY B 1 238 ? -6.316 36.656 10.047 1 94.94 238 GLY B CA 1
ATOM 5238 C C . GLY B 1 238 ? -7.242 35.5 9.828 1 94.94 238 GLY B C 1
ATOM 5239 O O . GLY B 1 238 ? -7.383 35 8.703 1 94.94 238 GLY B O 1
ATOM 5240 N N . ASN B 1 239 ? -7.809 35.031 10.859 1 94.81 239 ASN B N 1
ATOM 5241 C CA . ASN B 1 239 ? -8.773 33.938 10.773 1 94.81 239 ASN B CA 1
ATOM 5242 C C . ASN B 1 239 ? -10.203 34.438 10.648 1 94.81 239 ASN B C 1
ATOM 5244 O O . ASN B 1 239 ? -10.539 35.5 11.203 1 94.81 239 ASN B O 1
ATOM 5248 N N . CYS B 1 240 ? -10.969 33.688 10 1 95.5 240 CYS B N 1
ATOM 5249 C CA . CYS B 1 240 ? -12.375 34.062 9.828 1 95.5 240 CYS B CA 1
ATOM 5250 C C . CYS B 1 240 ? -13.094 34.094 11.172 1 95.5 240 CYS B C 1
ATOM 5252 O O . CYS B 1 240 ? -12.914 33.219 12.008 1 95.5 240 CYS B O 1
ATOM 5254 N N . LEU B 1 241 ? -13.906 35.156 11.359 1 97.31 241 LEU B N 1
ATOM 5255 C CA . LEU B 1 241 ? -14.617 35.375 12.617 1 97.31 241 LEU B CA 1
ATOM 5256 C C . LEU B 1 241 ? -15.492 34.156 12.938 1 97.31 241 LEU B C 1
ATOM 5258 O O . LEU B 1 241 ? -15.438 33.625 14.055 1 97.31 241 LEU B O 1
ATOM 5262 N N . GLU B 1 242 ? -16.203 33.688 11.938 1 96.56 242 GLU B N 1
ATOM 5263 C CA . GLU B 1 242 ? -17.125 32.562 12.133 1 96.56 242 GLU B CA 1
ATOM 5264 C C . GLU B 1 242 ? -16.375 31.312 12.57 1 96.56 242 GLU B C 1
ATOM 5266 O O . GLU B 1 242 ? -16.812 30.594 13.477 1 96.56 242 GLU B O 1
ATOM 5271 N N . GLU B 1 243 ? -15.297 31.109 11.961 1 95.56 243 GLU B N 1
ATOM 5272 C CA . GLU B 1 243 ? -14.492 29.922 12.273 1 95.56 243 GLU B CA 1
ATOM 5273 C C . GLU B 1 243 ? -13.906 30.016 13.68 1 95.56 243 GLU B C 1
ATOM 5275 O O . GLU B 1 243 ? -13.922 29.047 14.43 1 95.56 243 GLU B O 1
ATOM 5280 N N . HIS B 1 244 ? -13.359 31.188 13.992 1 96.31 244 HIS B N 1
ATOM 5281 C CA . HIS B 1 244 ? -12.812 31.406 15.32 1 96.31 244 HIS B CA 1
ATOM 5282 C C . HIS B 1 244 ? -13.859 31.188 16.406 1 96.31 244 HIS B C 1
ATOM 5284 O O . HIS B 1 244 ? -13.594 30.5 17.406 1 96.31 244 HIS B O 1
ATOM 5290 N N . LEU B 1 245 ? -15.031 31.656 16.188 1 97.12 245 LEU B N 1
ATOM 5291 C CA . LEU B 1 245 ? -16.109 31.5 17.172 1 97.12 245 LEU B CA 1
ATOM 5292 C C . LEU B 1 245 ? -16.562 30.047 17.25 1 97.12 245 LEU B C 1
ATOM 5294 O O . LEU B 1 245 ? -16.844 29.547 18.344 1 97.12 245 LEU B O 1
ATOM 5298 N N . ARG B 1 246 ? -16.625 29.375 16.141 1 96.38 246 ARG B N 1
ATOM 5299 C CA . ARG B 1 246 ? -17.047 27.984 16.094 1 96.38 246 ARG B CA 1
ATOM 5300 C C . ARG B 1 246 ? -16.094 27.094 16.875 1 96.38 246 ARG B C 1
ATOM 5302 O O . ARG B 1 246 ? -16.516 26.328 17.75 1 96.38 246 ARG B O 1
ATOM 5309 N N . VAL B 1 247 ? -14.812 27.234 16.703 1 94.69 247 VAL B N 1
ATOM 5310 C CA . VAL B 1 247 ? -13.836 26.328 17.281 1 94.69 247 VAL B CA 1
ATOM 5311 C C . VAL B 1 247 ? -13.648 26.656 18.766 1 94.69 247 VAL B C 1
ATOM 5313 O O . VAL B 1 247 ? -13.32 25.766 19.562 1 94.69 247 VAL B O 1
ATOM 5316 N N . THR B 1 248 ? -13.828 27.938 19.141 1 94.5 248 THR B N 1
ATOM 5317 C CA . THR B 1 248 ? -13.648 28.344 20.531 1 94.5 248 THR B CA 1
ATOM 5318 C C . THR B 1 248 ? -14.961 28.234 21.297 1 94.5 248 THR B C 1
ATOM 5320 O O . THR B 1 248 ? -14.977 28.328 22.531 1 94.5 248 THR B O 1
ATOM 5323 N N . GLY B 1 249 ? -16.078 28.062 20.625 1 94.81 249 GLY B N 1
ATOM 5324 C CA . GLY B 1 249 ? -17.375 28 21.266 1 94.81 249 GLY B CA 1
ATOM 5325 C C . GLY B 1 249 ? -17.797 29.297 21.906 1 94.81 249 GLY B C 1
ATOM 5326 O O . GLY B 1 249 ? -18.391 29.297 22.984 1 94.81 249 GLY B O 1
ATOM 5327 N N . ARG B 1 250 ? -17.344 30.406 21.219 1 95 250 ARG B N 1
ATOM 5328 C CA . ARG B 1 250 ? -17.609 31.734 21.781 1 95 250 ARG B CA 1
ATOM 5329 C C . ARG B 1 250 ? -18.578 32.5 20.891 1 95 250 ARG B C 1
ATOM 5331 O O . ARG B 1 250 ? -18.703 32.219 19.703 1 95 250 ARG B O 1
ATOM 5338 N N . ASP B 1 251 ? -19.25 33.5 21.547 1 95.38 251 ASP B N 1
ATOM 5339 C CA . ASP B 1 251 ? -20.125 34.406 20.781 1 95.38 251 ASP B CA 1
ATOM 5340 C C . ASP B 1 251 ? -19.375 35.656 20.406 1 95.38 251 ASP B C 1
ATOM 5342 O O . ASP B 1 251 ? -19.703 36.312 19.391 1 95.38 251 ASP B O 1
ATOM 5346 N N . ILE B 1 252 ? -18.422 36.031 21.281 1 97.12 252 ILE B N 1
ATOM 5347 C CA . ILE B 1 252 ? -17.609 37.219 21.047 1 97.12 252 ILE B CA 1
ATOM 5348 C C . ILE B 1 252 ? -16.141 36.844 20.875 1 97.12 252 ILE B C 1
ATOM 5350 O O . ILE B 1 252 ? -15.625 36.031 21.641 1 97.12 252 ILE B O 1
ATOM 5354 N N . ALA B 1 253 ? -15.562 37.344 19.875 1 97.06 253 ALA B N 1
ATOM 5355 C CA . ALA B 1 253 ? -14.164 37.031 19.609 1 97.06 253 ALA B CA 1
ATOM 5356 C C . ALA B 1 253 ? -13.297 37.312 20.828 1 97.06 253 ALA B C 1
ATOM 5358 O O . ALA B 1 253 ? -13.508 38.312 21.516 1 97.06 253 ALA B O 1
ATOM 5359 N N . VAL B 1 254 ? -12.359 36.5 21.062 1 96.44 254 VAL B N 1
ATOM 5360 C CA . VAL B 1 254 ? -11.531 36.562 22.25 1 96.44 254 VAL B CA 1
ATOM 5361 C C . VAL B 1 254 ? -10.773 37.875 22.281 1 96.44 254 VAL B C 1
ATOM 5363 O O . VAL B 1 254 ? -10.648 38.531 23.328 1 96.44 254 VAL B O 1
ATOM 5366 N N . VAL B 1 255 ? -10.242 38.312 21.125 1 97.44 255 VAL B N 1
ATOM 5367 C CA . VAL B 1 255 ? -9.461 39.562 21.047 1 97.44 255 VAL B CA 1
ATOM 5368 C C . VAL B 1 255 ? -10.344 40.75 21.359 1 97.44 255 VAL B C 1
ATOM 5370 O O . VAL B 1 255 ? -9.953 41.625 22.125 1 97.44 255 VAL B O 1
ATOM 5373 N N . LEU B 1 256 ? -11.531 40.781 20.844 1 97.44 256 LEU B N 1
ATOM 5374 C CA . LEU B 1 256 ? -12.484 41.875 21.062 1 97.44 256 LEU B CA 1
ATOM 5375 C C . LEU B 1 256 ? -12.867 41.969 22.531 1 97.44 256 LEU B C 1
ATOM 5377 O O . LEU B 1 256 ? -12.805 43.062 23.109 1 97.44 256 LEU B O 1
ATOM 5381 N N . GLU B 1 257 ? -13.172 40.906 23.047 1 96.62 257 GLU B N 1
ATOM 5382 C CA . GLU B 1 257 ? -13.609 40.875 24.438 1 96.62 257 GLU B CA 1
ATOM 5383 C C . GLU B 1 257 ? -12.477 41.281 25.375 1 96.62 257 GLU B C 1
ATOM 5385 O O . GLU B 1 257 ? -12.664 42.125 26.25 1 96.62 257 GLU B O 1
ATOM 5390 N N . ALA B 1 258 ? -11.32 40.688 25.188 1 96.56 258 ALA B N 1
ATOM 5391 C CA . ALA B 1 258 ? -10.18 40.938 26.078 1 96.56 258 ALA B CA 1
ATOM 5392 C C . ALA B 1 258 ? -9.773 42.406 26 1 96.56 258 ALA B C 1
ATOM 5394 O O . ALA B 1 258 ? -9.492 43.031 27.031 1 96.56 258 ALA B O 1
ATOM 5395 N N . CYS B 1 259 ? -9.719 42.969 24.828 1 97.44 259 CYS B N 1
ATOM 5396 C CA . CYS B 1 259 ? -9.305 44.344 24.656 1 97.44 259 CYS B CA 1
ATOM 5397 C C . CYS B 1 259 ? -10.344 45.312 25.219 1 97.44 259 CYS B C 1
ATOM 5399 O O . CYS B 1 259 ? -10 46.25 25.938 1 97.44 259 CYS B O 1
ATOM 5401 N N . VAL B 1 260 ? -11.625 45.031 25 1 96.5 260 VAL B N 1
ATOM 5402 C CA . VAL B 1 260 ? -12.695 45.906 25.469 1 96.5 260 VAL B CA 1
ATOM 5403 C C . VAL B 1 260 ? -12.727 45.906 26.984 1 96.5 260 VAL B C 1
ATOM 5405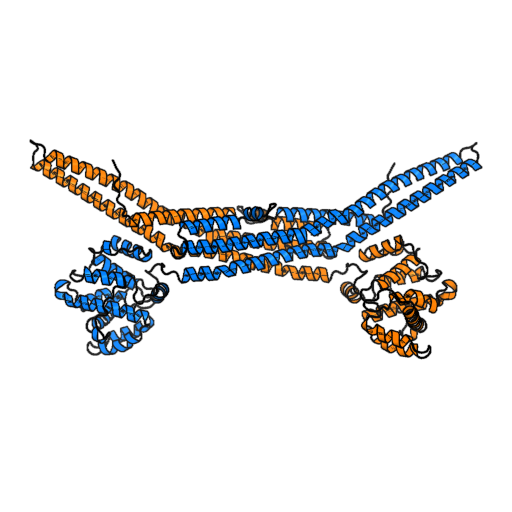 O O . VAL B 1 260 ? -12.805 46.969 27.609 1 96.5 260 VAL B O 1
ATOM 5408 N N . VAL B 1 261 ? -12.633 44.719 27.531 1 95.31 261 VAL B N 1
ATOM 5409 C CA . VAL B 1 261 ? -12.664 44.625 29 1 95.31 261 VAL B CA 1
ATOM 5410 C C . VAL B 1 261 ? -11.484 45.375 29.594 1 95.31 261 VAL B C 1
ATOM 5412 O O . VAL B 1 261 ? -11.641 46.094 30.578 1 95.31 261 VAL B O 1
ATOM 5415 N N . THR B 1 262 ? -10.359 45.219 29.016 1 96.12 262 THR B N 1
ATOM 5416 C CA . THR B 1 262 ? -9.172 45.906 29.516 1 96.12 262 THR B CA 1
ATOM 5417 C C . THR B 1 262 ? -9.32 47.406 29.406 1 96.12 262 THR B C 1
ATOM 5419 O O . THR B 1 262 ? -8.969 48.156 30.328 1 96.12 262 THR B O 1
ATOM 5422 N N . LEU B 1 263 ? -9.867 47.906 28.344 1 95.88 263 LEU B N 1
ATOM 5423 C CA . LEU B 1 263 ? -10.016 49.344 28.109 1 95.88 263 LEU B CA 1
ATOM 5424 C C . LEU B 1 263 ? -11.07 49.938 29.031 1 95.88 263 LEU B C 1
ATOM 5426 O O . LEU B 1 263 ? -10.961 51.094 29.438 1 95.88 263 LEU B O 1
ATOM 5430 N N . LEU B 1 264 ? -12.086 49.188 29.359 1 94 264 LEU B N 1
ATOM 5431 C CA . LEU B 1 264 ? -13.133 49.625 30.266 1 94 264 LEU B CA 1
ATOM 5432 C C . LEU B 1 264 ? -12.547 49.906 31.656 1 94 264 LEU B C 1
ATOM 5434 O O . LEU B 1 264 ? -12.977 50.844 32.344 1 94 264 LEU B O 1
ATOM 5438 N N . TYR B 1 265 ? -11.516 49.188 31.906 1 91.94 265 TYR B N 1
ATOM 5439 C CA . TYR B 1 265 ? -10.945 49.312 33.25 1 91.94 265 TYR B CA 1
ATOM 5440 C C . TYR B 1 265 ? -9.805 50.312 33.25 1 91.94 265 TYR B C 1
ATOM 5442 O O . TYR B 1 265 ? -9.57 51 34.281 1 91.94 265 TYR B O 1
ATOM 5450 N N . THR B 1 266 ? -9.188 50.438 32.125 1 92 266 THR B N 1
ATOM 5451 C CA . THR B 1 266 ? -7.93 51.188 32.219 1 92 266 THR B CA 1
ATOM 5452 C C . THR B 1 266 ? -7.898 52.344 31.203 1 92 266 THR B C 1
ATOM 5454 O O . THR B 1 266 ? -7.066 53.25 31.312 1 92 266 THR B O 1
ATOM 5457 N N . GLY B 1 267 ? -8.805 52.406 30.281 1 92.69 267 GLY B N 1
ATOM 5458 C CA . GLY B 1 267 ? -8.562 53.281 29.141 1 92.69 267 GLY B CA 1
ATOM 5459 C C . GLY B 1 267 ? -9.672 54.281 28.922 1 92.69 267 GLY B C 1
ATOM 5460 O O . GLY B 1 267 ? -9.594 55.094 28 1 92.69 267 GLY B O 1
ATOM 5461 N N . MET B 1 268 ? -10.664 54.406 29.719 1 93.06 268 MET B N 1
ATOM 5462 C CA . MET B 1 268 ? -11.852 55.219 29.453 1 93.06 268 MET B CA 1
ATOM 5463 C C . MET B 1 268 ? -11.531 56.688 29.516 1 93.06 268 MET B C 1
ATOM 5465 O O . MET B 1 268 ? -12.141 57.5 28.812 1 93.06 268 MET B O 1
ATOM 5469 N N . ASN B 1 269 ? -10.555 57.031 30.281 1 93.69 269 ASN B N 1
ATOM 5470 C CA . ASN B 1 269 ? -10.242 58.438 30.469 1 93.69 269 ASN B CA 1
ATOM 5471 C C . ASN B 1 269 ? -8.984 58.844 29.703 1 93.69 269 ASN B C 1
ATOM 5473 O O . ASN B 1 269 ? -8.562 60 29.75 1 93.69 269 ASN B O 1
ATOM 5477 N N . GLU B 1 270 ? -8.484 57.938 28.969 1 94.56 270 GLU B N 1
ATOM 5478 C CA . GLU B 1 270 ? -7.262 58.188 28.219 1 94.56 270 GLU B CA 1
ATOM 5479 C C . GLU B 1 270 ? -7.543 59.062 27 1 94.56 270 GLU B C 1
ATOM 5481 O O . GLU B 1 270 ? -8.453 58.781 26.219 1 94.56 270 GLU B O 1
ATOM 5486 N N . GLU B 1 271 ? -6.82 60.094 26.859 1 95.12 271 GLU B N 1
ATOM 5487 C CA . GLU B 1 271 ? -7.02 61 25.734 1 95.12 271 GLU B CA 1
ATOM 5488 C C . GLU B 1 271 ? -6.602 60.375 24.422 1 95.12 271 GLU B C 1
ATOM 5490 O O . GLU B 1 271 ? -5.516 59.812 24.312 1 95.12 271 GLU B O 1
ATOM 5495 N N . GLY B 1 272 ? -7.48 60.469 23.484 1 95.25 272 GLY B N 1
ATOM 5496 C CA . GLY B 1 272 ? -7.164 60.062 22.125 1 95.25 272 GLY B CA 1
ATOM 5497 C C . GLY B 1 272 ? -7.125 58.562 21.938 1 95.25 272 GLY B C 1
ATOM 5498 O O . GLY B 1 272 ? -6.352 58.062 21.125 1 95.25 272 GLY B O 1
ATOM 5499 N N . LEU B 1 273 ? -7.836 57.938 22.766 1 94.56 273 LEU B N 1
ATOM 5500 C CA . LEU B 1 273 ? -7.906 56.469 22.609 1 94.56 273 LEU B CA 1
ATOM 5501 C C . LEU B 1 273 ? -8.289 56.094 21.188 1 94.56 273 LEU B C 1
ATOM 5503 O O . LEU B 1 273 ? -9.195 56.688 20.609 1 94.56 273 LEU B O 1
ATOM 5507 N N . PHE B 1 274 ? -7.566 55.188 20.484 1 95.06 274 PHE B N 1
ATOM 5508 C CA . PHE B 1 274 ? -7.719 54.688 19.109 1 95.06 274 PHE B CA 1
ATOM 5509 C C . PHE B 1 274 ? -7.074 55.656 18.125 1 95.06 274 PHE B C 1
ATOM 5511 O O . PHE B 1 274 ? -6.785 55.281 16.984 1 95.06 274 PHE B O 1
ATOM 5518 N N . ARG B 1 275 ? -6.949 56.844 18.469 1 94.56 275 ARG B N 1
ATOM 5519 C CA . ARG B 1 275 ? -6.328 57.812 17.578 1 94.56 275 ARG B CA 1
ATOM 5520 C C . ARG B 1 275 ? -4.812 57.812 17.734 1 94.56 275 ARG B C 1
ATOM 5522 O O . ARG B 1 275 ? -4.074 57.844 16.75 1 94.56 275 ARG B O 1
ATOM 5529 N N . ILE B 1 276 ? -4.383 57.844 18.953 1 95.12 276 ILE B N 1
ATOM 5530 C CA . ILE B 1 276 ? -2.959 57.781 19.281 1 95.12 276 ILE B CA 1
ATOM 5531 C C . ILE B 1 276 ? -2.473 56.344 19.156 1 95.12 276 ILE B C 1
ATOM 5533 O O . ILE B 1 276 ? -3.078 55.406 19.734 1 95.12 276 ILE B O 1
ATOM 5537 N N . ALA B 1 277 ? -1.438 56.25 18.453 1 93.38 277 ALA B N 1
ATOM 5538 C CA . ALA B 1 277 ? -0.905 54.906 18.219 1 93.38 277 ALA B CA 1
ATOM 5539 C C . ALA B 1 277 ? -0.081 54.438 19.422 1 93.38 277 ALA B C 1
ATOM 5541 O O . ALA B 1 277 ? 0.664 55.219 20.016 1 93.38 277 ALA B O 1
ATOM 5542 N N . GLY B 1 278 ? -0.357 53.219 19.828 1 91.94 278 GLY B N 1
ATOM 5543 C CA . GLY B 1 278 ? 0.524 52.625 20.812 1 91.94 278 GLY B CA 1
ATOM 5544 C C . GLY B 1 278 ? 1.878 52.219 20.25 1 91.94 278 GLY B C 1
ATOM 5545 O O . GLY B 1 278 ? 2.111 52.344 19.047 1 91.94 278 GLY B O 1
ATOM 5546 N N . ALA B 1 279 ? 2.748 51.844 21.094 1 90.88 279 ALA B N 1
ATOM 5547 C CA . ALA B 1 279 ? 4.078 51.406 20.672 1 90.88 279 ALA B CA 1
ATOM 5548 C C . ALA B 1 279 ? 3.99 50.188 19.766 1 90.88 279 ALA B C 1
ATOM 5550 O O . ALA B 1 279 ? 3.357 49.188 20.109 1 90.88 279 ALA B O 1
ATOM 5551 N N . ALA B 1 280 ? 4.676 50.25 18.656 1 92.38 280 ALA B N 1
ATOM 5552 C CA . ALA B 1 280 ? 4.602 49.219 17.625 1 92.38 280 ALA B CA 1
ATOM 5553 C C . ALA B 1 280 ? 5.074 47.875 18.156 1 92.38 280 ALA B C 1
ATOM 5555 O O . ALA B 1 280 ? 4.492 46.844 17.844 1 92.38 280 ALA B O 1
ATOM 5556 N N . SER B 1 281 ? 6.117 47.875 18.859 1 92.19 281 SER B N 1
ATOM 5557 C CA . SER B 1 281 ? 6.688 46.656 19.406 1 92.19 281 SER B CA 1
ATOM 5558 C C . SER B 1 281 ? 5.715 45.969 20.359 1 92.19 281 SER B C 1
ATOM 5560 O O . SER B 1 281 ? 5.578 44.719 20.344 1 92.19 281 SER B O 1
ATOM 5562 N N . LYS B 1 282 ? 4.992 46.75 21.172 1 94.38 282 LYS B N 1
ATOM 5563 C CA . LYS B 1 282 ? 4.035 46.188 22.125 1 94.38 282 LYS B CA 1
ATOM 5564 C C . LYS B 1 282 ? 2.801 45.656 21.406 1 94.38 282 LYS B C 1
ATOM 5566 O O . LYS B 1 282 ? 2.225 44.656 21.828 1 94.38 282 LYS B O 1
ATOM 5571 N N . LEU B 1 283 ? 2.449 46.375 20.359 1 96.06 283 LEU B N 1
ATOM 5572 C CA . LEU B 1 283 ? 1.334 45.906 19.547 1 96.06 283 LEU B CA 1
ATOM 5573 C C . LEU B 1 283 ? 1.648 44.531 18.938 1 96.06 283 LEU B C 1
ATOM 5575 O O . LEU B 1 283 ? 0.812 43.625 18.969 1 96.06 283 LEU B O 1
ATOM 5579 N N . LYS B 1 284 ? 2.85 44.438 18.422 1 96.12 284 LYS B N 1
ATOM 5580 C CA . LYS B 1 284 ? 3.301 43.156 17.828 1 96.12 284 LYS B CA 1
ATOM 5581 C C . LYS B 1 284 ? 3.32 42.062 18.875 1 96.12 284 LYS B C 1
ATOM 5583 O O . LYS B 1 284 ? 2.938 40.906 18.578 1 96.12 284 LYS B O 1
ATOM 5588 N N . LYS B 1 285 ? 3.797 42.344 20 1 95.38 285 LYS B N 1
ATOM 5589 C CA . LYS B 1 285 ? 3.861 41.375 21.094 1 95.38 285 LYS B CA 1
ATOM 5590 C C . LYS B 1 285 ? 2.467 40.906 21.484 1 95.38 285 LYS B C 1
ATOM 5592 O O . LYS B 1 285 ? 2.23 39.688 21.625 1 95.38 285 LYS B O 1
ATOM 5597 N N . LEU B 1 286 ? 1.527 41.844 21.719 1 96.75 286 LEU B N 1
ATOM 5598 C CA . LEU B 1 286 ? 0.171 41.469 22.125 1 96.75 286 LEU B CA 1
ATOM 5599 C C . LEU B 1 286 ? -0.507 40.625 21.062 1 96.75 286 LEU B C 1
ATOM 5601 O O . LEU B 1 286 ? -1.173 39.625 21.391 1 96.75 286 LEU B O 1
ATOM 5605 N N . LYS B 1 287 ? -0.333 41 19.797 1 97.44 287 LYS B N 1
ATOM 5606 C CA . LYS B 1 287 ? -0.869 40.188 18.703 1 97.44 287 LYS B CA 1
ATOM 5607 C C . LYS B 1 287 ? -0.313 38.75 18.75 1 97.44 287 LYS B C 1
ATOM 5609 O O . LYS B 1 287 ? -1.066 37.781 18.641 1 97.44 287 LYS B O 1
ATOM 5614 N N . ALA B 1 288 ? 0.992 38.656 18.906 1 96.19 288 ALA B N 1
ATOM 5615 C CA . ALA B 1 288 ? 1.655 37.344 18.938 1 96.19 288 ALA B CA 1
ATOM 5616 C C . ALA B 1 288 ? 1.139 36.5 20.109 1 96.19 288 ALA B C 1
ATOM 5618 O O . ALA B 1 288 ? 0.956 35.312 19.969 1 96.19 288 ALA B O 1
ATOM 5619 N N . CYS B 1 289 ? 0.933 37.188 21.203 1 95.06 289 CYS B N 1
ATOM 5620 C CA . CYS B 1 289 ? 0.445 36.469 22.391 1 95.06 289 CYS B CA 1
ATOM 5621 C C . CYS B 1 289 ? -0.97 35.938 22.172 1 95.06 289 CYS B C 1
ATOM 5623 O O . CYS B 1 289 ? -1.306 34.844 22.609 1 95.06 289 CYS B O 1
ATOM 5625 N N . PHE B 1 290 ? -1.824 36.688 21.516 1 96.56 290 PHE B N 1
ATOM 5626 C CA . PHE B 1 290 ? -3.166 36.219 21.188 1 96.56 290 PHE B CA 1
ATOM 5627 C C . PHE B 1 290 ? -3.109 35.031 20.266 1 96.56 290 PHE B C 1
ATOM 5629 O O . PHE B 1 290 ? -3.814 34.031 20.484 1 96.56 290 PHE B O 1
ATOM 5636 N N . ASP B 1 291 ? -2.248 35.156 19.281 1 95.88 291 ASP B N 1
ATOM 5637 C CA . ASP B 1 291 ? -2.139 34.094 18.297 1 95.88 291 ASP B CA 1
ATOM 5638 C C . ASP B 1 291 ? -1.593 32.812 18.938 1 95.88 291 ASP B C 1
ATOM 5640 O O . ASP B 1 291 ? -1.914 31.703 18.5 1 95.88 291 ASP B O 1
ATOM 5644 N N . ALA B 1 292 ? -0.792 32.938 19.938 1 92.94 292 ALA B N 1
ATOM 5645 C CA . ALA B 1 292 ? -0.212 31.797 20.641 1 92.94 292 ALA B CA 1
ATOM 5646 C C . ALA B 1 292 ? -1.122 31.328 21.781 1 92.94 292 ALA B C 1
ATOM 5648 O O . ALA B 1 292 ? -0.866 30.297 22.391 1 92.94 292 ALA B O 1
ATOM 5649 N N . ASN B 1 293 ? -2.182 32.094 22.078 1 90.38 293 ASN B N 1
ATOM 5650 C CA . ASN B 1 293 ? -3.15 31.797 23.125 1 90.38 293 ASN B CA 1
ATOM 5651 C C . ASN B 1 293 ? -2.508 31.828 24.5 1 90.38 293 ASN B C 1
ATOM 5653 O O . ASN B 1 293 ? -2.758 30.953 25.328 1 90.38 293 ASN B O 1
ATOM 5657 N N . ILE B 1 294 ? -1.629 32.75 24.734 1 88.44 294 ILE B N 1
ATOM 5658 C CA . ILE B 1 294 ? -0.978 32.875 26.031 1 88.44 294 ILE B CA 1
ATOM 5659 C C . ILE B 1 294 ? -1.08 34.344 26.5 1 88.44 294 ILE B C 1
ATOM 5661 O O . ILE B 1 294 ? -0.214 34.812 27.234 1 88.44 294 ILE B O 1
ATOM 5665 N N . VAL B 1 295 ? -2.023 35 26.141 1 90.75 295 VAL B N 1
ATOM 5666 C CA . VAL B 1 295 ? -2.139 36.438 26.406 1 90.75 295 VAL B CA 1
ATOM 5667 C C . VAL B 1 295 ? -2.426 36.656 27.875 1 90.75 295 VAL B C 1
ATOM 5669 O O . VAL B 1 295 ? -3.193 35.938 28.5 1 90.75 295 VAL B O 1
ATOM 5672 N N . ASP B 1 296 ? -1.664 37.469 28.422 1 90.56 296 ASP B N 1
ATOM 5673 C CA . ASP B 1 296 ? -1.913 38.062 29.734 1 90.56 296 ASP B CA 1
ATOM 5674 C C . ASP B 1 296 ? -2.146 39.562 29.641 1 90.56 296 ASP B C 1
ATOM 5676 O O . ASP B 1 296 ? -1.193 40.344 29.578 1 90.56 296 ASP B O 1
ATOM 5680 N N . MET B 1 297 ? -3.334 39.969 29.781 1 92.94 297 MET B N 1
ATOM 5681 C CA . MET B 1 297 ? -3.707 41.375 29.547 1 92.94 297 MET B CA 1
ATOM 5682 C C . MET B 1 297 ? -3.184 42.281 30.672 1 92.94 297 MET B C 1
ATOM 5684 O O . MET B 1 297 ? -3.082 43.5 30.516 1 92.94 297 MET B O 1
ATOM 5688 N N . GLU B 1 298 ? -2.818 41.656 31.812 1 91 298 GLU B N 1
ATOM 5689 C CA . GLU B 1 298 ? -2.283 42.406 32.938 1 91 298 GLU B CA 1
ATOM 5690 C C . GLU B 1 298 ? -0.984 43.125 32.531 1 91 298 GLU B C 1
ATOM 5692 O O . GLU B 1 298 ? -0.695 44.219 33.031 1 91 298 GLU B O 1
ATOM 5697 N N . GLU B 1 299 ? -0.348 42.5 31.688 1 89.31 299 GLU B N 1
ATOM 5698 C CA . GLU B 1 299 ? 0.917 43.094 31.234 1 89.31 299 GLU B CA 1
ATOM 5699 C C . GLU B 1 299 ? 0.694 44.375 30.469 1 89.31 299 GLU B C 1
ATOM 5701 O O . GLU B 1 299 ? 1.59 45.219 30.375 1 89.31 299 GLU B O 1
ATOM 5706 N N . PHE B 1 300 ? -0.477 44.531 29.938 1 92.69 300 PHE B N 1
ATOM 5707 C CA . PHE B 1 300 ? -0.75 45.688 29.062 1 92.69 300 PHE B CA 1
ATOM 5708 C C . PHE B 1 300 ? -1.722 46.656 29.734 1 92.69 300 PHE B C 1
ATOM 5710 O O . PHE B 1 300 ? -2.244 47.562 29.078 1 92.69 300 PHE B O 1
ATOM 5717 N N . ARG B 1 301 ? -1.924 46.5 30.969 1 90.38 301 ARG B N 1
ATOM 5718 C CA . ARG B 1 301 ? -2.902 47.312 31.703 1 90.38 301 ARG B CA 1
ATOM 5719 C C . ARG B 1 301 ? -2.547 48.781 31.656 1 90.38 301 ARG B C 1
ATOM 5721 O O . ARG B 1 301 ? -3.434 49.625 31.688 1 90.38 301 ARG B O 1
ATOM 5728 N N . HIS B 1 302 ? -1.297 49.094 31.547 1 91.62 302 HIS B N 1
ATOM 5729 C CA . HIS B 1 302 ? -0.857 50.5 31.594 1 91.62 302 HIS B CA 1
ATOM 5730 C C . HIS B 1 302 ? -0.611 51.031 30.188 1 91.62 302 HIS B C 1
ATOM 5732 O O . HIS B 1 302 ? -0.065 52.125 30.031 1 91.62 302 HIS B O 1
ATOM 5738 N N . ASP B 1 303 ? -1.009 50.344 29.281 1 94.31 303 ASP B N 1
ATOM 5739 C CA . ASP B 1 303 ? -0.813 50.75 27.891 1 94.31 303 ASP B CA 1
ATOM 5740 C C . ASP B 1 303 ? -2.117 50.688 27.109 1 94.31 303 ASP B C 1
ATOM 5742 O O . ASP B 1 303 ? -2.211 49.906 26.141 1 94.31 303 ASP B O 1
ATOM 5746 N N . PRO B 1 304 ? -3.035 51.5 27.453 1 96.5 304 PRO B N 1
ATOM 5747 C CA . PRO B 1 304 ? -4.344 51.438 26.797 1 96.5 304 PRO B CA 1
ATOM 5748 C C . PRO B 1 304 ? -4.258 51.688 25.297 1 96.5 304 PRO B C 1
ATOM 5750 O O . PRO B 1 304 ? -5.047 51.125 24.531 1 96.5 304 PRO B O 1
ATOM 5753 N N . HIS B 1 305 ? -3.287 52.5 24.844 1 97.25 305 HIS B N 1
ATOM 5754 C CA . HIS B 1 305 ? -3.152 52.812 23.422 1 97.25 305 HIS B CA 1
ATOM 5755 C C . HIS B 1 305 ? -2.756 51.562 22.641 1 97.25 305 HIS B C 1
ATOM 5757 O O . HIS B 1 305 ? -3.215 51.344 21.516 1 97.25 305 HIS B O 1
ATOM 5763 N N . THR B 1 306 ? -1.923 50.719 23.219 1 97.25 306 THR B N 1
ATOM 5764 C CA . THR B 1 306 ? -1.541 49.469 22.594 1 97.25 306 THR B CA 1
ATOM 5765 C C . THR B 1 306 ? -2.74 48.531 22.5 1 97.25 306 THR B C 1
ATOM 5767 O O . THR B 1 306 ? -2.943 47.875 21.469 1 97.25 306 THR B O 1
ATOM 5770 N N . VAL B 1 307 ? -3.512 48.469 23.547 1 97.94 307 VAL B N 1
ATOM 5771 C CA . VAL B 1 307 ? -4.691 47.594 23.578 1 97.94 307 VAL B CA 1
ATOM 5772 C C . VAL B 1 307 ? -5.691 48.031 22.516 1 97.94 307 VAL B C 1
ATOM 5774 O O . VAL B 1 307 ? -6.227 47.219 21.781 1 97.94 307 VAL B O 1
ATOM 5777 N N . ALA B 1 308 ? -5.898 49.344 22.453 1 97.88 308 ALA B N 1
ATOM 5778 C CA . ALA B 1 308 ? -6.812 49.906 21.453 1 97.88 308 ALA B CA 1
ATOM 5779 C C . ALA B 1 308 ? -6.312 49.625 20.047 1 97.88 308 ALA B C 1
ATOM 5781 O O . ALA B 1 308 ? -7.094 49.281 19.156 1 97.88 308 ALA B O 1
ATOM 5782 N N . GLY B 1 309 ? -5.023 49.844 19.859 1 97.5 309 GLY B N 1
ATOM 5783 C CA . GLY B 1 309 ? -4.43 49.562 18.562 1 97.5 309 GLY B CA 1
ATOM 5784 C C . GLY B 1 309 ? -4.566 48.094 18.156 1 97.5 309 GLY B C 1
ATOM 5785 O O . GLY B 1 309 ? -4.785 47.812 16.984 1 97.5 309 GLY B O 1
ATOM 5786 N N . THR B 1 310 ? -4.359 47.219 19.109 1 98.06 310 THR B N 1
ATOM 5787 C CA . THR B 1 310 ? -4.488 45.781 18.844 1 98.06 310 THR B CA 1
ATOM 5788 C C . THR B 1 310 ? -5.91 45.438 18.422 1 98.06 310 THR B C 1
ATOM 5790 O O . THR B 1 310 ? -6.113 44.656 17.484 1 98.06 310 THR B O 1
ATOM 5793 N N . LEU B 1 311 ? -6.895 46.031 19.109 1 98 311 LEU B N 1
ATOM 5794 C CA . LEU B 1 311 ? -8.297 45.812 18.75 1 98 311 LEU B CA 1
ATOM 5795 C C . LEU B 1 311 ? -8.57 46.25 17.328 1 98 311 LEU B C 1
ATOM 5797 O O . LEU B 1 311 ? -9.18 45.5 16.547 1 98 311 LEU B O 1
ATOM 5801 N N . LYS B 1 312 ? -8.094 47.375 16.969 1 97.38 312 LYS B N 1
ATOM 5802 C CA . LYS B 1 312 ? -8.25 47.906 15.617 1 97.38 312 LYS B CA 1
ATOM 5803 C C . LYS B 1 312 ? -7.609 46.969 14.594 1 97.38 312 LYS B C 1
ATOM 5805 O O . LYS B 1 312 ? -8.203 46.656 13.555 1 97.38 312 LYS B O 1
ATOM 5810 N N . GLN B 1 313 ? -6.426 46.594 14.945 1 97.12 313 GLN B N 1
ATOM 5811 C CA . GLN B 1 313 ? -5.68 45.75 14.047 1 97.12 313 GLN B CA 1
ATOM 5812 C C . GLN B 1 313 ? -6.414 44.406 13.82 1 97.12 313 GLN B C 1
ATOM 5814 O O . GLN B 1 313 ? -6.438 43.906 12.695 1 97.12 313 GLN B O 1
ATOM 5819 N N . TYR B 1 314 ? -6.965 43.812 14.852 1 98 314 TYR B N 1
ATOM 5820 C CA . TYR B 1 314 ? -7.723 42.562 14.734 1 98 314 TYR B CA 1
ATOM 5821 C C . TYR B 1 314 ? -8.875 42.719 13.758 1 98 314 TYR B C 1
ATOM 5823 O O . TYR B 1 314 ? -9.062 41.875 12.875 1 98 314 TYR B O 1
ATOM 5831 N N . LEU B 1 315 ? -9.586 43.844 13.93 1 97.75 315 LEU B N 1
ATOM 5832 C CA . LEU B 1 315 ? -10.734 44.094 13.062 1 97.75 315 LEU B CA 1
ATOM 5833 C C . LEU B 1 315 ? -10.289 44.281 11.617 1 97.75 315 LEU B C 1
ATOM 5835 O O . LEU B 1 315 ? -10.953 43.781 10.695 1 97.75 315 LEU B O 1
ATOM 5839 N N . ARG B 1 316 ? -9.148 44.844 11.414 1 95.75 316 ARG B N 1
ATOM 5840 C CA . ARG B 1 316 ? -8.625 45.156 10.078 1 95.75 316 ARG B CA 1
ATOM 5841 C C . ARG B 1 316 ? -8.125 43.875 9.398 1 95.75 316 ARG B C 1
ATOM 5843 O O . ARG B 1 316 ? -8.164 43.75 8.172 1 95.75 316 ARG B O 1
ATOM 5850 N N . GLU B 1 317 ? -7.699 42.969 10.18 1 96.25 317 GLU B N 1
ATOM 5851 C CA . GLU B 1 317 ? -7.055 41.781 9.633 1 96.25 317 GLU B CA 1
ATOM 5852 C C . GLU B 1 317 ? -8.062 40.625 9.422 1 96.25 317 GLU B C 1
ATOM 5854 O O . GLU B 1 317 ? -7.699 39.562 8.938 1 96.25 317 GLU B O 1
ATOM 5859 N N . LEU B 1 318 ? -9.328 40.906 9.781 1 96.56 318 LEU B N 1
ATOM 5860 C CA . LEU B 1 318 ? -10.344 39.906 9.445 1 96.56 318 LEU B CA 1
ATOM 5861 C C . LEU B 1 318 ? -10.398 39.688 7.941 1 96.56 318 LEU B C 1
ATOM 5863 O O . LEU B 1 318 ? -10.359 40.625 7.156 1 96.56 318 LEU B O 1
ATOM 5867 N N . PRO B 1 319 ? -10.414 38.406 7.504 1 95.5 319 PRO B N 1
ATOM 5868 C CA . PRO B 1 319 ? -10.492 38.156 6.066 1 95.5 319 PRO B CA 1
ATOM 5869 C C . PRO B 1 319 ? -11.703 38.781 5.402 1 95.5 319 PRO B C 1
ATOM 5871 O O . PRO B 1 319 ? -11.633 39.188 4.242 1 95.5 319 PRO B O 1
ATOM 5874 N N . GLU B 1 320 ? -12.742 38.781 6.102 1 95.44 320 GLU B N 1
ATOM 5875 C CA . GLU B 1 320 ? -13.938 39.562 5.754 1 95.44 320 GLU B CA 1
ATOM 5876 C C . GLU B 1 320 ? -14.273 40.594 6.832 1 95.44 320 GLU B C 1
ATOM 5878 O O . GLU B 1 320 ? -14.234 40.281 8.023 1 95.44 320 GLU B O 1
ATOM 5883 N N . PRO B 1 321 ? -14.484 41.812 6.305 1 95.75 321 PRO B N 1
ATOM 5884 C CA . PRO B 1 321 ? -14.773 42.844 7.316 1 95.75 321 PRO B CA 1
ATOM 5885 C C . PRO B 1 321 ? -15.945 42.469 8.219 1 95.75 321 PRO B C 1
ATOM 5887 O O . PRO B 1 321 ? -16.828 41.688 7.805 1 95.75 321 PRO B O 1
ATOM 5890 N N . LEU B 1 322 ? -15.922 43.031 9.43 1 97.69 322 LEU B N 1
ATOM 5891 C CA . LEU B 1 322 ? -16.938 42.75 10.422 1 97.69 322 LEU B CA 1
ATOM 5892 C C . LEU B 1 322 ? -18.328 43 9.867 1 97.69 322 LEU B C 1
ATOM 5894 O O . LEU B 1 322 ? -19.281 42.281 10.188 1 97.69 322 LEU B O 1
ATOM 5898 N N . LEU B 1 323 ? -18.469 44 9.023 1 97.19 323 LEU B N 1
ATOM 5899 C CA . LEU B 1 323 ? -19.766 44.375 8.461 1 97.19 323 LEU B CA 1
ATOM 5900 C C . LEU B 1 323 ? -19.969 43.688 7.113 1 97.19 323 LEU B C 1
ATOM 5902 O O . LEU B 1 323 ? -20.875 44.062 6.355 1 97.19 323 LEU B O 1
ATOM 5906 N N . THR B 1 324 ? -19.203 42.75 6.617 1 95.88 324 THR B N 1
ATOM 5907 C CA . THR B 1 324 ? -19.312 41.781 5.516 1 95.88 324 THR B CA 1
ATOM 5908 C C . THR B 1 324 ? -19.141 42.5 4.176 1 95.88 324 THR B C 1
ATOM 5910 O O . THR B 1 324 ? -19.391 43.688 4.062 1 95.88 324 THR B O 1
ATOM 5913 N N . TYR B 1 325 ? -18.766 41.812 3.162 1 93.88 325 TYR B N 1
ATOM 5914 C CA . TYR B 1 325 ? -18.688 42.312 1.791 1 93.88 325 TYR B CA 1
ATOM 5915 C C . TYR B 1 325 ? -20.062 42.469 1.174 1 93.88 325 TYR B C 1
ATOM 5917 O O . TYR B 1 325 ? -20.328 43.406 0.431 1 93.88 325 TYR B O 1
ATOM 5925 N N . HIS B 1 326 ? -20.844 41.531 1.521 1 94.12 326 HIS B N 1
ATOM 5926 C CA . HIS B 1 326 ? -22.156 41.406 0.904 1 94.12 326 HIS B CA 1
ATOM 5927 C C . HIS B 1 326 ? -23 42.656 1.159 1 94.12 326 HIS B C 1
ATOM 5929 O O . HIS B 1 326 ? -23.812 43.062 0.318 1 94.12 326 HIS B O 1
ATOM 5935 N N . LEU B 1 327 ? -22.828 43.312 2.275 1 95.94 327 LEU B N 1
ATOM 5936 C CA . LEU B 1 327 ? -23.672 44.406 2.658 1 95.94 327 LEU B CA 1
ATOM 5937 C C . LEU B 1 327 ? -22.984 45.75 2.396 1 95.94 327 LEU B C 1
ATOM 5939 O O . LEU B 1 327 ? -23.516 46.812 2.727 1 95.94 327 LEU B O 1
ATOM 5943 N N . TYR B 1 328 ? -21.859 45.688 1.784 1 94.44 328 TYR B N 1
ATOM 5944 C CA . TYR B 1 328 ? -21.047 46.906 1.573 1 94.44 328 TYR B CA 1
ATOM 5945 C C . TYR B 1 328 ? -21.812 47.938 0.797 1 94.44 328 TYR B C 1
ATOM 5947 O O . TYR B 1 328 ? -21.891 49.125 1.213 1 94.44 328 TYR B O 1
ATOM 5955 N N . VAL B 1 329 ? -22.406 47.562 -0.248 1 93.75 329 VAL B N 1
ATOM 5956 C CA . VAL B 1 329 ? -23.109 48.5 -1.144 1 93.75 329 VAL B CA 1
ATOM 5957 C C . VAL B 1 329 ? -24.297 49.125 -0.42 1 93.75 329 VAL B C 1
ATOM 5959 O O . VAL B 1 329 ? -24.531 50.312 -0.542 1 93.75 329 VAL B O 1
ATOM 5962 N N . GLU B 1 330 ? -24.984 48.344 0.287 1 96.5 330 GLU B N 1
ATOM 5963 C CA . GLU B 1 330 ? -26.141 48.844 1.02 1 96.5 330 GLU B CA 1
ATOM 5964 C C . GLU B 1 330 ? -25.719 49.875 2.074 1 96.5 330 GLU B C 1
ATOM 5966 O O . GLU B 1 330 ? -26.375 50.875 2.25 1 96.5 330 GLU B O 1
ATOM 5971 N N . PHE B 1 331 ? -24.641 49.594 2.742 1 96.06 331 PHE B N 1
ATOM 5972 C CA . PHE B 1 331 ? -24.125 50.531 3.738 1 96.06 331 PHE B CA 1
ATOM 5973 C C . PHE B 1 331 ? -23.703 51.844 3.086 1 96.06 331 PHE B C 1
ATOM 5975 O O . PHE B 1 331 ? -24.031 52.938 3.59 1 96.06 331 PHE B O 1
ATOM 5982 N N . MET B 1 332 ? -23.078 51.75 1.978 1 93.62 332 MET B N 1
ATOM 5983 C CA . MET B 1 332 ? -22.594 52.938 1.281 1 93.62 332 MET B CA 1
ATOM 5984 C C . MET B 1 332 ? -23.766 53.75 0.748 1 93.62 332 MET B C 1
ATOM 5986 O O . MET B 1 332 ? -23.703 55 0.756 1 93.62 332 MET B O 1
ATOM 5990 N N . GLN B 1 333 ? -24.719 53.094 0.332 1 95.06 333 GLN B N 1
ATOM 5991 C CA . GLN B 1 333 ? -25.906 53.781 -0.138 1 95.06 333 GLN B CA 1
ATOM 5992 C C . GLN B 1 333 ? -26.594 54.531 1.004 1 95.06 333 GLN B C 1
ATOM 5994 O O . GLN B 1 333 ? -27.062 55.656 0.829 1 95.06 333 GLN B O 1
ATOM 5999 N N . ALA B 1 334 ? -26.625 53.875 2.117 1 95.75 334 ALA B N 1
ATOM 6000 C CA . ALA B 1 334 ? -27.25 54.5 3.281 1 95.75 334 ALA B CA 1
ATOM 6001 C C . ALA B 1 334 ? -26.469 55.75 3.711 1 95.75 334 ALA B C 1
ATOM 6003 O O . ALA B 1 334 ? -27.047 56.719 4.195 1 95.75 334 ALA B O 1
ATOM 6004 N N . ALA B 1 335 ? -25.188 55.688 3.533 1 93.81 335 ALA B N 1
ATOM 6005 C CA . ALA B 1 335 ? -24.297 56.781 3.955 1 93.81 335 ALA B CA 1
ATOM 6006 C C . ALA B 1 335 ? -24.562 58.062 3.154 1 93.81 335 ALA B C 1
ATOM 6008 O O . ALA B 1 335 ? -24.219 59.156 3.586 1 93.81 335 ALA B O 1
ATOM 6009 N N . THR B 1 336 ? -25.188 57.969 2.016 1 92.88 336 THR B N 1
ATOM 6010 C CA . THR B 1 336 ? -25.453 59.094 1.151 1 92.88 336 THR B CA 1
ATOM 6011 C C . THR B 1 336 ? -26.75 59.781 1.563 1 92.88 336 THR B C 1
ATOM 6013 O O . THR B 1 336 ? -27.031 60.906 1.116 1 92.88 336 THR B O 1
ATOM 6016 N N . LEU B 1 337 ? -27.469 59.25 2.406 1 93.69 337 LEU B N 1
ATOM 6017 C CA . LEU B 1 337 ? -28.75 59.812 2.834 1 93.69 337 LEU B CA 1
ATOM 6018 C C . LEU B 1 337 ? -28.531 60.969 3.816 1 93.69 337 LEU B C 1
ATOM 6020 O O . LEU B 1 337 ? -27.438 61.125 4.359 1 93.69 337 LEU B O 1
ATOM 6024 N N . SER B 1 338 ? -29.562 61.781 4.078 1 90.25 338 SER B N 1
ATOM 6025 C CA . SER B 1 338 ? -29.5 62.875 5.035 1 90.25 338 SER B CA 1
ATOM 6026 C C . SER B 1 338 ? -29.375 62.344 6.465 1 90.25 338 SER B C 1
ATOM 6028 O O . SER B 1 338 ? -29.672 61.188 6.734 1 90.25 338 SER B O 1
ATOM 6030 N N . LYS B 1 339 ? -28.953 63.156 7.355 1 86.62 339 LYS B N 1
ATOM 6031 C CA . LYS B 1 339 ? -28.703 62.812 8.75 1 86.62 339 LYS B CA 1
ATOM 6032 C C . LYS B 1 339 ? -29.938 62.219 9.406 1 86.62 339 LYS B C 1
ATOM 6034 O O . LYS B 1 339 ? -29.844 61.375 10.312 1 86.62 339 LYS B O 1
ATOM 6039 N N . GLU B 1 340 ? -31.156 62.688 8.953 1 88.44 340 GLU B N 1
ATOM 6040 C CA . GLU B 1 340 ? -32.406 62.25 9.562 1 88.44 340 GLU B CA 1
ATOM 6041 C C . GLU B 1 340 ? -32.812 60.875 9.016 1 88.44 340 GLU B C 1
ATOM 6043 O O . GLU B 1 340 ? -33.531 60.125 9.688 1 88.44 340 GLU B O 1
ATOM 6048 N N . LYS B 1 341 ? -32.281 60.562 7.859 1 95.38 341 LYS B N 1
ATOM 6049 C CA . LYS B 1 341 ? -32.781 59.344 7.176 1 95.38 341 LYS B CA 1
ATOM 6050 C C . LYS B 1 341 ? -31.781 58.219 7.309 1 95.38 341 LYS B C 1
ATOM 6052 O O . LYS B 1 341 ? -32.125 57.031 7.109 1 95.38 341 LYS B O 1
ATOM 6057 N N . ILE B 1 342 ? -30.609 58.5 7.668 1 95.75 342 ILE B N 1
ATOM 6058 C CA . ILE B 1 342 ? -29.547 57.5 7.672 1 95.75 342 ILE B CA 1
ATOM 6059 C C . ILE B 1 342 ? -29.828 56.469 8.766 1 95.75 342 ILE B C 1
ATOM 6061 O O . ILE B 1 342 ? -29.625 55.25 8.555 1 95.75 342 ILE B O 1
ATOM 6065 N N . VAL B 1 343 ? -30.281 56.844 9.883 1 96.12 343 VAL B N 1
ATOM 6066 C CA . VAL B 1 343 ? -30.453 55.969 11.039 1 96.12 343 VAL B CA 1
ATOM 6067 C C . VAL B 1 343 ? -31.516 54.906 10.742 1 96.12 343 VAL B C 1
ATOM 6069 O O . VAL B 1 343 ? -31.25 53.719 10.875 1 96.12 343 VAL B O 1
ATOM 6072 N N . PRO B 1 344 ? -32.719 55.344 10.219 1 96.56 344 PRO B N 1
ATOM 6073 C CA . PRO B 1 344 ? -33.719 54.312 9.883 1 96.56 344 PRO B CA 1
ATOM 6074 C C . PRO B 1 344 ? -33.281 53.406 8.734 1 96.56 344 PRO B C 1
ATOM 6076 O O . PRO B 1 344 ? -33.656 52.25 8.68 1 96.56 344 PRO B O 1
ATOM 6079 N N . ALA B 1 345 ? -32.438 53.906 7.871 1 97.31 345 ALA B N 1
ATOM 6080 C CA . ALA B 1 345 ? -31.969 53.125 6.723 1 97.31 345 ALA B CA 1
ATOM 6081 C C . ALA B 1 345 ? -30.969 52.062 7.145 1 97.31 345 ALA B C 1
ATOM 6083 O O . ALA B 1 345 ? -30.906 51 6.539 1 97.31 345 ALA B O 1
ATOM 6084 N N . LEU B 1 346 ? -30.234 52.312 8.141 1 98 346 LEU B N 1
ATOM 6085 C CA . LEU B 1 346 ? -29.172 51.438 8.586 1 98 346 LEU B CA 1
ATOM 6086 C C . LEU B 1 346 ? -29.734 50.25 9.383 1 98 346 LEU B C 1
ATOM 6088 O O . LEU B 1 346 ? -29.141 49.188 9.414 1 98 346 LEU B O 1
ATOM 6092 N N . LYS B 1 347 ? -30.844 50.469 10.031 1 96.62 347 LYS B N 1
ATOM 6093 C CA . LYS B 1 347 ? -31.391 49.469 10.938 1 96.62 347 LYS B CA 1
ATOM 6094 C C . LYS B 1 347 ? -31.625 48.156 10.227 1 96.62 347 LYS B C 1
ATOM 6096 O O . LYS B 1 347 ? -31.109 47.125 10.648 1 96.62 347 LYS B O 1
ATOM 6101 N N . PRO B 1 348 ? -32.375 48.125 9.023 1 97.31 348 PRO B N 1
ATOM 6102 C CA . PRO B 1 348 ? -32.562 46.875 8.336 1 97.31 348 PRO B CA 1
ATOM 6103 C C . PRO B 1 348 ? -31.281 46.25 7.812 1 97.31 348 PRO B C 1
ATOM 6105 O O . PRO B 1 348 ? -31.156 45.031 7.746 1 97.31 348 PRO B O 1
ATOM 6108 N N . ILE B 1 349 ? -30.281 47.031 7.441 1 98 349 ILE B N 1
ATOM 6109 C CA . ILE B 1 349 ? -29.016 46.562 6.93 1 98 349 ILE B CA 1
ATOM 6110 C C . ILE B 1 349 ? -28.266 45.812 8.031 1 98 349 ILE B C 1
ATOM 6112 O O . ILE B 1 349 ? -27.75 44.719 7.816 1 98 349 ILE B O 1
ATOM 6116 N N . ILE B 1 350 ? -28.203 46.375 9.266 1 97.88 350 ILE B N 1
ATOM 6117 C CA . ILE B 1 350 ? -27.516 45.781 10.414 1 97.88 350 ILE B CA 1
ATOM 6118 C C . ILE B 1 350 ? -28.203 44.5 10.844 1 97.88 350 ILE B C 1
ATOM 6120 O O . ILE B 1 350 ? -27.531 43.531 11.25 1 97.88 350 ILE B O 1
ATOM 6124 N N . GLU B 1 351 ? -29.5 44.438 10.656 1 96.5 351 GLU B N 1
ATOM 6125 C CA . GLU B 1 351 ? -30.266 43.25 11.039 1 96.5 351 GLU B CA 1
ATOM 6126 C C . GLU B 1 351 ? -30.016 42.125 10.062 1 96.5 351 GLU B C 1
ATOM 6128 O O . GLU B 1 351 ? -30.312 40.969 10.383 1 96.5 351 GLU B O 1
ATOM 6133 N N . LYS B 1 352 ? -29.453 42.438 8.938 1 97.81 352 LYS B N 1
ATOM 6134 C CA . LYS B 1 352 ? -29.156 41.406 7.934 1 97.81 352 LYS B CA 1
ATOM 6135 C C . LYS B 1 352 ? -27.812 40.75 8.211 1 97.81 352 LYS B C 1
ATOM 6137 O O . LYS B 1 352 ? -27.5 39.688 7.629 1 97.81 352 LYS B O 1
ATOM 6142 N N . LEU B 1 353 ? -27 41.312 9.102 1 97.56 353 LEU B N 1
ATOM 6143 C CA . LEU B 1 353 ? -25.688 40.75 9.43 1 97.56 353 LEU B CA 1
ATOM 6144 C C . LEU B 1 353 ? -25.844 39.312 9.977 1 97.56 353 LEU B C 1
ATOM 6146 O O . LEU B 1 353 ? -26.766 39.031 10.742 1 97.56 353 LEU B O 1
ATOM 6150 N N . PRO B 1 354 ? -24.938 38.438 9.516 1 97.19 354 PRO B N 1
ATOM 6151 C CA . PRO B 1 354 ? -24.922 37.125 10.172 1 97.19 354 PRO B CA 1
ATOM 6152 C C . PRO B 1 354 ? -24.781 37.219 11.688 1 97.19 354 PRO B C 1
ATOM 6154 O O . PRO B 1 354 ? -24.141 38.156 12.195 1 97.19 354 PRO B O 1
ATOM 6157 N N . PRO B 1 355 ? -25.266 36.25 12.422 1 96.56 355 PRO B N 1
ATOM 6158 C CA . PRO B 1 355 ? -25.297 36.344 13.883 1 96.56 355 PRO B CA 1
ATOM 6159 C C . PRO B 1 355 ? -23.922 36.594 14.484 1 96.56 355 PRO B C 1
ATOM 6161 O O . PRO B 1 355 ? -23.766 37.438 15.359 1 96.56 355 PRO B O 1
ATOM 6164 N N . PRO B 1 356 ? -22.875 35.875 14.047 1 97.19 356 PRO B N 1
ATOM 6165 C CA . PRO B 1 356 ? -21.547 36.188 14.609 1 97.19 356 PRO B CA 1
ATOM 6166 C C . PRO B 1 356 ? -21.125 37.625 14.383 1 97.19 356 PRO B C 1
ATOM 6168 O O . PRO B 1 356 ? -20.594 38.281 15.289 1 97.19 356 PRO B O 1
ATOM 6171 N N . ASN B 1 357 ? -21.375 38.156 13.211 1 97.62 357 ASN B N 1
ATOM 6172 C CA . ASN B 1 357 ? -21.016 39.531 12.883 1 97.62 357 ASN B CA 1
ATOM 6173 C C . ASN B 1 357 ? -21.859 40.531 13.672 1 97.62 357 ASN B C 1
ATOM 6175 O O . ASN B 1 357 ? -21.328 41.5 14.195 1 97.62 357 ASN B O 1
ATOM 6179 N N . TYR B 1 358 ? -23.125 40.219 13.758 1 96.88 358 TYR B N 1
ATOM 6180 C CA . TYR B 1 358 ? -24.047 41.094 14.477 1 96.88 358 TYR B CA 1
ATOM 6181 C C . TYR B 1 358 ? -23.672 41.188 15.945 1 96.88 358 TYR B C 1
ATOM 6183 O O . TYR B 1 358 ? -23.578 42.281 16.484 1 96.88 358 TYR B O 1
ATOM 6191 N N . ASN B 1 359 ? -23.438 40.094 16.547 1 96.25 359 ASN B N 1
ATOM 6192 C CA . ASN B 1 359 ? -23.141 40.062 17.984 1 96.25 359 ASN B CA 1
ATOM 6193 C C . ASN B 1 359 ? -21.828 40.781 18.297 1 96.25 359 ASN B C 1
ATOM 6195 O O . ASN B 1 359 ? -21.734 41.5 19.281 1 96.25 359 ASN B O 1
ATOM 6199 N N . ASN B 1 360 ? -20.828 40.531 17.531 1 97.56 360 ASN B N 1
ATOM 6200 C CA . ASN B 1 360 ? -19.531 41.188 17.766 1 97.56 360 ASN B CA 1
ATOM 6201 C C . ASN B 1 360 ? -19.594 42.656 17.453 1 97.56 360 ASN B C 1
ATOM 6203 O O . ASN B 1 360 ? -18.953 43.469 18.125 1 97.56 360 ASN B O 1
ATOM 6207 N N . PHE B 1 361 ? -20.391 43.062 16.469 1 97.38 361 PHE B N 1
ATOM 6208 C CA . PHE B 1 361 ? -20.594 44.469 16.156 1 97.38 361 PHE B CA 1
ATOM 6209 C C . PHE B 1 361 ? -21.344 45.188 17.281 1 97.38 361 PHE B C 1
ATOM 6211 O O . PHE B 1 361 ? -20.953 46.25 17.703 1 97.38 361 PHE B O 1
ATOM 6218 N N . ARG B 1 362 ? -22.344 44.531 17.672 1 96.62 362 ARG B N 1
ATOM 6219 C CA . ARG B 1 362 ? -23.109 45.062 18.797 1 96.62 362 ARG B CA 1
ATOM 6220 C C . ARG B 1 362 ? -22.203 45.25 20.016 1 96.62 362 ARG B C 1
ATOM 6222 O O . ARG B 1 362 ? -22.25 46.312 20.656 1 96.62 362 ARG B O 1
ATOM 6229 N N . TYR B 1 363 ? -21.391 44.25 20.312 1 96.12 363 TYR B N 1
ATOM 6230 C CA . TYR B 1 363 ? -20.484 44.312 21.453 1 96.12 363 TYR B CA 1
ATOM 6231 C C . TYR B 1 363 ? -19.531 45.5 21.328 1 96.12 363 TYR B C 1
ATOM 6233 O O . TYR B 1 363 ? -19.328 46.25 22.297 1 96.12 363 TYR B O 1
ATOM 6241 N N . LEU B 1 364 ? -19.016 45.688 20.203 1 97.06 364 LEU B N 1
ATOM 6242 C CA . LEU B 1 364 ? -18.094 46.781 19.922 1 97.06 364 LEU B CA 1
ATOM 6243 C C . LEU B 1 364 ? -18.781 48.125 20.062 1 97.06 364 LEU B C 1
ATOM 6245 O O . LEU B 1 364 ? -18.266 49.062 20.703 1 97.06 364 LEU B O 1
ATOM 6249 N N . ILE B 1 365 ? -19.969 48.312 19.5 1 96.62 365 ILE B N 1
ATOM 6250 C CA . ILE B 1 365 ? -20.688 49.562 19.453 1 96.62 365 ILE B CA 1
ATOM 6251 C C . ILE B 1 365 ? -21.094 49.969 20.875 1 96.62 365 ILE B C 1
ATOM 6253 O O . ILE B 1 365 ? -21.016 51.156 21.234 1 96.62 365 ILE B O 1
ATOM 6257 N N . LYS B 1 366 ? -21.484 49.031 21.625 1 95 366 LYS B N 1
ATOM 6258 C CA . LYS B 1 366 ? -21.875 49.344 23 1 95 366 LYS B CA 1
ATOM 6259 C C . LYS B 1 366 ? -20.672 49.844 23.797 1 95 366 LYS B C 1
ATOM 6261 O O . LYS B 1 366 ? -20.828 50.75 24.625 1 95 366 LYS B O 1
ATOM 6266 N N . PHE B 1 367 ? -19.578 49.281 23.578 1 95.25 367 PHE B N 1
ATOM 6267 C CA . PHE B 1 367 ? -18.344 49.75 24.203 1 95.25 367 PHE B CA 1
ATOM 6268 C C . PHE B 1 367 ? -18.031 51.188 23.734 1 95.25 367 PHE B C 1
ATOM 6270 O O . PHE B 1 367 ? -17.719 52.062 24.562 1 95.25 367 PHE B O 1
ATOM 6277 N N . LEU B 1 368 ? -18.125 51.438 22.438 1 96.12 368 LEU B N 1
ATOM 6278 C CA . LEU B 1 368 ? -17.797 52.75 21.875 1 96.12 368 LEU B CA 1
ATOM 6279 C C . LEU B 1 368 ? -18.781 53.812 22.391 1 96.12 368 LEU B C 1
ATOM 6281 O O . LEU B 1 368 ? -18.391 54.969 22.609 1 96.12 368 LEU B O 1
ATOM 6285 N N . GLU B 1 369 ? -20 53.406 22.547 1 94.25 369 GLU B N 1
ATOM 6286 C CA . GLU B 1 369 ? -20.984 54.281 23.141 1 94.25 369 GLU B CA 1
ATOM 6287 C C . GLU B 1 369 ? -20.578 54.75 24.531 1 94.25 369 GLU B C 1
ATOM 6289 O O . GLU B 1 369 ? -20.672 55.938 24.875 1 94.25 369 GLU B O 1
ATOM 6294 N N . LYS B 1 370 ? -20.141 53.812 25.328 1 93.25 370 LYS B N 1
ATOM 6295 C CA . LYS B 1 370 ? -19.672 54.125 26.672 1 93.25 370 LYS B CA 1
ATOM 6296 C C . LYS B 1 370 ? -18.453 55.031 26.641 1 93.25 370 LYS B C 1
ATOM 6298 O O . LYS B 1 370 ? -18.312 55.938 27.453 1 93.25 370 LYS B O 1
ATOM 6303 N N . LEU B 1 371 ? -17.625 54.75 25.734 1 94.88 371 LEU B N 1
ATOM 6304 C CA . LEU B 1 371 ? -16.422 55.562 25.578 1 94.88 371 LEU B CA 1
ATOM 6305 C C . LEU B 1 371 ? -16.766 57 25.266 1 94.88 371 LEU B C 1
ATOM 6307 O O . LEU B 1 371 ? -16.156 57.938 25.781 1 94.88 371 LEU B O 1
ATOM 6311 N N . CYS B 1 372 ? -17.797 57.25 24.438 1 94.56 372 CYS B N 1
ATOM 6312 C CA . CYS B 1 372 ? -18.234 58.562 24 1 94.56 372 CYS B CA 1
ATOM 6313 C C . CYS B 1 372 ? -18.812 59.344 25.172 1 94.56 372 CYS B C 1
ATOM 6315 O O . CYS B 1 372 ? -18.75 60.594 25.172 1 94.56 372 CYS B O 1
ATOM 6317 N N . LYS B 1 373 ? -19.312 58.688 26.109 1 92.44 373 LYS B N 1
ATOM 6318 C CA . LYS B 1 373 ? -19.906 59.344 27.266 1 92.44 373 LYS B CA 1
ATOM 6319 C C . LYS B 1 373 ? -18.844 60.062 28.094 1 92.44 373 LYS B C 1
ATOM 6321 O O . LYS B 1 373 ? -19.156 61 28.828 1 92.44 373 LYS B O 1
ATOM 6326 N N . SER B 1 374 ? -17.625 59.594 27.953 1 93.19 374 SER B N 1
ATOM 6327 C CA . SER B 1 374 ? -16.531 60.219 28.656 1 93.19 374 SER B CA 1
ATOM 6328 C C . SER B 1 374 ? -15.719 61.125 27.75 1 93.19 374 SER B C 1
ATOM 6330 O O . SER B 1 374 ? -14.523 61.344 27.969 1 93.19 374 SER B O 1
ATOM 6332 N N . SER B 1 375 ? -16.328 61.719 26.75 1 93.56 375 SER B N 1
ATOM 6333 C CA . SER B 1 375 ? -15.633 62.5 25.734 1 93.56 375 SER B CA 1
ATOM 6334 C C . SER B 1 375 ? -15.047 63.781 26.312 1 93.56 375 SER B C 1
ATOM 6336 O O . SER B 1 375 ? -14.086 64.312 25.766 1 93.56 375 SER B O 1
ATOM 6338 N N . ASP B 1 376 ? -15.57 64.312 27.406 1 94.5 376 ASP B N 1
ATOM 6339 C CA . ASP B 1 376 ? -15.047 65.5 28.047 1 94.5 376 ASP B CA 1
ATOM 6340 C C . ASP B 1 376 ? -13.609 65.312 28.516 1 94.5 376 ASP B C 1
ATOM 6342 O O . ASP B 1 376 ? -12.805 66.25 28.5 1 94.5 376 ASP B O 1
ATOM 6346 N N . GLN B 1 377 ? -13.32 64.125 28.828 1 93.94 377 GLN B N 1
ATOM 6347 C CA . GLN B 1 377 ? -12 63.781 29.359 1 93.94 377 GLN B CA 1
ATOM 6348 C C . GLN B 1 377 ? -11.117 63.188 28.266 1 93.94 377 GLN B C 1
ATOM 6350 O O . GLN B 1 377 ? -10 63.625 28.031 1 93.94 377 GLN B O 1
ATOM 6355 N N . ASN B 1 378 ? -11.641 62.219 27.5 1 94.44 378 ASN B N 1
ATOM 6356 C CA . ASN B 1 378 ? -10.82 61.469 26.547 1 94.44 378 ASN B CA 1
ATOM 6357 C C . ASN B 1 378 ? -10.852 62.094 25.156 1 94.44 378 ASN B C 1
ATOM 6359 O O . ASN B 1 378 ? -10.07 61.719 24.281 1 94.44 378 ASN B O 1
ATOM 6363 N N . LYS B 1 379 ? -11.773 63.031 24.906 1 94.5 379 LYS B N 1
ATOM 6364 C CA . LYS B 1 379 ? -11.898 63.812 23.656 1 94.5 379 LYS B CA 1
ATOM 6365 C C . LYS B 1 379 ? -12.375 62.906 22.516 1 94.5 379 LYS B C 1
ATOM 6367 O O . LYS B 1 379 ? -12.164 63.25 21.344 1 94.5 379 LYS B O 1
ATOM 6372 N N . MET B 1 380 ? -12.953 61.844 22.953 1 94.69 380 MET B N 1
ATOM 6373 C CA . MET B 1 380 ? -13.422 60.906 21.922 1 94.69 380 MET B CA 1
ATOM 6374 C C . MET B 1 380 ? -14.922 61.062 21.703 1 94.69 380 MET B C 1
ATOM 6376 O O . MET B 1 380 ? -15.711 60.281 22.234 1 94.69 380 MET B O 1
ATOM 6380 N N . THR B 1 381 ? -15.281 62.031 20.797 1 96.19 381 THR B N 1
ATOM 6381 C CA . THR B 1 381 ? -16.672 62.219 20.375 1 96.19 381 THR B CA 1
ATOM 6382 C C . THR B 1 381 ? -17.078 61.156 19.359 1 96.19 381 THR B C 1
ATOM 6384 O O . THR B 1 381 ? -16.234 60.469 18.781 1 96.19 381 THR B O 1
ATOM 6387 N N . PRO B 1 382 ? -18.359 61.031 19.203 1 96.12 382 PRO B N 1
ATOM 6388 C CA . PRO B 1 382 ? -18.797 60.031 18.219 1 96.12 382 PRO B CA 1
ATOM 6389 C C . PRO B 1 382 ? -18.156 60.25 16.844 1 96.12 382 PRO B C 1
ATOM 6391 O O . PRO B 1 382 ? -17.797 59.281 16.156 1 96.12 382 PRO B O 1
ATOM 6394 N N . THR B 1 383 ? -17.953 61.438 16.484 1 95.44 383 THR B N 1
ATOM 6395 C CA . THR B 1 383 ? -17.328 61.781 15.211 1 95.44 383 THR B CA 1
ATOM 6396 C C . THR B 1 383 ? -15.875 61.312 15.195 1 95.44 383 THR B C 1
ATOM 6398 O O . THR B 1 383 ? -15.43 60.688 14.242 1 95.44 383 THR B O 1
ATOM 6401 N N . ASN B 1 384 ? -15.133 61.625 16.234 1 95.38 384 ASN B N 1
ATOM 6402 C CA . ASN B 1 384 ? -13.719 61.25 16.312 1 95.38 384 ASN B CA 1
ATOM 6403 C C . ASN B 1 384 ? -13.539 59.75 16.312 1 95.38 384 ASN B C 1
ATOM 6405 O O . ASN B 1 384 ? -12.625 59.219 15.664 1 95.38 384 ASN B O 1
ATOM 6409 N N . ILE B 1 385 ? -14.422 59.094 16.984 1 96.12 385 ILE B N 1
ATOM 6410 C CA . ILE B 1 385 ? -14.359 57.625 17.078 1 96.12 385 ILE B CA 1
ATOM 6411 C C . ILE B 1 385 ? -14.648 57.031 15.703 1 96.12 385 ILE B C 1
ATOM 6413 O O . ILE B 1 385 ? -13.953 56.094 15.266 1 96.12 385 ILE B O 1
ATOM 6417 N N . ALA B 1 386 ? -15.656 57.5 15.055 1 96.44 386 ALA B N 1
ATOM 6418 C CA . ALA B 1 386 ? -16.062 56.969 13.75 1 96.44 386 ALA B CA 1
ATOM 6419 C C . ALA B 1 386 ? -14.93 57.094 12.734 1 96.44 386 ALA B C 1
ATOM 6421 O O . ALA B 1 386 ? -14.695 56.188 11.945 1 96.44 386 ALA B O 1
ATOM 6422 N N . ILE B 1 387 ? -14.172 58.125 12.734 1 94.38 387 ILE B N 1
ATOM 6423 C CA . ILE B 1 387 ? -13.094 58.406 11.789 1 94.38 387 ILE B CA 1
ATOM 6424 C C . ILE B 1 387 ? -11.992 57.344 11.938 1 94.38 387 ILE B C 1
ATOM 6426 O O . ILE B 1 387 ? -11.43 56.906 10.945 1 94.38 387 ILE B O 1
ATOM 6430 N N . VAL B 1 388 ? -11.742 56.969 13.18 1 94.94 388 VAL B N 1
ATOM 6431 C CA . VAL B 1 388 ? -10.586 56.125 13.438 1 94.94 388 VAL B CA 1
ATOM 6432 C C . VAL B 1 388 ? -10.992 54.656 13.352 1 94.94 388 VAL B C 1
ATOM 6434 O O . VAL B 1 388 ? -10.148 53.781 13.102 1 94.94 388 VAL B O 1
ATOM 6437 N N . ILE B 1 389 ? -12.219 54.281 13.594 1 95.88 389 ILE B N 1
ATOM 6438 C CA . ILE B 1 389 ? -12.633 52.906 13.734 1 95.88 389 ILE B CA 1
ATOM 6439 C C . ILE B 1 389 ? -13.281 52.406 12.438 1 95.88 389 ILE B C 1
ATOM 6441 O O . ILE B 1 389 ? -13.156 51.25 12.062 1 95.88 389 ILE B O 1
ATOM 6445 N N . ALA B 1 390 ? -13.945 53.281 11.719 1 95.62 390 ALA B N 1
ATOM 6446 C CA . ALA B 1 390 ? -14.812 52.938 10.594 1 95.62 390 ALA B CA 1
ATOM 6447 C C . ALA B 1 390 ? -14.031 52.188 9.516 1 95.62 390 ALA B C 1
ATOM 6449 O O . ALA B 1 390 ? -14.492 51.156 9.016 1 95.62 390 ALA B O 1
ATOM 6450 N N . PRO B 1 391 ? -12.805 52.594 9.18 1 93.56 391 PRO B N 1
ATOM 6451 C CA . PRO B 1 391 ? -12.062 51.906 8.117 1 93.56 391 PRO B CA 1
ATOM 6452 C C . PRO B 1 391 ? -11.703 50.469 8.469 1 93.56 391 PRO B C 1
ATOM 6454 O O . PRO B 1 391 ? -11.359 49.688 7.582 1 93.56 391 PRO B O 1
ATOM 6457 N N . ASN B 1 392 ? -11.781 50.125 9.75 1 95.31 392 ASN B N 1
ATOM 6458 C CA . ASN B 1 392 ? -11.43 48.781 10.211 1 95.31 392 ASN B CA 1
ATOM 6459 C C . ASN B 1 392 ? -12.656 47.844 10.258 1 95.31 392 ASN B C 1
ATOM 6461 O O . ASN B 1 392 ? -12.531 46.656 10.508 1 95.31 392 ASN B O 1
ATOM 6465 N N . LEU B 1 393 ? -13.852 48.406 9.93 1 96.44 393 LEU B N 1
ATOM 6466 C CA . LEU B 1 393 ? -15.086 47.625 10.094 1 96.44 393 LEU B CA 1
ATOM 6467 C C . LEU B 1 393 ? -15.68 47.281 8.734 1 96.44 393 LEU B C 1
ATOM 6469 O O . LEU B 1 393 ? -16.484 46.344 8.633 1 96.44 393 LEU B O 1
ATOM 6473 N N . LEU B 1 394 ? -15.398 48.031 7.742 1 93.62 394 LEU B N 1
ATOM 6474 C CA . LEU B 1 394 ? -16.031 47.875 6.438 1 93.62 394 LEU B CA 1
ATOM 6475 C C . LEU B 1 394 ? -15.086 48.281 5.316 1 93.62 394 LEU B C 1
ATOM 6477 O O . LEU B 1 394 ? -14.5 49.375 5.359 1 93.62 394 LEU B O 1
ATOM 6481 N N . TRP B 1 395 ? -14.859 47.469 4.312 1 89.88 395 TRP B N 1
ATOM 6482 C CA . TRP B 1 395 ? -14.086 47.75 3.102 1 89.88 395 TRP B CA 1
ATOM 6483 C C . TRP B 1 395 ? -14.523 46.844 1.962 1 89.88 395 TRP B C 1
ATOM 6485 O O . TRP B 1 395 ? -15.227 45.844 2.184 1 89.88 395 TRP B O 1
ATOM 6495 N N . SER B 1 396 ? -14.266 47.25 0.739 1 85.25 396 SER B N 1
ATOM 6496 C CA . SER B 1 396 ? -14.68 46.469 -0.432 1 85.25 396 SER B CA 1
ATOM 6497 C C . SER B 1 396 ? -13.711 45.344 -0.723 1 85.25 396 SER B C 1
ATOM 6499 O O . SER B 1 396 ? -12.555 45.375 -0.291 1 85.25 396 SER B O 1
ATOM 6501 N N . ASP B 1 397 ? -14.344 44.312 -1.403 1 77.75 397 ASP B N 1
ATOM 6502 C CA . ASP B 1 397 ? -13.555 43.156 -1.81 1 77.75 397 ASP B CA 1
ATOM 6503 C C . ASP B 1 397 ? -12.477 43.562 -2.812 1 77.75 397 ASP B C 1
ATOM 6505 O O . ASP B 1 397 ? -12.758 44.25 -3.795 1 77.75 397 ASP B O 1
ATOM 6509 N N . GLY B 1 398 ? -11.203 43.344 -2.609 1 66.75 398 GLY B N 1
ATOM 6510 C CA . GLY B 1 398 ? -10.094 43.719 -3.484 1 66.75 398 GLY B CA 1
ATOM 6511 C C . GLY B 1 398 ? -9.422 45 -3.09 1 66.75 398 GLY B C 1
ATOM 6512 O O . GLY B 1 398 ? -8.312 45.281 -3.545 1 66.75 398 GLY B O 1
ATOM 6513 N N . GLU B 1 399 ? -10.188 46.094 -2.576 1 60.12 399 GLU B N 1
ATOM 6514 C CA . GLU B 1 399 ? -9.594 47.406 -2.256 1 60.12 399 GLU B CA 1
ATOM 6515 C C . GLU B 1 399 ? -9.219 47.469 -0.781 1 60.12 399 GLU B C 1
ATOM 6517 O O . GLU B 1 399 ? -10.078 47.406 0.095 1 60.12 399 GLU B O 1
ATOM 6522 N N . ASN B 1 400 ? -8.188 47 -0.423 1 55.69 400 ASN B N 1
ATOM 6523 C CA . ASN B 1 400 ? -7.816 47.031 0.988 1 55.69 400 ASN B CA 1
ATOM 6524 C C . ASN B 1 400 ? -7.777 48.438 1.546 1 55.69 400 ASN B C 1
ATOM 6526 O O . ASN B 1 400 ? -7.801 48.625 2.762 1 55.69 400 ASN B O 1
ATOM 6530 N N . ALA B 1 401 ? -7.199 49.438 0.808 1 54.53 401 ALA B N 1
ATOM 6531 C CA . ALA B 1 401 ? -6.898 50.75 1.418 1 54.53 401 ALA B CA 1
ATOM 6532 C C . ALA B 1 401 ? -8.047 51.719 1.225 1 54.53 401 ALA B C 1
ATOM 6534 O O . ALA B 1 401 ? -8.617 51.812 0.133 1 54.53 401 ALA B O 1
ATOM 6535 N N . PRO B 1 402 ? -8.57 52.312 2.326 1 54.97 402 PRO B N 1
ATOM 6536 C CA . PRO B 1 402 ? -9.648 53.312 2.262 1 54.97 402 PRO B CA 1
ATOM 6537 C C . PRO B 1 402 ? -9.352 54.438 1.292 1 54.97 402 PRO B C 1
ATOM 6539 O O . PRO B 1 402 ? -8.211 54.938 1.226 1 54.97 402 PRO B O 1
ATOM 6542 N N . ASN B 1 403 ? -10.055 54.562 0.144 1 58.34 403 ASN B N 1
ATOM 6543 C CA . ASN B 1 403 ? -10.07 55.812 -0.611 1 58.34 403 ASN B CA 1
ATOM 6544 C C . ASN B 1 403 ? -10.711 56.938 0.184 1 58.34 403 ASN B C 1
ATOM 6546 O O . ASN B 1 403 ? -11.578 56.719 1.023 1 58.34 403 ASN B O 1
ATOM 6550 N N . MET B 1 404 ? -10.062 58.156 0.194 1 55.16 404 MET B N 1
ATOM 6551 C CA . MET B 1 404 ? -10.484 59.312 0.949 1 55.16 404 MET B CA 1
ATOM 6552 C C . MET B 1 404 ? -12 59.5 0.885 1 55.16 404 MET B C 1
ATOM 6554 O O . MET B 1 404 ? -12.633 59.844 1.886 1 55.16 404 MET B O 1
ATOM 6558 N N . LEU B 1 405 ? -12.562 59.375 -0.308 1 56.06 405 LEU B N 1
ATOM 6559 C CA . LEU B 1 405 ? -14 59.562 -0.496 1 56.06 405 LEU B CA 1
ATOM 6560 C C . LEU B 1 405 ? -14.797 58.531 0.27 1 56.06 405 LEU B C 1
ATOM 6562 O O . LEU B 1 405 ? -15.82 58.844 0.88 1 56.06 405 LEU B O 1
ATOM 6566 N N . THR B 1 406 ? -14.234 57.406 0.387 1 75.94 406 THR B N 1
ATOM 6567 C CA . THR B 1 406 ? -14.953 56.281 1.022 1 75.94 406 THR B CA 1
ATOM 6568 C C . THR B 1 406 ? -14.797 56.344 2.539 1 75.94 406 THR B C 1
ATOM 6570 O O . THR B 1 406 ? -15.695 55.938 3.277 1 75.94 406 THR B O 1
ATOM 6573 N N . THR B 1 407 ? -13.852 57.156 2.869 1 79.31 407 THR B N 1
ATOM 6574 C CA . THR B 1 407 ? -13.586 57.25 4.301 1 79.31 407 THR B CA 1
ATOM 6575 C C . THR B 1 407 ? -14.648 58.094 4.992 1 79.31 407 THR B C 1
ATOM 6577 O O . THR B 1 407 ? -15.102 57.75 6.09 1 79.31 407 THR B O 1
ATOM 6580 N N . GLY B 1 408 ? -15.094 59.094 4.332 1 87.69 408 GLY B N 1
ATOM 6581 C CA . GLY B 1 408 ? -16.125 59.969 4.895 1 87.69 408 GLY B CA 1
ATOM 6582 C C . GLY B 1 408 ? -17.453 59.25 5.066 1 87.69 408 GLY B C 1
ATOM 6583 O O . GLY B 1 408 ? -18.094 59.344 6.121 1 87.69 408 GLY B O 1
ATOM 6584 N N . SER B 1 409 ? -17.828 58.531 4.074 1 91.5 409 SER B N 1
ATOM 6585 C CA . SER B 1 409 ? -19.078 57.75 4.121 1 91.5 409 SER B CA 1
ATOM 6586 C C . SER B 1 409 ? -19.047 56.719 5.238 1 91.5 409 SER B C 1
ATOM 6588 O O . SER B 1 409 ? -20.031 56.531 5.949 1 91.5 409 SER B O 1
ATOM 6590 N N . LEU B 1 410 ? -17.906 56.125 5.375 1 93.69 410 LEU B N 1
ATOM 6591 C CA . LEU B 1 410 ? -17.766 55.094 6.41 1 93.69 410 LEU B CA 1
ATOM 6592 C C . LEU B 1 410 ? -17.906 55.719 7.801 1 93.69 410 LEU B C 1
ATOM 6594 O O . LEU B 1 410 ? -18.594 55.156 8.656 1 93.69 410 LEU B O 1
ATOM 6598 N N . SER B 1 411 ? -17.25 56.844 7.945 1 94.88 411 SER B N 1
ATOM 6599 C CA . SER B 1 411 ? -17.297 57.531 9.227 1 94.88 411 SER B CA 1
ATOM 6600 C C . SER B 1 411 ? -18.734 57.938 9.57 1 94.88 411 SER B C 1
ATOM 6602 O O . SER B 1 411 ? -19.141 57.875 10.734 1 94.88 411 SER B O 1
ATOM 6604 N N . THR B 1 412 ? -19.453 58.344 8.531 1 95.44 412 THR B N 1
ATOM 6605 C CA . THR B 1 412 ? -20.828 58.781 8.727 1 95.44 412 THR B CA 1
ATOM 6606 C C . THR B 1 412 ? -21.688 57.625 9.211 1 95.44 412 THR B C 1
ATOM 6608 O O . THR B 1 412 ? -22.547 57.781 10.078 1 95.44 412 THR B O 1
ATOM 6611 N N . ILE B 1 413 ? -21.453 56.531 8.695 1 96.31 413 ILE B N 1
ATOM 6612 C CA . ILE B 1 413 ? -22.219 55.344 9.055 1 96.31 413 ILE B CA 1
ATOM 6613 C C . ILE B 1 413 ? -21.969 55 10.523 1 96.31 413 ILE B C 1
ATOM 6615 O O . ILE B 1 413 ? -22.922 54.812 11.289 1 96.31 413 ILE B O 1
ATOM 6619 N N . ILE B 1 414 ? -20.719 54.844 10.914 1 96.81 414 ILE B N 1
ATOM 6620 C CA . ILE B 1 414 ? -20.359 54.406 12.266 1 96.81 414 ILE B CA 1
ATOM 6621 C C . ILE B 1 414 ? -20.781 55.469 13.273 1 96.81 414 ILE B C 1
ATOM 6623 O O . ILE B 1 414 ? -21.203 55.156 14.383 1 96.81 414 ILE B O 1
ATOM 6627 N N . GLU B 1 415 ? -20.578 56.75 12.898 1 96.94 415 GLU B N 1
ATOM 6628 C CA . GLU B 1 415 ? -21.031 57.844 13.766 1 96.94 415 GLU B CA 1
ATOM 6629 C C . GLU B 1 415 ? -22.516 57.719 14.062 1 96.94 415 GLU B C 1
ATOM 6631 O O . GLU B 1 415 ? -22.953 57.875 15.211 1 96.94 415 GLU B O 1
ATOM 6636 N N . ALA B 1 416 ? -23.297 57.469 13.031 1 97.19 416 ALA B N 1
ATOM 6637 C CA . ALA B 1 416 ? -24.734 57.312 13.18 1 97.19 416 ALA B CA 1
ATOM 6638 C C . ALA B 1 416 ? -25.078 56.156 14.117 1 97.19 416 ALA B C 1
ATOM 6640 O O . ALA B 1 416 ? -25.969 56.281 14.953 1 97.19 416 ALA B O 1
ATOM 6641 N N . VAL B 1 417 ? -24.359 55.094 14.008 1 97.31 417 VAL B N 1
ATOM 6642 C CA . VAL B 1 417 ? -24.656 53.906 14.789 1 97.31 417 VAL B CA 1
ATOM 6643 C C . VAL B 1 417 ? -24.25 54.125 16.25 1 97.31 417 VAL B C 1
ATOM 6645 O O . VAL B 1 417 ? -25 53.812 17.172 1 97.31 417 VAL B O 1
ATOM 6648 N N . VAL B 1 418 ? -23.047 54.656 16.484 1 96.69 418 VAL B N 1
ATOM 6649 C CA . VAL B 1 418 ? -22.531 54.875 17.828 1 96.69 418 VAL B CA 1
ATOM 6650 C C . VAL B 1 418 ? -23.406 55.875 18.578 1 96.69 418 VAL B C 1
ATOM 6652 O O . VAL B 1 418 ? -23.703 55.688 19.75 1 96.69 418 VAL B O 1
ATOM 6655 N N . SER B 1 419 ? -23.875 56.938 17.891 1 96.19 419 SER B N 1
ATOM 6656 C CA . SER B 1 419 ? -24.672 58 18.484 1 96.19 419 SER B CA 1
ATOM 6657 C C . SER B 1 419 ? -26.078 57.5 18.828 1 96.19 419 SER B C 1
ATOM 6659 O O . SER B 1 419 ? -26.766 58.094 19.672 1 96.19 419 SER B O 1
ATOM 6661 N N . ASN B 1 420 ? -26.516 56.5 18.156 1 95.56 420 ASN B N 1
ATOM 6662 C CA . ASN B 1 420 ? -27.844 55.938 18.375 1 95.56 420 ASN B CA 1
ATOM 6663 C C . ASN B 1 420 ? -27.781 54.469 18.734 1 95.56 420 ASN B C 1
ATOM 6665 O O . ASN B 1 420 ? -28.547 53.656 18.219 1 95.56 420 ASN B O 1
ATOM 6669 N N . ALA B 1 421 ? -26.797 54.094 19.547 1 94.75 421 ALA B N 1
ATOM 6670 C CA . ALA B 1 421 ? -26.5 52.688 19.875 1 94.75 421 ALA B CA 1
ATOM 6671 C C . ALA B 1 421 ? -27.719 52 20.469 1 94.75 421 ALA B C 1
ATOM 6673 O O . ALA B 1 421 ? -28 50.844 20.156 1 94.75 421 ALA B O 1
ATOM 6674 N N . GLU B 1 422 ? -28.5 52.688 21.312 1 92 422 GLU B N 1
ATOM 6675 C CA . GLU B 1 422 ? -29.672 52.125 21.953 1 92 422 GLU B CA 1
ATOM 6676 C C . GLU B 1 422 ? -30.766 51.781 20.953 1 92 422 GLU B C 1
ATOM 6678 O O . GLU B 1 422 ? -31.5 50.812 21.109 1 92 422 GLU B O 1
ATOM 6683 N N . TYR B 1 423 ? -30.844 52.594 19.984 1 93.94 423 TYR B N 1
ATOM 6684 C CA . TYR B 1 423 ? -31.828 52.375 18.922 1 93.94 423 TYR B CA 1
ATOM 6685 C C . TYR B 1 423 ? -31.5 51.125 18.125 1 93.94 423 TYR B C 1
ATOM 6687 O O . TYR B 1 423 ? -32.375 50.312 17.844 1 93.94 423 TYR B O 1
ATOM 6695 N N . PHE B 1 424 ? -30.297 50.906 17.781 1 95.31 424 PHE B N 1
ATOM 6696 C CA . PHE B 1 424 ? -29.875 49.812 16.938 1 95.31 424 PHE B CA 1
ATOM 6697 C C . PHE B 1 424 ? -29.781 48.531 17.75 1 95.31 424 PHE B C 1
ATOM 6699 O O . PHE B 1 424 ? -30.062 47.438 17.219 1 95.31 424 PHE B O 1
ATOM 6706 N N . PHE B 1 425 ? -29.328 48.688 18.953 1 94.5 425 PHE B N 1
ATOM 6707 C CA . PHE B 1 425 ? -29.109 47.531 19.828 1 94.5 425 PHE B CA 1
ATOM 6708 C C . PHE B 1 425 ? -29.797 47.75 21.188 1 94.5 425 PHE B C 1
ATOM 6710 O O . PHE B 1 425 ? -29.141 48.062 22.172 1 94.5 425 PHE B O 1
ATOM 6717 N N . PRO B 1 426 ? -31.281 47.531 21.125 1 85.88 426 PRO B N 1
ATOM 6718 C CA . PRO B 1 426 ? -32 47.75 22.375 1 85.88 426 PRO B CA 1
ATOM 6719 C C . PRO B 1 426 ? -31.641 46.719 23.453 1 85.88 426 PRO B C 1
ATOM 6721 O O . PRO B 1 426 ? -31.281 45.594 23.141 1 85.88 426 PRO B O 1
ATOM 6724 N N . GLY B 1 427 ? -31.969 47.062 24.75 1 72.69 427 GLY B N 1
ATOM 6725 C CA . GLY B 1 427 ? -31.75 46.156 25.859 1 72.69 427 GLY B CA 1
ATOM 6726 C C . GLY B 1 427 ? -30.422 46.375 26.547 1 72.69 427 GLY B C 1
ATOM 6727 O O . GLY B 1 427 ? -29.531 47.031 26.016 1 72.69 427 GLY B O 1
ATOM 6728 N N . GLY B 1 428 ? -30.516 46.469 27.922 1 57.06 428 GLY B N 1
ATOM 6729 C CA . GLY B 1 428 ? -29.484 46.875 28.859 1 57.06 428 GLY B CA 1
ATOM 6730 C C . GLY B 1 428 ? -28.094 46.438 28.453 1 57.06 428 GLY B C 1
ATOM 6731 O O . GLY B 1 428 ? -27.938 45.656 27.516 1 57.06 428 GLY B O 1
ATOM 6732 N N . SER B 1 429 ? -27.172 47.156 28.953 1 49.84 429 SER B N 1
ATOM 6733 C CA . SER B 1 429 ? -25.719 47.062 28.922 1 49.84 429 SER B CA 1
ATOM 6734 C C . SER B 1 429 ? -25.266 45.625 28.906 1 49.84 429 SER B C 1
ATOM 6736 O O . SER B 1 429 ? -25.531 44.875 29.844 1 49.84 429 SER B O 1
ATOM 6738 N N . TYR B 1 430 ? -25.594 44.844 27.938 1 48.72 430 TYR B N 1
ATOM 6739 C CA . TYR B 1 430 ? -24.859 43.562 27.953 1 48.72 430 TYR B CA 1
ATOM 6740 C C . TYR B 1 430 ? -23.641 43.656 28.844 1 48.72 430 TYR B C 1
ATOM 6742 O O . TYR B 1 430 ? -22.766 44.5 28.641 1 48.72 430 TYR B O 1
ATOM 6750 N N . MET B 1 431 ? -23.969 43.656 30.109 1 47.25 431 MET B N 1
ATOM 6751 C CA . MET B 1 431 ? -22.844 43.469 31.016 1 47.25 431 MET B CA 1
ATOM 6752 C C . MET B 1 431 ? -21.734 42.656 30.359 1 47.25 431 MET B C 1
ATOM 6754 O O . MET B 1 431 ? -22 41.625 29.75 1 47.25 431 MET B O 1
ATOM 6758 N N . PHE B 1 432 ? -20.766 43.344 29.609 1 49.06 432 PHE B N 1
ATOM 6759 C CA . PHE B 1 432 ? -19.484 42.688 29.422 1 49.06 432 PHE B CA 1
ATOM 6760 C C . PHE B 1 432 ? -19.344 41.5 30.391 1 49.06 432 PHE B C 1
ATOM 6762 O O . PHE B 1 432 ? -19.031 41.719 31.562 1 49.06 432 PHE B O 1
ATOM 6769 N N . ILE B 1 433 ? -20.375 40.719 30.484 1 41.91 433 ILE B N 1
ATOM 6770 C CA . ILE B 1 433 ? -20.25 39.531 31.328 1 41.91 433 ILE B CA 1
ATOM 6771 C C . ILE B 1 433 ? -18.891 38.875 31.109 1 41.91 433 ILE B C 1
ATOM 6773 O O . ILE B 1 433 ? -18.531 38.531 29.984 1 41.91 433 ILE B O 1
ATOM 6777 N N . PHE B 1 434 ? -17.938 39.25 31.844 1 39.62 434 PHE B N 1
ATOM 6778 C CA . PHE B 1 434 ? -16.594 38.688 32 1 39.62 434 PHE B CA 1
ATOM 6779 C C . PHE B 1 434 ? -16.656 37.188 32.125 1 39.62 434 PHE B C 1
ATOM 6781 O O . PHE B 1 434 ? -17.312 36.625 33 1 39.62 434 PHE B O 1
ATOM 6788 N N . TYR B 1 435 ? -16.953 36.469 31.172 1 34.88 435 TYR B N 1
ATOM 6789 C CA . TYR B 1 435 ? -16.719 35.031 31.297 1 34.88 435 TYR B CA 1
ATOM 6790 C C . TYR B 1 435 ? -15.266 34.75 31.641 1 34.88 435 TYR B C 1
ATOM 6792 O O . TYR B 1 435 ? -14.391 34.875 30.781 1 34.88 435 TYR B O 1
ATOM 6800 N N . PHE B 1 436 ? -14.648 35.312 32.656 1 30.11 436 PHE B N 1
ATOM 6801 C CA . PHE B 1 436 ? -13.43 34.625 33.125 1 30.11 436 PHE B CA 1
ATOM 6802 C C . PHE B 1 436 ? -13.727 33.188 33.531 1 30.11 436 PHE B C 1
ATOM 6804 O O . PHE B 1 436 ? -14.789 32.906 34.094 1 30.11 436 PHE B O 1
#

Radius of gyration: 48.71 Å; Cα contacts (8 Å, |Δi|>4): 1098; chains: 2; bounding box: 78×144×98 Å

Secondary structure (DSSP, 8-state):
------S-HHHHHHHHHHHHHHHHHHHHHHHHHHT----SSSHHHHHHTSHHHHHHHHHHHHHHHH-SGGG-HHHHHHHHHHHHHHHHHHHHHHHHHHHIIIIIHHHHHIIIIIHHHHHHHHHHHHHHHHHHHHHHHHHHHHHHHHTSTTS-HHHHHHHHHHHHHHHHHHHHHHHHHHHHHHHHHHHHHTTHHHHHHHHHHHHHHHHHHHHHHHHHHHHHHHHHHHHHHT-TTS--TTS-HHHHHHHHT-SS-HHHHHHHHHHHHHTTT-TTTTTSPPPHHHHHHHHHHHHHT---GGGGTT-HHHHHHHHHHHHHT-SS-TT-STTHHHHHHHHTS-HHHHHHHHHHHHHTS-HHHHHHHHHHHHHHHHHHHTHHHH---HHHHHHHHGGGT---TT--S--HHHHHHHHHHHHHHHHTHHHHS-SS--------/------S-HHHHHHHHHHHHHHHHHHHHHHHHHHT----SSSHHHHHHTSHHHHHHHHHHHHHHHH-SGGG-HHHHHHHHHHHHHHHHHHHHHHHHHHHIIIIIHHHHHIIIIIHHHHHHHHHHHHHHHHHHHHHHHHHHHHHHHHTSTTS-HHHHHHHHHHHHHHHHHHHHHHHHHHHHHHHHHHHHHTTHHHHHHHHHHHHHHHHHHHHHHHHHHHHHHHHHHHHHHT-TTS--TTS-HHHHHHHHT-SS-HHHHHHHHHHHHHTTT-TTTTTSPPPHHHHHHHHHHHHHT---GGGGTT-HHHHHHHHHHHHHH-SS-TT-STTHHHHHHHHTS-HHHHHHHHHHHHHTS-HHHHHHHHHHHHHHHHHHHTHHHH---HHHHHHHHGGGT---TT--S--HHHHHHHHHHHHHHHHTHHHHS-SS--------

Sequence (872 aa):
SEKSEVLTEDLLTIEKRVDIVKQVCQNISKKLSSGLQAQGDTVEKRLKKLPETSLAHCLNEASALLGTGTESLLGQICQLCGEAQNNLAREQLQYEINIEKDVLGPLQSIFDVDLPAILKARKHLTKTTLDMDSAKGRHTTAVRQSQLPGTNIANASAKVDQIKEELEEAESKVEYVKDSLAIEMSNFIAKETEHSQKLLALVEAQAAYHEKALQAIQAVIPKMQRSIENNPTKPVFGNCLEEHLRVTGRDIAVVLEACVVTLLYTGMNEEGLFRIAGAASKLKKLKACFDANIVDMEEFRHDPHTVAGTLKQYLRELPEPLLTYHLYVEFMQAATLSKEKIVPALKPIIEKLPPPNYNNFRYLIKFLEKLCKSSDQNKMTPTNIAIVIAPNLLWSDGENAPNMLTTGSLSTIIEAVVSNAEYFFPGGSYMFIFYFSEKSEVLTEDLLTIEKRVDIVKQVCQNISKKLSSGLQAQGDTVEKRLKKLPETSLAHCLNEASALLGTGTESLLGQICQLCGEAQNNLAREQLQYEINIEKDVLGPLQSIFDVDLPAILKARKHLTKTTLDMDSAKGRHTTAVRQSQLPGTNIANASAKVDQIKEELEEAESKVEYVKDSLAIEMSNFIAKETEHSQKLLALVEAQAAYHEKALQAIQAVIPKMQRSIENNPTKPVFGNCLEEHLRVTGRDIAVVLEACVVTLLYTGMNEEGLFRIAGAASKLKKLKACFDANIVDMEEFRHDPHTVAGTLKQYLRELPEPLLTYHLYVEFMQAATLSKEKIVPALKPIIEKLPPPNYNNFRYLIKFLEKLCKSSDQNKMTPTNIAIVIAPNLLWSDGENAPNMLTTGSLSTIIEAVVSNAEYFFPGGSYMFIFYF

pLDDT: mean 92.11, std 10.34, range [30.11, 98.62]